Protein AF-0000000081051698 (afdb_homodimer)

Solvent-accessible surface area (backbone atoms only — not comparable to full-atom values): 46050 Å² total; per-residue (Å²): 144,82,86,69,90,75,84,90,84,82,89,80,88,81,81,87,82,89,85,90,85,89,74,86,71,87,80,82,91,70,86,72,78,78,72,80,70,75,72,77,60,70,66,69,74,74,62,57,68,57,50,52,53,49,49,53,47,29,30,20,22,9,31,47,14,40,50,50,26,55,49,44,23,32,40,39,10,42,23,34,75,39,49,92,78,37,70,90,53,94,58,37,83,60,11,47,74,29,50,44,25,19,73,38,38,51,83,47,39,13,38,33,42,35,46,60,48,66,26,25,29,52,17,9,19,52,41,16,26,45,59,26,81,84,77,43,40,47,31,89,49,61,86,80,39,70,68,56,74,33,63,66,60,51,43,21,47,48,52,11,20,21,18,16,20,4,40,36,3,61,55,49,33,42,34,40,50,22,39,66,8,82,85,21,73,74,35,57,34,50,70,32,25,53,49,19,52,51,48,64,52,37,40,27,44,38,28,19,52,48,16,28,50,49,20,51,39,41,36,51,54,47,51,52,49,53,50,53,53,54,56,57,58,60,63,67,66,66,73,77,87,83,78,81,83,77,72,77,70,76,74,75,72,68,78,68,70,81,69,83,69,78,67,77,67,80,47,67,65,63,49,48,42,44,49,50,25,50,49,52,52,50,49,37,54,50,42,32,74,69,63,74,43,72,63,35,56,25,48,59,49,19,50,67,29,14,23,54,13,30,51,51,32,56,62,34,44,56,41,33,40,46,86,66,39,85,62,83,61,72,88,52,47,84,52,46,50,16,57,48,48,26,28,35,50,9,19,43,45,19,24,51,34,50,24,53,53,50,33,54,51,48,31,32,78,71,67,75,39,78,81,81,64,58,68,60,61,57,30,49,39,50,13,42,22,55,11,21,12,14,14,22,2,36,39,27,63,51,41,51,50,34,53,50,40,36,70,73,33,92,60,35,54,67,22,51,48,53,51,50,51,50,51,51,52,34,48,53,54,32,41,52,54,33,54,49,55,56,66,56,130,138,85,92,85,83,91,78,88,84,87,85,73,88,72,84,82,81,88,85,89,85,88,75,87,73,86,87,74,90,73,83,76,79,78,73,78,72,75,70,76,56,78,80,59,77,75,61,59,65,56,49,52,53,50,49,52,46,29,30,20,21,9,32,45,14,39,50,49,25,56,49,44,21,33,39,38,10,43,22,34,75,39,50,91,76,35,71,90,52,92,58,36,83,60,11,47,74,29,50,43,25,21,74,38,40,51,83,47,40,13,37,33,40,34,46,59,47,65,27,26,29,50,17,10,20,52,42,16,26,46,59,26,80,84,76,43,39,48,30,90,49,61,87,80,39,69,68,55,74,34,62,66,60,52,43,21,47,49,52,12,20,21,18,15,21,4,40,37,3,61,55,49,34,44,32,39,52,22,40,66,9,83,86,21,73,74,35,56,33,51,70,32,25,52,49,18,53,50,47,64,52,39,41,28,45,39,29,18,53,48,16,28,48,50,20,51,38,42,38,51,55,47,50,52,50,53,50,51,52,50,56,56,57,59,64,66,64,65,73,75,87,85,76,79,83,77,73,76,68,77,74,75,72,70,77,68,69,79,71,83,70,78,67,78,68,82,45,68,65,64,49,46,43,43,50,49,25,50,48,54,52,51,50,37,54,49,44,31,74,71,63,72,42,72,64,34,56,26,46,60,50,19,49,67,28,14,23,53,13,30,52,51,31,56,62,34,44,54,43,32,41,47,87,66,39,84,64,83,62,74,88,54,46,84,51,47,51,15,58,48,48,27,28,36,52,9,18,43,46,19,26,52,34,49,25,54,54,50,32,54,51,50,32,31,76,69,66,74,39,78,80,80,62,58,69,62,60,55,31,50,38,49,13,43,21,55,10,23,12,14,14,21,2,35,39,28,63,53,41,52,50,32,52,50,41,37,71,75,34,90,62,35,52,66,21,51,49,53,52,49,52,49,50,50,51,33,48,53,55,32,40,52,54,34,53,49,55,57,65,55,130

Structure (mmCIF, N/CA/C/O backbone):
data_AF-0000000081051698-model_v1
#
loop_
_entity.id
_entity.type
_entity.pdbx_description
1 polymer 'Fluoride ion transporter CrcB'
#
loop_
_atom_site.group_PDB
_atom_site.id
_atom_site.type_symbol
_atom_site.label_atom_id
_atom_site.label_alt_id
_atom_site.label_comp_id
_atom_site.label_asym_id
_atom_site.label_entity_id
_atom_site.label_seq_id
_atom_site.pdbx_PDB_ins_code
_atom_site.Cartn_x
_atom_site.Cartn_y
_atom_site.Cartn_z
_atom_site.occupancy
_atom_site.B_iso_or_equiv
_atom_site.auth_seq_id
_atom_site.auth_comp_id
_atom_site.auth_asym_id
_atom_site.auth_atom_id
_atom_site.pdbx_PDB_model_num
ATOM 1 N N . MET A 1 1 ? 26.047 -60.219 17.719 1 15.64 1 MET A N 1
ATOM 2 C CA . MET A 1 1 ? 25.516 -61.562 17.594 1 15.64 1 MET A CA 1
ATOM 3 C C . MET A 1 1 ? 23.984 -61.562 17.562 1 15.64 1 MET A C 1
ATOM 5 O O . MET A 1 1 ? 23.359 -60.562 17.906 1 15.64 1 MET A O 1
ATOM 9 N N . ASN A 1 2 ? 23.297 -62.688 17.938 1 14.92 2 ASN A N 1
ATOM 10 C CA . ASN A 1 2 ? 22.297 -63.719 17.766 1 14.92 2 ASN A CA 1
ATOM 11 C C . ASN A 1 2 ? 21 -63.375 18.484 1 14.92 2 ASN A C 1
ATOM 13 O O . ASN A 1 2 ? 19.906 -63.531 17.938 1 14.92 2 ASN A O 1
ATOM 17 N N . SER A 1 3 ? 20.938 -63.375 19.844 1 15.7 3 SER A N 1
ATOM 18 C CA . SER A 1 3 ? 20.047 -64.312 20.469 1 15.7 3 SER A CA 1
ATOM 19 C C . SER A 1 3 ? 18.594 -63.875 20.391 1 15.7 3 SER A C 1
ATOM 21 O O . SER A 1 3 ? 18.312 -62.719 20.172 1 15.7 3 SER A O 1
ATOM 23 N N . ASN A 1 4 ? 17.625 -64.688 20.812 1 14.55 4 ASN A N 1
ATOM 24 C CA . ASN A 1 4 ? 16.484 -65.625 20.797 1 14.55 4 ASN A CA 1
ATOM 25 C C . ASN A 1 4 ? 15.32 -65.062 21.609 1 14.55 4 ASN A C 1
ATOM 27 O O . ASN A 1 4 ? 14.867 -65.688 22.562 1 14.55 4 ASN A O 1
ATOM 31 N N . LYS A 1 5 ? 15.203 -63.844 21.984 1 15.95 5 LYS A N 1
ATOM 32 C CA . LYS A 1 5 ? 14.406 -63.906 23.219 1 15.95 5 LYS A CA 1
ATOM 33 C C . LYS A 1 5 ? 13.086 -64.625 22.969 1 15.95 5 LYS A C 1
ATOM 35 O O . LYS A 1 5 ? 12.32 -64.25 22.094 1 15.95 5 LYS A O 1
ATOM 40 N N . PRO A 1 6 ? 12.781 -65.75 23.672 1 15.07 6 PRO A N 1
ATOM 41 C CA . PRO A 1 6 ? 11.891 -66.875 23.562 1 15.07 6 PRO A CA 1
ATOM 42 C C . PRO A 1 6 ? 10.414 -66.5 23.734 1 15.07 6 PRO A C 1
ATOM 44 O O . PRO A 1 6 ? 9.555 -67.062 23.031 1 15.07 6 PRO A O 1
ATOM 47 N N . LEU A 1 7 ? 9.961 -65.812 24.734 1 15.06 7 LEU A N 1
ATOM 48 C CA . LEU A 1 7 ? 9.125 -66.562 25.672 1 15.06 7 LEU A CA 1
ATOM 49 C C . LEU A 1 7 ? 7.734 -66.812 25.094 1 15.06 7 LEU A C 1
ATOM 51 O O . LEU A 1 7 ? 7.305 -66.062 24.188 1 15.06 7 LEU A O 1
ATOM 55 N N . SER A 1 8 ? 6.711 -67.125 25.953 1 15.09 8 SER A N 1
ATOM 56 C CA . SER A 1 8 ? 5.887 -68.25 26.312 1 15.09 8 SER A CA 1
ATOM 57 C C . SER A 1 8 ? 4.496 -68.125 25.688 1 15.09 8 SER A C 1
ATOM 59 O O . SER A 1 8 ? 4.07 -67.062 25.297 1 15.09 8 SER A O 1
ATOM 61 N N . PRO A 1 9 ? 3.465 -68.875 26.25 1 15.03 9 PRO A N 1
ATOM 62 C CA . PRO A 1 9 ? 2.674 -70.062 25.984 1 15.03 9 PRO A CA 1
ATOM 63 C C . PRO A 1 9 ? 1.219 -69.75 25.641 1 15.03 9 PRO A C 1
ATOM 65 O O . PRO A 1 9 ? 0.704 -70.25 24.625 1 15.03 9 PRO A O 1
ATOM 68 N N . THR A 1 10 ? 0.285 -69.562 26.75 1 14.84 10 THR A N 1
ATOM 69 C CA . THR A 1 10 ? -0.624 -70.625 27.156 1 14.84 10 THR A CA 1
ATOM 70 C C . THR A 1 10 ? -1.975 -70.438 26.453 1 14.84 10 THR A C 1
ATOM 72 O O . THR A 1 10 ? -2.482 -71.438 25.875 1 14.84 10 THR A O 1
ATOM 75 N N . GLY A 1 11 ? -3.115 -69.938 27.188 1 15.12 11 GLY A N 1
ATOM 76 C CA . GLY A 1 11 ? -4.176 -70.75 27.672 1 15.12 11 GLY A CA 1
ATOM 77 C C . GLY A 1 11 ? -5.312 -70.938 26.688 1 15.12 11 GLY A C 1
ATOM 78 O O . GLY A 1 11 ? -5.441 -70.188 25.734 1 15.12 11 GLY A O 1
ATOM 79 N N . SER A 1 12 ? -6.344 -71.875 26.969 1 15.07 12 SER A N 1
ATOM 80 C CA . SER A 1 12 ? -7.113 -73.062 26.453 1 15.07 12 SER A CA 1
ATOM 81 C C . SER A 1 12 ? -8.461 -72.562 25.906 1 15.07 12 SER A C 1
ATOM 83 O O . SER A 1 12 ? -8.93 -73.125 24.891 1 15.07 12 SER A O 1
ATOM 85 N N . PHE A 1 13 ? -9.414 -71.812 26.641 1 15.5 13 PHE A N 1
ATOM 86 C CA . PHE A 1 13 ? -10.594 -72.625 27 1 15.5 13 PHE A CA 1
ATOM 87 C C . PHE A 1 13 ? -11.508 -72.812 25.797 1 15.5 13 PHE A C 1
ATOM 89 O O . PHE A 1 13 ? -11.523 -71.938 24.891 1 15.5 13 PHE A O 1
ATOM 96 N N . PRO A 1 14 ? -12.477 -73.812 25.844 1 15.6 14 PRO A N 1
ATOM 97 C CA . PRO A 1 14 ? -13.086 -74.812 24.953 1 15.6 14 PRO A CA 1
ATOM 98 C C . PRO A 1 14 ? -14.344 -74.25 24.25 1 15.6 14 PRO A C 1
ATOM 100 O O . PRO A 1 14 ? -14.617 -74.625 23.109 1 15.6 14 PRO A O 1
ATOM 103 N N . ILE A 1 15 ? -15.18 -73.375 24.828 1 16.06 15 ILE A N 1
ATOM 104 C CA . ILE A 1 15 ? -16.5 -73.938 25.109 1 16.06 15 ILE A CA 1
ATOM 105 C C . ILE A 1 15 ? -17.219 -74.25 23.812 1 16.06 15 ILE A C 1
ATOM 107 O O . ILE A 1 15 ? -17.078 -73.562 22.828 1 16.06 15 ILE A O 1
ATOM 111 N N . GLU A 1 16 ? -18.281 -75.062 23.953 1 15.48 16 GLU A N 1
ATOM 112 C CA . GLU A 1 16 ? -18.969 -76.188 23.375 1 15.48 16 GLU A CA 1
ATOM 113 C C . GLU A 1 16 ? -19.859 -75.75 22.203 1 15.48 16 GLU A C 1
ATOM 115 O O . GLU A 1 16 ? -20.172 -74.562 22.062 1 15.48 16 GLU A O 1
ATOM 120 N N . THR A 1 17 ? -20.922 -76.625 22.016 1 15.54 17 THR A N 1
ATOM 121 C CA . THR A 1 17 ? -21.391 -77.562 21.031 1 15.54 17 THR A CA 1
ATOM 122 C C . THR A 1 17 ? -22.531 -77 20.203 1 15.54 17 THR A C 1
ATOM 124 O O . THR A 1 17 ? -22.516 -77.062 18.969 1 15.54 17 THR A O 1
ATOM 127 N N . ASN A 1 18 ? -23.844 -76.812 20.797 1 15.68 18 ASN A N 1
ATOM 128 C CA . ASN A 1 18 ? -24.875 -77.75 20.375 1 15.68 18 ASN A CA 1
ATOM 129 C C . ASN A 1 18 ? -25.562 -77.312 19.094 1 15.68 18 ASN A C 1
ATOM 131 O O . ASN A 1 18 ? -25.625 -76.125 18.812 1 15.68 18 ASN A O 1
ATOM 135 N N . PRO A 1 19 ? -26.609 -78.188 18.547 1 16.22 19 PRO A N 1
ATOM 136 C CA . PRO A 1 19 ? -27 -78.75 17.266 1 16.22 19 PRO A CA 1
ATOM 137 C C . PRO A 1 19 ? -28.047 -77.938 16.516 1 16.22 19 PRO A C 1
ATOM 139 O O . PRO A 1 19 ? -27.875 -77.625 15.336 1 16.22 19 PRO A O 1
ATOM 142 N N . ASN A 1 20 ? -29.375 -77.875 17.047 1 15.84 20 ASN A N 1
ATOM 143 C CA . ASN A 1 20 ? -30.453 -78.625 16.406 1 15.84 20 ASN A CA 1
ATOM 144 C C . ASN A 1 20 ? -31.094 -77.875 15.273 1 15.84 20 ASN A C 1
ATOM 146 O O . ASN A 1 20 ? -30.891 -76.625 15.172 1 15.84 20 ASN A O 1
ATOM 150 N N . HIS A 1 21 ? -32.688 -77.938 15.133 1 16.22 21 HIS A N 1
ATOM 151 C CA . HIS A 1 21 ? -33.594 -78.625 14.203 1 16.22 21 HIS A CA 1
ATOM 152 C C . HIS A 1 21 ? -34.219 -77.625 13.242 1 16.22 21 HIS A C 1
ATOM 154 O O . HIS A 1 21 ? -34.188 -77.812 12.023 1 16.22 21 HIS A O 1
ATOM 160 N N . HIS A 1 22 ? -35.438 -76.875 13.672 1 17.47 22 HIS A N 1
ATOM 161 C CA . HIS A 1 22 ? -36.719 -77.125 13.039 1 17.47 22 HIS A CA 1
ATOM 162 C C . HIS A 1 22 ? -36.938 -76.25 11.836 1 17.47 22 HIS A C 1
ATOM 164 O O . HIS A 1 22 ? -36.656 -75.062 11.906 1 17.47 22 HIS A O 1
ATOM 170 N N . ALA A 1 23 ? -37.375 -76.75 10.617 1 17.36 23 ALA A N 1
ATOM 171 C CA . ALA A 1 23 ? -37.5 -76.5 9.18 1 17.36 23 ALA A CA 1
ATOM 172 C C . ALA A 1 23 ? -38.719 -75.688 8.867 1 17.36 23 ALA A C 1
ATOM 174 O O . ALA A 1 23 ? -39 -75.375 7.703 1 17.36 23 ALA A O 1
ATOM 175 N N . LEU A 1 24 ? -39.5 -75.062 9.789 1 17.67 24 LEU A N 1
ATOM 176 C CA . LEU A 1 24 ? -40.875 -75.062 9.289 1 17.67 24 LEU A CA 1
ATOM 177 C C . LEU A 1 24 ? -40.969 -74.312 7.973 1 17.67 24 LEU A C 1
ATOM 179 O O . LEU A 1 24 ? -40.281 -73.25 7.785 1 17.67 24 LEU A O 1
ATOM 183 N N . ASP A 1 25 ? -41.938 -74.688 7.023 1 16.91 25 ASP A N 1
ATOM 184 C CA . ASP A 1 25 ? -42.281 -74.812 5.617 1 16.91 25 ASP A CA 1
ATOM 185 C C . ASP A 1 25 ? -42.938 -73.562 5.062 1 16.91 25 ASP A C 1
ATOM 187 O O . ASP A 1 25 ? -43.156 -73.438 3.855 1 16.91 25 ASP A O 1
ATOM 191 N N . GLU A 1 26 ? -43.375 -72.562 5.801 1 19.03 26 GLU A N 1
ATOM 192 C CA . GLU A 1 26 ? -44.625 -72.062 5.266 1 19.03 26 GLU A CA 1
ATOM 193 C C . GLU A 1 26 ? -44.469 -71.5 3.867 1 19.03 26 GLU A C 1
ATOM 195 O O . GLU A 1 26 ? -43.531 -70.75 3.619 1 19.03 26 GLU A O 1
ATOM 200 N N . SER A 1 27 ? -45.375 -71.875 2.949 1 17.64 27 SER A N 1
ATOM 201 C CA . SER A 1 27 ? -45.625 -72 1.515 1 17.64 27 SER A CA 1
ATOM 202 C C . SER A 1 27 ? -45.594 -70.625 0.82 1 17.64 27 SER A C 1
ATOM 204 O O . SER A 1 27 ? -44.844 -70.438 -0.12 1 17.64 27 SER A O 1
ATOM 206 N N . GLN A 1 28 ? -46.875 -70.25 0.127 1 17.22 28 GLN A N 1
ATOM 207 C CA . GLN A 1 28 ? -47.156 -70.25 -1.3 1 17.22 28 GLN A CA 1
ATOM 208 C C . GLN A 1 28 ? -46.938 -68.875 -1.941 1 17.22 28 GLN A C 1
ATOM 210 O O . GLN A 1 28 ? -46.25 -68.812 -2.961 1 17.22 28 GLN A O 1
ATOM 215 N N . ASP A 1 29 ? -48.125 -68 -2.064 1 20.69 29 ASP A N 1
ATOM 216 C CA . ASP A 1 29 ? -48.75 -67.625 -3.322 1 20.69 29 ASP A CA 1
ATOM 217 C C . ASP A 1 29 ? -48.062 -66.375 -3.889 1 20.69 29 ASP A C 1
ATOM 219 O O . ASP A 1 29 ? -47.812 -65.375 -3.162 1 20.69 29 ASP A O 1
ATOM 223 N N . ALA A 1 30 ? -47.625 -66.312 -5.246 1 19.91 30 ALA A N 1
ATOM 224 C CA . ALA A 1 30 ? -46.688 -65.688 -6.164 1 19.91 30 ALA A CA 1
ATOM 225 C C . ALA A 1 30 ? -47.344 -64.438 -6.781 1 19.91 30 ALA A C 1
ATOM 227 O O . ALA A 1 30 ? -46.812 -63.844 -7.723 1 19.91 30 ALA A O 1
ATOM 228 N N . GLY A 1 31 ? -48.531 -63.969 -6.34 1 22.83 31 GLY A N 1
ATOM 229 C CA . GLY A 1 31 ? -49.094 -63.188 -7.43 1 22.83 31 GLY A CA 1
ATOM 230 C C . GLY A 1 31 ? -48.156 -62.125 -7.949 1 22.83 31 GLY A C 1
ATOM 231 O O . GLY A 1 31 ? -47.438 -61.469 -7.172 1 22.83 31 GLY A O 1
ATOM 232 N N . ASN A 1 32 ? -47.781 -62.188 -9.273 1 21.25 32 ASN A N 1
ATOM 233 C CA . ASN A 1 32 ? -46.781 -61.594 -10.172 1 21.25 32 ASN A CA 1
ATOM 234 C C . ASN A 1 32 ? -47.094 -60.125 -10.469 1 21.25 32 ASN A C 1
ATOM 236 O O . ASN A 1 32 ? -47.781 -59.812 -11.422 1 21.25 32 ASN A O 1
ATOM 240 N N . SER A 1 33 ? -48 -59.438 -9.781 1 23.89 33 SER A N 1
ATOM 241 C CA . SER A 1 33 ? -48.312 -58.156 -10.461 1 23.89 33 SER A CA 1
ATOM 242 C C . SER A 1 33 ? -47.031 -57.406 -10.789 1 23.89 33 SER A C 1
ATOM 244 O O . SER A 1 33 ? -46.219 -57.094 -9.906 1 23.89 33 SER A O 1
ATOM 246 N N . GLN A 1 34 ? -46.594 -57.469 -12.078 1 21.92 34 GLN A N 1
ATOM 247 C CA . GLN A 1 34 ? -45.438 -56.875 -12.742 1 21.92 34 GLN A CA 1
ATOM 248 C C . GLN A 1 34 ? -45.531 -55.344 -12.711 1 21.92 34 GLN A C 1
ATOM 250 O O . GLN A 1 34 ? -46.375 -54.75 -13.406 1 21.92 34 GLN A O 1
ATOM 255 N N . GLU A 1 35 ? -45.781 -54.719 -11.586 1 24.47 35 GLU A N 1
ATOM 256 C CA . GLU A 1 35 ? -45.719 -53.281 -11.664 1 24.47 35 GLU A CA 1
ATOM 257 C C . GLU A 1 35 ? -44.469 -52.812 -12.383 1 24.47 35 GLU A C 1
ATOM 259 O O . GLU A 1 35 ? -43.344 -53.219 -12.016 1 24.47 35 GLU A O 1
ATOM 264 N N . ALA A 1 36 ? -44.625 -52.406 -13.789 1 29.09 36 ALA A N 1
ATOM 265 C CA . ALA A 1 36 ? -43.594 -51.781 -14.633 1 29.09 36 ALA A CA 1
ATOM 266 C C . ALA A 1 36 ? -42.906 -50.625 -13.891 1 29.09 36 ALA A C 1
ATOM 268 O O . ALA A 1 36 ? -43.562 -49.688 -13.445 1 29.09 36 ALA A O 1
ATOM 269 N N . VAL A 1 37 ? -41.938 -50.938 -13.141 1 29.98 37 VAL A N 1
ATOM 270 C CA . VAL A 1 37 ? -40.938 -50 -12.633 1 29.98 37 VAL A CA 1
ATOM 271 C C . VAL A 1 37 ? -40.406 -49.125 -13.773 1 29.98 37 VAL A C 1
ATOM 273 O O . VAL A 1 37 ? -39.75 -49.625 -14.68 1 29.98 37 VAL A O 1
ATOM 276 N N . VAL A 1 38 ? -41.375 -48.375 -14.367 1 32.47 38 VAL A N 1
ATOM 277 C CA . VAL A 1 38 ? -40.781 -47.375 -15.25 1 32.47 38 VAL A CA 1
ATOM 278 C C . VAL A 1 38 ? -39.531 -46.75 -14.578 1 32.47 38 VAL A C 1
ATOM 280 O O . VAL A 1 38 ? -39.625 -46.219 -13.477 1 32.47 38 VAL A O 1
ATOM 283 N N . ASN A 1 39 ? -38.406 -47.438 -14.828 1 29.88 39 ASN A N 1
ATOM 284 C CA . ASN A 1 39 ? -37.031 -47 -14.57 1 29.88 39 ASN A CA 1
ATOM 285 C C . ASN A 1 39 ? -36.812 -45.562 -15.078 1 29.88 39 ASN A C 1
ATOM 287 O O . ASN A 1 39 ? -36.75 -45.344 -16.281 1 29.88 39 ASN A O 1
ATOM 291 N N . ASN A 1 40 ? -37.656 -44.656 -14.594 1 32.34 40 ASN A N 1
ATOM 292 C CA . ASN A 1 40 ? -37.281 -43.25 -14.805 1 32.34 40 ASN A CA 1
ATOM 293 C C . ASN A 1 40 ? -35.781 -43.062 -14.547 1 32.34 40 ASN A C 1
ATOM 295 O O . ASN A 1 40 ? -35.375 -42.688 -13.438 1 32.34 40 ASN A O 1
ATOM 299 N N . ASN A 1 41 ? -35.031 -44.125 -14.922 1 31.95 41 ASN A N 1
ATOM 300 C CA . ASN A 1 41 ? -33.562 -44 -14.859 1 31.95 41 ASN A CA 1
ATOM 301 C C . ASN A 1 41 ? -33.094 -42.781 -15.664 1 31.95 41 ASN A C 1
ATOM 303 O O . ASN A 1 41 ? -31.922 -42.75 -16.078 1 31.95 41 ASN A O 1
ATOM 307 N N . ASN A 1 42 ? -34.094 -42.094 -16.234 1 32.31 42 ASN A N 1
ATOM 308 C CA . ASN A 1 42 ? -33.438 -41 -16.938 1 32.31 42 ASN A CA 1
ATOM 309 C C . ASN A 1 42 ? -32.594 -40.156 -16.016 1 32.31 42 ASN A C 1
ATOM 311 O O . ASN A 1 42 ? -33 -39.094 -15.57 1 32.31 42 ASN A O 1
ATOM 315 N N . SER A 1 43 ? -32.312 -40.656 -14.867 1 34.69 43 SER A N 1
ATOM 316 C CA . SER A 1 43 ? -31.266 -39.844 -14.219 1 34.69 43 SER A CA 1
ATOM 317 C C . SER A 1 43 ? -30.094 -39.594 -15.164 1 34.69 43 SER A C 1
ATOM 319 O O . SER A 1 43 ? -29.25 -40.469 -15.352 1 34.69 43 SER A O 1
ATOM 321 N N . LYS A 1 44 ? -30.422 -39.281 -16.562 1 35.81 44 LYS A N 1
ATOM 322 C CA . LYS A 1 44 ? -29.406 -38.969 -17.578 1 35.81 44 LYS A CA 1
ATOM 323 C C . LYS A 1 44 ? -28.125 -38.469 -16.938 1 35.81 44 LYS A C 1
ATOM 325 O O . LYS A 1 44 ? -28.141 -37.5 -16.156 1 35.81 44 LYS A O 1
ATOM 330 N N . THR A 1 45 ? -27.109 -39.156 -16.859 1 37.06 45 THR A N 1
ATOM 331 C CA . THR A 1 45 ? -25.656 -39.062 -16.844 1 37.06 45 THR A CA 1
ATOM 332 C C . THR A 1 45 ? -25.156 -37.875 -17.672 1 37.06 45 THR A C 1
ATOM 334 O O . THR A 1 45 ? -24.016 -37.875 -18.125 1 37.06 45 THR A O 1
ATOM 337 N N . LYS A 1 46 ? -25.953 -37.094 -18.203 1 43.56 46 LYS A N 1
ATOM 338 C CA . LYS A 1 46 ? -25.609 -35.906 -18.984 1 43.56 46 LYS A CA 1
ATOM 339 C C . LYS A 1 46 ? -24.625 -35.031 -18.234 1 43.56 46 LYS A C 1
ATOM 341 O O . LYS A 1 46 ? -24.328 -33.906 -18.672 1 43.56 46 LYS A O 1
ATOM 346 N N . LYS A 1 47 ? -24.172 -35.312 -17.125 1 46.91 47 LYS A N 1
ATOM 347 C CA . LYS A 1 47 ? -23.406 -34.625 -16.078 1 46.91 47 LYS A CA 1
ATOM 348 C C . LYS A 1 47 ? -21.922 -34.562 -16.438 1 46.91 47 LYS A C 1
ATOM 350 O O . LYS A 1 47 ? -21.203 -33.688 -16 1 46.91 47 LYS A O 1
ATOM 355 N N . PRO A 1 48 ? -21.391 -35.562 -17.078 1 51.59 48 PRO A N 1
ATOM 356 C CA . PRO A 1 48 ? -19.953 -35.594 -17.266 1 51.59 48 PRO A CA 1
ATOM 357 C C . PRO A 1 48 ? -19.453 -34.594 -18.312 1 51.59 48 PRO A C 1
ATOM 359 O O . PRO A 1 48 ? -18.344 -34.062 -18.188 1 51.59 48 PRO A O 1
ATOM 362 N N . GLN A 1 49 ? -19.953 -34.375 -19.516 1 54.47 49 GLN A N 1
ATOM 363 C CA . GLN A 1 49 ? -19.547 -33.438 -20.547 1 54.47 49 GLN A CA 1
ATOM 364 C C . GLN A 1 49 ? -19.453 -32 -19.984 1 54.47 49 GLN A C 1
ATOM 366 O O . GLN A 1 49 ? -18.562 -31.234 -20.344 1 54.47 49 GLN A O 1
ATOM 371 N N . SER A 1 50 ? -20.203 -31.781 -18.969 1 74.44 50 SER A N 1
ATOM 372 C CA . SER A 1 50 ? -20.25 -30.438 -18.406 1 74.44 50 SER A CA 1
ATOM 373 C C . SER A 1 50 ? -19.016 -30.172 -17.547 1 74.44 50 SER A C 1
ATOM 375 O O . SER A 1 50 ? -18.453 -29.078 -17.594 1 74.44 50 SER A O 1
ATOM 377 N N . THR A 1 51 ? -18.469 -31.25 -17.078 1 83.75 51 THR A N 1
ATOM 378 C CA . THR A 1 51 ? -17.297 -31.062 -16.219 1 83.75 51 THR A CA 1
ATOM 379 C C . THR A 1 51 ? -16.047 -30.844 -17.062 1 83.75 51 THR A C 1
ATOM 381 O O . THR A 1 51 ? -15.195 -30.016 -16.703 1 83.75 51 THR A O 1
ATOM 384 N N . LEU A 1 52 ? -16.047 -31.578 -18.172 1 88.06 52 LEU A N 1
ATOM 385 C CA . LEU A 1 52 ? -14.883 -31.438 -19.047 1 88.06 52 LEU A CA 1
ATOM 386 C C . LEU A 1 52 ? -14.805 -30.031 -19.641 1 88.06 52 LEU A C 1
ATOM 388 O O . LEU A 1 52 ? -13.719 -29.469 -19.75 1 88.06 52 LEU A O 1
ATOM 392 N N . ILE A 1 53 ? -15.906 -29.547 -20.016 1 86.44 53 ILE A N 1
ATOM 393 C CA . ILE A 1 53 ? -15.945 -28.188 -20.578 1 86.44 53 ILE A CA 1
ATOM 394 C C . ILE A 1 53 ? -15.516 -27.188 -19.516 1 86.44 53 ILE A C 1
ATOM 396 O O . ILE A 1 53 ? -14.797 -26.219 -19.812 1 86.44 53 ILE A O 1
ATOM 400 N N . HIS A 1 54 ? -15.914 -27.438 -18.328 1 89.62 54 HIS A N 1
ATOM 401 C CA . HIS A 1 54 ? -15.484 -26.578 -17.219 1 89.62 54 HIS A CA 1
ATOM 402 C C . HIS A 1 54 ? -13.977 -26.641 -17.031 1 89.62 54 HIS A C 1
ATOM 404 O O . HIS A 1 54 ? -13.336 -25.609 -16.828 1 89.62 54 HIS A O 1
ATOM 410 N N . ILE A 1 55 ? -13.445 -27.766 -17.203 1 91.81 55 ILE A N 1
ATOM 411 C CA . ILE A 1 55 ? -12.008 -27.969 -17.016 1 91.81 55 ILE A CA 1
ATOM 412 C C . ILE A 1 55 ? -11.234 -27.266 -18.125 1 91.81 55 ILE A C 1
ATOM 414 O O . ILE A 1 55 ? -10.234 -26.594 -17.859 1 91.81 55 ILE A O 1
ATOM 418 N N . ILE A 1 56 ? -11.719 -27.344 -19.281 1 90.12 56 ILE A N 1
ATOM 419 C CA . ILE A 1 56 ? -11.023 -26.766 -20.438 1 90.12 56 ILE A CA 1
ATOM 420 C C . ILE A 1 56 ? -11.039 -25.25 -20.328 1 90.12 56 ILE A C 1
ATOM 422 O O . ILE A 1 56 ? -10 -24.594 -20.469 1 90.12 56 ILE A O 1
ATOM 426 N N . TYR A 1 57 ? -12.141 -24.703 -20.031 1 89.88 57 TYR A N 1
ATOM 427 C CA . TYR A 1 57 ? -12.258 -23.25 -19.984 1 89.88 57 TYR A CA 1
ATOM 428 C C . TYR A 1 57 ? -11.555 -22.688 -18.75 1 89.88 57 TYR A C 1
ATOM 430 O O . TYR A 1 57 ? -10.93 -21.625 -18.812 1 89.88 57 TYR A O 1
ATOM 438 N N . LEU A 1 58 ? -11.664 -23.359 -17.703 1 92.5 58 LEU A N 1
ATOM 439 C CA . LEU A 1 58 ? -10.953 -22.938 -16.5 1 92.5 58 LEU A CA 1
ATOM 440 C C . LEU A 1 58 ? -9.445 -22.984 -16.719 1 92.5 58 LEU A C 1
ATOM 442 O O . LEU A 1 58 ? -8.719 -22.094 -16.266 1 92.5 58 LEU A O 1
ATOM 446 N N . SER A 1 59 ? -9.055 -24 -17.391 1 93.25 59 SER A N 1
ATOM 447 C CA . SER A 1 59 ? -7.633 -24.156 -17.672 1 93.25 59 SER A CA 1
ATOM 448 C C . SER A 1 59 ? -7.129 -23.047 -18.594 1 93.25 59 SER A C 1
ATOM 450 O O . SER A 1 59 ? -6.051 -22.5 -18.375 1 93.25 59 SER A O 1
ATOM 452 N N . ALA A 1 60 ? -7.887 -22.734 -19.594 1 91.5 60 ALA A N 1
ATOM 453 C CA . ALA A 1 60 ? -7.5 -21.672 -20.5 1 91.5 60 ALA A CA 1
ATOM 454 C C . ALA A 1 60 ? -7.402 -20.328 -19.781 1 91.5 60 ALA A C 1
ATOM 456 O O . ALA A 1 60 ? -6.457 -19.562 -20 1 91.5 60 ALA A O 1
ATOM 457 N N . ALA A 1 61 ? -8.328 -20.047 -18.938 1 93.56 61 ALA A N 1
ATOM 458 C CA . ALA A 1 61 ? -8.312 -18.797 -18.172 1 93.56 61 ALA A CA 1
ATOM 459 C C . ALA A 1 61 ? -7.137 -18.766 -17.203 1 93.56 61 ALA A C 1
ATOM 461 O O . ALA A 1 61 ? -6.539 -17.703 -16.984 1 93.56 61 ALA A O 1
ATOM 462 N N . ALA A 1 62 ? -6.852 -19.891 -16.656 1 95.5 62 ALA A N 1
ATOM 463 C CA . ALA A 1 62 ? -5.727 -19.984 -15.719 1 95.5 62 ALA A CA 1
ATOM 464 C C . ALA A 1 62 ? -4.406 -19.688 -16.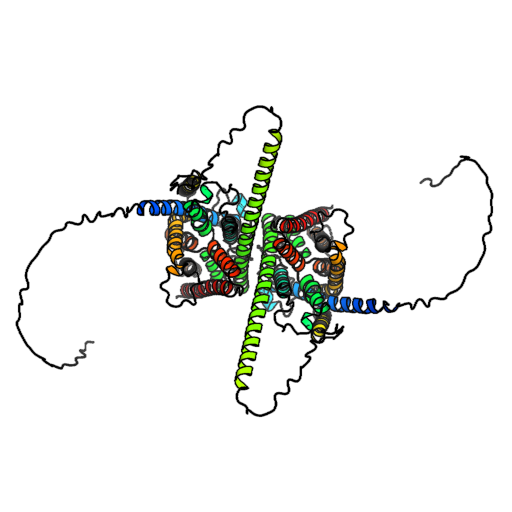422 1 95.5 62 ALA A C 1
ATOM 466 O O . ALA A 1 62 ? -3.523 -19.031 -15.852 1 95.5 62 ALA A O 1
ATOM 467 N N . ILE A 1 63 ? -4.289 -20.141 -17.609 1 93.94 63 ILE A N 1
ATOM 468 C CA . ILE A 1 63 ? -3.08 -19.922 -18.391 1 93.94 63 ILE A CA 1
ATOM 469 C C . ILE A 1 63 ? -2.904 -18.422 -18.641 1 93.94 63 ILE A C 1
ATOM 471 O O . ILE A 1 63 ? -1.81 -17.875 -18.469 1 93.94 63 ILE A O 1
ATOM 475 N N . VAL A 1 64 ? -3.943 -17.75 -18.969 1 93.31 64 VAL A N 1
ATOM 476 C CA . VAL A 1 64 ? -3.889 -16.328 -19.234 1 93.31 64 VAL A CA 1
ATOM 477 C C . VAL A 1 64 ? -3.545 -15.562 -17.969 1 93.31 64 VAL A C 1
ATOM 479 O O . VAL A 1 64 ? -2.705 -14.664 -17.969 1 93.31 64 VAL A O 1
ATOM 482 N N . GLY A 1 65 ? -4.16 -15.922 -16.875 1 95.81 65 GLY A N 1
ATOM 483 C CA . GLY A 1 65 ? -3.885 -15.281 -15.594 1 95.81 65 GLY A CA 1
ATOM 484 C C . GLY A 1 65 ? -2.451 -15.453 -15.133 1 95.81 65 GLY A C 1
ATOM 485 O O . GLY A 1 65 ? -1.799 -14.492 -14.734 1 95.81 65 GLY A O 1
ATOM 486 N N . ALA A 1 66 ? -1.996 -16.672 -15.242 1 95.69 66 ALA A N 1
ATOM 487 C CA . ALA A 1 66 ? -0.629 -16.953 -14.812 1 95.69 66 ALA A CA 1
ATOM 488 C C . ALA A 1 66 ? 0.386 -16.234 -15.703 1 95.69 66 ALA A C 1
ATOM 490 O O . ALA A 1 66 ? 1.405 -15.75 -15.211 1 95.69 66 ALA A O 1
ATOM 491 N N . THR A 1 67 ? 0.124 -16.172 -16.969 1 93.75 67 THR A N 1
ATOM 492 C CA . THR A 1 67 ? 1.021 -15.484 -17.891 1 93.75 67 THR A CA 1
ATOM 493 C C . THR A 1 67 ? 1.074 -13.992 -17.594 1 93.75 67 THR A C 1
ATOM 495 O O . THR A 1 67 ? 2.154 -13.398 -17.547 1 93.75 67 THR A O 1
ATOM 498 N N . LEU A 1 68 ? -0.064 -13.445 -17.375 1 94.88 68 LEU A N 1
ATOM 499 C CA . LEU A 1 68 ? -0.109 -12.016 -17.062 1 94.88 68 LEU A CA 1
ATOM 500 C C . LEU A 1 68 ? 0.61 -11.719 -15.758 1 94.88 68 LEU A C 1
ATOM 502 O O . LEU A 1 68 ? 1.276 -10.695 -15.625 1 94.88 68 LEU A O 1
ATOM 506 N N . ARG A 1 69 ? 0.479 -12.57 -14.828 1 96.62 69 ARG A N 1
ATOM 507 C CA . ARG A 1 69 ? 1.168 -12.422 -13.547 1 96.62 69 ARG A CA 1
ATOM 508 C C . ARG A 1 69 ? 2.678 -12.352 -13.742 1 96.62 69 ARG A C 1
ATOM 510 O O . ARG A 1 69 ? 3.336 -11.453 -13.211 1 96.62 69 ARG A O 1
ATOM 517 N N . VAL A 1 70 ? 3.215 -13.266 -14.516 1 93.88 70 VAL A N 1
ATOM 518 C CA . VAL A 1 70 ? 4.656 -13.32 -14.75 1 93.88 70 VAL A CA 1
ATOM 519 C C . VAL A 1 70 ? 5.109 -12.07 -15.5 1 93.88 70 VAL A C 1
ATOM 521 O O . VAL A 1 70 ? 6.121 -11.461 -15.148 1 93.88 70 VAL A O 1
ATOM 524 N N . TYR A 1 71 ? 4.312 -11.625 -16.391 1 93.56 71 TYR A N 1
ATOM 525 C CA . TYR A 1 71 ? 4.711 -10.477 -17.203 1 93.56 71 TYR A CA 1
ATOM 526 C C . TYR A 1 71 ? 4.574 -9.18 -16.406 1 93.56 71 TYR A C 1
ATOM 528 O O . TYR A 1 71 ? 5.359 -8.242 -16.594 1 93.56 71 TYR A O 1
ATOM 536 N N . LEU A 1 72 ? 3.611 -9.109 -15.555 1 96.06 72 LEU A N 1
ATOM 537 C CA . LEU A 1 72 ? 3.506 -7.941 -14.68 1 96.06 72 LEU A CA 1
ATOM 538 C C . LEU A 1 72 ? 4.688 -7.871 -13.719 1 96.06 72 LEU A C 1
ATOM 540 O O . LEU A 1 72 ? 5.195 -6.785 -13.43 1 96.06 72 LEU A O 1
ATOM 544 N N . GLY A 1 73 ? 5.09 -8.984 -13.273 1 94.5 73 GLY A N 1
ATOM 545 C CA . GLY A 1 73 ? 6.27 -9.039 -12.422 1 94.5 73 GLY A CA 1
ATOM 546 C C . GLY A 1 73 ? 7.535 -8.594 -13.125 1 94.5 73 GLY A C 1
ATOM 547 O O . GLY A 1 73 ? 8.375 -7.918 -12.531 1 94.5 73 GLY A O 1
ATOM 548 N N . ARG A 1 74 ? 7.625 -8.945 -14.391 1 92.81 74 ARG A N 1
ATOM 549 C CA . ARG A 1 74 ? 8.766 -8.516 -15.188 1 92.81 74 ARG A CA 1
ATOM 550 C C . ARG A 1 74 ? 8.695 -7.02 -15.484 1 92.81 74 ARG A C 1
ATOM 552 O O . ARG A 1 74 ? 9.695 -6.312 -15.375 1 92.81 74 ARG A O 1
ATOM 559 N N . LEU A 1 75 ? 7.582 -6.559 -15.766 1 93.75 75 LEU A N 1
ATOM 560 C CA . LEU A 1 75 ? 7.379 -5.191 -16.234 1 93.75 75 LEU A CA 1
ATOM 561 C C . LEU A 1 75 ? 7.605 -4.188 -15.109 1 93.75 75 LEU A C 1
ATOM 563 O O . LEU A 1 75 ? 8.227 -3.145 -15.312 1 93.75 75 LEU A O 1
ATOM 567 N N . LEU A 1 76 ? 7.176 -4.516 -13.914 1 94.12 76 LEU A N 1
ATOM 568 C CA . LEU A 1 76 ? 7.125 -3.486 -12.883 1 94.12 76 LEU A CA 1
ATOM 569 C C . LEU A 1 76 ? 8.266 -3.664 -11.883 1 94.12 76 LEU A C 1
ATOM 571 O O . LEU A 1 76 ? 8.305 -2.99 -10.852 1 94.12 76 LEU A O 1
ATOM 575 N N . GLY A 1 77 ? 9.242 -4.488 -12.188 1 88.31 77 GLY A N 1
ATOM 576 C CA . GLY A 1 77 ? 10.375 -4.523 -11.273 1 88.31 77 GLY A CA 1
ATOM 577 C C . GLY A 1 77 ? 11.352 -5.648 -11.578 1 88.31 77 GLY A C 1
ATOM 578 O O . GLY A 1 77 ? 12.555 -5.5 -11.367 1 88.31 77 GLY A O 1
ATOM 579 N N . GLY A 1 78 ? 10.914 -6.703 -12.117 1 87.88 78 GLY A N 1
ATOM 580 C CA . GLY A 1 78 ? 11.758 -7.875 -12.305 1 87.88 78 GLY A CA 1
ATOM 581 C C . GLY A 1 78 ? 12.938 -7.621 -13.227 1 87.88 78 GLY A C 1
ATOM 582 O O . GLY A 1 78 ? 14.078 -7.91 -12.867 1 87.88 78 GLY A O 1
ATOM 583 N N . ASP A 1 79 ? 12.633 -7.027 -14.312 1 87.31 79 ASP A N 1
ATOM 584 C CA . ASP A 1 79 ? 13.68 -6.82 -15.305 1 87.31 79 ASP A CA 1
ATOM 585 C C . ASP A 1 79 ? 14.617 -5.684 -14.891 1 87.31 79 ASP A C 1
ATOM 587 O O . ASP A 1 79 ? 15.797 -5.691 -15.234 1 87.31 79 ASP A O 1
ATOM 591 N N . CYS A 1 80 ? 14.109 -4.77 -14.141 1 85.38 80 CYS A N 1
ATOM 592 C CA . CYS A 1 80 ? 14.945 -3.682 -13.641 1 85.38 80 CYS A CA 1
ATOM 593 C C . CYS A 1 80 ? 15.977 -4.195 -12.648 1 85.38 80 CYS A C 1
ATOM 595 O O . CYS A 1 80 ? 17.156 -3.83 -12.719 1 85.38 80 CYS A O 1
ATOM 597 N N . GLU A 1 81 ? 15.562 -5.031 -11.781 1 83.19 81 GLU A N 1
ATOM 598 C CA . GLU A 1 81 ? 16.422 -5.551 -10.727 1 83.19 81 GLU A CA 1
ATOM 599 C C . GLU A 1 81 ? 17.391 -6.594 -11.266 1 83.19 81 GLU A C 1
ATOM 601 O O . GLU A 1 81 ? 18.578 -6.59 -10.906 1 83.19 81 GLU A O 1
ATOM 606 N N . ASP A 1 82 ? 16.922 -7.496 -12.078 1 79.75 82 ASP A N 1
ATOM 607 C CA . ASP A 1 82 ? 17.719 -8.578 -12.641 1 79.75 82 ASP A CA 1
ATOM 608 C C . ASP A 1 82 ? 18.031 -8.32 -14.109 1 79.75 82 ASP A C 1
ATOM 610 O O . ASP A 1 82 ? 17.859 -9.203 -14.953 1 79.75 82 ASP A O 1
ATOM 614 N N . PHE A 1 83 ? 18.516 -7.152 -14.375 1 73 83 PHE A N 1
ATOM 615 C CA . PHE A 1 83 ? 18.672 -6.742 -15.766 1 73 83 PHE A CA 1
ATOM 616 C C . PHE A 1 83 ? 19.641 -7.664 -16.5 1 73 83 PHE A C 1
ATOM 618 O O . PHE A 1 83 ? 19.391 -8.039 -17.641 1 73 83 PHE A O 1
ATOM 625 N N . MET A 1 84 ? 20.672 -8.102 -15.812 1 71.56 84 MET A N 1
ATOM 626 C CA . MET A 1 84 ? 21.703 -8.906 -16.469 1 71.56 84 MET A CA 1
ATOM 627 C C . MET A 1 84 ? 21.172 -10.305 -16.781 1 71.56 84 MET A C 1
ATOM 629 O O . MET A 1 84 ? 21.609 -10.938 -17.734 1 71.56 84 MET A O 1
ATOM 633 N N . GLU A 1 85 ? 20.172 -10.805 -16.031 1 74.56 85 GLU A N 1
ATOM 634 C CA . GLU A 1 85 ? 19.641 -12.148 -16.219 1 74.56 85 GLU A CA 1
ATOM 635 C C . GLU A 1 85 ? 18.266 -12.117 -16.891 1 74.56 85 GLU A C 1
ATOM 637 O O . GLU A 1 85 ? 17.688 -13.164 -17.188 1 74.56 85 GLU A O 1
ATOM 642 N N . ALA A 1 86 ? 17.797 -10.883 -17.188 1 77.38 86 ALA A N 1
ATOM 643 C CA . ALA A 1 86 ? 16.484 -10.758 -17.797 1 77.38 86 ALA A CA 1
ATOM 644 C C . ALA A 1 86 ? 16.5 -11.219 -19.25 1 77.38 86 ALA A C 1
ATOM 646 O O . ALA A 1 86 ? 17.531 -11.102 -19.922 1 77.38 86 ALA A O 1
ATOM 647 N N . PRO A 1 87 ? 15.32 -11.797 -19.625 1 79.31 87 PRO A N 1
ATOM 648 C CA . PRO A 1 87 ? 15.242 -12.172 -21.047 1 79.31 87 PRO A CA 1
ATOM 649 C C . PRO A 1 87 ? 15.312 -10.969 -21.984 1 79.31 87 PRO A C 1
ATOM 651 O O . PRO A 1 87 ? 14.672 -9.945 -21.719 1 79.31 87 PRO A O 1
ATOM 654 N N . GLN A 1 88 ? 16.359 -10.797 -22.703 1 79.69 88 GLN A N 1
ATOM 655 C CA . GLN A 1 88 ? 16.5 -9.695 -23.656 1 79.69 88 GLN A CA 1
ATOM 656 C C . GLN A 1 88 ? 15.492 -9.82 -24.797 1 79.69 88 GLN A C 1
ATOM 658 O O . GLN A 1 88 ? 15.883 -10.008 -25.953 1 79.69 88 GLN A O 1
ATOM 663 N N . ASP A 1 89 ? 14.211 -9.633 -24.438 1 81.75 89 ASP A N 1
ATOM 664 C CA . ASP A 1 89 ? 13.148 -9.758 -25.438 1 81.75 89 ASP A CA 1
ATOM 665 C C . ASP A 1 89 ? 12.438 -8.422 -25.641 1 81.75 89 ASP A C 1
ATOM 667 O O . ASP A 1 89 ? 13.023 -7.359 -25.422 1 81.75 89 ASP A O 1
ATOM 671 N N . PHE A 1 90 ? 11.148 -8.453 -26.219 1 80.69 90 PHE A N 1
ATOM 672 C CA . PHE A 1 90 ? 10.43 -7.266 -26.656 1 80.69 90 PHE A CA 1
ATOM 673 C C . PHE A 1 90 ? 10.07 -6.379 -25.469 1 80.69 90 PHE A C 1
ATOM 675 O O . PHE A 1 90 ? 9.883 -5.172 -25.625 1 80.69 90 PHE A O 1
ATOM 682 N N . LEU A 1 91 ? 10.062 -6.895 -24.25 1 86.06 91 LEU A N 1
ATOM 683 C CA . LE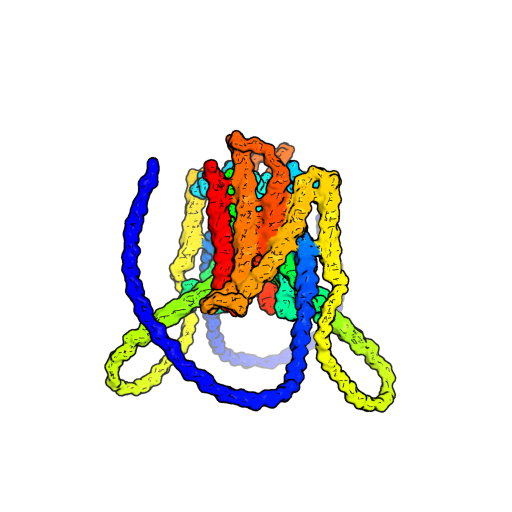U A 1 91 ? 9.586 -6.164 -23.078 1 86.06 91 LEU A CA 1
ATOM 684 C C . LEU A 1 91 ? 10.742 -5.465 -22.375 1 86.06 91 LEU A C 1
ATOM 686 O O . LEU A 1 91 ? 10.547 -4.426 -21.734 1 86.06 91 LEU A O 1
ATOM 690 N N . THR A 1 92 ? 11.93 -5.891 -22.516 1 87.88 92 THR A N 1
ATOM 691 C CA . THR A 1 92 ? 13.086 -5.504 -21.719 1 87.88 92 THR A CA 1
ATOM 692 C C . THR A 1 92 ? 13.43 -4.035 -21.953 1 87.88 92 THR A C 1
ATOM 694 O O . THR A 1 92 ? 13.773 -3.322 -21 1 87.88 92 THR A O 1
ATOM 697 N N . PRO A 1 93 ? 13.32 -3.531 -23.203 1 88.31 93 PRO A N 1
ATOM 698 C CA . PRO A 1 93 ? 13.648 -2.117 -23.391 1 88.31 93 PRO A CA 1
ATOM 699 C C . PRO A 1 93 ? 12.773 -1.188 -22.562 1 88.31 93 PRO A C 1
ATOM 701 O O . PRO A 1 93 ? 13.227 -0.117 -22.141 1 88.31 93 PRO A O 1
ATOM 704 N N . LEU A 1 94 ? 11.617 -1.646 -22.297 1 89.44 94 LEU A N 1
ATOM 705 C CA . LEU A 1 94 ? 10.703 -0.849 -21.484 1 89.44 94 LEU A CA 1
ATOM 706 C C . LEU A 1 94 ? 10.836 -1.199 -20.016 1 89.44 94 LEU A C 1
ATOM 708 O O . LEU A 1 94 ? 10.93 -0.309 -19.172 1 89.44 94 LEU A O 1
ATOM 712 N N . SER A 1 95 ? 10.883 -2.439 -19.719 1 90.81 95 SER A N 1
ATOM 713 C CA . SER A 1 95 ? 10.797 -2.936 -18.344 1 90.81 95 SER A CA 1
ATOM 714 C C . SER A 1 95 ? 12.086 -2.656 -17.578 1 90.81 95 SER A C 1
ATOM 716 O O . SER A 1 95 ? 12.078 -2.594 -16.344 1 90.81 95 SER A O 1
ATOM 718 N N . LYS A 1 96 ? 13.172 -2.441 -18.266 1 88.88 96 LYS A N 1
ATOM 719 C CA . LYS A 1 96 ? 14.453 -2.217 -17.609 1 88.88 96 LYS A CA 1
ATOM 720 C C . LYS A 1 96 ? 14.461 -0.879 -16.875 1 88.88 96 LYS A C 1
ATOM 722 O O . LYS A 1 96 ? 15.266 -0.671 -15.953 1 88.88 96 LYS A O 1
ATOM 727 N N . HIS A 1 97 ? 13.492 0.011 -17.219 1 88.25 97 HIS A N 1
ATOM 728 C CA . HIS A 1 97 ? 13.492 1.354 -16.656 1 88.25 97 HIS A CA 1
ATOM 729 C C . HIS A 1 97 ? 12.43 1.495 -15.57 1 88.25 97 HIS A C 1
ATOM 731 O O . HIS A 1 97 ? 12.336 2.539 -14.922 1 88.25 97 HIS A O 1
ATOM 737 N N . ILE A 1 98 ? 11.68 0.48 -15.344 1 91.38 98 ILE A N 1
ATOM 738 C CA . ILE A 1 98 ? 10.578 0.561 -14.391 1 91.38 98 ILE A CA 1
ATOM 739 C C . ILE A 1 98 ? 10.914 -0.271 -13.148 1 91.38 98 ILE A C 1
ATOM 741 O O . ILE A 1 98 ? 10.875 -1.503 -13.195 1 91.38 98 ILE A O 1
ATOM 745 N N . CYS A 1 99 ? 11.188 0.394 -12.062 1 90.69 99 CYS A N 1
ATOM 746 C CA . CYS A 1 99 ? 11.602 -0.286 -10.836 1 90.69 99 CYS A CA 1
ATOM 747 C C . CYS A 1 99 ? 10.625 -0 -9.703 1 90.69 99 CYS A C 1
ATOM 749 O O . CYS A 1 99 ? 11.008 0.593 -8.688 1 90.69 99 CYS A O 1
ATOM 751 N N . VAL A 1 100 ? 9.469 -0.526 -9.789 1 93.06 100 VAL A N 1
ATOM 752 C CA . VAL A 1 100 ? 8.438 -0.294 -8.773 1 93.06 100 VAL A CA 1
ATOM 753 C C . VAL A 1 100 ? 8.578 -1.32 -7.652 1 93.06 100 VAL A C 1
ATOM 755 O O . VAL A 1 100 ? 8.578 -0.962 -6.473 1 93.06 100 VAL A O 1
ATOM 758 N N . THR A 1 101 ? 8.711 -2.561 -8.031 1 94.56 101 THR A N 1
ATOM 759 C CA . THR A 1 101 ? 8.773 -3.648 -7.066 1 94.56 101 THR A CA 1
ATOM 760 C C . THR A 1 101 ? 10.195 -4.176 -6.934 1 94.56 101 THR A C 1
ATOM 762 O O . THR A 1 101 ? 11.07 -3.83 -7.734 1 94.56 101 THR A O 1
ATOM 765 N N . SER A 1 102 ? 10.445 -4.914 -5.871 1 92.75 102 SER A N 1
ATOM 766 C CA . SER A 1 102 ? 11.734 -5.566 -5.625 1 92.75 102 SER A CA 1
ATOM 767 C C . SER A 1 102 ? 11.539 -6.988 -5.105 1 92.75 102 SER A C 1
ATOM 769 O O . SER A 1 102 ? 10.547 -7.281 -4.441 1 92.75 102 SER A O 1
ATOM 771 N N . ASN A 1 103 ? 12.477 -7.852 -5.406 1 90.62 103 ASN A N 1
ATOM 772 C CA . ASN A 1 103 ? 12.391 -9.242 -4.969 1 90.62 103 ASN A CA 1
ATOM 773 C C . ASN A 1 103 ? 12.977 -9.43 -3.572 1 90.62 103 ASN A C 1
ATOM 775 O O . ASN A 1 103 ? 12.891 -10.516 -3 1 90.62 103 ASN A O 1
ATOM 779 N N . GLY A 1 104 ? 13.586 -8.406 -3.027 1 88.94 104 GLY A N 1
ATOM 780 C CA . GLY A 1 104 ? 14.062 -8.422 -1.654 1 88.94 104 GLY A CA 1
ATOM 781 C C . GLY A 1 104 ? 15.367 -9.172 -1.481 1 88.94 104 GLY A C 1
ATOM 782 O O . GLY A 1 104 ? 15.836 -9.367 -0.358 1 88.94 104 GLY A O 1
ATOM 783 N N . ARG A 1 105 ? 15.984 -9.594 -2.578 1 89.56 105 ARG A N 1
ATOM 784 C CA . ARG A 1 105 ? 17.203 -10.398 -2.486 1 89.56 105 ARG A CA 1
ATOM 785 C C . ARG A 1 105 ? 18.438 -9.547 -2.76 1 89.56 105 ARG A C 1
ATOM 787 O O . ARG A 1 105 ? 19.531 -9.852 -2.277 1 89.56 105 ARG A O 1
ATOM 794 N N . SER A 1 106 ? 18.281 -8.531 -3.518 1 82.69 106 SER A N 1
ATOM 795 C CA . SER A 1 106 ? 19.406 -7.719 -3.959 1 82.69 106 SER A CA 1
ATOM 796 C C . SER A 1 106 ? 19.625 -6.527 -3.031 1 82.69 106 SER A C 1
ATOM 798 O O . SER A 1 106 ? 18.969 -6.406 -1.999 1 82.69 106 SER A O 1
ATOM 800 N N . LEU A 1 107 ? 20.562 -5.754 -3.463 1 78.44 107 LEU A N 1
ATOM 801 C CA . LEU A 1 107 ? 20.875 -4.547 -2.703 1 78.44 107 LEU A CA 1
ATOM 802 C C . LEU A 1 107 ? 19.812 -3.479 -2.912 1 78.44 107 LEU A C 1
ATOM 804 O O . LEU A 1 107 ? 19.781 -2.473 -2.197 1 78.44 107 LEU A O 1
ATOM 808 N N . GLN A 1 108 ? 18.953 -3.84 -3.824 1 77.56 108 GLN A N 1
ATOM 809 C CA . GLN A 1 108 ? 17.828 -2.924 -4.043 1 77.56 108 GLN A CA 1
ATOM 810 C C . GLN A 1 108 ? 16.828 -2.988 -2.891 1 77.56 108 GLN A C 1
ATOM 812 O O . GLN A 1 108 ? 16.281 -4.051 -2.596 1 77.56 108 GLN A O 1
ATOM 817 N N . THR A 1 109 ? 16.656 -1.818 -2.246 1 76.06 109 THR A N 1
ATOM 818 C CA . THR A 1 109 ? 15.727 -1.774 -1.122 1 76.06 109 THR A CA 1
ATOM 819 C C . THR A 1 109 ? 14.281 -1.676 -1.613 1 76.06 109 THR A C 1
ATOM 821 O O . THR A 1 109 ? 14.039 -1.6 -2.818 1 76.06 109 THR A O 1
ATOM 824 N N . GLY A 1 110 ? 13.32 -1.886 -0.684 1 80 110 GLY A N 1
ATOM 825 C CA . GLY A 1 110 ? 11.914 -1.751 -1.018 1 80 110 GLY A CA 1
ATOM 826 C C . GLY A 1 110 ? 11.211 -3.084 -1.201 1 80 110 GLY A C 1
ATOM 827 O O . GLY A 1 110 ? 10.305 -3.205 -2.023 1 80 110 GLY A O 1
ATOM 828 N N . GLY A 1 111 ? 11.711 -4.055 -0.578 1 88.75 111 GLY A N 1
ATOM 829 C CA . GLY A 1 111 ? 11.156 -5.395 -0.736 1 88.75 111 GLY A CA 1
ATOM 830 C C . GLY A 1 111 ? 9.75 -5.527 -0.194 1 88.75 111 GLY A C 1
ATOM 831 O O . GLY A 1 111 ? 9.078 -6.531 -0.444 1 88.75 111 GLY A O 1
ATOM 832 N N . ALA A 1 112 ? 9.312 -4.445 0.481 1 93.5 112 ALA A N 1
ATOM 833 C CA . ALA A 1 112 ? 7.934 -4.469 0.96 1 93.5 112 ALA A CA 1
ATOM 834 C C . ALA A 1 112 ? 6.949 -4.43 -0.204 1 93.5 112 ALA A C 1
ATOM 836 O O . ALA A 1 112 ? 5.84 -4.953 -0.103 1 93.5 112 ALA A O 1
ATOM 837 N N . LEU A 1 113 ? 7.379 -3.766 -1.269 1 95.75 113 LEU A N 1
ATOM 838 C CA . LEU A 1 113 ? 6.641 -3.863 -2.521 1 95.75 113 LEU A CA 1
ATOM 839 C C . LEU A 1 113 ? 7.094 -5.074 -3.33 1 95.75 113 LEU A C 1
ATOM 841 O O . LEU A 1 113 ? 7.891 -4.938 -4.258 1 95.75 113 LEU A O 1
ATOM 845 N N . PHE A 1 114 ? 6.559 -6.152 -2.988 1 95.88 114 PHE A N 1
ATOM 846 C CA . PHE A 1 114 ? 7.043 -7.422 -3.52 1 95.88 114 PHE A CA 1
ATOM 847 C C . PHE A 1 114 ? 6.672 -7.57 -4.992 1 95.88 114 PHE A C 1
ATOM 849 O O . PHE A 1 114 ? 5.801 -6.855 -5.492 1 95.88 114 PHE A O 1
ATOM 856 N N . ARG A 1 115 ? 7.199 -8.477 -5.594 1 94.94 115 ARG A N 1
ATOM 857 C CA . ARG A 1 115 ? 7.195 -8.625 -7.043 1 94.94 115 ARG A CA 1
ATOM 858 C C . ARG A 1 115 ? 5.777 -8.844 -7.566 1 94.94 115 ARG A C 1
ATOM 860 O O . ARG A 1 115 ? 5.395 -8.266 -8.586 1 94.94 115 ARG A O 1
ATOM 867 N N . ASP A 1 116 ? 4.965 -9.633 -6.902 1 97.31 116 ASP A N 1
ATOM 868 C CA . ASP A 1 116 ? 3.656 -10.008 -7.434 1 97.31 116 ASP A CA 1
ATOM 869 C C . ASP A 1 116 ? 2.564 -9.078 -6.902 1 97.31 116 ASP A C 1
ATOM 871 O O . ASP A 1 116 ? 1.374 -9.344 -7.086 1 97.31 116 ASP A O 1
ATOM 875 N N . LEU A 1 117 ? 2.922 -7.98 -6.262 1 97.69 117 LEU A N 1
ATOM 876 C CA . LEU A 1 117 ? 1.936 -7.066 -5.695 1 97.69 117 LEU A CA 1
ATOM 877 C C . LEU A 1 117 ? 1.063 -6.461 -6.793 1 97.69 117 LEU A C 1
ATOM 879 O O . LEU A 1 117 ? -0.164 -6.445 -6.676 1 97.69 117 LEU A O 1
ATOM 883 N N . PRO A 1 118 ? 1.626 -5.977 -7.93 1 97.25 118 PRO A N 1
ATOM 884 C CA . PRO A 1 118 ? 0.767 -5.402 -8.969 1 97.25 118 PRO A CA 1
ATOM 885 C C . PRO A 1 118 ? -0.246 -6.406 -9.516 1 97.25 118 PRO A C 1
ATOM 887 O O . PRO A 1 118 ? -1.392 -6.043 -9.797 1 97.25 118 PRO A O 1
ATOM 890 N N . ALA A 1 119 ? 0.186 -7.617 -9.672 1 98.38 119 ALA A N 1
ATOM 891 C CA . ALA A 1 119 ? -0.739 -8.648 -10.133 1 98.38 119 ALA A CA 1
ATOM 892 C C . ALA A 1 119 ? -1.845 -8.891 -9.109 1 98.38 119 ALA A C 1
ATOM 894 O O . ALA A 1 119 ? -3.014 -9.039 -9.469 1 98.38 119 ALA A O 1
ATOM 895 N N . ASN A 1 120 ? -1.503 -8.945 -7.855 1 98.62 120 ASN A N 1
ATOM 896 C CA . ASN A 1 120 ? -2.488 -9.125 -6.793 1 98.62 120 ASN A CA 1
ATOM 897 C C . ASN A 1 120 ? -3.479 -7.961 -6.754 1 98.62 120 ASN A C 1
ATOM 899 O O . ASN A 1 120 ? -4.66 -8.156 -6.465 1 98.62 120 ASN A O 1
ATOM 903 N N . LEU A 1 121 ? -2.963 -6.766 -7.047 1 98.12 121 LEU A N 1
ATOM 904 C CA . LEU A 1 121 ? -3.824 -5.594 -7.094 1 98.12 121 LEU A CA 1
ATOM 905 C C . LEU A 1 121 ? -4.812 -5.688 -8.25 1 98.12 121 LEU A C 1
ATOM 907 O O . LEU A 1 121 ? -6.016 -5.504 -8.062 1 98.12 121 LEU A O 1
ATOM 911 N N . LEU A 1 122 ? -4.301 -5.988 -9.344 1 97.94 122 LEU A N 1
ATOM 912 C CA . LEU A 1 122 ? -5.129 -6.039 -10.539 1 97.94 122 LEU A CA 1
ATOM 913 C C . LEU A 1 122 ? -6.168 -7.152 -10.438 1 97.94 122 LEU A C 1
ATOM 915 O O . LEU A 1 122 ? -7.336 -6.949 -10.773 1 97.94 122 LEU A O 1
ATOM 919 N N . GLY A 1 123 ? -5.723 -8.312 -10.031 1 98.19 123 GLY A N 1
ATOM 920 C CA . GLY A 1 123 ? -6.652 -9.422 -9.883 1 98.19 123 GLY A CA 1
ATOM 921 C C . GLY A 1 123 ? -7.754 -9.148 -8.875 1 98.19 123 GLY A C 1
ATOM 922 O O . GLY A 1 123 ? -8.914 -9.508 -9.102 1 98.19 123 GLY A O 1
ATOM 923 N N . SER A 1 124 ? -7.434 -8.547 -7.785 1 98.12 124 SER A N 1
ATOM 924 C CA . SER A 1 124 ? -8.438 -8.211 -6.781 1 98.12 124 SER A CA 1
ATOM 925 C C . SER A 1 124 ? -9.391 -7.133 -7.293 1 98.12 124 SER A C 1
ATOM 927 O O . SER A 1 124 ? -10.578 -7.148 -6.973 1 98.12 124 SER A O 1
ATOM 929 N N . PHE A 1 125 ? -8.852 -6.188 -8.055 1 97.06 125 PHE A N 1
ATOM 930 C CA . PHE A 1 125 ? -9.688 -5.16 -8.656 1 97.06 125 PHE A CA 1
ATOM 931 C C . PHE A 1 125 ? -10.719 -5.781 -9.594 1 97.06 125 PHE A C 1
ATOM 933 O O . PHE A 1 125 ? -11.906 -5.461 -9.523 1 97.06 125 PHE A O 1
ATOM 940 N N . VAL A 1 126 ? -10.281 -6.672 -10.438 1 95.81 126 VAL A N 1
ATOM 941 C CA . VAL A 1 126 ? -11.172 -7.324 -11.391 1 95.81 126 VAL A CA 1
ATOM 942 C C . VAL A 1 126 ? -12.188 -8.188 -10.641 1 95.81 126 VAL A C 1
ATOM 944 O O . VAL A 1 126 ? -13.359 -8.227 -11 1 95.81 126 VAL A O 1
ATOM 947 N N . MET A 1 127 ? -11.734 -8.867 -9.625 1 95.81 127 MET A N 1
ATOM 948 C CA . MET A 1 127 ? -12.641 -9.656 -8.797 1 95.81 127 MET A CA 1
ATOM 949 C C . MET A 1 127 ? -13.742 -8.781 -8.211 1 95.81 127 MET A C 1
ATOM 951 O O . MET A 1 127 ? -14.906 -9.188 -8.172 1 95.81 127 MET A O 1
ATOM 955 N N . GLY A 1 128 ? -13.328 -7.602 -7.762 1 94.31 128 GLY A N 1
ATOM 956 C CA . GLY A 1 128 ? -14.32 -6.668 -7.262 1 94.31 128 GLY A CA 1
ATOM 957 C C . GLY A 1 128 ? -15.305 -6.219 -8.32 1 94.31 128 GLY A C 1
ATOM 958 O O . GLY A 1 128 ? -16.5 -6.082 -8.047 1 94.31 128 GLY A O 1
ATOM 959 N N . LEU A 1 129 ? -14.82 -6.039 -9.469 1 91.25 129 LEU A N 1
ATOM 960 C CA . LEU A 1 129 ? -15.641 -5.594 -10.594 1 91.25 129 LEU A CA 1
ATOM 961 C C . LEU A 1 129 ? -16.719 -6.617 -10.922 1 91.25 129 LEU A C 1
ATOM 963 O O . LEU A 1 129 ? -17.844 -6.25 -11.273 1 91.25 129 LEU A O 1
ATOM 967 N N . VAL A 1 130 ? -16.391 -7.891 -10.766 1 89.44 130 VAL A N 1
ATOM 968 C CA . VAL A 1 130 ? -17.312 -8.93 -11.211 1 89.44 130 VAL A CA 1
ATOM 969 C C . VAL A 1 130 ? -18.109 -9.453 -10.023 1 89.44 130 VAL A C 1
ATOM 971 O O . VAL A 1 130 ? -19 -10.305 -10.18 1 89.44 130 VAL A O 1
ATOM 974 N N . SER A 1 131 ? -17.812 -9.094 -8.805 1 84.38 131 SER A N 1
ATOM 975 C CA . SER A 1 131 ? -18.531 -9.555 -7.621 1 84.38 131 SER A CA 1
ATOM 976 C C . SER A 1 131 ? -19.531 -8.508 -7.137 1 84.38 131 SER A C 1
ATOM 978 O O . SER A 1 131 ? -19.984 -8.562 -5.992 1 84.38 131 SER A O 1
ATOM 980 N N . SER A 1 132 ? -19.906 -7.555 -7.895 1 69.19 132 SER A N 1
ATOM 981 C CA . SER A 1 132 ? -20.75 -6.453 -7.426 1 69.19 132 SER A CA 1
ATOM 982 C C . SER A 1 132 ? -22.125 -6.941 -7.023 1 69.19 132 SER A C 1
ATOM 984 O O . SER A 1 132 ? -22.656 -7.895 -7.605 1 69.19 132 SER A O 1
ATOM 986 N N . SER A 1 133 ? -22.5 -6.547 -5.809 1 58.41 133 SER A N 1
ATOM 987 C CA . SER A 1 133 ? -23.703 -6.914 -5.07 1 58.41 133 SER A CA 1
ATOM 988 C C . SER A 1 133 ? -24.969 -6.512 -5.832 1 58.41 133 SER A C 1
ATOM 990 O O . SER A 1 133 ? -26.078 -6.867 -5.434 1 58.41 133 SER A O 1
ATOM 992 N N . SER A 1 134 ? -24.859 -5.59 -6.711 1 54.91 134 SER A N 1
ATOM 993 C CA . SER A 1 134 ? -26.109 -5.082 -7.254 1 54.91 134 SER A CA 1
ATOM 994 C C . SER A 1 134 ? -26.812 -6.133 -8.117 1 54.91 134 SER A C 1
ATOM 996 O O . SER A 1 134 ? -27.656 -5.801 -8.945 1 54.91 134 SER A O 1
ATOM 998 N N . GLY A 1 135 ? -26.438 -7.422 -7.844 1 60.59 135 GLY A N 1
ATOM 999 C CA . GLY A 1 135 ? -27.094 -8.453 -8.633 1 60.59 135 GLY A CA 1
ATOM 1000 C C . GLY A 1 135 ? -26.547 -8.562 -10.047 1 60.59 135 GLY A C 1
ATOM 1001 O O . GLY A 1 135 ? -26.859 -9.516 -10.758 1 60.59 135 GLY A O 1
ATOM 1002 N N . ILE A 1 136 ? -25.875 -7.574 -10.445 1 64.19 136 ILE A N 1
ATOM 1003 C CA . ILE A 1 136 ? -25.312 -7.605 -11.797 1 64.19 136 ILE A CA 1
ATOM 1004 C C . ILE A 1 136 ? -23.859 -8.078 -11.734 1 64.19 136 ILE A C 1
ATOM 1006 O O . ILE A 1 136 ? -23.016 -7.445 -11.102 1 64.19 136 ILE A O 1
ATOM 1010 N N . ARG A 1 137 ? -23.625 -9.102 -12.445 1 74.19 137 ARG A N 1
ATOM 1011 C CA . ARG A 1 137 ? -22.344 -9.797 -12.367 1 74.19 137 ARG A CA 1
ATOM 1012 C C . ARG A 1 137 ? -21.312 -9.141 -13.281 1 74.19 137 ARG A C 1
ATOM 1014 O O . ARG A 1 137 ? -20.125 -9.07 -12.945 1 74.19 137 ARG A O 1
ATOM 1021 N N . ILE A 1 138 ? -21.781 -8.602 -14.438 1 78.62 138 ILE A N 1
ATOM 1022 C CA . ILE A 1 138 ? -20.922 -7.875 -15.359 1 78.62 138 ILE A CA 1
ATOM 1023 C C . ILE A 1 138 ? -21.422 -6.449 -15.531 1 78.62 138 ILE A C 1
ATOM 1025 O O . ILE A 1 138 ? -22.359 -6.207 -16.297 1 78.62 138 ILE A O 1
ATOM 1029 N N . PRO A 1 139 ? -20.734 -5.504 -14.945 1 76.5 139 PRO A N 1
ATOM 1030 C CA . PRO A 1 139 ? -21.312 -4.16 -14.836 1 76.5 139 PRO A CA 1
ATOM 1031 C C . PRO A 1 139 ? -21.375 -3.426 -16.172 1 76.5 139 PRO A C 1
ATOM 1033 O O . PRO A 1 139 ? -22.172 -2.504 -16.344 1 76.5 139 PRO A O 1
ATOM 1036 N N . TRP A 1 140 ? -20.578 -3.838 -17.172 1 75 140 TRP A N 1
ATOM 1037 C CA . TRP A 1 140 ? -20.578 -3.078 -18.422 1 75 140 TRP A CA 1
ATOM 1038 C C . TRP A 1 140 ? -21.516 -3.701 -19.438 1 75 140 TRP A C 1
ATOM 1040 O O . TRP A 1 140 ? -21.656 -3.188 -20.562 1 75 140 TRP A O 1
ATOM 1050 N N . LEU A 1 141 ? -22.188 -4.734 -19.062 1 75.5 141 LEU A N 1
ATOM 1051 C CA . LEU A 1 141 ? -23.156 -5.367 -19.938 1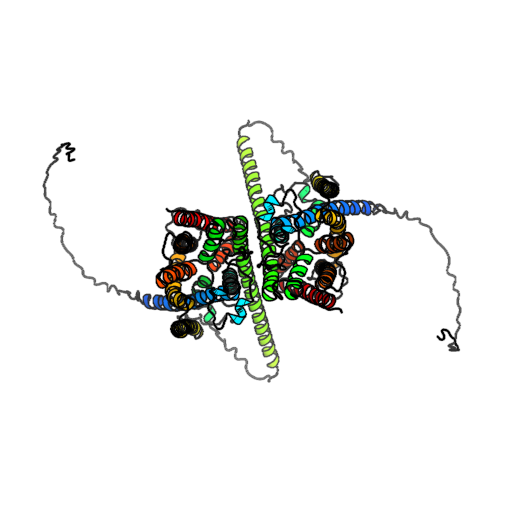 75.5 141 LEU A CA 1
ATOM 1052 C C . LEU A 1 141 ? -24.578 -5.164 -19.438 1 75.5 141 LEU A C 1
ATOM 1054 O O . LEU A 1 141 ? -24.797 -5.039 -18.219 1 75.5 141 LEU A O 1
ATOM 1058 N N . PRO A 1 142 ? -25.422 -5.121 -20.422 1 72.94 142 PRO A N 1
ATOM 1059 C CA . PRO A 1 142 ? -26.812 -4.984 -20.016 1 72.94 142 PRO A CA 1
ATOM 1060 C C . PRO A 1 142 ? -27.312 -6.164 -19.172 1 72.94 142 PRO A C 1
ATOM 1062 O O . PRO A 1 142 ? -26.75 -7.262 -19.266 1 72.94 142 PRO A O 1
ATOM 1065 N N . ASN A 1 143 ? -28.281 -5.949 -18.328 1 73.56 143 ASN A N 1
ATOM 1066 C CA . ASN A 1 143 ? -28.812 -6.945 -17.406 1 73.56 143 ASN A CA 1
ATOM 1067 C C . ASN A 1 143 ? -29.359 -8.156 -18.156 1 73.56 143 ASN A C 1
ATOM 1069 O O . ASN A 1 143 ? -29.359 -9.273 -17.625 1 73.56 143 ASN A O 1
ATOM 1073 N N . ASN A 1 144 ? -29.719 -7.965 -19.375 1 73.12 144 ASN A N 1
ATOM 1074 C CA . ASN A 1 144 ? -30.328 -9.047 -20.125 1 73.12 144 ASN A CA 1
ATOM 1075 C C . ASN A 1 144 ? -29.312 -9.797 -20.984 1 73.12 144 ASN A C 1
ATOM 1077 O O . ASN A 1 144 ? -29.656 -10.719 -21.719 1 73.12 144 ASN A O 1
ATOM 1081 N N . HIS A 1 145 ? -28.219 -9.359 -20.812 1 76.94 145 HIS A N 1
ATOM 1082 C CA . HIS A 1 145 ? -27.203 -10.016 -21.625 1 76.94 145 HIS A CA 1
ATOM 1083 C C . HIS A 1 145 ? -26.984 -11.453 -21.172 1 76.94 145 HIS A C 1
ATOM 1085 O O . HIS A 1 145 ? -27 -11.742 -19.969 1 76.94 145 HIS A O 1
ATOM 1091 N N . ILE A 1 146 ? -26.75 -12.344 -21.984 1 75.38 146 ILE A N 1
ATOM 1092 C CA . ILE A 1 146 ? -26.656 -13.789 -21.766 1 75.38 146 ILE A CA 1
ATOM 1093 C C . ILE A 1 146 ? -25.5 -14.078 -20.828 1 75.38 146 ILE A C 1
ATOM 1095 O O . ILE A 1 146 ? -25.562 -15.016 -20.016 1 75.38 146 ILE A O 1
ATOM 1099 N N . LEU A 1 147 ? -24.562 -13.273 -20.859 1 78 147 LEU A N 1
ATOM 1100 C CA . LEU A 1 147 ? -23.344 -13.508 -20.062 1 78 147 LEU A CA 1
ATOM 1101 C C . LEU A 1 147 ? -23.609 -13.227 -18.594 1 78 147 LEU A C 1
ATOM 1103 O O . LEU A 1 147 ? -22.859 -13.68 -17.734 1 78 147 LEU A O 1
ATOM 1107 N N . GLN A 1 148 ? -24.578 -12.492 -18.359 1 76.81 148 GLN A N 1
ATOM 1108 C CA . GLN A 1 148 ? -24.906 -12.188 -16.984 1 76.81 148 GLN A CA 1
ATOM 1109 C C . GLN A 1 148 ? -25.281 -13.453 -16.203 1 76.81 148 GLN A C 1
ATOM 1111 O O . GLN A 1 148 ? -24.969 -13.562 -15.016 1 76.81 148 GLN A O 1
ATOM 1116 N N . GLN A 1 149 ? -25.797 -14.422 -16.969 1 77.06 149 GLN A N 1
ATOM 1117 C CA . GLN A 1 149 ? -26.297 -15.609 -16.297 1 77.06 149 GLN A CA 1
ATOM 1118 C C . GLN A 1 149 ? -25.422 -16.828 -16.609 1 77.06 149 GLN A C 1
ATOM 1120 O O . GLN A 1 149 ? -25.781 -17.953 -16.25 1 77.06 149 GLN A O 1
ATOM 1125 N N . ASP A 1 150 ? -24.375 -16.578 -17.266 1 83.06 150 ASP A N 1
ATOM 1126 C CA . ASP A 1 150 ? -23.484 -17.688 -17.609 1 83.06 150 ASP A CA 1
ATOM 1127 C C . ASP A 1 150 ? -22.547 -18.016 -16.469 1 83.06 150 ASP A C 1
ATOM 1129 O O . ASP A 1 150 ? -21.5 -17.359 -16.297 1 83.06 150 ASP A O 1
ATOM 1133 N N . ASP A 1 151 ? -22.766 -19.031 -15.805 1 83.94 151 ASP A N 1
ATOM 1134 C CA . ASP A 1 151 ? -22 -19.406 -14.625 1 83.94 151 ASP A CA 1
ATOM 1135 C C . ASP A 1 151 ? -20.578 -19.812 -15.008 1 83.94 151 ASP A C 1
ATOM 1137 O O . ASP A 1 151 ? -19.641 -19.594 -14.234 1 83.94 151 ASP A O 1
ATOM 1141 N N . LEU A 1 152 ? -20.484 -20.453 -16.125 1 86.31 152 LEU A N 1
ATOM 1142 C CA . LEU A 1 152 ? -19.172 -20.891 -16.562 1 86.31 152 LEU A CA 1
ATOM 1143 C C . LEU A 1 152 ? -18.266 -19.703 -16.859 1 86.31 152 LEU A C 1
ATOM 1145 O O . LEU A 1 152 ? -17.078 -19.703 -16.516 1 86.31 152 LEU A O 1
ATOM 1149 N N . PHE A 1 153 ? -18.828 -18.672 -17.453 1 86.12 153 PHE A N 1
ATOM 1150 C CA . PHE A 1 153 ? -18.062 -17.469 -17.75 1 86.12 153 PHE A CA 1
ATOM 1151 C C . PHE A 1 153 ? -17.578 -16.797 -16.469 1 86.12 153 PHE A C 1
ATOM 1153 O O . PHE A 1 153 ? -16.438 -16.359 -16.375 1 86.12 153 PHE A O 1
ATOM 1160 N N . HIS A 1 154 ? -18.406 -16.75 -15.539 1 87.69 154 HIS A N 1
ATOM 1161 C CA . HIS A 1 154 ? -18.047 -16.125 -14.273 1 87.69 154 HIS A CA 1
ATOM 1162 C C . HIS A 1 154 ? -17 -16.953 -13.523 1 87.69 154 HIS A C 1
ATOM 1164 O O . HIS A 1 154 ? -16.109 -16.406 -12.867 1 87.69 154 HIS A O 1
ATOM 1170 N N . LEU A 1 155 ? -17.188 -18.203 -13.672 1 88.88 155 LEU A N 1
ATOM 1171 C CA . LEU A 1 155 ? -16.203 -19.109 -13.07 1 88.88 155 LEU A CA 1
ATOM 1172 C C . LEU A 1 155 ? -14.836 -18.938 -13.719 1 88.88 155 LEU A C 1
ATOM 1174 O O . LEU A 1 155 ? -13.812 -18.938 -13.031 1 88.88 155 LEU A O 1
ATOM 1178 N N . MET A 1 156 ? -14.836 -18.766 -14.977 1 90.75 156 MET A N 1
ATOM 1179 C CA . MET A 1 156 ? -13.594 -18.578 -15.734 1 90.75 156 MET A CA 1
ATOM 1180 C C . MET A 1 156 ? -12.891 -17.297 -15.297 1 90.75 156 MET A C 1
ATOM 1182 O O . MET A 1 156 ? -11.672 -17.297 -15.109 1 90.75 156 MET A O 1
ATOM 1186 N N . ILE A 1 157 ? -13.602 -16.266 -15.102 1 91.25 157 ILE A N 1
ATOM 1187 C CA . ILE A 1 157 ? -13.008 -14.977 -14.773 1 91.25 157 ILE A CA 1
ATOM 1188 C C . ILE A 1 157 ? -12.578 -14.953 -13.312 1 91.25 157 ILE A C 1
ATOM 1190 O O . ILE A 1 157 ? -11.453 -14.578 -12.992 1 91.25 157 ILE A O 1
ATOM 1194 N N . SER A 1 158 ? -13.43 -15.391 -12.406 1 92.56 158 SER A N 1
ATOM 1195 C CA . SER A 1 158 ? -13.172 -15.289 -10.977 1 92.56 158 SER A CA 1
ATOM 1196 C C . SER A 1 158 ? -12.164 -16.344 -10.516 1 92.56 158 SER A C 1
ATOM 1198 O O . SER A 1 158 ? -11.094 -15.992 -10.008 1 92.56 158 SER A O 1
ATOM 1200 N N . THR A 1 159 ? -12.414 -17.562 -10.852 1 92.31 159 THR A N 1
ATOM 1201 C CA . THR A 1 159 ? -11.578 -18.641 -10.352 1 92.31 159 THR A CA 1
ATOM 1202 C C . THR A 1 159 ? -10.414 -18.906 -11.305 1 92.31 159 THR A C 1
ATOM 1204 O O . THR A 1 159 ? -9.281 -19.125 -10.859 1 92.31 159 THR A O 1
ATOM 1207 N N . GLY A 1 160 ? -10.703 -18.922 -12.523 1 94.31 160 GLY A N 1
ATOM 1208 C CA . GLY A 1 160 ? -9.664 -19.219 -13.492 1 94.31 160 GLY A CA 1
ATOM 1209 C C . GLY A 1 160 ? -8.68 -18.078 -13.68 1 94.31 160 GLY A C 1
ATOM 1210 O O . GLY A 1 160 ? -7.504 -18.203 -13.336 1 94.31 160 GLY A O 1
ATOM 1211 N N . PHE A 1 161 ? -9.125 -16.938 -14.156 1 95.06 161 PHE A N 1
ATOM 1212 C CA . PHE A 1 161 ? -8.273 -15.82 -14.516 1 95.06 161 PHE A CA 1
ATOM 1213 C C . PHE A 1 161 ? -7.777 -15.094 -13.266 1 95.06 161 PHE A C 1
ATOM 1215 O O . PHE A 1 161 ? -6.574 -15.055 -13 1 95.06 161 PHE A O 1
ATOM 1222 N N . CYS A 1 162 ? -8.703 -14.539 -12.445 1 96.81 162 CYS A N 1
ATOM 1223 C CA . CYS A 1 162 ? -8.312 -13.773 -11.273 1 96.81 162 CYS A CA 1
ATOM 1224 C C . CYS A 1 162 ? -7.547 -14.648 -10.281 1 96.81 162 CYS A C 1
ATOM 1226 O O . CYS A 1 162 ? -6.539 -14.219 -9.719 1 96.81 162 CYS A O 1
ATOM 1228 N N . GLY A 1 163 ? -7.973 -15.812 -10.094 1 97 163 GLY A N 1
ATOM 1229 C CA . GLY A 1 163 ? -7.32 -16.719 -9.156 1 97 163 GLY A CA 1
ATOM 1230 C C . GLY A 1 163 ? -5.895 -17.047 -9.539 1 97 163 GLY A C 1
ATOM 1231 O O . GLY A 1 163 ? -5.051 -17.297 -8.672 1 97 163 GLY A O 1
ATOM 1232 N N . SER A 1 164 ? -5.648 -17.109 -10.82 1 97.62 164 SER A N 1
ATOM 1233 C CA . SER A 1 164 ? -4.305 -17.453 -11.289 1 97.62 164 SER A CA 1
ATOM 1234 C C . SER A 1 164 ? -3.471 -16.203 -11.523 1 97.62 164 SER A C 1
ATOM 1236 O O . SER A 1 164 ? -2.246 -16.281 -11.648 1 97.62 164 SER A O 1
ATOM 1238 N N . LEU A 1 165 ? -4.156 -15.117 -11.602 1 97.94 165 LEU A N 1
ATOM 1239 C CA . LEU A 1 165 ? -3.465 -13.844 -11.695 1 97.94 165 LEU A CA 1
ATOM 1240 C C . LEU A 1 165 ? -2.883 -13.438 -10.352 1 97.94 165 LEU A C 1
ATOM 1242 O O . LEU A 1 165 ? -1.778 -12.891 -10.281 1 97.94 165 LEU A O 1
ATOM 1246 N N . THR A 1 166 ? -3.621 -13.695 -9.32 1 98.56 166 THR A N 1
ATOM 1247 C CA . THR A 1 166 ? -3.143 -13.391 -7.977 1 98.56 166 THR A CA 1
ATOM 1248 C C . THR A 1 166 ? -2.471 -14.617 -7.355 1 98.56 166 THR A C 1
ATOM 1250 O O . THR A 1 166 ? -2.738 -15.75 -7.754 1 98.56 166 THR A O 1
ATOM 1253 N N . THR A 1 167 ? -1.642 -14.375 -6.48 1 98.56 167 THR A N 1
ATOM 1254 C CA . THR A 1 167 ? -0.966 -15.492 -5.824 1 98.56 167 THR A CA 1
ATOM 1255 C C . THR A 1 167 ? -0.568 -15.117 -4.398 1 98.56 167 THR A C 1
ATOM 1257 O O . THR A 1 167 ? -0.073 -14.016 -4.156 1 98.56 167 THR A O 1
ATOM 1260 N N . PHE A 1 168 ? -0.818 -15.953 -3.471 1 98.62 168 PHE A N 1
ATOM 1261 C CA . PHE A 1 168 ? -0.426 -15.828 -2.072 1 98.62 168 PHE A CA 1
ATOM 1262 C C . PHE A 1 168 ? 0.913 -16.516 -1.822 1 98.62 168 PHE A C 1
ATOM 1264 O O . PHE A 1 168 ? 1.688 -16.078 -0.967 1 98.62 168 PHE A O 1
ATOM 1271 N N . ALA A 1 169 ? 1.182 -17.484 -2.609 1 98.44 169 ALA A N 1
ATOM 1272 C CA . ALA A 1 169 ? 2.346 -18.328 -2.4 1 98.44 169 ALA A CA 1
ATOM 1273 C C . ALA A 1 169 ? 3.643 -17.562 -2.623 1 98.44 169 ALA A C 1
ATOM 1275 O O . ALA A 1 169 ? 4.523 -17.562 -1.759 1 98.44 169 ALA A O 1
ATOM 1276 N N . SER A 1 170 ? 3.756 -16.922 -3.75 1 97.31 170 SER A N 1
ATOM 1277 C CA . SER A 1 170 ? 4.984 -16.203 -4.043 1 97.31 170 SER A CA 1
ATOM 1278 C C . SER A 1 170 ? 5.16 -15.008 -3.104 1 97.31 170 SER A C 1
ATOM 1280 O O . SER A 1 170 ? 6.281 -14.664 -2.732 1 97.31 170 SER A O 1
ATOM 1282 N N . TRP A 1 171 ? 4.09 -14.359 -2.752 1 98 171 TRP A N 1
ATOM 1283 C CA . TRP A 1 171 ? 4.125 -13.281 -1.769 1 98 171 TRP A CA 1
ATOM 1284 C C . TRP A 1 171 ? 4.695 -13.766 -0.442 1 98 171 TRP A C 1
ATOM 1286 O O . TRP A 1 171 ? 5.652 -13.195 0.08 1 98 171 TRP A O 1
ATOM 1296 N N . ASN A 1 172 ? 4.152 -14.844 0.044 1 98.56 172 ASN A N 1
ATOM 1297 C CA . ASN A 1 172 ? 4.617 -15.422 1.299 1 98.56 172 ASN A CA 1
ATOM 1298 C C . ASN A 1 172 ? 6.07 -15.875 1.201 1 98.56 172 ASN A C 1
ATOM 1300 O O . ASN A 1 172 ? 6.852 -15.68 2.131 1 98.56 172 ASN A O 1
ATOM 1304 N N . THR A 1 173 ? 6.387 -16.469 0.118 1 98.38 173 THR A N 1
ATOM 1305 C CA . THR A 1 173 ? 7.746 -16.969 -0.08 1 98.38 173 THR A CA 1
ATOM 1306 C C . THR A 1 173 ? 8.75 -15.828 -0.014 1 98.38 173 THR A C 1
ATOM 1308 O O . THR A 1 173 ? 9.781 -15.93 0.663 1 98.38 173 THR A O 1
ATOM 1311 N N . GLN A 1 174 ? 8.469 -14.742 -0.695 1 97.62 174 GLN A N 1
ATOM 1312 C CA . GLN A 1 174 ? 9.383 -13.609 -0.693 1 97.62 174 GLN A CA 1
ATOM 1313 C C . GLN A 1 174 ? 9.539 -13.031 0.712 1 97.62 174 GLN A C 1
ATOM 1315 O O . GLN A 1 174 ? 10.648 -12.695 1.128 1 97.62 174 GLN A O 1
ATOM 1320 N N . MET A 1 175 ? 8.461 -12.898 1.41 1 98.19 175 MET A N 1
ATOM 1321 C CA . MET A 1 175 ? 8.531 -12.375 2.77 1 98.19 175 MET A CA 1
ATOM 1322 C C . MET A 1 175 ? 9.367 -13.281 3.666 1 98.19 175 MET A C 1
ATOM 1324 O O . MET A 1 175 ? 10.195 -12.805 4.445 1 98.19 175 MET A O 1
ATOM 1328 N N . VAL A 1 176 ? 9.195 -14.555 3.521 1 98.31 176 VAL A N 1
ATOM 1329 C CA . VAL A 1 176 ? 9.883 -15.516 4.375 1 98.31 176 VAL A CA 1
ATOM 1330 C C . VAL A 1 176 ? 11.383 -15.508 4.055 1 98.31 176 VAL A C 1
ATOM 1332 O O . VAL A 1 176 ? 12.211 -15.547 4.965 1 98.31 176 VAL A O 1
ATOM 1335 N N . VAL A 1 177 ? 11.727 -15.492 2.797 1 97.88 177 VAL A N 1
ATOM 1336 C CA . VAL A 1 177 ? 13.125 -15.438 2.387 1 97.88 177 VAL A CA 1
ATOM 1337 C C . VAL A 1 177 ? 13.781 -14.18 2.949 1 97.88 177 VAL A C 1
ATOM 1339 O O . VAL A 1 177 ? 14.914 -14.227 3.436 1 97.88 177 VAL A O 1
ATOM 1342 N N . MET A 1 178 ? 13.07 -13.102 2.932 1 96.62 178 MET A N 1
ATOM 1343 C CA . MET A 1 178 ? 13.586 -11.844 3.459 1 96.62 178 MET A CA 1
ATOM 1344 C C . MET A 1 178 ? 13.734 -11.906 4.977 1 96.62 178 MET A C 1
ATOM 1346 O O . MET A 1 178 ? 14.68 -11.344 5.531 1 96.62 178 MET A O 1
ATOM 1350 N N . MET A 1 179 ? 12.836 -12.547 5.645 1 96.88 179 MET A N 1
ATOM 1351 C CA . MET A 1 179 ? 12.906 -12.68 7.098 1 96.88 179 MET A CA 1
ATOM 1352 C C . MET A 1 179 ? 14.102 -13.523 7.512 1 96.88 179 MET A C 1
ATOM 1354 O O . MET A 1 179 ? 14.812 -13.18 8.461 1 96.88 179 MET A O 1
ATOM 1358 N N . ASP A 1 180 ? 14.305 -14.617 6.805 1 97 180 ASP A N 1
ATOM 1359 C CA . ASP A 1 180 ? 15.445 -15.477 7.098 1 97 180 ASP A CA 1
ATOM 1360 C C . ASP A 1 180 ? 16.766 -14.766 6.797 1 97 180 ASP A C 1
ATOM 1362 O O . ASP A 1 180 ? 17.672 -14.773 7.617 1 97 180 ASP A O 1
ATOM 1366 N N . GLY A 1 181 ? 16.938 -14.188 5.645 1 95.44 181 GLY A N 1
ATOM 1367 C CA . GLY A 1 181 ? 18.031 -13.297 5.309 1 95.44 181 GLY A CA 1
ATOM 1368 C C . GLY A 1 181 ? 19.281 -14.031 4.855 1 95.44 181 GLY A C 1
ATOM 1369 O O . GLY A 1 181 ? 20.266 -13.406 4.445 1 95.44 181 GLY A O 1
ATOM 1370 N N . THR A 1 182 ? 19.344 -15.344 4.859 1 93.62 182 THR A N 1
ATOM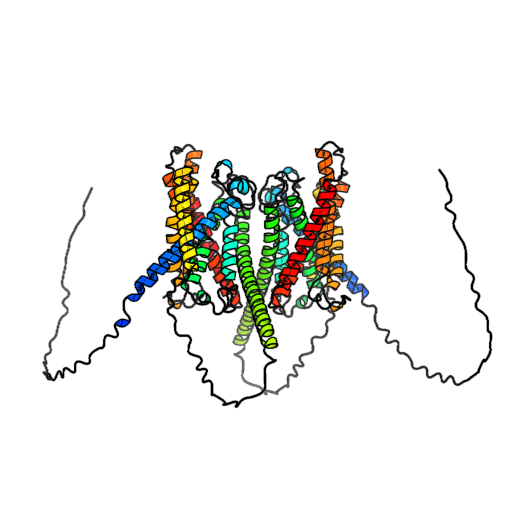 1371 C CA . THR A 1 182 ? 20.547 -16.109 4.531 1 93.62 182 THR A CA 1
ATOM 1372 C C . THR A 1 182 ? 20.938 -15.891 3.07 1 93.62 182 THR A C 1
ATOM 1374 O O . THR A 1 182 ? 22.125 -15.773 2.75 1 93.62 182 THR A O 1
ATOM 1377 N N . MET A 1 183 ? 19.938 -15.867 2.182 1 93.62 183 MET A N 1
ATOM 1378 C CA . MET A 1 183 ? 20.234 -15.758 0.757 1 93.62 183 MET A CA 1
ATOM 1379 C C . MET A 1 183 ? 19.906 -14.367 0.237 1 93.62 183 MET A C 1
ATOM 1381 O O . MET A 1 183 ? 19.516 -14.211 -0.923 1 93.62 183 MET A O 1
ATOM 1385 N N . THR A 1 184 ? 19.922 -13.383 1.134 1 92.81 184 THR A N 1
ATOM 1386 C CA . THR A 1 184 ? 19.703 -11.992 0.759 1 92.81 184 THR A CA 1
ATOM 1387 C C . THR A 1 184 ? 20.969 -11.164 1.008 1 92.81 184 THR A C 1
ATOM 1389 O O . THR A 1 184 ? 21.688 -11.398 1.978 1 92.81 184 THR A O 1
ATOM 1392 N N . GLU A 1 185 ? 21.25 -10.203 0.161 1 89.69 185 GLU A N 1
ATOM 1393 C CA . GLU A 1 185 ? 22.453 -9.375 0.274 1 89.69 185 GLU A CA 1
ATOM 1394 C C . GLU A 1 185 ? 22.344 -8.414 1.454 1 89.69 185 GLU A C 1
ATOM 1396 O O . GLU A 1 185 ? 23.359 -8.07 2.072 1 89.69 185 GLU A O 1
ATOM 1401 N N . LEU A 1 186 ? 21.156 -8.031 1.865 1 88.38 186 LEU A N 1
ATOM 1402 C CA . LEU A 1 186 ? 20.922 -7.07 2.941 1 88.38 186 LEU A CA 1
ATOM 1403 C C . LEU A 1 186 ? 20.766 -7.785 4.281 1 88.38 186 LEU A C 1
ATOM 1405 O O . LEU A 1 186 ? 20.547 -7.141 5.309 1 88.38 186 LEU A O 1
ATOM 1409 N N . GLY A 1 187 ? 20.891 -9.094 4.305 1 91.88 187 GLY A N 1
ATOM 1410 C CA . GLY A 1 187 ? 20.672 -9.852 5.527 1 91.88 187 GLY A CA 1
ATOM 1411 C C . GLY A 1 187 ? 19.219 -10 5.895 1 91.88 187 GLY A C 1
ATOM 1412 O O . GLY A 1 187 ? 18.344 -10.055 5.016 1 91.88 187 GLY A O 1
ATOM 1413 N N . SER A 1 188 ? 18.969 -10.195 7.164 1 93.81 188 SER A N 1
ATOM 1414 C CA . SER A 1 188 ? 17.594 -10.398 7.625 1 93.81 188 SER A CA 1
ATOM 1415 C C . SER A 1 188 ? 16.812 -9.094 7.605 1 93.81 188 SER A C 1
ATOM 1417 O O . SER A 1 188 ? 17.266 -8.086 8.141 1 93.81 188 SER A O 1
ATOM 1419 N N . GLN A 1 189 ? 15.734 -9.055 6.98 1 94.62 189 GLN A N 1
ATOM 1420 C CA . GLN A 1 189 ? 14.867 -7.891 6.844 1 94.62 189 GLN A CA 1
ATOM 1421 C C . GLN A 1 189 ? 13.5 -8.156 7.457 1 94.62 189 GLN A C 1
ATOM 1423 O O . GLN A 1 189 ? 12.477 -8.031 6.781 1 94.62 189 GLN A O 1
ATOM 1428 N N . ILE A 1 190 ? 13.422 -8.367 8.703 1 95.75 190 ILE A N 1
ATOM 1429 C CA . ILE A 1 190 ? 12.188 -8.789 9.367 1 95.75 190 ILE A CA 1
ATOM 1430 C C . ILE A 1 190 ? 11.164 -7.656 9.32 1 95.75 190 ILE A C 1
ATOM 1432 O O . ILE A 1 190 ? 10 -7.883 8.984 1 95.75 190 ILE A O 1
ATOM 1436 N N . VAL A 1 191 ? 11.57 -6.406 9.602 1 95.31 191 VAL A N 1
ATOM 1437 C CA . VAL A 1 191 ? 10.648 -5.281 9.648 1 95.31 191 VAL A CA 1
ATOM 1438 C C . VAL A 1 191 ? 10.102 -4.992 8.25 1 95.31 191 VAL A C 1
ATOM 1440 O O . VAL A 1 191 ? 8.906 -4.738 8.086 1 95.31 191 VAL A O 1
ATOM 1443 N N . VAL A 1 192 ? 10.953 -5.039 7.25 1 95.12 192 VAL A N 1
ATOM 1444 C CA . VAL A 1 192 ? 10.531 -4.809 5.871 1 95.12 192 VAL A CA 1
ATOM 1445 C C . VAL A 1 192 ? 9.539 -5.883 5.445 1 95.12 192 VAL A C 1
ATOM 1447 O O . VAL A 1 192 ? 8.523 -5.586 4.809 1 95.12 192 VAL A O 1
ATOM 1450 N N . ALA A 1 193 ? 9.812 -7.152 5.84 1 97.12 193 ALA A N 1
ATOM 1451 C CA . ALA A 1 193 ? 8.922 -8.258 5.5 1 97.12 193 ALA A CA 1
ATOM 1452 C C . ALA A 1 193 ? 7.562 -8.102 6.172 1 97.12 193 ALA A C 1
ATOM 1454 O O . ALA A 1 193 ? 6.527 -8.367 5.562 1 97.12 193 ALA A O 1
ATOM 1455 N N . LEU A 1 194 ? 7.566 -7.695 7.383 1 96.75 194 LEU A N 1
ATOM 1456 C CA . LEU A 1 194 ? 6.309 -7.48 8.086 1 96.75 194 LEU A CA 1
ATOM 1457 C C . LEU A 1 194 ? 5.504 -6.359 7.434 1 96.75 194 LEU A C 1
ATOM 1459 O O . LEU A 1 194 ? 4.277 -6.453 7.32 1 96.75 194 LEU A O 1
ATOM 1463 N N . PHE A 1 195 ? 6.168 -5.332 7.047 1 96.44 195 PHE A N 1
ATOM 1464 C CA . PHE A 1 195 ? 5.496 -4.262 6.324 1 96.44 195 PHE A CA 1
ATOM 1465 C C . PHE A 1 195 ? 4.984 -4.754 4.977 1 96.44 195 PHE A C 1
ATOM 1467 O O . PHE A 1 195 ? 3.945 -4.297 4.496 1 96.44 195 PHE A O 1
ATOM 1474 N N . GLY A 1 196 ? 5.723 -5.691 4.355 1 97 196 GLY A N 1
ATOM 1475 C CA . GLY A 1 196 ? 5.27 -6.309 3.117 1 97 196 GLY A CA 1
ATOM 1476 C C . GLY A 1 196 ? 3.975 -7.086 3.277 1 97 196 GLY A C 1
ATOM 1477 O O . GLY A 1 196 ? 3.119 -7.066 2.389 1 97 196 GLY A O 1
ATOM 1478 N N . TYR A 1 197 ? 3.844 -7.773 4.418 1 97.75 197 TYR A N 1
ATOM 1479 C CA . TYR A 1 197 ? 2.588 -8.461 4.703 1 97.75 197 TYR A CA 1
ATOM 1480 C C . TYR A 1 197 ? 1.45 -7.461 4.883 1 97.75 197 TYR A C 1
ATOM 1482 O O . TYR A 1 197 ? 0.336 -7.691 4.406 1 97.75 197 TYR A O 1
ATOM 1490 N N . LEU A 1 198 ? 1.747 -6.371 5.523 1 96.31 198 LEU A N 1
ATOM 1491 C CA . LEU A 1 198 ? 0.737 -5.348 5.77 1 96.31 198 LEU A CA 1
ATOM 1492 C C . LEU A 1 198 ? 0.261 -4.727 4.461 1 96.31 198 LEU A C 1
ATOM 1494 O O . LEU A 1 198 ? -0.944 -4.629 4.215 1 96.31 198 LEU A O 1
ATOM 1498 N N . VAL A 1 199 ? 1.198 -4.352 3.627 1 96.69 199 VAL A N 1
ATOM 1499 C CA . VAL A 1 199 ? 0.897 -3.727 2.344 1 96.69 199 VAL A CA 1
ATOM 1500 C C . VAL A 1 199 ? 0.153 -4.715 1.449 1 96.69 199 VAL A C 1
ATOM 1502 O O . VAL A 1 199 ? -0.826 -4.352 0.792 1 96.69 199 VAL A O 1
ATOM 1505 N N . GLY A 1 200 ? 0.616 -5.949 1.45 1 97.12 200 GLY A N 1
ATOM 1506 C CA . GLY A 1 200 ? -0.004 -6.98 0.635 1 97.12 200 GLY A CA 1
ATOM 1507 C C . GLY A 1 200 ? -1.399 -7.352 1.101 1 97.12 200 GLY A C 1
ATOM 1508 O O . GLY A 1 200 ? -2.172 -7.949 0.348 1 97.12 200 GLY A O 1
ATOM 1509 N N . PHE A 1 201 ? -1.653 -7.055 2.283 1 96.81 201 PHE A N 1
ATOM 1510 C CA . PHE A 1 201 ? -2.973 -7.312 2.848 1 96.81 201 PHE A CA 1
ATOM 1511 C C . PHE A 1 201 ? -3.918 -6.152 2.57 1 96.81 201 PHE A C 1
ATOM 1513 O O . PHE A 1 201 ? -5.035 -6.352 2.094 1 96.81 201 PHE A O 1
ATOM 1520 N N . MET A 1 202 ? -3.492 -4.926 2.713 1 96.94 202 MET A N 1
ATOM 1521 C CA . MET A 1 202 ? -4.348 -3.744 2.674 1 96.94 202 MET A CA 1
ATOM 1522 C C . MET A 1 202 ? -4.617 -3.316 1.235 1 96.94 202 MET A C 1
ATOM 1524 O O . MET A 1 202 ? -5.742 -2.934 0.899 1 96.94 202 MET A O 1
ATOM 1528 N N . LEU A 1 203 ? -3.664 -3.395 0.385 1 97.94 203 LEU A N 1
ATOM 1529 C CA . LEU A 1 203 ? -3.799 -2.848 -0.96 1 97.94 203 LEU A CA 1
ATOM 1530 C C . LEU A 1 203 ? -4.777 -3.674 -1.788 1 97.94 203 LEU A C 1
ATOM 1532 O O . LEU A 1 203 ? -5.672 -3.123 -2.432 1 97.94 203 LEU A O 1
ATOM 1536 N N . PRO A 1 204 ? -4.645 -5.016 -1.766 1 98 204 PRO A N 1
ATOM 1537 C CA . PRO A 1 204 ? -5.629 -5.785 -2.529 1 98 204 PRO A CA 1
ATOM 1538 C C . PRO A 1 204 ? -7.055 -5.602 -2.01 1 98 204 PRO A C 1
ATOM 1540 O O . PRO A 1 204 ? -8.008 -5.613 -2.793 1 98 204 PRO A O 1
ATOM 1543 N N . ILE A 1 205 ? -7.234 -5.43 -0.725 1 96.56 205 ILE A N 1
ATOM 1544 C CA . ILE A 1 205 ? -8.562 -5.18 -0.167 1 96.56 205 ILE A CA 1
ATOM 1545 C C . ILE A 1 205 ? -9.109 -3.865 -0.715 1 96.56 205 ILE A C 1
ATOM 1547 O O . ILE A 1 205 ? -10.273 -3.793 -1.112 1 96.56 205 ILE A O 1
ATOM 1551 N N . SER A 1 206 ? -8.273 -2.875 -0.702 1 95.81 206 SER A N 1
ATOM 1552 C CA . SER A 1 206 ? -8.672 -1.588 -1.259 1 95.81 206 SER A CA 1
ATOM 1553 C C . SER A 1 206 ? -8.992 -1.703 -2.748 1 95.81 206 SER A C 1
ATOM 1555 O O . SER A 1 206 ? -9.961 -1.124 -3.229 1 95.81 206 SER A O 1
ATOM 1557 N N . ALA A 1 207 ? -8.18 -2.436 -3.461 1 97 207 ALA A N 1
ATOM 1558 C CA . ALA A 1 207 ? -8.406 -2.629 -4.891 1 97 207 ALA A CA 1
ATOM 1559 C C . ALA A 1 207 ? -9.734 -3.33 -5.152 1 97 207 ALA A C 1
ATOM 1561 O O . ALA A 1 207 ? -10.461 -2.975 -6.082 1 97 207 ALA A O 1
ATOM 1562 N N . PHE A 1 208 ? -10.016 -4.32 -4.344 1 96.12 208 PHE A N 1
ATOM 1563 C CA . PHE A 1 208 ? -11.273 -5.043 -4.457 1 96.12 208 PHE A CA 1
ATOM 1564 C C . PHE A 1 208 ? -12.453 -4.102 -4.234 1 96.12 208 PHE A C 1
ATOM 1566 O O . PHE A 1 208 ? -13.422 -4.117 -5.004 1 96.12 208 PHE A O 1
ATOM 1573 N N . SER A 1 209 ? -12.383 -3.297 -3.189 1 92 209 SER A N 1
ATOM 1574 C CA . SER A 1 209 ? -13.445 -2.344 -2.879 1 92 209 SER A CA 1
ATOM 1575 C C . SER A 1 209 ? -13.609 -1.319 -3.996 1 92 209 SER A C 1
ATOM 1577 O O . SER A 1 209 ? -14.734 -0.932 -4.328 1 92 209 SER A O 1
ATOM 1579 N N . TYR A 1 210 ? -12.492 -0.92 -4.5 1 91.81 210 TYR A N 1
ATOM 1580 C CA . TYR A 1 210 ? -12.547 0.007 -5.621 1 91.81 210 TYR A CA 1
ATOM 1581 C C . TYR A 1 210 ? -13.203 -0.644 -6.836 1 91.81 210 TYR A C 1
ATOM 1583 O O . TYR A 1 210 ? -13.969 0.001 -7.555 1 91.81 210 TYR A O 1
ATOM 1591 N N . GLY A 1 211 ? -12.852 -1.908 -7.082 1 92.19 211 GLY A N 1
ATOM 1592 C CA . GLY A 1 211 ? -13.508 -2.629 -8.164 1 92.19 211 GLY A CA 1
ATOM 1593 C C . GLY A 1 211 ? -15.016 -2.697 -8 1 92.19 211 GLY A C 1
ATOM 1594 O O . GLY A 1 211 ? -15.758 -2.5 -8.969 1 92.19 211 GLY A O 1
ATOM 1595 N N . LYS A 1 212 ? -15.445 -2.904 -6.836 1 89.81 212 LYS A N 1
ATOM 1596 C CA . LYS A 1 212 ? -16.875 -2.939 -6.555 1 89.81 212 LYS A CA 1
ATOM 1597 C C . LYS A 1 212 ? -17.531 -1.587 -6.836 1 89.81 212 LYS A C 1
ATOM 1599 O O . LYS A 1 212 ? -18.625 -1.522 -7.395 1 89.81 212 LYS A O 1
ATOM 1604 N N . GLN A 1 213 ? -16.891 -0.528 -6.41 1 87.19 213 GLN A N 1
ATOM 1605 C CA . GLN A 1 213 ? -17.422 0.817 -6.613 1 87.19 213 GLN A CA 1
ATOM 1606 C C . GLN A 1 213 ? -17.5 1.157 -8.094 1 87.19 213 GLN A C 1
ATOM 1608 O O . GLN A 1 213 ? -18.469 1.773 -8.547 1 87.19 213 GLN A O 1
ATOM 1613 N N . VAL A 1 214 ? -16.5 0.785 -8.805 1 87.38 214 VAL A N 1
ATOM 1614 C CA . VAL A 1 214 ? -16.5 1.038 -10.242 1 87.38 214 VAL A CA 1
ATOM 1615 C C . VAL A 1 214 ? -17.625 0.255 -10.906 1 87.38 214 VAL A C 1
ATOM 1617 O O . VAL A 1 214 ? -18.25 0.742 -11.852 1 87.38 214 VAL A O 1
ATOM 1620 N N . ALA A 1 215 ? -17.797 -0.948 -10.445 1 87.5 215 ALA A N 1
ATOM 1621 C CA . ALA A 1 215 ? -18.891 -1.756 -10.977 1 87.5 215 ALA A CA 1
ATOM 1622 C C . ALA A 1 215 ? -20.234 -1.05 -10.797 1 87.5 215 ALA A C 1
ATOM 1624 O O . ALA A 1 215 ? -21.062 -1.031 -11.711 1 87.5 215 ALA A O 1
ATOM 1625 N N . VAL A 1 216 ? -20.422 -0.451 -9.695 1 81.69 216 VAL A N 1
ATOM 1626 C CA . VAL A 1 216 ? -21.672 0.268 -9.406 1 81.69 216 VAL A CA 1
ATOM 1627 C C . VAL A 1 216 ? -21.766 1.5 -10.305 1 81.69 216 VAL A C 1
ATOM 1629 O O . VAL A 1 216 ? -22.844 1.809 -10.828 1 81.69 216 VAL A O 1
ATOM 1632 N N . LEU A 1 217 ? -20.719 2.18 -10.461 1 81.31 217 LEU A N 1
ATOM 1633 C CA . LEU A 1 217 ? -20.688 3.367 -11.312 1 81.31 217 LEU A CA 1
ATOM 1634 C C . LEU A 1 217 ? -21.031 3.014 -12.758 1 81.31 217 LEU A C 1
ATOM 1636 O O . LEU A 1 217 ? -21.766 3.736 -13.422 1 81.31 217 LEU A O 1
ATOM 1640 N N . LEU A 1 218 ? -20.438 1.963 -13.195 1 81.56 218 LEU A N 1
ATOM 1641 C CA . LEU A 1 218 ? -20.672 1.538 -14.57 1 81.56 218 LEU A CA 1
ATOM 1642 C C . LEU A 1 218 ? -22.125 1.111 -14.766 1 81.56 218 LEU A C 1
ATOM 1644 O O . LEU A 1 218 ? -22.703 1.359 -15.82 1 81.56 218 LEU A O 1
ATOM 1648 N N . HIS A 1 219 ? -22.688 0.568 -13.789 1 77.38 219 HIS A N 1
ATOM 1649 C CA . HIS A 1 219 ? -24.078 0.155 -13.852 1 77.38 219 HIS A CA 1
ATOM 1650 C C . HIS A 1 219 ? -25.016 1.363 -13.867 1 77.38 219 HIS A C 1
ATOM 1652 O O . HIS A 1 219 ? -25.984 1.39 -14.617 1 77.38 219 HIS A O 1
ATOM 1658 N N . THR A 1 220 ? -24.719 2.301 -13.055 1 74.94 220 THR A N 1
ATOM 1659 C CA . THR A 1 220 ? -25.547 3.492 -12.984 1 74.94 220 THR A CA 1
ATOM 1660 C C . THR A 1 220 ? -25.422 4.324 -14.258 1 74.94 220 THR A C 1
ATOM 1662 O O . THR A 1 220 ? -26.406 4.902 -14.727 1 74.94 220 THR A O 1
ATOM 1665 N N . TRP A 1 221 ? -24.297 4.418 -14.703 1 76.12 221 TRP A N 1
ATOM 1666 C CA . TRP A 1 221 ? -24.047 5.168 -15.93 1 76.12 221 TRP A CA 1
ATOM 1667 C C . TRP A 1 221 ? -24.812 4.559 -17.109 1 76.12 221 TRP A C 1
ATOM 1669 O O . TRP A 1 221 ? -25.375 5.281 -17.938 1 76.12 221 TRP A O 1
ATOM 1679 N N . LYS A 1 222 ? -24.891 3.338 -17.172 1 73.62 222 LYS A N 1
ATOM 1680 C CA . LYS A 1 222 ? -25.578 2.646 -18.266 1 73.62 222 LYS A CA 1
ATOM 1681 C C . LYS A 1 222 ? -27.094 2.762 -18.125 1 73.62 222 LYS A C 1
ATOM 1683 O O . LYS A 1 222 ? -27.797 2.943 -19.125 1 73.62 222 LYS A O 1
ATOM 1688 N N . GLU A 1 223 ? -27.516 2.588 -16.906 1 70.06 223 GLU A N 1
ATOM 1689 C CA . GLU A 1 223 ? -28.953 2.73 -16.672 1 70.06 223 GLU A CA 1
ATOM 1690 C C . GLU A 1 223 ? -29.438 4.133 -17.047 1 70.06 223 GLU A C 1
ATOM 1692 O O . GLU A 1 223 ? -30.531 4.297 -17.594 1 70.06 223 GLU A O 1
ATOM 1697 N N . ASP A 1 224 ? -28.625 5.059 -16.719 1 64.44 224 ASP A N 1
ATOM 1698 C CA . ASP A 1 224 ? -28.969 6.438 -17.047 1 64.44 224 ASP A CA 1
ATOM 1699 C C . ASP A 1 224 ? -29.016 6.664 -18.547 1 64.44 224 ASP A C 1
ATOM 1701 O O . ASP A 1 224 ? -29.875 7.379 -19.062 1 64.44 224 ASP A O 1
ATOM 1705 N N . ARG A 1 225 ? -28.219 5.98 -19.234 1 61.91 225 ARG A N 1
ATOM 1706 C CA . ARG A 1 225 ? -28.172 6.16 -20.688 1 61.91 225 ARG A CA 1
ATOM 1707 C C . ARG A 1 225 ? -29.312 5.434 -21.375 1 61.91 225 ARG A C 1
ATOM 1709 O O . ARG A 1 225 ? -29.844 5.902 -22.391 1 61.91 225 ARG A O 1
ATOM 1716 N N . THR A 1 226 ? -29.609 4.246 -20.766 1 63.31 226 THR A N 1
ATOM 1717 C CA . THR A 1 226 ? -30.719 3.494 -21.312 1 63.31 226 THR A CA 1
ATOM 1718 C C . THR A 1 226 ? -32.031 4.219 -21.062 1 63.31 226 THR A C 1
ATOM 1720 O O . THR A 1 226 ? -32.938 4.227 -21.922 1 63.31 226 THR A O 1
ATOM 1723 N N . ASN A 1 227 ? -32.094 4.805 -19.875 1 59.38 227 ASN A N 1
ATOM 1724 C CA . ASN A 1 227 ? -33.312 5.57 -19.578 1 59.38 227 ASN A CA 1
ATOM 1725 C C . ASN A 1 227 ? -33.375 6.848 -20.422 1 59.38 227 ASN A C 1
ATOM 1727 O O . ASN A 1 227 ? -34.469 7.254 -20.828 1 59.38 227 ASN A O 1
ATOM 1731 N N . ASP A 1 228 ? -32.281 7.438 -20.594 1 56.31 228 ASP A N 1
ATOM 1732 C CA . ASP A 1 228 ? -32.25 8.641 -21.422 1 56.31 228 ASP A CA 1
ATOM 1733 C C . ASP A 1 228 ? -32.594 8.305 -22.875 1 56.31 228 ASP A C 1
ATOM 1735 O O . ASP A 1 228 ? -33.281 9.078 -23.547 1 56.31 228 ASP A O 1
ATOM 1739 N N . SER A 1 229 ? -32.219 7.188 -23.344 1 55.38 229 SER A N 1
ATOM 1740 C CA . SER A 1 229 ? -32.531 6.781 -24.703 1 55.38 229 SER A CA 1
ATOM 1741 C C . SER A 1 229 ? -34 6.402 -24.859 1 55.38 229 SER A C 1
ATOM 1743 O O . SER A 1 229 ? -34.594 6.637 -25.922 1 55.38 229 SER A O 1
ATOM 1745 N N . SER A 1 230 ? -34.562 5.797 -23.812 1 55.62 230 SER A N 1
ATOM 1746 C CA . SER A 1 230 ? -35.969 5.449 -23.891 1 55.62 230 SER A CA 1
ATOM 1747 C C . SER A 1 230 ? -36.875 6.691 -23.844 1 55.62 230 SER A C 1
ATOM 1749 O O . SER A 1 230 ? -37.906 6.746 -24.484 1 55.62 230 SER A O 1
ATOM 1751 N N . ASN A 1 231 ? -36.469 7.645 -23.047 1 54.03 231 ASN A N 1
ATOM 1752 C CA . ASN A 1 231 ? -37.25 8.867 -22.969 1 54.03 231 ASN A CA 1
ATOM 1753 C C . ASN A 1 231 ? -37.156 9.68 -24.25 1 54.03 231 ASN A C 1
ATOM 1755 O O . ASN A 1 231 ? -38.062 10.445 -24.578 1 54.03 231 ASN A O 1
ATOM 1759 N N . GLN A 1 232 ? -36.156 9.602 -24.906 1 51.09 232 GLN A N 1
ATOM 1760 C CA . GLN A 1 232 ? -36.062 10.328 -26.172 1 51.09 232 GLN A CA 1
ATOM 1761 C C . GLN A 1 232 ? -36.906 9.664 -27.25 1 51.09 232 GLN A C 1
ATOM 1763 O O . GLN A 1 232 ? -37.469 10.344 -28.125 1 51.09 232 GLN A O 1
ATOM 1768 N N . ASN A 1 233 ? -37.094 8.406 -27.219 1 49.22 233 ASN A N 1
ATOM 1769 C CA . ASN A 1 233 ? -37.906 7.746 -28.234 1 49.22 233 ASN A CA 1
ATOM 1770 C C . ASN A 1 233 ? -39.406 7.98 -28 1 49.22 233 ASN A C 1
ATOM 1772 O O . ASN A 1 233 ? -40.219 7.906 -28.922 1 49.22 233 ASN A O 1
ATOM 1776 N N . ASP A 1 234 ? -39.812 8.211 -26.75 1 48.56 234 ASP A N 1
ATOM 1777 C CA . ASP A 1 234 ? -41.25 8.383 -26.5 1 48.56 234 ASP A CA 1
ATOM 1778 C C . ASP A 1 234 ? -41.719 9.758 -26.984 1 48.56 234 ASP A C 1
ATOM 1780 O O . ASP A 1 234 ? -42.906 9.969 -27.188 1 48.56 234 ASP A O 1
ATOM 1784 N N . HIS A 1 235 ? -40.812 10.703 -27 1 45.03 235 HIS A N 1
ATOM 1785 C CA . HIS A 1 235 ? -41.344 12.016 -27.344 1 45.03 235 HIS A CA 1
ATOM 1786 C C . HIS A 1 235 ? -41.688 12.086 -28.828 1 45.03 235 HIS A C 1
ATOM 1788 O O . HIS A 1 235 ? -42.312 13.062 -29.266 1 45.03 235 HIS A O 1
ATOM 1794 N N . ASN A 1 236 ? -41.031 11.336 -29.625 1 40.62 236 ASN A N 1
ATOM 1795 C CA . ASN A 1 236 ? -41.219 11.648 -31.031 1 40.62 236 ASN A CA 1
ATOM 1796 C C . ASN A 1 236 ? -42.562 11.086 -31.531 1 40.62 236 ASN A C 1
ATOM 1798 O O . ASN A 1 236 ? -42.906 11.258 -32.719 1 40.62 236 ASN A O 1
ATOM 1802 N N . HIS A 1 237 ? -43.094 10.055 -30.844 1 39.72 237 HIS A N 1
ATOM 1803 C CA . HIS A 1 237 ? -44.188 9.414 -31.578 1 39.72 237 HIS A CA 1
ATOM 1804 C C . HIS A 1 237 ? -45.5 10.164 -31.375 1 39.72 237 HIS A C 1
ATOM 1806 O O . HIS A 1 237 ? -46.562 9.609 -31.625 1 39.72 237 HIS A O 1
ATOM 1812 N N . ASN A 1 238 ? -45.438 11.352 -30.797 1 34.88 238 ASN A N 1
ATOM 1813 C CA . ASN A 1 238 ? -46.75 11.828 -30.453 1 34.88 238 ASN A CA 1
ATOM 1814 C C . ASN A 1 238 ? -47.594 12.18 -31.688 1 34.88 238 ASN A C 1
ATOM 1816 O O . ASN A 1 238 ? -48.688 12.719 -31.578 1 34.88 238 ASN A O 1
ATOM 1820 N N . ASP A 1 239 ? -46.906 12.414 -32.875 1 33.25 239 ASP A N 1
ATOM 1821 C CA . ASP A 1 239 ? -47.781 13.328 -33.594 1 33.25 239 ASP A CA 1
ATOM 1822 C C . ASP A 1 239 ? -49.031 12.617 -34.125 1 33.25 239 ASP A C 1
ATOM 1824 O O . ASP A 1 239 ? -49.875 13.234 -34.719 1 33.25 239 ASP A O 1
ATOM 1828 N N . GLY A 1 240 ? -48.938 11.312 -34.688 1 29.62 240 GLY A N 1
ATOM 1829 C CA . GLY A 1 240 ? -49.906 11.109 -35.781 1 29.62 240 GLY A CA 1
ATOM 1830 C C . GLY A 1 240 ? -51.344 11.008 -35.281 1 29.62 240 GLY A C 1
ATOM 1831 O O . GLY A 1 240 ? -51.562 10.867 -34.094 1 29.62 240 GLY A O 1
ATOM 1832 N N . THR A 1 241 ? -52.344 10.672 -36.281 1 32.22 241 THR A N 1
ATOM 1833 C CA . THR A 1 241 ? -53.75 10.891 -36.594 1 32.22 241 THR A CA 1
ATOM 1834 C C . THR A 1 241 ? -54.625 10.07 -35.656 1 32.22 241 THR A C 1
ATOM 1836 O O . THR A 1 241 ? -54.219 9.039 -35.156 1 32.22 241 THR A O 1
ATOM 1839 N N . GLY A 1 242 ? -55.906 10.477 -35.312 1 29.2 242 GLY A N 1
ATOM 1840 C CA . GLY A 1 242 ? -57.062 10.414 -34.406 1 29.2 242 GLY A CA 1
ATOM 1841 C C . GLY A 1 242 ? -57.75 9.07 -34.438 1 29.2 242 GLY A C 1
ATOM 1842 O O . GLY A 1 242 ? -58.625 8.805 -33.594 1 29.2 242 GLY A O 1
ATOM 1843 N N . THR A 1 243 ? -57.844 8.414 -35.688 1 27.41 243 THR A N 1
ATOM 1844 C CA . THR A 1 243 ? -59.219 7.922 -35.844 1 27.41 243 THR A CA 1
ATOM 1845 C C . THR A 1 243 ? -59.5 6.781 -34.875 1 27.41 243 THR A C 1
ATOM 1847 O O . THR A 1 243 ? -60.531 6.789 -34.188 1 27.41 243 THR A O 1
ATOM 1850 N N . GLY A 1 244 ? -59.219 5.512 -35.375 1 27 244 GLY A N 1
ATOM 1851 C CA . GLY A 1 244 ? -60.188 4.418 -35.344 1 27 244 GLY A CA 1
ATOM 1852 C C . GLY A 1 244 ? -60.312 3.797 -33.938 1 27 244 GLY A C 1
ATOM 1853 O O . GLY A 1 244 ? -59.531 4.09 -33.062 1 27 244 GLY A O 1
ATOM 1854 N N . GLY A 1 245 ? -61.25 2.662 -33.906 1 29.69 245 GLY A N 1
ATOM 1855 C CA . GLY A 1 245 ? -62.031 1.859 -32.969 1 29.69 245 GLY A CA 1
ATOM 1856 C C . GLY A 1 245 ? -61.156 1.074 -32 1 29.69 245 GLY A C 1
ATOM 1857 O O . GLY A 1 245 ? -60.188 0.436 -32.406 1 29.69 245 GLY A O 1
ATOM 1858 N N . GLY A 1 246 ? -60.969 1.56 -30.812 1 27.11 246 GLY A N 1
ATOM 1859 C CA . GLY A 1 246 ? -60.031 1.171 -29.781 1 27.11 246 GLY A CA 1
ATOM 1860 C C . GLY A 1 246 ? -60.281 -0.224 -29.234 1 27.11 246 GLY A C 1
ATOM 1861 O O . GLY A 1 246 ? -61.094 -0.408 -28.328 1 27.11 246 GLY A O 1
ATOM 1862 N N . GLU A 1 247 ? -60.562 -1.238 -30.328 1 27.83 247 GLU A N 1
ATOM 1863 C CA . GLU A 1 247 ? -60.812 -2.541 -29.719 1 27.83 247 GLU A CA 1
ATOM 1864 C C . GLU A 1 247 ? -59.719 -2.885 -28.703 1 27.83 247 GLU A C 1
ATOM 1866 O O . GLU A 1 247 ? -58.531 -2.686 -28.984 1 27.83 247 GLU A O 1
ATOM 1871 N N . GLU A 1 248 ? -60.094 -2.867 -27.453 1 28 248 GLU A N 1
ATOM 1872 C CA . GLU A 1 248 ? -59.375 -3.236 -26.234 1 28 248 GLU A CA 1
ATOM 1873 C C . GLU A 1 248 ? -58.719 -4.605 -26.391 1 28 248 GLU A C 1
ATOM 1875 O O . GLU A 1 248 ? -59.375 -5.633 -26.344 1 28 248 GLU A O 1
ATOM 1880 N N . VAL A 1 249 ? -57.969 -4.871 -27.547 1 26.39 249 VAL A N 1
ATOM 1881 C CA . VAL A 1 249 ? -57.344 -6.188 -27.516 1 26.39 249 VAL A CA 1
ATOM 1882 C C . VAL A 1 249 ? -56.531 -6.348 -26.219 1 26.39 249 VAL A C 1
ATOM 1884 O O . VAL A 1 249 ? -55.75 -5.473 -25.875 1 26.39 249 VAL A O 1
ATOM 1887 N N . ALA A 1 250 ? -57.125 -7.082 -25.25 1 26.5 250 ALA A N 1
ATOM 1888 C CA . ALA A 1 250 ? -56.531 -7.672 -24.047 1 26.5 250 ALA A CA 1
ATOM 1889 C C . ALA A 1 250 ? -55.125 -8.188 -24.328 1 26.5 250 ALA A C 1
ATOM 1891 O O . ALA A 1 250 ? -54.938 -9.164 -25.062 1 26.5 250 ALA A O 1
ATOM 1892 N N . SER A 1 251 ? -54.188 -7.273 -24.75 1 27.52 251 SER A N 1
ATOM 1893 C CA . SER A 1 251 ? -52.844 -7.797 -24.969 1 27.52 251 SER A CA 1
ATOM 1894 C C . SER A 1 251 ? -52.375 -8.617 -23.781 1 27.52 251 SER A C 1
ATOM 1896 O O . SER A 1 251 ? -52.25 -8.094 -22.672 1 27.52 251 SER A O 1
ATOM 1898 N N . ASP A 1 252 ? -52.875 -9.852 -23.609 1 25.81 252 ASP A N 1
ATOM 1899 C CA . ASP A 1 252 ? -52.344 -10.906 -22.75 1 25.81 252 ASP A CA 1
ATOM 1900 C C . ASP A 1 252 ? -50.812 -10.969 -22.812 1 25.81 252 ASP A C 1
ATOM 1902 O O . ASP A 1 252 ? -50.25 -11.508 -23.766 1 25.81 252 ASP A O 1
ATOM 1906 N N . GLU A 1 253 ? -50.156 -9.852 -22.578 1 28.95 253 GLU A N 1
ATOM 1907 C CA . GLU A 1 253 ? -48.719 -9.992 -22.453 1 28.95 253 GLU A CA 1
ATOM 1908 C C . GLU A 1 253 ? -48.344 -11.055 -21.422 1 28.95 253 GLU A C 1
ATOM 1910 O O . GLU A 1 253 ? -48.438 -10.82 -20.219 1 28.95 253 GLU A O 1
ATOM 1915 N N . GLN A 1 254 ? -48.812 -12.297 -21.609 1 25.7 254 GLN A N 1
ATOM 1916 C CA . GLN A 1 254 ? -48.219 -13.375 -20.828 1 25.7 254 GLN A CA 1
ATOM 1917 C C . GLN A 1 254 ? -46.688 -13.219 -20.734 1 25.7 254 GLN A C 1
ATOM 1919 O O . GLN A 1 254 ? -46 -13.242 -21.75 1 25.7 254 GLN A O 1
ATOM 1924 N N . HIS A 1 255 ? -46.25 -12.453 -19.812 1 29.86 255 HIS A N 1
ATOM 1925 C CA . HIS A 1 255 ? -44.844 -12.477 -19.406 1 29.86 255 HIS A CA 1
ATOM 1926 C C . HIS A 1 255 ? -44.281 -13.898 -19.391 1 29.86 255 HIS A C 1
ATOM 1928 O O . HIS A 1 255 ? -44.75 -14.727 -18.594 1 29.86 255 HIS A O 1
ATOM 1934 N N . ALA A 1 256 ? -44.156 -14.578 -20.578 1 28.75 256 ALA A N 1
ATOM 1935 C CA . ALA A 1 256 ? -43.469 -15.852 -20.719 1 28.75 256 ALA A CA 1
ATOM 1936 C C . ALA A 1 256 ? -42.312 -15.961 -19.719 1 28.75 256 ALA A C 1
ATOM 1938 O O . ALA A 1 256 ? -41.562 -15.016 -19.547 1 28.75 256 ALA A O 1
ATOM 1939 N N . LYS A 1 257 ? -42.469 -16.812 -18.812 1 31.91 257 LYS A N 1
ATOM 1940 C CA . LYS A 1 257 ? -41.406 -17.297 -17.922 1 31.91 257 LYS A CA 1
ATOM 1941 C C . LYS A 1 257 ? -40.094 -17.484 -18.672 1 31.91 257 LYS A C 1
ATOM 1943 O O . LYS A 1 257 ? -40.062 -18.062 -19.75 1 31.91 257 LYS A O 1
ATOM 1948 N N . PRO A 1 258 ? -39.125 -16.656 -18.484 1 31.84 258 PRO A N 1
ATOM 1949 C CA . PRO A 1 258 ? -37.875 -16.953 -19.203 1 31.84 258 PRO A CA 1
ATOM 1950 C C . PRO A 1 258 ? -37.531 -18.438 -19.188 1 31.84 258 PRO A C 1
ATOM 1952 O O . PRO A 1 258 ? -37.625 -19.094 -18.141 1 31.84 258 PRO A O 1
ATOM 1955 N N . SER A 1 259 ? -37.938 -19.266 -20.156 1 30.08 259 SER A N 1
ATOM 1956 C CA . SER A 1 259 ? -37.438 -20.625 -20.328 1 30.08 259 SER A CA 1
ATOM 1957 C C . SER A 1 259 ? -36 -20.766 -19.891 1 30.08 259 SER A C 1
ATOM 1959 O O . SER A 1 259 ? -35.188 -19.812 -20.031 1 30.08 259 SER A O 1
ATOM 1961 N N . LYS A 1 260 ? -35.75 -21.719 -18.969 1 34.75 260 LYS A N 1
ATOM 1962 C CA . LYS A 1 260 ? -34.438 -22.219 -18.547 1 34.75 260 LYS A CA 1
ATOM 1963 C C . LYS A 1 260 ? -33.5 -22.391 -19.734 1 34.75 260 LYS A C 1
ATOM 1965 O O . LYS A 1 260 ? -33.594 -23.375 -20.469 1 34.75 260 LYS A O 1
ATOM 1970 N N . CYS A 1 261 ? -33.406 -21.5 -20.656 1 32.34 261 CYS A N 1
ATOM 1971 C CA . CYS A 1 261 ? -32.406 -21.656 -21.719 1 32.34 261 CYS A CA 1
ATOM 1972 C C . CYS A 1 261 ? -31.125 -22.297 -21.188 1 32.34 261 CYS A C 1
ATOM 1974 O O . CYS A 1 261 ? -30.453 -21.719 -20.312 1 32.34 261 CYS A O 1
ATOM 1976 N N . TYR A 1 262 ? -31.125 -23.594 -21.016 1 35.03 262 TYR A N 1
ATOM 1977 C CA . TYR A 1 262 ? -29.891 -24.375 -20.953 1 35.03 262 TYR A CA 1
ATOM 1978 C C . TYR A 1 262 ? -28.859 -23.828 -21.938 1 35.03 262 TYR A C 1
ATOM 1980 O O . TYR A 1 262 ? -28.812 -24.25 -23.094 1 35.03 262 TYR A O 1
ATOM 1988 N N . CYS A 1 263 ? -28.844 -22.625 -22.328 1 36.81 263 CYS A N 1
ATOM 1989 C CA . CYS A 1 263 ? -27.953 -22.016 -23.312 1 36.81 263 CYS A CA 1
ATOM 1990 C C . CYS A 1 263 ? -26.516 -22.469 -23.094 1 36.81 263 CYS A C 1
ATOM 1992 O O . CYS A 1 263 ? -25.891 -22.078 -22.109 1 36.81 263 CYS A O 1
ATOM 1994 N N . ASP A 1 264 ? -26.281 -23.656 -23.281 1 41.66 264 ASP A N 1
ATOM 1995 C CA . ASP A 1 264 ? -24.938 -24.172 -23.547 1 41.66 264 ASP A CA 1
ATOM 1996 C C . ASP A 1 264 ? -24.156 -23.219 -24.453 1 41.66 264 ASP A C 1
ATOM 1998 O O . ASP A 1 264 ? -23.297 -23.656 -25.219 1 41.66 264 ASP A O 1
ATOM 2002 N N . ASN A 1 265 ? -24.688 -22.078 -24.906 1 44.03 265 ASN A N 1
ATOM 2003 C CA . ASN A 1 265 ? -24.266 -21.234 -26.016 1 44.03 265 ASN A CA 1
ATOM 2004 C C . ASN A 1 265 ? -22.797 -20.844 -25.891 1 44.03 265 ASN A C 1
ATOM 2006 O O . ASN A 1 265 ? -22.375 -20.344 -24.844 1 44.03 265 ASN A O 1
ATOM 2010 N N . HIS A 1 266 ? -22.047 -21.562 -26.609 1 51.28 266 HIS A N 1
ATOM 2011 C CA . HIS A 1 266 ? -20.688 -21.188 -26.984 1 51.28 266 HIS A CA 1
ATOM 2012 C C . HIS A 1 266 ? -20.578 -19.688 -27.266 1 51.28 266 HIS A C 1
ATOM 2014 O O . HIS A 1 266 ? -20.734 -19.25 -28.406 1 51.28 266 HIS A O 1
ATOM 2020 N N . HIS A 1 267 ? -20.906 -18.906 -26.359 1 59 267 HIS A N 1
ATOM 2021 C CA . HIS A 1 267 ? -20.766 -17.469 -26.562 1 59 267 HIS A CA 1
ATOM 2022 C C . HIS A 1 267 ? -19.328 -17.109 -26.922 1 59 267 HIS A C 1
ATOM 2024 O O . HIS A 1 267 ? -18.375 -17.734 -26.422 1 59 267 HIS A O 1
ATOM 2030 N N . PRO A 1 268 ? -19.172 -16.359 -28 1 65.19 268 PRO A N 1
ATOM 2031 C CA . PRO A 1 268 ? -17.891 -15.992 -28.578 1 65.19 268 PRO A CA 1
ATOM 2032 C C . PRO A 1 268 ? -16.875 -15.508 -27.531 1 65.19 268 PRO A C 1
ATOM 2034 O O . PRO A 1 268 ? -15.68 -15.734 -27.672 1 65.19 268 PRO A O 1
ATOM 2037 N N . TRP A 1 269 ? -17.391 -15.117 -26.484 1 65.38 269 TRP A N 1
ATOM 2038 C CA . TRP A 1 269 ? -16.422 -14.562 -25.547 1 65.38 269 TRP A CA 1
ATOM 2039 C C . TRP A 1 269 ? -15.688 -15.68 -24.812 1 65.38 269 TRP A C 1
ATOM 2041 O O . TRP A 1 269 ? -14.492 -15.555 -24.516 1 65.38 269 TRP A O 1
ATOM 2051 N N . LYS A 1 270 ? -16.344 -16.781 -24.562 1 71.25 270 LYS A N 1
ATOM 2052 C CA . LYS A 1 270 ? -15.648 -17.922 -23.953 1 71.25 270 LYS A CA 1
ATOM 2053 C C . LYS A 1 270 ? -14.602 -18.5 -24.891 1 71.25 270 LYS A C 1
ATOM 2055 O O . LYS A 1 270 ? -13.508 -18.859 -24.453 1 71.25 270 LYS A O 1
ATOM 2060 N N . PHE A 1 271 ? -14.977 -18.312 -26.016 1 75.94 271 PHE A N 1
ATOM 2061 C CA . PHE A 1 271 ? -14.078 -18.812 -27.047 1 75.94 271 PHE A CA 1
ATOM 2062 C C . PHE A 1 271 ? -12.844 -17.938 -27.172 1 75.94 271 PHE A C 1
ATOM 2064 O O . PHE A 1 271 ? -11.742 -18.438 -27.422 1 75.94 271 PHE A O 1
ATOM 2071 N N . LEU A 1 272 ? -13.062 -16.672 -26.844 1 75.19 272 LEU A N 1
ATOM 2072 C CA . LEU A 1 272 ? -11.945 -15.742 -26.906 1 75.19 272 LEU A CA 1
ATOM 2073 C C . LEU A 1 272 ? -10.891 -16.078 -25.859 1 75.19 272 LEU A C 1
ATOM 2075 O O . LEU A 1 272 ? -9.688 -16.016 -26.141 1 75.19 272 LEU A O 1
ATOM 2079 N N . PHE A 1 273 ? -11.266 -16.453 -24.719 1 78.06 273 PHE A N 1
ATOM 2080 C CA . PHE A 1 273 ? -10.305 -16.828 -23.688 1 78.06 273 PHE A CA 1
ATOM 2081 C C . PHE A 1 273 ? -9.57 -18.109 -24.062 1 78.06 273 PHE A C 1
ATOM 2083 O O . PHE A 1 273 ? -8.375 -18.25 -23.812 1 78.06 273 PHE A O 1
ATOM 2090 N N . LEU A 1 274 ? -10.305 -19 -24.641 1 79.75 274 LEU A N 1
ATOM 2091 C CA . LEU A 1 274 ? -9.695 -20.25 -25.062 1 79.75 274 LEU A CA 1
ATOM 2092 C C . LEU A 1 274 ? -8.656 -20 -26.156 1 79.75 274 LEU A C 1
ATOM 2094 O O . LEU A 1 274 ? -7.539 -20.516 -26.078 1 79.75 274 LEU A O 1
ATOM 2098 N N . VAL A 1 275 ? -9.023 -19.125 -27.031 1 83.25 275 VAL A N 1
ATOM 2099 C CA . VAL A 1 275 ? -8.117 -18.797 -28.125 1 83.25 275 VAL A CA 1
ATOM 2100 C C . VAL A 1 275 ? -6.895 -18.062 -27.578 1 83.25 275 VAL A C 1
ATOM 2102 O O . VAL A 1 275 ? -5.766 -18.344 -27.984 1 83.25 275 VAL A O 1
ATOM 2105 N N . THR A 1 276 ? -7.137 -17.156 -26.656 1 82.88 276 THR A N 1
ATOM 2106 C CA . THR A 1 276 ? -6.023 -16.406 -26.094 1 82.88 276 THR A CA 1
ATOM 2107 C C . THR A 1 276 ? -5.066 -17.344 -25.344 1 82.88 276 THR A C 1
ATOM 2109 O O . THR A 1 276 ? -3.848 -17.219 -25.484 1 82.88 276 THR A O 1
ATOM 2112 N N . GLY A 1 277 ? -5.645 -18.266 -24.672 1 82.62 277 GLY A N 1
ATOM 2113 C CA . GLY A 1 277 ? -4.809 -19.234 -23.969 1 82.62 277 GLY A CA 1
ATOM 2114 C C . GLY A 1 277 ? -3.959 -20.062 -24.906 1 82.62 277 GLY A C 1
ATOM 2115 O O . GLY A 1 277 ? -2.771 -20.281 -24.656 1 82.62 277 GLY A O 1
ATOM 2116 N N . LEU A 1 278 ? -4.516 -20.375 -25.984 1 82.88 278 LEU A N 1
ATOM 2117 C CA . LEU A 1 278 ? -3.809 -21.203 -26.969 1 82.88 278 LEU A CA 1
ATOM 2118 C C . LEU A 1 278 ? -2.738 -20.375 -27.688 1 82.88 278 LEU A C 1
ATOM 2120 O O . LEU A 1 278 ? -1.646 -20.891 -27.953 1 82.88 278 LEU A O 1
ATOM 2124 N N . VAL A 1 279 ? -3.057 -19.156 -27.922 1 85.62 279 VAL A N 1
ATOM 2125 C CA . VAL A 1 279 ? -2.102 -18.281 -28.594 1 85.62 279 VAL A CA 1
ATOM 2126 C C . VAL A 1 279 ? -0.902 -18.031 -27.672 1 85.62 279 VAL A C 1
ATOM 2128 O O . VAL A 1 279 ? 0.244 -18.062 -28.125 1 85.62 279 VAL A O 1
ATOM 2131 N N . VAL A 1 280 ? -1.213 -17.812 -26.453 1 84.69 280 VAL A N 1
ATOM 2132 C CA . VAL A 1 280 ? -0.137 -17.578 -25.5 1 84.69 280 VAL A CA 1
ATOM 2133 C C . VAL A 1 280 ? 0.759 -18.812 -25.422 1 84.69 280 VAL A C 1
ATOM 2135 O O . VAL A 1 280 ? 1.986 -18.703 -25.422 1 84.69 280 VAL A O 1
ATOM 2138 N N . LEU A 1 281 ? 0.178 -19.969 -25.438 1 81.94 281 LEU A N 1
ATOM 2139 C CA . LEU A 1 281 ? 0.939 -21.219 -25.422 1 81.94 281 LEU A CA 1
ATOM 2140 C C . LEU A 1 281 ? 1.812 -21.344 -26.672 1 81.94 281 LEU A C 1
ATOM 2142 O O . LEU A 1 281 ? 2.998 -21.672 -26.578 1 81.94 281 LEU A O 1
ATOM 2146 N N . ALA A 1 282 ? 1.269 -20.969 -27.781 1 83.62 282 ALA A N 1
ATOM 2147 C CA . ALA A 1 282 ? 2 -21.047 -29.031 1 83.62 282 ALA A CA 1
ATOM 2148 C C . ALA A 1 282 ? 3.16 -20.062 -29.062 1 83.62 282 ALA A C 1
ATOM 2150 O O . ALA A 1 282 ? 4.254 -20.391 -29.531 1 83.62 282 ALA A O 1
ATOM 2151 N N . LEU A 1 283 ? 2.916 -18.922 -28.531 1 84.38 283 LEU A N 1
ATOM 2152 C CA . LEU A 1 283 ? 3.947 -17.891 -28.516 1 84.38 283 LEU A CA 1
ATOM 2153 C C . LEU A 1 283 ? 5.121 -18.297 -27.641 1 84.38 283 LEU A C 1
ATOM 2155 O O . LEU A 1 283 ? 6.277 -18.031 -27.969 1 84.38 283 LEU A O 1
ATOM 2159 N N . PHE A 1 284 ? 4.836 -18.984 -26.641 1 84.25 284 PHE A N 1
ATOM 2160 C CA . PHE A 1 284 ? 5.918 -19.406 -25.75 1 84.25 284 PHE A CA 1
ATOM 2161 C C . PHE A 1 284 ? 6.711 -20.547 -26.359 1 84.25 284 PHE A C 1
ATOM 2163 O O . PHE A 1 284 ? 7.93 -20.625 -26.203 1 84.25 284 PHE A O 1
ATOM 2170 N N . VAL A 1 285 ? 6.051 -21.406 -27.109 1 81.44 285 VAL A N 1
ATOM 2171 C CA . VAL A 1 285 ? 6.754 -22.484 -27.797 1 81.44 285 VAL A CA 1
ATOM 2172 C C . VAL A 1 285 ? 7.656 -21.875 -28.875 1 81.44 285 VAL A C 1
ATOM 2174 O O . VAL A 1 285 ? 8.82 -22.281 -29.016 1 81.44 285 VAL A O 1
ATOM 2177 N N . VAL A 1 286 ? 7.137 -20.922 -29.516 1 81.5 286 VAL A N 1
ATOM 2178 C CA . VAL A 1 286 ? 7.922 -20.25 -30.547 1 81.5 286 VAL A CA 1
ATOM 2179 C C . VAL A 1 286 ? 9.102 -19.516 -29.906 1 81.5 286 VAL A C 1
ATOM 2181 O O . VAL A 1 286 ? 10.211 -19.547 -30.438 1 81.5 286 VAL A O 1
ATOM 2184 N N . GLY A 1 287 ? 8.766 -18.844 -28.844 1 79.56 287 GLY A N 1
ATOM 2185 C CA . GLY A 1 287 ? 9.836 -18.156 -28.141 1 79.56 287 GLY A CA 1
ATOM 2186 C C . GLY A 1 287 ? 10.93 -19.094 -27.672 1 79.56 287 GLY A C 1
ATOM 2187 O O . GLY A 1 287 ? 12.117 -18.766 -27.75 1 79.56 287 GLY A O 1
ATOM 2188 N N . PHE A 1 288 ? 10.57 -20.266 -27.234 1 79.12 288 PHE A N 1
ATOM 2189 C CA . PHE A 1 288 ? 11.531 -21.25 -26.75 1 79.12 288 PHE A CA 1
ATOM 2190 C C . PHE A 1 288 ? 12.414 -21.734 -27.891 1 79.12 288 PHE A C 1
ATOM 2192 O O . PHE A 1 288 ? 13.625 -21.891 -27.734 1 79.12 288 PHE A O 1
ATOM 2199 N N . VAL A 1 289 ? 11.891 -21.922 -29 1 79.81 289 VAL A N 1
ATOM 2200 C CA . VAL A 1 289 ? 12.625 -22.438 -30.156 1 79.81 289 VAL A CA 1
ATOM 2201 C C . VAL A 1 289 ? 13.5 -21.344 -30.75 1 79.81 289 VAL A C 1
ATOM 2203 O O . VAL A 1 289 ? 14.633 -21.609 -31.172 1 79.81 289 VAL A O 1
ATOM 2206 N N . SER A 1 290 ? 13.055 -20.109 -30.609 1 77.94 290 SER A N 1
ATOM 2207 C CA . SER A 1 290 ? 13.742 -19 -31.297 1 77.94 290 SER A CA 1
ATOM 2208 C C . SER A 1 290 ? 14.836 -18.422 -30.406 1 77.94 290 SER A C 1
ATOM 2210 O O . SER A 1 290 ? 15.883 -18 -30.922 1 77.94 290 SER A O 1
ATOM 2212 N N . TYR A 1 291 ? 14.656 -18.156 -29.078 1 72.06 291 TYR A N 1
ATOM 2213 C CA . TYR A 1 291 ? 15.562 -17.344 -28.281 1 72.06 291 TYR A CA 1
ATOM 2214 C C . TYR A 1 291 ? 16.391 -18.234 -27.344 1 72.06 291 TYR A C 1
ATOM 2216 O O . TYR A 1 291 ? 17.469 -17.844 -26.906 1 72.06 291 TYR A O 1
ATOM 2224 N N . ASP A 1 292 ? 16.266 -19.5 -27.234 1 72.19 292 ASP A N 1
ATOM 2225 C CA . ASP A 1 292 ? 16.984 -20.422 -26.359 1 72.19 292 ASP A CA 1
ATOM 2226 C C . ASP A 1 292 ? 17.297 -19.75 -25.016 1 72.19 292 ASP A C 1
ATOM 2228 O O . ASP A 1 292 ? 18.453 -19.75 -24.578 1 72.19 292 ASP A O 1
ATOM 2232 N N . VAL A 1 293 ? 16.375 -19.016 -24.422 1 75.5 293 VAL A N 1
ATOM 2233 C CA . VAL A 1 293 ? 16.531 -18.344 -23.141 1 75.5 293 VAL A CA 1
ATOM 2234 C C . VAL A 1 293 ? 15.805 -19.125 -22.047 1 75.5 293 VAL A C 1
ATOM 2236 O O . VAL A 1 293 ? 14.758 -19.734 -22.312 1 75.5 293 VAL A O 1
ATOM 2239 N N . ALA A 1 294 ? 16.406 -19.156 -20.859 1 77.81 294 ALA A N 1
ATOM 2240 C CA . ALA A 1 294 ? 15.93 -19.906 -19.703 1 77.81 294 ALA A CA 1
ATOM 2241 C C . ALA A 1 294 ? 14.5 -19.5 -19.344 1 77.81 294 ALA A C 1
ATOM 2243 O O . ALA A 1 294 ? 13.711 -20.328 -18.891 1 77.81 294 ALA A O 1
ATOM 2244 N N . PHE A 1 295 ? 14.156 -18.266 -19.656 1 84.12 295 PHE A N 1
ATOM 2245 C CA . PHE A 1 295 ? 12.836 -17.766 -19.312 1 84.12 295 PHE A CA 1
ATOM 2246 C C . PHE A 1 295 ? 11.75 -18.531 -20.047 1 84.12 295 PHE A C 1
ATOM 2248 O O . PHE A 1 295 ? 10.773 -18.969 -19.438 1 84.12 295 PHE A O 1
ATOM 2255 N N . TYR A 1 296 ? 11.898 -18.75 -21.297 1 83.19 296 TYR A N 1
ATOM 2256 C CA . TYR A 1 296 ? 10.875 -19.406 -22.109 1 83.19 296 TYR A CA 1
ATOM 2257 C C . TYR A 1 296 ? 10.797 -20.891 -21.781 1 83.19 296 TYR A C 1
ATOM 2259 O O . TYR A 1 296 ? 9.727 -21.5 -21.859 1 83.19 296 TYR A O 1
ATOM 2267 N N . GLN A 1 297 ? 11.945 -21.453 -21.359 1 83.12 297 GLN A N 1
ATOM 2268 C CA . GLN A 1 297 ? 11.938 -22.844 -20.875 1 83.12 297 GLN A CA 1
ATOM 2269 C C . GLN A 1 297 ? 11.055 -22.984 -19.641 1 83.12 297 GLN A C 1
ATOM 2271 O O . GLN A 1 297 ? 10.258 -23.906 -19.547 1 83.12 297 GLN A O 1
ATOM 2276 N N . SER A 1 298 ? 11.234 -22.031 -18.75 1 86.75 298 SER A N 1
ATOM 2277 C CA . SER A 1 298 ? 10.43 -22.031 -17.531 1 86.75 298 SER A CA 1
ATOM 2278 C C . SER A 1 298 ? 8.953 -21.812 -17.844 1 86.75 298 SER A C 1
ATOM 2280 O O . SER A 1 298 ? 8.078 -22.422 -17.234 1 86.75 298 SER A O 1
ATOM 2282 N N . MET A 1 299 ? 8.703 -20.969 -18.828 1 88.25 299 MET A N 1
ATOM 2283 C CA . MET A 1 299 ? 7.32 -20.609 -19.141 1 88.25 299 MET A CA 1
ATOM 2284 C C . MET A 1 299 ? 6.59 -21.797 -19.766 1 88.25 299 MET A C 1
ATOM 2286 O O . MET A 1 299 ? 5.398 -22 -19.516 1 88.25 299 MET A O 1
ATOM 2290 N N . ILE A 1 300 ? 7.258 -22.609 -20.516 1 87.94 300 ILE A N 1
ATOM 2291 C CA . ILE A 1 300 ? 6.637 -23.766 -21.156 1 87.94 300 ILE A CA 1
ATOM 2292 C C . ILE A 1 300 ? 6.188 -24.766 -20.078 1 87.94 300 ILE A C 1
ATOM 2294 O O . ILE A 1 300 ? 5.164 -25.438 -20.25 1 87.94 300 ILE A O 1
ATOM 2298 N N . LEU A 1 301 ? 6.887 -24.781 -19.047 1 90.31 301 LEU A N 1
ATOM 2299 C CA . LEU A 1 301 ? 6.539 -25.688 -17.953 1 90.31 301 LEU A CA 1
ATOM 2300 C C . LEU A 1 301 ? 5.449 -25.078 -17.062 1 90.31 301 LEU A C 1
ATOM 2302 O O . LEU A 1 301 ? 4.617 -25.812 -16.516 1 90.31 301 LEU A O 1
ATOM 2306 N N . ILE A 1 302 ? 5.43 -23.734 -16.922 1 92 302 ILE A N 1
ATOM 2307 C CA . ILE A 1 302 ? 4.449 -23.031 -16.094 1 92 302 ILE A CA 1
ATOM 2308 C C . ILE A 1 302 ? 3.061 -23.172 -16.719 1 92 302 ILE A C 1
ATOM 2310 O O . ILE A 1 302 ? 2.068 -23.328 -16 1 92 302 ILE A O 1
ATOM 2314 N N . ILE A 1 303 ? 2.941 -23.25 -17.984 1 89.19 303 ILE A N 1
ATOM 2315 C CA . ILE A 1 303 ? 1.682 -23.203 -18.719 1 89.19 303 ILE A CA 1
ATOM 2316 C C . ILE A 1 303 ? 0.854 -24.438 -18.391 1 89.19 303 ILE A C 1
ATOM 2318 O O . ILE A 1 303 ? -0.339 -24.344 -18.094 1 89.19 303 ILE A O 1
ATOM 2322 N N . PRO A 1 304 ? 1.444 -25.625 -18.391 1 90.5 304 PRO A N 1
ATOM 2323 C CA . PRO A 1 304 ? 0.631 -26.781 -18.031 1 90.5 304 PRO A CA 1
ATOM 2324 C C . PRO A 1 304 ? 0.415 -26.906 -16.531 1 90.5 304 PRO A C 1
ATOM 2326 O O . PRO A 1 304 ? -0.552 -27.547 -16.094 1 90.5 304 PRO A O 1
ATOM 2329 N N . LEU A 1 305 ? 1.218 -26.375 -15.734 1 95.62 305 LEU A N 1
ATOM 2330 C CA . LEU A 1 305 ? 1.134 -26.547 -14.289 1 95.62 305 LEU A CA 1
ATOM 2331 C C . LEU A 1 305 ? 0.151 -25.547 -13.68 1 95.62 305 LEU A C 1
ATOM 2333 O O . LEU A 1 305 ? -0.453 -25.812 -12.641 1 95.62 305 LEU A O 1
ATOM 2337 N N . ALA A 1 306 ? 0.005 -24.391 -14.336 1 96.31 306 ALA A N 1
ATOM 2338 C CA . ALA A 1 306 ? -0.91 -23.375 -13.828 1 96.31 306 ALA A CA 1
ATOM 2339 C C . ALA A 1 306 ? -2.342 -23.906 -13.773 1 96.31 306 ALA A C 1
ATOM 2341 O O . ALA A 1 306 ? -3.01 -23.797 -12.742 1 96.31 306 ALA A O 1
ATOM 2342 N N . PRO A 1 307 ? -2.797 -24.562 -14.867 1 96.06 307 PRO A N 1
ATOM 2343 C CA . PRO A 1 307 ? -4.152 -25.109 -14.812 1 96.06 307 PRO A CA 1
ATOM 2344 C C . PRO A 1 307 ? -4.316 -26.172 -13.719 1 96.06 307 PRO A C 1
ATOM 2346 O O . PRO A 1 307 ? -5.379 -26.266 -13.102 1 96.06 307 PRO A O 1
ATOM 2349 N N . LEU A 1 308 ? -3.34 -26.938 -13.477 1 97.38 308 LEU A N 1
ATOM 2350 C CA . LEU A 1 308 ? -3.414 -27.953 -12.438 1 97.38 308 LEU A CA 1
ATOM 2351 C C . LEU A 1 308 ? -3.607 -27.312 -11.062 1 97.38 308 LEU A C 1
ATOM 2353 O O . LEU A 1 308 ? -4.367 -27.812 -10.234 1 97.38 308 LEU A O 1
ATOM 2357 N N . GLY A 1 309 ? -2.908 -26.219 -10.805 1 98.12 309 GLY A N 1
ATOM 2358 C CA . GLY A 1 309 ? -3.104 -25.484 -9.562 1 98.12 309 GLY A CA 1
ATOM 2359 C C . GLY A 1 309 ? -4.496 -24.906 -9.43 1 98.12 309 GLY A C 1
ATOM 2360 O O . GLY A 1 309 ? -5.137 -25.031 -8.383 1 98.12 309 GLY A O 1
ATOM 2361 N N . ALA A 1 310 ? -4.93 -24.328 -10.461 1 97.75 310 ALA A N 1
ATOM 2362 C CA . ALA A 1 310 ? -6.242 -23.688 -10.453 1 97.75 310 ALA A CA 1
ATOM 2363 C C . ALA A 1 310 ? -7.355 -24.703 -10.266 1 97.75 310 ALA A C 1
ATOM 2365 O O . ALA A 1 310 ? -8.32 -24.453 -9.539 1 97.75 310 ALA A O 1
ATOM 2366 N N . LEU A 1 311 ? -7.238 -25.844 -10.992 1 97.25 311 LEU A N 1
ATOM 2367 C CA . LEU A 1 311 ? -8.242 -26.891 -10.891 1 97.25 311 LEU A CA 1
ATOM 2368 C C . LEU A 1 311 ? -8.281 -27.469 -9.484 1 97.25 311 LEU A C 1
ATOM 2370 O O . LEU A 1 311 ? -9.359 -27.781 -8.961 1 97.25 311 LEU A O 1
ATOM 2374 N N . THR A 1 312 ? -7.16 -27.656 -8.898 1 97.69 312 THR A N 1
ATOM 2375 C CA . THR A 1 312 ? -7.105 -28.141 -7.52 1 97.69 312 THR A CA 1
ATOM 2376 C C . THR A 1 312 ? -7.77 -27.141 -6.574 1 97.69 312 THR A C 1
ATOM 2378 O O . THR A 1 312 ? -8.523 -27.531 -5.68 1 97.69 312 THR A O 1
ATOM 2381 N N . ARG A 1 313 ? -7.469 -25.859 -6.75 1 97.31 313 ARG A N 1
ATOM 2382 C CA . ARG A 1 313 ? -8.094 -24.828 -5.949 1 97.31 313 ARG A CA 1
ATOM 2383 C C . ARG A 1 313 ? -9.617 -24.844 -6.105 1 97.31 313 ARG A C 1
ATOM 2385 O O . ARG A 1 313 ? -10.344 -24.703 -5.121 1 97.31 313 ARG A O 1
ATOM 2392 N N . TRP A 1 314 ? -10.039 -25.031 -7.312 1 95.56 314 TRP A N 1
ATOM 2393 C CA . TRP A 1 314 ? -11.461 -25.109 -7.605 1 95.56 314 TRP A CA 1
ATOM 2394 C C . TRP A 1 314 ? -12.109 -26.266 -6.863 1 95.56 314 TRP A C 1
ATOM 2396 O O . TRP A 1 314 ? -13.188 -26.125 -6.281 1 95.56 314 TRP A O 1
ATOM 2406 N N . LYS A 1 315 ? -11.5 -27.406 -6.891 1 94.81 315 LYS A N 1
ATOM 2407 C CA . LYS A 1 315 ? -12.008 -28.562 -6.172 1 94.81 315 LYS A CA 1
ATOM 2408 C C . LYS A 1 315 ? -12.023 -28.312 -4.664 1 94.81 315 LYS A C 1
ATOM 2410 O O . LYS A 1 315 ? -12.969 -28.688 -3.977 1 94.81 315 LYS A O 1
ATOM 2415 N N . LEU A 1 316 ? -11 -27.656 -4.129 1 95.38 316 LEU A N 1
ATOM 2416 C CA . LEU A 1 316 ? -10.898 -27.375 -2.701 1 95.38 316 LEU A CA 1
ATOM 2417 C C . LEU A 1 316 ? -11.953 -26.359 -2.275 1 95.38 316 LEU A C 1
ATOM 2419 O O . LEU A 1 316 ? -12.359 -26.328 -1.109 1 95.38 316 LEU A O 1
ATOM 2423 N N . SER A 1 317 ? -12.367 -25.5 -3.191 1 93.19 317 SER A N 1
ATOM 2424 C CA . SER A 1 317 ? -13.305 -24.438 -2.875 1 93.19 317 SER A CA 1
ATOM 2425 C C . SER A 1 317 ? -14.641 -25 -2.393 1 93.19 317 SER A C 1
ATOM 2427 O O . SER A 1 317 ? -15.414 -24.297 -1.741 1 93.19 317 SER A O 1
ATOM 2429 N N . ARG A 1 318 ? -14.922 -26.266 -2.701 1 89.69 318 ARG A N 1
ATOM 2430 C CA . ARG A 1 318 ? -16.141 -26.906 -2.252 1 89.69 318 ARG A CA 1
ATOM 2431 C C . ARG A 1 318 ? -16.203 -26.969 -0.73 1 89.69 318 ARG A C 1
ATOM 2433 O O . ARG A 1 318 ? -17.297 -27.016 -0.147 1 89.69 318 ARG A O 1
ATOM 2440 N N . PHE A 1 319 ? -15.094 -26.891 -0.135 1 89.94 319 PHE A N 1
ATOM 2441 C CA . PHE A 1 319 ? -15.023 -27.016 1.315 1 89.94 319 PHE A CA 1
ATOM 2442 C C . PHE A 1 319 ? -15.211 -25.656 1.987 1 89.94 319 PHE A C 1
ATOM 2444 O O . PHE A 1 319 ? -15.188 -25.562 3.217 1 89.94 319 PHE A O 1
ATOM 2451 N N . ASN A 1 320 ? -15.383 -24.641 1.287 1 89.75 320 ASN A N 1
ATOM 2452 C CA . ASN A 1 320 ? -15.688 -23.344 1.854 1 89.75 320 ASN A CA 1
ATOM 2453 C C . ASN A 1 320 ? -17.125 -23.266 2.377 1 89.75 320 ASN A C 1
ATOM 2455 O O . ASN A 1 320 ? -17.438 -22.453 3.238 1 89.75 320 ASN A O 1
ATOM 2459 N N . ASN A 1 321 ? -17.969 -24.031 1.793 1 76.88 321 ASN A N 1
ATOM 2460 C CA . ASN A 1 321 ? -19.359 -24.094 2.209 1 76.88 321 ASN A CA 1
ATOM 2461 C C . ASN A 1 321 ? -19.578 -25.141 3.297 1 76.88 321 ASN A C 1
ATOM 2463 O O . ASN A 1 321 ? -19.031 -26.234 3.221 1 76.88 321 ASN A O 1
ATOM 2467 N N . SER A 1 322 ? -20.203 -24.703 4.352 1 67.19 322 SER A N 1
ATOM 2468 C CA . SER A 1 322 ? -20.422 -25.531 5.539 1 67.19 322 SER A CA 1
ATOM 2469 C C . SER A 1 322 ? -21.141 -26.828 5.191 1 67.19 322 SER A C 1
ATOM 2471 O O . SER A 1 322 ? -20.906 -27.859 5.828 1 67.19 322 SER A O 1
ATOM 2473 N N . ASN A 1 323 ? -21.938 -26.703 4.262 1 60.22 323 ASN A N 1
ATOM 2474 C CA . ASN A 1 323 ? -22.75 -27.875 3.965 1 60.22 323 ASN A CA 1
ATOM 2475 C C . ASN A 1 323 ? -21.891 -29.062 3.533 1 60.22 323 ASN A C 1
ATOM 2477 O O . ASN A 1 323 ? -22.266 -30.219 3.74 1 60.22 323 ASN A O 1
ATOM 2481 N N . HIS A 1 324 ? -20.859 -28.781 3.051 1 53.78 324 HIS A N 1
ATOM 2482 C CA . HIS A 1 324 ? -20 -29.844 2.527 1 53.78 324 HIS A CA 1
ATOM 2483 C C . HIS A 1 324 ? -18.984 -30.297 3.562 1 53.78 324 HIS A C 1
ATOM 2485 O O . HIS A 1 324 ? -18.266 -31.266 3.35 1 53.78 324 HIS A O 1
ATOM 2491 N N . ARG A 1 325 ? -18.953 -29.469 4.711 1 57.03 325 ARG A N 1
ATOM 2492 C CA . ARG A 1 325 ? -17.984 -29.844 5.73 1 57.03 325 ARG A CA 1
ATOM 2493 C C . ARG A 1 325 ? -18.609 -30.719 6.805 1 57.03 325 ARG A C 1
ATOM 2495 O O . ARG A 1 325 ? -19.688 -30.422 7.309 1 57.03 325 ARG A O 1
ATOM 2502 N N . LYS A 1 326 ? -18.422 -31.875 6.719 1 54.22 326 LYS A N 1
ATOM 2503 C CA . LYS A 1 326 ? -18.859 -32.781 7.793 1 54.22 326 LYS A CA 1
ATOM 2504 C C . LYS A 1 326 ? -18.25 -32.375 9.133 1 54.22 326 LYS A C 1
ATOM 2506 O O . LYS A 1 326 ? -18.031 -33.219 10 1 54.22 326 LYS A O 1
ATOM 2511 N N . ILE A 1 327 ? -17.75 -31.078 9.078 1 53.97 327 ILE A N 1
ATOM 2512 C CA . ILE A 1 327 ? -17.094 -30.766 10.336 1 53.97 327 ILE A CA 1
ATOM 2513 C C . ILE A 1 327 ? -18.141 -30.484 11.414 1 53.97 327 ILE A C 1
ATOM 2515 O O . ILE A 1 327 ? -19.109 -29.75 11.188 1 53.97 327 ILE A O 1
ATOM 2519 N N . CYS A 1 328 ? -18.141 -31.297 12.43 1 51.69 328 CYS A N 1
ATOM 2520 C CA . CYS A 1 328 ? -19 -31.422 13.602 1 51.69 328 CYS A CA 1
ATOM 2521 C C . CYS A 1 328 ? -19.188 -30.078 14.281 1 51.69 328 CYS A C 1
ATOM 2523 O O . CYS A 1 328 ? -20.203 -29.859 14.961 1 51.69 328 CYS A O 1
ATOM 2525 N N . ASN A 1 329 ? -18.156 -29.234 14.336 1 56.5 329 ASN A N 1
ATOM 2526 C CA . ASN A 1 329 ? -18.312 -28.094 15.227 1 56.5 329 ASN A CA 1
ATOM 2527 C C . ASN A 1 329 ? -18.828 -26.875 14.469 1 56.5 329 ASN A C 1
ATOM 2529 O O . ASN A 1 329 ? -18.125 -26.312 13.633 1 56.5 329 ASN A O 1
ATOM 2533 N N . LYS A 1 330 ? -20.016 -26.594 14.562 1 65.12 330 LYS A N 1
ATOM 2534 C CA . LYS A 1 330 ? -20.797 -25.5 14 1 65.12 330 LYS A CA 1
ATOM 2535 C C . LYS A 1 330 ? -20.125 -24.156 14.219 1 65.12 330 LYS A C 1
ATOM 2537 O O . LYS A 1 330 ? -20.375 -23.203 13.477 1 65.12 330 LYS A O 1
ATOM 2542 N N . SER A 1 331 ? -19.141 -24.125 15.141 1 70.88 331 SER A N 1
ATOM 2543 C CA . SER A 1 331 ? -18.547 -22.844 15.508 1 70.88 331 SER A CA 1
ATOM 2544 C C . SER A 1 331 ? -17.609 -22.344 14.406 1 70.88 331 SER A C 1
ATOM 2546 O O . SER A 1 331 ? -17.359 -21.141 14.312 1 70.88 331 SER A O 1
ATOM 2548 N N . PHE A 1 332 ? -17.234 -23.203 13.422 1 78.5 332 PHE A N 1
ATOM 2549 C CA . PHE A 1 332 ? -16.297 -22.766 12.406 1 78.5 332 PHE A CA 1
ATOM 2550 C C . PHE A 1 332 ? -16.938 -22.781 11.023 1 78.5 332 PHE A C 1
ATOM 2552 O O . PHE A 1 332 ? -16.234 -22.828 10.008 1 78.5 332 PHE A O 1
ATOM 2559 N N . ASP A 1 333 ? -18.188 -22.734 10.945 1 82.75 333 ASP A N 1
ATOM 2560 C CA . ASP A 1 333 ? -18.906 -22.781 9.68 1 82.75 333 ASP A CA 1
ATOM 2561 C C . ASP A 1 333 ? -18.625 -21.531 8.844 1 82.75 333 ASP A C 1
ATOM 2563 O O . ASP A 1 333 ? -18.766 -21.562 7.621 1 82.75 333 ASP A O 1
ATOM 2567 N N . TRP A 1 334 ? -18.125 -20.531 9.492 1 85.12 334 TRP A N 1
ATOM 2568 C CA . TRP A 1 334 ? -17.891 -19.281 8.789 1 85.12 334 TRP A CA 1
ATOM 2569 C C . TRP A 1 334 ? -16.516 -19.297 8.102 1 85.12 334 TRP A C 1
ATOM 2571 O O . TRP A 1 334 ? -16.25 -18.469 7.227 1 85.12 334 TRP A O 1
ATOM 2581 N N . PHE A 1 335 ? -15.672 -20.25 8.484 1 91.31 335 PHE A N 1
ATOM 2582 C CA . PHE A 1 335 ? -14.281 -20.25 8.055 1 91.31 335 PHE A CA 1
ATOM 2583 C C . PHE A 1 335 ? -14.125 -20.938 6.703 1 91.31 335 PHE A C 1
ATOM 2585 O O . PHE A 1 335 ? -14.523 -22.094 6.547 1 91.31 335 PHE A O 1
ATOM 2592 N N . PRO A 1 336 ? -13.562 -20.266 5.664 1 94 336 PRO A N 1
ATOM 2593 C CA . PRO A 1 336 ? -13.352 -20.875 4.348 1 94 336 PRO A CA 1
ATOM 2594 C C . PRO A 1 336 ? -12.148 -21.828 4.32 1 94 336 PRO A C 1
ATOM 2596 O O . PRO A 1 336 ? -11.094 -21.469 3.781 1 94 336 PRO A O 1
ATOM 2599 N N . PHE A 1 337 ? -12.312 -22.984 4.652 1 94.12 337 PHE A N 1
ATOM 2600 C CA . PHE A 1 337 ? -11.25 -23.969 4.801 1 94.12 337 PHE A CA 1
ATOM 2601 C C . PHE A 1 337 ? -10.633 -24.297 3.447 1 94.12 337 PHE A C 1
ATOM 2603 O O . PHE A 1 337 ? -9.438 -24.609 3.359 1 94.12 337 PHE A O 1
ATOM 2610 N N . GLY A 1 338 ? -11.445 -24.297 2.441 1 95.62 338 GLY A N 1
ATOM 2611 C CA . GLY A 1 338 ? -10.938 -24.609 1.116 1 95.62 338 GLY A CA 1
ATOM 2612 C C . GLY A 1 338 ? -9.859 -23.641 0.656 1 95.62 338 GLY A C 1
ATOM 2613 O O . GLY A 1 338 ? -8.75 -24.062 0.303 1 95.62 338 GLY A O 1
ATOM 2614 N N . THR A 1 339 ? -10.18 -22.375 0.727 1 96.69 339 THR A N 1
ATOM 2615 C CA . THR A 1 339 ? -9.234 -21.344 0.307 1 96.69 339 THR A CA 1
ATOM 2616 C C . THR A 1 339 ? -8.031 -21.312 1.246 1 96.69 339 THR A C 1
ATOM 2618 O O . THR A 1 339 ? -6.898 -21.125 0.802 1 96.69 339 THR A O 1
ATOM 2621 N N . TRP A 1 340 ? -8.273 -21.438 2.537 1 97.44 340 TRP A N 1
ATOM 2622 C CA . TRP A 1 340 ? -7.188 -21.469 3.51 1 97.44 340 TRP A CA 1
ATOM 2623 C C . TRP A 1 340 ? -6.207 -22.594 3.203 1 97.44 340 TRP A C 1
ATOM 2625 O O . TRP A 1 340 ? -4.992 -22.391 3.176 1 97.44 340 TRP A O 1
ATOM 2635 N N . THR A 1 341 ? -6.719 -23.766 2.912 1 97.56 341 THR A N 1
ATOM 2636 C CA . THR A 1 341 ? -5.887 -24.906 2.592 1 97.56 341 THR A CA 1
ATOM 2637 C C . THR A 1 341 ? -5.109 -24.672 1.299 1 97.56 341 THR A C 1
ATOM 2639 O O . THR A 1 341 ? -3.914 -24.969 1.224 1 97.56 341 THR A O 1
ATOM 2642 N N . ALA A 1 342 ? -5.777 -24.188 0.324 1 98.19 342 ALA A N 1
ATOM 2643 C CA . ALA A 1 342 ? -5.129 -23.906 -0.954 1 98.19 342 ALA A CA 1
ATOM 2644 C C . ALA A 1 342 ? -3.967 -22.938 -0.776 1 98.19 342 ALA A C 1
ATOM 2646 O O . ALA A 1 342 ? -2.877 -23.156 -1.31 1 98.19 342 ALA A O 1
ATOM 2647 N N . ASN A 1 343 ? -4.152 -21.891 0.004 1 98.56 343 ASN A N 1
ATOM 2648 C CA . ASN A 1 343 ? -3.127 -20.875 0.21 1 98.56 343 ASN A CA 1
ATOM 2649 C C . ASN A 1 343 ? -1.964 -21.406 1.04 1 98.56 343 ASN A C 1
ATOM 2651 O O . ASN A 1 343 ? -0.801 -21.156 0.714 1 98.56 343 ASN A O 1
ATOM 2655 N N . VAL A 1 344 ? -2.248 -22.141 2.049 1 98.38 344 VAL A N 1
ATOM 2656 C CA . VAL A 1 344 ? -1.19 -22.656 2.912 1 98.38 344 VAL A CA 1
ATOM 2657 C C . VAL A 1 344 ? -0.389 -23.719 2.168 1 98.38 344 VAL A C 1
ATOM 2659 O O . VAL A 1 344 ? 0.844 -23.688 2.174 1 98.38 344 VAL A O 1
ATOM 2662 N N . VAL A 1 345 ? -1.064 -24.625 1.458 1 98.38 345 VAL A N 1
ATOM 2663 C CA . VAL A 1 345 ? -0.386 -25.672 0.704 1 98.38 345 VAL A CA 1
ATOM 2664 C C . VAL A 1 345 ? 0.39 -25.047 -0.457 1 98.38 345 VAL A C 1
ATOM 2666 O O . VAL A 1 345 ? 1.506 -25.484 -0.762 1 98.38 345 VAL A O 1
ATOM 2669 N N . GLY A 1 346 ? -0.256 -24.094 -1.102 1 98.56 346 GLY A N 1
ATOM 2670 C CA . GLY A 1 346 ? 0.463 -23.375 -2.145 1 98.56 346 GLY A CA 1
ATOM 2671 C C . GLY A 1 346 ? 1.722 -22.688 -1.642 1 98.56 346 GLY A C 1
ATOM 2672 O O . GLY A 1 346 ? 2.764 -22.734 -2.297 1 98.56 346 GLY A O 1
ATOM 2673 N N . ALA A 1 347 ? 1.629 -22.094 -0.476 1 98.56 347 ALA A N 1
ATOM 2674 C CA . ALA A 1 347 ? 2.781 -21.438 0.134 1 98.56 347 ALA A CA 1
ATOM 2675 C C . ALA A 1 347 ? 3.873 -22.438 0.474 1 98.56 347 ALA A C 1
ATOM 2677 O O . ALA A 1 347 ? 5.059 -22.172 0.26 1 98.56 347 ALA A O 1
ATOM 2678 N N . VAL A 1 348 ? 3.492 -23.562 0.956 1 98.19 348 VAL A N 1
ATOM 2679 C CA . VAL A 1 348 ? 4.438 -24.625 1.327 1 98.19 348 VAL A CA 1
ATOM 2680 C C . VAL A 1 348 ? 5.121 -25.172 0.076 1 98.19 348 VAL A C 1
ATOM 2682 O O . VAL A 1 348 ? 6.336 -25.375 0.069 1 98.19 348 VAL A O 1
ATOM 2685 N N . CYS A 1 349 ? 4.34 -25.359 -0.923 1 98.19 349 CYS A N 1
ATOM 2686 C CA . CYS A 1 349 ? 4.887 -25.828 -2.188 1 98.19 349 CYS A CA 1
ATOM 2687 C C . CYS A 1 349 ? 5.906 -24.844 -2.746 1 98.19 349 CYS A C 1
ATOM 2689 O O . CYS A 1 349 ? 7.012 -25.234 -3.125 1 98.19 349 CYS A O 1
ATOM 2691 N N . SER A 1 350 ? 5.543 -23.625 -2.775 1 98.06 350 SER A N 1
ATOM 2692 C CA . SER A 1 350 ? 6.402 -22.578 -3.32 1 98.06 350 SER A CA 1
ATOM 2693 C C . SER A 1 350 ? 7.684 -22.438 -2.51 1 98.06 350 SER A C 1
ATOM 2695 O O . SER A 1 350 ? 8.781 -22.391 -3.072 1 98.06 350 SER A O 1
ATOM 2697 N N . ILE A 1 351 ? 7.59 -22.406 -1.17 1 98.44 351 ILE A N 1
ATOM 2698 C CA . ILE A 1 351 ? 8.758 -22.172 -0.329 1 98.44 351 ILE A CA 1
ATOM 2699 C C . ILE A 1 351 ? 9.672 -23.406 -0.358 1 98.44 351 ILE A C 1
ATOM 2701 O O . ILE A 1 351 ? 10.891 -23.281 -0.289 1 98.44 351 ILE A O 1
ATOM 2705 N N . ALA A 1 352 ? 9.109 -24.609 -0.45 1 98.12 352 ALA A N 1
ATOM 2706 C CA . ALA A 1 352 ? 9.922 -25.828 -0.539 1 98.12 352 ALA A CA 1
ATOM 2707 C C . ALA A 1 352 ? 10.781 -25.828 -1.8 1 98.12 352 ALA A C 1
ATOM 2709 O O . ALA A 1 352 ? 11.977 -26.109 -1.743 1 98.12 352 ALA A O 1
ATOM 2710 N N . CYS A 1 353 ? 10.141 -25.516 -2.883 1 97.56 353 CYS A N 1
ATOM 2711 C CA . CYS A 1 353 ? 10.875 -25.438 -4.137 1 97.56 353 CYS A CA 1
ATOM 2712 C C . CYS A 1 353 ? 11.953 -24.359 -4.078 1 97.56 353 CYS A C 1
ATOM 2714 O O . CYS A 1 353 ? 13.094 -24.594 -4.496 1 97.56 353 CYS A O 1
ATOM 2716 N N . THR A 1 354 ? 11.625 -23.219 -3.529 1 96.75 354 THR A N 1
ATOM 2717 C CA . THR A 1 354 ? 12.57 -22.109 -3.41 1 96.75 354 THR A CA 1
ATOM 2718 C C . THR A 1 354 ? 13.711 -22.469 -2.463 1 96.75 354 THR A C 1
ATOM 2720 O O . THR A 1 354 ? 14.867 -22.109 -2.705 1 96.75 354 THR A O 1
ATOM 2723 N N . ALA A 1 355 ? 13.383 -23.141 -1.436 1 97.31 355 ALA A N 1
ATOM 2724 C CA . ALA A 1 355 ? 14.391 -23.547 -0.463 1 97.31 355 ALA A CA 1
ATOM 2725 C C . ALA A 1 355 ? 15.414 -24.484 -1.098 1 97.31 355 ALA A C 1
ATOM 2727 O O . ALA A 1 355 ? 16.609 -24.359 -0.851 1 97.31 355 ALA A O 1
ATOM 2728 N N . ILE A 1 356 ? 14.961 -25.438 -1.891 1 94.81 356 ILE A N 1
ATOM 2729 C CA . ILE A 1 356 ? 15.852 -26.375 -2.574 1 94.81 356 ILE A CA 1
ATOM 2730 C C . ILE A 1 356 ? 16.75 -25.609 -3.537 1 94.81 356 ILE A C 1
ATOM 2732 O O . ILE A 1 356 ? 17.969 -25.828 -3.572 1 94.81 356 ILE A O 1
ATOM 2736 N N . LEU A 1 357 ? 16.172 -24.719 -4.262 1 92.69 357 LEU A N 1
ATOM 2737 C CA . LEU A 1 357 ? 16.938 -23.922 -5.207 1 92.69 357 LEU A CA 1
ATOM 2738 C C . LEU A 1 357 ? 17.984 -23.078 -4.484 1 92.69 357 LEU A C 1
ATOM 2740 O O . LEU A 1 357 ? 19.125 -23 -4.918 1 92.69 357 LEU A O 1
ATOM 2744 N N . ASP A 1 358 ? 17.594 -22.438 -3.428 1 94.25 358 ASP A N 1
ATOM 2745 C CA . ASP A 1 358 ? 18.484 -21.562 -2.674 1 94.25 358 ASP A CA 1
ATOM 2746 C C . ASP A 1 358 ? 19.578 -22.375 -1.986 1 94.25 358 ASP A C 1
ATOM 2748 O O . ASP A 1 358 ? 20.719 -21.891 -1.86 1 94.25 358 ASP A O 1
ATOM 2752 N N . ARG A 1 359 ? 19.266 -23.516 -1.513 1 93.38 359 ARG A N 1
ATOM 2753 C CA . ARG A 1 359 ? 20.281 -24.375 -0.918 1 93.38 359 ARG A CA 1
ATOM 2754 C C . ARG A 1 359 ? 21.344 -24.75 -1.941 1 93.38 359 ARG A C 1
ATOM 2756 O O . ARG A 1 359 ? 22.547 -24.719 -1.64 1 93.38 359 ARG A O 1
ATOM 2763 N N . ARG A 1 360 ? 20.906 -25.109 -3.078 1 89.88 360 ARG A N 1
ATOM 2764 C CA . ARG A 1 360 ? 21.844 -25.438 -4.145 1 89.88 360 ARG A CA 1
ATOM 2765 C C . ARG A 1 360 ? 22.766 -24.266 -4.449 1 89.88 360 ARG A C 1
ATOM 2767 O O . ARG A 1 360 ? 23.969 -24.438 -4.609 1 89.88 360 ARG A O 1
ATOM 2774 N N . ARG A 1 361 ? 22.172 -23.141 -4.543 1 89.56 361 ARG A N 1
ATOM 2775 C CA . ARG A 1 361 ? 22.953 -21.922 -4.789 1 89.56 361 ARG A CA 1
ATOM 2776 C C . ARG A 1 361 ? 23.938 -21.672 -3.654 1 89.56 361 ARG A C 1
ATOM 2778 O O . ARG A 1 361 ? 25.078 -21.266 -3.893 1 89.56 361 ARG A O 1
ATOM 2785 N N . LYS A 1 362 ? 23.5 -21.844 -2.502 1 91.5 362 LYS A N 1
ATOM 2786 C CA . LYS A 1 362 ? 24.344 -21.641 -1.324 1 91.5 362 LYS A CA 1
ATOM 2787 C C . LYS A 1 362 ? 25.531 -22.594 -1.335 1 91.5 362 LYS A C 1
ATOM 2789 O O . LYS A 1 362 ? 26.672 -22.172 -1.073 1 91.5 362 LYS A O 1
ATOM 2794 N N . LEU A 1 363 ? 25.328 -23.781 -1.688 1 89.81 363 LEU A N 1
ATOM 2795 C CA . LEU A 1 363 ? 26.391 -24.781 -1.724 1 89.81 363 LEU A CA 1
ATOM 2796 C C . LEU A 1 363 ? 27.422 -24.453 -2.797 1 89.81 363 LEU A C 1
ATOM 2798 O O . LEU A 1 363 ? 28.625 -24.656 -2.598 1 89.81 363 LEU A O 1
ATOM 2802 N N . VAL A 1 364 ? 26.953 -23.984 -3.832 1 87.38 364 VAL A N 1
ATOM 2803 C CA . VAL A 1 364 ? 27.859 -23.594 -4.902 1 87.38 364 VAL A CA 1
ATOM 2804 C C . VAL A 1 364 ? 28.703 -22.406 -4.449 1 87.38 364 VAL A C 1
ATOM 2806 O O . VAL A 1 364 ? 29.906 -22.375 -4.664 1 87.38 364 VAL A O 1
ATOM 2809 N N . LEU A 1 365 ? 28.078 -21.406 -3.848 1 87.5 365 LEU A N 1
ATOM 2810 C CA . LEU A 1 365 ? 28.766 -20.203 -3.375 1 87.5 365 LEU A CA 1
ATOM 2811 C C . LEU A 1 365 ? 29.797 -20.547 -2.307 1 87.5 365 LEU A C 1
ATOM 2813 O O . LEU A 1 365 ? 30.844 -19.891 -2.201 1 87.5 365 LEU A O 1
ATOM 2817 N N . GLU A 1 366 ? 29.484 -21.609 -1.562 1 89.12 366 GLU A N 1
ATOM 2818 C CA . GLU A 1 366 ? 30.391 -22.047 -0.494 1 89.12 366 GLU A CA 1
ATOM 2819 C C . GLU A 1 366 ? 31.438 -23.016 -1.017 1 89.12 366 GLU A C 1
ATOM 2821 O O . GLU A 1 366 ? 32.312 -23.453 -0.265 1 89.12 366 GLU A O 1
ATOM 2826 N N . GLY A 1 367 ? 31.375 -23.328 -2.33 1 86.81 367 GLY A N 1
ATOM 2827 C CA . GLY A 1 367 ? 32.344 -24.219 -2.938 1 86.81 367 GLY A CA 1
ATOM 2828 C C . GLY A 1 367 ? 32.125 -25.688 -2.633 1 86.81 367 GLY A C 1
ATOM 2829 O O . GLY A 1 367 ? 33 -26.516 -2.822 1 86.81 367 GLY A O 1
ATOM 2830 N N . LYS A 1 368 ? 31.016 -26.047 -2.17 1 85.06 368 LYS A N 1
ATOM 2831 C CA . LYS A 1 368 ? 30.734 -27.406 -1.747 1 85.06 368 LYS A CA 1
ATOM 2832 C C . LYS A 1 368 ? 30.062 -28.203 -2.869 1 85.06 368 LYS A C 1
ATOM 2834 O O . LYS A 1 368 ? 29.906 -29.422 -2.766 1 85.06 368 LYS A O 1
ATOM 2839 N N . ALA A 1 369 ? 29.531 -27.594 -3.809 1 78.56 369 ALA A N 1
ATOM 2840 C CA . ALA A 1 369 ? 28.891 -28.25 -4.938 1 78.56 369 ALA A CA 1
ATOM 2841 C C . ALA A 1 369 ? 29.281 -27.609 -6.258 1 78.56 369 ALA A C 1
ATOM 2843 O O . ALA A 1 369 ? 29.688 -26.438 -6.289 1 78.56 369 ALA A O 1
ATOM 2844 N N . ALA A 1 370 ? 29.453 -28.406 -7.285 1 74 370 ALA A N 1
ATOM 2845 C CA . ALA A 1 370 ? 29.75 -27.875 -8.617 1 74 370 ALA A CA 1
ATOM 2846 C C . ALA A 1 370 ? 28.531 -27.156 -9.195 1 74 370 ALA A C 1
ATOM 2848 O O . ALA A 1 370 ? 27.391 -27.484 -8.883 1 74 370 ALA A O 1
ATOM 2849 N N . TYR A 1 371 ? 28.719 -25.906 -9.805 1 65.38 371 TYR A N 1
ATOM 2850 C CA . TYR A 1 371 ? 27.688 -25.109 -10.445 1 65.38 371 TYR A CA 1
ATOM 2851 C C . TYR A 1 371 ? 26.938 -25.906 -11.508 1 65.38 371 TYR A C 1
ATOM 2853 O O . TYR A 1 371 ? 25.938 -25.453 -12.055 1 65.38 371 TYR A O 1
ATOM 2861 N N . ASP A 1 372 ? 27.266 -27.25 -11.75 1 59.75 372 ASP A N 1
ATOM 2862 C CA . ASP A 1 372 ? 26.719 -28 -12.883 1 59.75 372 ASP A CA 1
ATOM 2863 C C . ASP A 1 372 ? 25.234 -28.297 -12.688 1 59.75 372 ASP A C 1
ATOM 2865 O O . ASP A 1 372 ? 24.844 -29.469 -12.625 1 59.75 372 ASP A O 1
ATOM 2869 N N . MET A 1 373 ? 24.547 -27.25 -12.336 1 61.94 373 MET A N 1
ATOM 2870 C CA . MET A 1 373 ? 23.156 -27.594 -12.086 1 61.94 373 MET A CA 1
ATOM 2871 C C . MET A 1 373 ? 22.359 -27.656 -13.391 1 61.94 373 MET A C 1
ATOM 2873 O O . MET A 1 373 ? 22.547 -26.797 -14.266 1 61.94 373 MET A O 1
ATOM 2877 N N . ASP A 1 374 ? 21.734 -28.906 -13.68 1 71.94 374 ASP A N 1
ATOM 2878 C CA . ASP A 1 374 ? 20.844 -29.141 -14.82 1 71.94 374 ASP A CA 1
ATOM 2879 C C . ASP A 1 374 ? 19.797 -28.031 -14.938 1 71.94 374 ASP A C 1
ATOM 2881 O O . ASP A 1 374 ? 19.062 -27.766 -13.984 1 71.94 374 ASP A O 1
ATOM 2885 N N . PRO A 1 375 ? 19.906 -27.234 -16.031 1 76 375 PRO A N 1
ATOM 2886 C CA . PRO A 1 375 ? 18.953 -26.141 -16.266 1 76 375 PRO A CA 1
ATOM 2887 C C . PRO A 1 375 ? 17.5 -26.609 -16.172 1 76 375 PRO A C 1
ATOM 2889 O O . PRO A 1 375 ? 16.641 -25.844 -15.711 1 76 375 PRO A O 1
ATOM 2892 N N . TRP A 1 376 ? 17.297 -27.859 -16.406 1 82.62 376 TRP A N 1
ATOM 2893 C CA . TRP A 1 376 ? 15.922 -28.359 -16.406 1 82.62 376 TRP A CA 1
ATOM 2894 C C . TRP A 1 376 ? 15.414 -28.578 -14.992 1 82.62 376 TRP A C 1
ATOM 2896 O O . TRP A 1 376 ? 14.25 -28.312 -14.695 1 82.62 376 TRP A O 1
ATOM 2906 N N . SER A 1 377 ? 16.297 -29.062 -14.164 1 84.81 377 SER A N 1
ATOM 2907 C CA . SER A 1 377 ? 15.891 -29.281 -12.781 1 84.81 377 SER A CA 1
ATOM 2908 C C . SER A 1 377 ? 15.492 -27.969 -12.102 1 84.81 377 SER A C 1
ATOM 2910 O O . SER A 1 377 ? 14.484 -27.922 -11.391 1 84.81 377 SER A O 1
ATOM 2912 N N . ASN A 1 378 ? 16.25 -26.938 -12.359 1 87.06 378 ASN A N 1
ATOM 2913 C CA . ASN A 1 378 ? 15.914 -25.609 -11.82 1 87.06 378 ASN A CA 1
ATOM 2914 C C . ASN A 1 378 ? 14.625 -25.062 -12.43 1 87.06 378 ASN A C 1
ATOM 2916 O O . ASN A 1 378 ? 13.797 -24.484 -11.719 1 87.06 378 ASN A O 1
ATOM 2920 N N . ALA A 1 379 ? 14.445 -25.344 -13.672 1 87.56 379 ALA A N 1
ATOM 2921 C CA . ALA A 1 379 ? 13.258 -24.859 -14.375 1 87.56 379 ALA A CA 1
ATOM 2922 C C . ALA A 1 379 ? 11.992 -25.547 -13.844 1 87.56 379 ALA A C 1
ATOM 2924 O O . ALA A 1 379 ? 10.953 -24.906 -13.719 1 87.56 379 ALA A O 1
ATOM 2925 N N . VAL A 1 380 ? 12.148 -26.828 -13.531 1 91.5 380 VAL A N 1
ATOM 2926 C CA . VAL A 1 380 ? 11.008 -27.578 -13.031 1 91.5 380 VAL A CA 1
ATOM 2927 C C . VAL A 1 380 ? 10.594 -27.062 -11.664 1 91.5 380 VAL A C 1
ATOM 2929 O O . VAL A 1 380 ? 9.406 -26.844 -11.398 1 91.5 380 VAL A O 1
ATOM 2932 N N . LEU A 1 381 ? 11.578 -26.844 -10.789 1 93 381 LEU A N 1
ATOM 2933 C CA . LEU A 1 381 ? 11.281 -26.328 -9.453 1 93 381 LEU A CA 1
ATOM 2934 C C . LEU A 1 381 ? 10.648 -24.953 -9.523 1 93 381 LEU A C 1
ATOM 2936 O O . LEU A 1 381 ? 9.688 -24.672 -8.805 1 93 381 LEU A O 1
ATOM 2940 N N . PHE A 1 382 ? 11.156 -24.156 -10.398 1 92 382 PHE A N 1
ATOM 2941 C CA . PHE A 1 382 ? 10.602 -22.812 -10.586 1 92 382 PHE A CA 1
ATOM 2942 C C . PHE A 1 382 ? 9.18 -22.891 -11.125 1 92 382 PHE A C 1
ATOM 2944 O O . PHE A 1 382 ? 8.305 -22.141 -10.688 1 92 382 PHE A O 1
ATOM 2951 N N . ALA A 1 383 ? 8.992 -23.781 -12.039 1 93.94 383 ALA A N 1
ATOM 2952 C CA . ALA A 1 383 ? 7.68 -23.938 -12.672 1 93.94 383 ALA A CA 1
ATOM 2953 C C . ALA A 1 383 ? 6.656 -24.484 -11.672 1 93.94 383 ALA A C 1
ATOM 2955 O O . ALA A 1 383 ? 5.484 -24.094 -11.711 1 93.94 383 ALA A O 1
ATOM 2956 N N . VAL A 1 384 ? 7.051 -25.359 -10.836 1 96.38 384 VAL A N 1
ATOM 2957 C CA . VAL A 1 384 ? 6.152 -25.891 -9.812 1 96.38 384 VAL A CA 1
ATOM 2958 C C . VAL A 1 384 ? 5.785 -24.797 -8.828 1 96.38 384 VAL A C 1
ATOM 2960 O O . VAL A 1 384 ? 4.613 -24.625 -8.477 1 96.38 384 VAL A O 1
ATOM 2963 N N . ALA A 1 385 ? 6.746 -24.016 -8.398 1 96.44 385 ALA A N 1
ATOM 2964 C CA . ALA A 1 385 ? 6.516 -22.938 -7.445 1 96.44 385 ALA A CA 1
ATOM 2965 C C . ALA A 1 385 ? 5.613 -21.859 -8.039 1 96.44 385 ALA A C 1
ATOM 2967 O O . ALA A 1 385 ? 4.633 -21.453 -7.418 1 96.44 385 ALA A O 1
ATOM 2968 N N . THR A 1 386 ? 5.863 -21.469 -9.258 1 94.31 386 THR A N 1
ATOM 2969 C CA . THR A 1 386 ? 5.195 -20.328 -9.883 1 94.31 386 THR A CA 1
ATOM 2970 C C . THR A 1 386 ? 3.912 -20.781 -10.57 1 94.31 386 THR A C 1
ATOM 2972 O O . THR A 1 386 ? 2.906 -20.062 -10.539 1 94.31 386 THR A O 1
ATOM 2975 N N . GLY A 1 387 ? 4.012 -21.906 -11.242 1 96.06 387 GLY A N 1
ATOM 2976 C CA . GLY A 1 387 ? 2.863 -22.391 -11.992 1 96.06 387 GLY A CA 1
ATOM 2977 C C . GLY A 1 387 ? 1.836 -23.078 -11.117 1 96.06 387 GLY A C 1
ATOM 2978 O O . GLY A 1 387 ? 0.729 -22.578 -10.922 1 96.06 387 GLY A O 1
ATOM 2979 N N . PHE A 1 388 ? 2.24 -24.172 -10.531 1 97.38 388 PHE A N 1
ATOM 2980 C CA . PHE A 1 388 ? 1.316 -24.938 -9.703 1 97.38 388 PHE A CA 1
ATOM 2981 C C . PHE A 1 388 ? 1.044 -24.219 -8.391 1 97.38 388 PHE A C 1
ATOM 2983 O O . PHE A 1 388 ? -0.1 -23.859 -8.094 1 97.38 388 PHE A O 1
ATOM 2990 N N . GLY A 1 389 ? 2.104 -23.906 -7.617 1 97.19 389 GLY A N 1
ATOM 2991 C CA . GLY A 1 389 ? 1.935 -23.219 -6.348 1 97.19 389 GLY A CA 1
ATOM 2992 C C . GLY A 1 389 ? 1.293 -21.859 -6.484 1 97.19 389 GLY A C 1
ATOM 2993 O O . GLY A 1 389 ? 0.421 -21.484 -5.695 1 97.19 389 GLY A O 1
ATOM 2994 N N . GLY A 1 390 ? 1.695 -21.094 -7.457 1 97.19 390 GLY A N 1
ATOM 2995 C CA . GLY A 1 390 ? 1.148 -19.781 -7.703 1 97.19 390 GLY A CA 1
ATOM 2996 C C . GLY A 1 390 ? -0.329 -19.797 -8.047 1 97.19 390 GLY A C 1
ATOM 2997 O O . GLY A 1 390 ? -1.086 -18.922 -7.602 1 97.19 390 GLY A O 1
ATOM 2998 N N . SER A 1 391 ? -0.717 -20.75 -8.812 1 98 391 SER A N 1
ATOM 2999 C CA . SER A 1 391 ? -2.107 -20.812 -9.25 1 98 391 SER A CA 1
ATOM 3000 C C . SER A 1 391 ? -2.973 -21.578 -8.266 1 98 391 SER A C 1
ATOM 3002 O O . SER A 1 391 ? -4.203 -21.5 -8.312 1 98 391 SER A O 1
ATOM 3004 N N . LEU A 1 392 ? -2.367 -22.359 -7.453 1 98.31 392 LEU A N 1
ATOM 3005 C CA . LEU A 1 392 ? -3.084 -23.016 -6.359 1 98.31 392 LEU A CA 1
ATOM 3006 C C . LEU A 1 392 ? -3.484 -22 -5.293 1 98.31 392 LEU A C 1
ATOM 3008 O O . LEU A 1 392 ? -4.555 -22.125 -4.691 1 98.31 392 LEU A O 1
ATOM 3012 N N . SER A 1 393 ? -2.65 -21.078 -5.062 1 98.44 393 SER A N 1
ATOM 3013 C CA . SER A 1 393 ? -2.908 -20.031 -4.07 1 98.44 393 SER A CA 1
ATOM 3014 C C . SER A 1 393 ? -3.527 -18.797 -4.715 1 98.44 393 SER A C 1
ATOM 3016 O O . SER A 1 393 ? -3.445 -18.625 -5.93 1 98.44 393 SER A O 1
ATOM 3018 N N . THR A 1 394 ? -4.188 -18.016 -3.953 1 97.94 394 THR A N 1
ATOM 3019 C CA . THR A 1 394 ? -4.855 -16.844 -4.504 1 97.94 394 THR A CA 1
ATOM 3020 C C . THR A 1 394 ? -5.043 -15.773 -3.43 1 97.94 394 THR A C 1
ATOM 3022 O O . THR A 1 394 ? -5.172 -16.094 -2.246 1 97.94 394 THR A O 1
ATOM 3025 N N . VAL A 1 395 ? -5.02 -14.523 -3.844 1 98.38 395 VAL A N 1
ATOM 3026 C CA . VAL A 1 395 ? -5.297 -13.398 -2.961 1 98.38 395 VAL A CA 1
ATOM 3027 C C . VAL A 1 395 ? -6.684 -12.828 -3.262 1 98.38 395 VAL A C 1
ATOM 3029 O O . VAL A 1 395 ? -7.387 -12.375 -2.355 1 98.38 395 VAL A O 1
ATOM 3032 N N . SER A 1 396 ? -7.117 -12.859 -4.469 1 97.69 396 SER A N 1
ATOM 3033 C CA . SER A 1 396 ? -8.375 -12.242 -4.879 1 97.69 396 SER A CA 1
ATOM 3034 C C . SER A 1 396 ? -9.562 -12.891 -4.172 1 97.69 396 SER A C 1
ATOM 3036 O O . SER A 1 396 ? -10.422 -12.195 -3.629 1 97.69 396 SER A O 1
ATOM 3038 N N . SER A 1 397 ? -9.594 -14.297 -4.148 1 96.25 397 SER A N 1
ATOM 3039 C CA . SER A 1 397 ? -10.68 -14.992 -3.459 1 96.25 397 SER A CA 1
ATOM 3040 C C . SER A 1 397 ? -10.602 -14.773 -1.951 1 96.25 397 SER A C 1
ATOM 3042 O O . SER A 1 397 ? -11.633 -14.625 -1.288 1 96.25 397 SER A O 1
ATOM 3044 N N . MET A 1 398 ? -9.43 -14.797 -1.444 1 96.94 398 MET A N 1
ATOM 3045 C CA . MET A 1 398 ? -9.258 -14.555 -0.015 1 96.94 398 MET A CA 1
ATOM 3046 C C . MET A 1 398 ? -9.797 -13.18 0.375 1 96.94 398 MET A C 1
ATOM 3048 O O . MET A 1 398 ? -10.516 -13.055 1.37 1 96.94 398 MET A O 1
ATOM 3052 N N . VAL A 1 399 ? -9.43 -12.188 -0.391 1 96.81 399 VAL A N 1
ATOM 3053 C CA . VAL A 1 399 ? -9.867 -10.812 -0.139 1 96.81 399 VAL A CA 1
ATOM 3054 C C . VAL A 1 399 ? -11.391 -10.734 -0.224 1 96.81 399 VAL A C 1
ATOM 3056 O O . VAL A 1 399 ? -12.031 -10.086 0.607 1 96.81 399 VAL A O 1
ATOM 3059 N N . LYS A 1 400 ? -11.953 -11.352 -1.237 1 94.94 400 LYS A N 1
ATOM 3060 C CA . LYS A 1 400 ? -13.406 -11.383 -1.371 1 94.94 400 LYS A CA 1
ATOM 3061 C C . LYS A 1 400 ? -14.062 -11.984 -0.131 1 94.94 400 LYS A C 1
ATOM 3063 O O . LYS A 1 400 ? -15.055 -11.453 0.374 1 94.94 400 LYS A O 1
ATOM 3068 N N . GLU A 1 401 ? -13.539 -13.055 0.316 1 94.25 401 GLU A N 1
ATOM 3069 C CA . GLU A 1 401 ? -14.07 -13.727 1.495 1 94.25 401 GLU A CA 1
ATOM 3070 C C . GLU A 1 401 ? -13.922 -12.859 2.742 1 94.25 401 GLU A C 1
ATOM 3072 O O . GLU A 1 401 ? -14.828 -12.805 3.576 1 94.25 401 GLU A O 1
ATOM 3077 N N . ILE A 1 402 ? -12.797 -12.203 2.896 1 94.25 402 ILE A N 1
ATOM 3078 C CA . ILE A 1 402 ? -12.547 -11.336 4.043 1 94.25 402 ILE A CA 1
ATOM 3079 C C . ILE A 1 402 ? -13.555 -10.188 4.059 1 94.25 402 ILE A C 1
ATOM 3081 O O . ILE A 1 402 ? -14.148 -9.898 5.094 1 94.25 402 ILE A O 1
ATOM 3085 N N . VAL A 1 403 ? -13.719 -9.555 2.93 1 91.19 403 VAL A N 1
ATOM 3086 C CA . VAL A 1 403 ? -14.633 -8.422 2.828 1 91.19 403 VAL A CA 1
ATOM 3087 C C . VAL A 1 403 ? -16.062 -8.891 3.088 1 91.19 403 VAL A C 1
ATOM 3089 O O . VAL A 1 403 ? -16.828 -8.211 3.783 1 91.19 403 VAL A O 1
ATOM 3092 N N . SER A 1 404 ? -16.422 -10.07 2.553 1 90 404 SER A N 1
ATOM 3093 C CA . SER A 1 404 ? -17.75 -10.617 2.766 1 90 404 SER A CA 1
ATOM 3094 C C . SER A 1 404 ? -18 -10.922 4.242 1 90 404 SER A C 1
ATOM 3096 O O . SER A 1 404 ? -19.078 -10.656 4.762 1 90 404 SER A O 1
ATOM 3098 N N . LEU A 1 405 ? -17.047 -11.5 4.871 1 89.81 405 LEU A N 1
ATOM 3099 C CA . LEU A 1 405 ? -17.156 -11.789 6.297 1 89.81 405 LEU A CA 1
ATOM 3100 C C . LEU A 1 405 ? -17.281 -10.5 7.105 1 89.81 405 LEU A C 1
ATOM 3102 O O . LEU A 1 405 ? -18.031 -10.445 8.086 1 89.81 405 LEU A O 1
ATOM 3106 N N . ALA A 1 406 ? -16.562 -9.469 6.734 1 86.44 406 ALA A N 1
ATOM 3107 C CA . ALA A 1 406 ? -16.594 -8.188 7.426 1 86.44 406 ALA A CA 1
ATOM 3108 C C . ALA A 1 406 ? -17.953 -7.5 7.246 1 86.44 406 ALA A C 1
ATOM 3110 O O . ALA A 1 406 ? -18.453 -6.84 8.164 1 86.44 406 ALA A O 1
ATOM 3111 N N . GLU A 1 407 ? -18.516 -7.672 6.105 1 82.25 407 GLU A N 1
ATOM 3112 C CA . GLU A 1 407 ? -19.797 -7.055 5.809 1 82.25 407 GLU A CA 1
ATOM 3113 C C . GLU A 1 407 ? -20.938 -7.805 6.492 1 82.25 407 GLU A C 1
ATOM 3115 O O . GLU A 1 407 ? -21.969 -7.207 6.844 1 82.25 407 GLU A O 1
ATOM 3120 N N . ALA A 1 408 ? -20.906 -9.102 6.598 1 78.5 408 ALA A N 1
ATOM 3121 C CA . ALA A 1 408 ? -21.969 -9.945 7.148 1 78.5 408 ALA A CA 1
ATOM 3122 C C . ALA A 1 408 ? -22.078 -9.781 8.656 1 78.5 408 ALA A C 1
ATOM 3124 O O . ALA A 1 408 ? -23.156 -9.953 9.234 1 78.5 408 ALA A O 1
ATOM 3125 N N . ASN A 1 409 ? -20.938 -9.75 9.297 1 69.56 409 ASN A N 1
ATOM 3126 C CA . ASN A 1 409 ? -20.953 -9.727 10.758 1 69.56 409 ASN A CA 1
ATOM 3127 C C . ASN A 1 409 ? -20.438 -8.398 11.305 1 69.56 409 ASN A C 1
ATOM 3129 O O . ASN A 1 409 ? -19.359 -7.945 10.93 1 69.56 409 ASN A O 1
ATOM 3133 N N . PRO A 1 410 ? -21.25 -7.879 12.242 1 62.62 410 PRO A N 1
ATOM 3134 C CA . PRO A 1 410 ? -20.859 -6.59 12.812 1 62.62 410 PRO A CA 1
ATOM 3135 C C . PRO A 1 410 ? -19.516 -6.652 13.531 1 62.62 410 PRO A C 1
ATOM 3137 O O . PRO A 1 410 ? -18.812 -5.641 13.633 1 62.62 410 PRO A O 1
ATOM 3140 N N . SER A 1 411 ? -19.219 -7.789 14 1 65.62 411 SER A N 1
ATOM 3141 C CA . SER A 1 411 ? -18.047 -7.773 14.867 1 65.62 411 SER A CA 1
ATOM 3142 C C . SER A 1 411 ? -16.75 -7.762 14.047 1 65.62 411 SER A C 1
ATOM 3144 O O . SER A 1 411 ? -15.703 -7.344 14.547 1 65.62 411 SER A O 1
ATOM 3146 N N . VAL A 1 412 ? -16.75 -7.918 12.828 1 80.5 412 VAL A N 1
ATOM 3147 C CA . VAL A 1 412 ? -15.625 -7.883 11.906 1 80.5 412 VAL A CA 1
ATOM 3148 C C . VAL A 1 412 ? -14.508 -8.789 12.414 1 80.5 412 VAL A C 1
ATOM 3150 O O . VAL A 1 412 ? -13.516 -9.008 11.727 1 80.5 412 VAL A O 1
ATOM 3153 N N . VAL A 1 413 ? -14.578 -9.438 13.578 1 83 413 VAL A N 1
ATOM 3154 C CA . VAL A 1 413 ? -13.562 -10.258 14.227 1 83 413 VAL A CA 1
ATOM 3155 C C . VAL A 1 413 ? -13.242 -11.477 13.367 1 83 413 VAL A C 1
ATOM 3157 O O . VAL A 1 413 ? -12.086 -11.867 13.234 1 83 413 VAL A O 1
ATOM 3160 N N . ARG A 1 414 ? -14.297 -12 12.812 1 88.25 414 ARG A N 1
ATOM 3161 C CA . ARG A 1 414 ? -14.109 -13.211 12.008 1 88.25 414 ARG A CA 1
ATOM 3162 C C . ARG A 1 414 ? -13.266 -12.922 10.773 1 88.25 414 ARG A C 1
ATOM 3164 O O . ARG A 1 414 ? -12.438 -13.742 10.375 1 88.25 414 ARG A O 1
ATOM 3171 N N . ALA A 1 415 ? -13.5 -11.805 10.148 1 92 415 ALA A N 1
ATOM 3172 C CA . ALA A 1 415 ? -12.727 -11.414 8.977 1 92 415 ALA A CA 1
ATOM 3173 C C . ALA A 1 415 ? -11.242 -11.289 9.32 1 92 415 ALA A C 1
ATOM 3175 O O . ALA A 1 415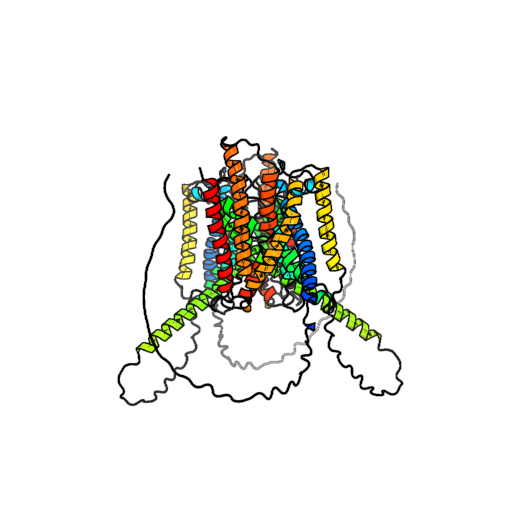 ? -10.391 -11.828 8.609 1 92 415 ALA A O 1
ATOM 3176 N N . HIS A 1 416 ? -10.938 -10.68 10.398 1 89.38 416 HIS A N 1
ATOM 3177 C CA . HIS A 1 416 ? -9.555 -10.477 10.812 1 89.38 416 HIS A CA 1
ATOM 3178 C C . HIS A 1 416 ? -8.922 -11.781 11.281 1 89.38 416 HIS A C 1
ATOM 3180 O O . HIS A 1 416 ? -7.738 -12.023 11.039 1 89.38 416 HIS A O 1
ATOM 3186 N N . ALA A 1 417 ? -9.664 -12.531 12.008 1 91.31 417 ALA A N 1
ATOM 3187 C CA . ALA A 1 417 ? -9.156 -13.828 12.453 1 91.31 417 ALA A CA 1
ATOM 3188 C C . ALA A 1 417 ? -8.781 -14.703 11.258 1 91.31 417 ALA A C 1
ATOM 3190 O O . ALA A 1 417 ? -7.73 -15.352 11.273 1 91.31 417 ALA A O 1
ATOM 3191 N N . TYR A 1 418 ? -9.664 -14.766 10.281 1 94.44 418 TYR A N 1
ATOM 3192 C CA . TYR A 1 418 ? -9.391 -15.523 9.062 1 94.44 418 TYR A CA 1
ATOM 3193 C C . TYR A 1 418 ? -8.094 -15.055 8.406 1 94.44 418 TYR A C 1
ATOM 3195 O O . TYR A 1 418 ? -7.246 -15.867 8.039 1 94.44 418 TYR A O 1
ATOM 3203 N N . ALA A 1 419 ? -7.922 -13.766 8.273 1 95 419 ALA A N 1
ATOM 3204 C CA . ALA A 1 419 ? -6.727 -13.195 7.652 1 95 419 ALA A CA 1
ATOM 3205 C C . ALA A 1 419 ? -5.477 -13.539 8.453 1 95 419 ALA A C 1
ATOM 3207 O O . ALA A 1 419 ? -4.5 -14.047 7.902 1 95 419 ALA A O 1
ATOM 3208 N N . ILE A 1 420 ? -5.48 -13.32 9.758 1 94.62 420 ILE A N 1
ATOM 3209 C CA . ILE A 1 420 ? -4.332 -13.531 10.633 1 94.62 420 ILE A CA 1
ATOM 3210 C C . ILE A 1 420 ? -3.943 -15.008 10.633 1 94.62 420 ILE A C 1
ATOM 3212 O O . ILE A 1 420 ? -2.76 -15.344 10.555 1 94.62 420 ILE A O 1
ATOM 3216 N N . LEU A 1 421 ? -4.926 -15.797 10.672 1 95.81 421 LEU A N 1
ATOM 3217 C CA . LEU A 1 421 ? -4.652 -17.234 10.695 1 95.81 421 LEU A CA 1
ATOM 3218 C C . LEU A 1 421 ? -4.02 -17.688 9.391 1 95.81 421 LEU A C 1
ATOM 3220 O O . LEU A 1 421 ? -3.139 -18.547 9.383 1 95.81 421 LEU A O 1
ATOM 3224 N N . THR A 1 422 ? -4.52 -17.203 8.289 1 97.62 422 THR A N 1
ATOM 3225 C CA . THR A 1 422 ? -3.947 -17.562 6.996 1 97.62 422 THR A CA 1
ATOM 3226 C C . THR A 1 422 ? -2.486 -17.125 6.914 1 97.62 422 THR A C 1
ATOM 3228 O O . THR A 1 422 ? -1.617 -17.922 6.559 1 97.62 422 THR A O 1
ATOM 3231 N N . PHE A 1 423 ? -2.174 -15.852 7.332 1 97.44 423 PHE A N 1
ATOM 3232 C CA . PHE A 1 423 ? -0.82 -15.312 7.27 1 97.44 423 PHE A CA 1
ATOM 3233 C C . PHE A 1 423 ? 0.096 -16.047 8.242 1 97.44 423 PHE A C 1
ATOM 3235 O O . PHE A 1 423 ? 1.207 -16.438 7.887 1 97.44 423 PHE A O 1
ATOM 3242 N N . ALA A 1 424 ? -0.328 -16.188 9.461 1 97.38 424 ALA A N 1
ATOM 3243 C CA . ALA A 1 424 ? 0.499 -16.766 10.508 1 97.38 424 ALA A CA 1
ATOM 3244 C C . ALA A 1 424 ? 0.859 -18.219 10.18 1 97.38 424 ALA A C 1
ATOM 3246 O O . ALA A 1 424 ? 2.018 -18.625 10.312 1 97.38 424 ALA A O 1
ATOM 3247 N N . SER A 1 425 ? -0.116 -18.984 9.727 1 98.06 425 SER A N 1
ATOM 3248 C CA . SER A 1 425 ? 0.141 -20.375 9.406 1 98.06 425 SER A CA 1
ATOM 3249 C C . SER A 1 425 ? 1.107 -20.516 8.234 1 98.06 425 SER A C 1
ATOM 3251 O O . SER A 1 425 ? 2.088 -21.25 8.312 1 98.06 425 SER A O 1
ATOM 3253 N N . ALA A 1 426 ? 0.823 -19.797 7.184 1 98.5 426 ALA A N 1
ATOM 3254 C CA . ALA A 1 426 ? 1.682 -19.875 6.004 1 98.5 426 ALA A CA 1
ATOM 3255 C C . ALA A 1 426 ? 3.094 -19.406 6.32 1 98.5 426 ALA A C 1
ATOM 3257 O O . ALA A 1 426 ? 4.078 -20.031 5.926 1 98.5 426 ALA A O 1
ATOM 3258 N N . MET A 1 427 ? 3.205 -18.281 7.035 1 98.25 427 MET A N 1
ATOM 3259 C CA . MET A 1 427 ? 4.5 -17.688 7.371 1 98.25 427 MET A CA 1
ATOM 3260 C C . MET A 1 427 ? 5.309 -18.625 8.258 1 98.25 427 MET A C 1
ATOM 3262 O O . MET A 1 427 ? 6.477 -18.906 7.98 1 98.25 427 MET A O 1
ATOM 3266 N N . LEU A 1 428 ? 4.762 -19.141 9.328 1 98.25 428 LEU A N 1
ATOM 3267 C CA . LEU A 1 428 ? 5.477 -19.938 10.312 1 98.25 428 LEU A CA 1
ATOM 3268 C C . LEU A 1 428 ? 5.922 -21.266 9.703 1 98.25 428 LEU A C 1
ATOM 3270 O O . LEU A 1 428 ? 7.078 -21.672 9.867 1 98.25 428 LEU A O 1
ATOM 3274 N N . ILE A 1 429 ? 5.027 -21.938 8.992 1 98.56 429 ILE A N 1
ATOM 3275 C CA . ILE A 1 429 ? 5.367 -23.219 8.375 1 98.56 429 ILE A CA 1
ATOM 3276 C C . ILE A 1 429 ? 6.457 -23 7.324 1 98.56 429 ILE A C 1
ATOM 3278 O O . ILE A 1 429 ? 7.422 -23.766 7.258 1 98.56 429 ILE A O 1
ATOM 3282 N N . SER A 1 430 ? 6.27 -21.969 6.527 1 98.69 430 SER A N 1
ATOM 3283 C CA . SER A 1 430 ? 7.246 -21.688 5.48 1 98.69 430 SER A CA 1
ATOM 3284 C C . SER A 1 430 ? 8.609 -21.328 6.074 1 98.69 430 SER A C 1
ATOM 3286 O O . SER A 1 430 ? 9.648 -21.719 5.531 1 98.69 430 SER A O 1
ATOM 3288 N N . LEU A 1 431 ? 8.609 -20.547 7.156 1 98.19 431 LEU A N 1
ATOM 3289 C CA . LEU A 1 431 ? 9.859 -20.172 7.809 1 98.19 431 LEU A CA 1
ATOM 3290 C C . LEU A 1 431 ? 10.594 -21.406 8.32 1 98.19 431 LEU A C 1
ATOM 3292 O O . LEU A 1 431 ? 11.82 -21.5 8.188 1 98.19 431 LEU A O 1
ATOM 3296 N N . ILE A 1 432 ? 9.922 -22.344 8.883 1 98 432 ILE A N 1
ATOM 3297 C CA . ILE A 1 432 ? 10.508 -23.562 9.414 1 98 432 ILE A CA 1
ATOM 3298 C C . ILE A 1 432 ? 11.117 -24.391 8.281 1 98 432 ILE A C 1
ATOM 3300 O O . ILE A 1 432 ? 12.266 -24.812 8.359 1 98 432 ILE A O 1
ATOM 3304 N N . ILE A 1 433 ? 10.359 -24.562 7.211 1 98.12 433 ILE A N 1
ATOM 3305 C CA . ILE A 1 433 ? 10.812 -25.359 6.074 1 98.12 433 ILE A CA 1
ATOM 3306 C C . ILE A 1 433 ? 12.047 -24.703 5.449 1 98.12 433 ILE A C 1
ATOM 3308 O O . ILE A 1 433 ? 13.039 -25.391 5.188 1 98.12 433 ILE A O 1
ATOM 3312 N N . TYR A 1 434 ? 11.984 -23.438 5.215 1 98.06 434 TYR A N 1
ATOM 3313 C CA . TYR A 1 434 ? 13.078 -22.734 4.562 1 98.06 434 TYR A CA 1
ATOM 3314 C C . TYR A 1 434 ? 14.336 -22.75 5.426 1 98.06 434 TYR A C 1
ATOM 3316 O O . TYR A 1 434 ? 15.43 -23.062 4.938 1 98.06 434 TYR A O 1
ATOM 3324 N N . SER A 1 435 ? 14.188 -22.469 6.73 1 97.06 435 SER A N 1
ATOM 3325 C CA . SER A 1 435 ? 15.32 -22.391 7.641 1 97.06 435 SER A CA 1
ATOM 3326 C C . SER A 1 435 ? 15.984 -23.75 7.828 1 97.06 435 SER A C 1
ATOM 3328 O O . SER A 1 435 ? 17.219 -23.859 7.84 1 97.06 435 SER A O 1
ATOM 3330 N N . ILE A 1 436 ? 15.219 -24.781 7.91 1 96.31 436 ILE A N 1
ATOM 3331 C CA . ILE A 1 436 ? 15.758 -26.125 8.102 1 96.31 436 ILE A CA 1
ATOM 3332 C C . ILE A 1 436 ? 16.484 -26.578 6.836 1 96.31 436 ILE A C 1
ATOM 3334 O O . ILE A 1 436 ? 17.578 -27.125 6.906 1 96.31 436 ILE A O 1
ATOM 3338 N N . THR A 1 437 ? 15.867 -26.344 5.711 1 96.25 437 THR A N 1
ATOM 3339 C CA . THR A 1 437 ? 16.438 -26.797 4.445 1 96.25 437 THR A CA 1
ATOM 3340 C C . THR A 1 437 ? 17.781 -26.109 4.18 1 96.25 437 THR A C 1
ATOM 3342 O O . THR A 1 437 ? 18.719 -26.75 3.705 1 96.25 437 THR A O 1
ATOM 3345 N N . LEU A 1 438 ? 17.922 -24.828 4.488 1 94.94 438 LEU A N 1
ATOM 3346 C CA . LEU A 1 438 ? 19.141 -24.078 4.203 1 94.94 438 LEU A CA 1
ATOM 3347 C C . LEU A 1 438 ? 20.234 -24.422 5.203 1 94.94 438 LEU A C 1
ATOM 3349 O O . LEU A 1 438 ? 21.422 -24.281 4.902 1 94.94 438 LEU A O 1
ATOM 3353 N N . ARG A 1 439 ? 19.906 -24.859 6.375 1 92.56 439 ARG A N 1
ATOM 3354 C CA . ARG A 1 439 ? 20.906 -25.078 7.422 1 92.56 439 ARG A CA 1
ATOM 3355 C C . ARG A 1 439 ? 21.156 -26.562 7.629 1 92.56 439 ARG A C 1
ATOM 3357 O O . ARG A 1 439 ? 21.922 -26.953 8.508 1 92.56 439 ARG A O 1
ATOM 3364 N N . MET A 1 440 ? 20.5 -27.312 6.809 1 85.38 440 MET A N 1
ATOM 3365 C CA . MET A 1 440 ? 20.812 -28.75 6.828 1 85.38 440 MET A CA 1
ATOM 3366 C C . MET A 1 440 ? 22.203 -29 6.297 1 85.38 440 MET A C 1
ATOM 3368 O O . MET A 1 440 ? 22.656 -28.328 5.371 1 85.38 440 MET A O 1
ATOM 3372 N N . GLU A 1 441 ? 23.203 -29.547 7.113 1 68.12 441 GLU A N 1
ATOM 3373 C CA . GLU A 1 441 ? 24.578 -29.891 6.754 1 68.12 441 GLU A CA 1
ATOM 3374 C C . GLU A 1 441 ? 24.609 -30.891 5.598 1 68.12 441 GLU A C 1
ATOM 3376 O O . GLU A 1 441 ? 23.734 -31.734 5.473 1 68.12 441 GLU A O 1
ATOM 3381 N N . MET B 1 1 ? 14.594 60.75 -19.297 1 16.19 1 MET B N 1
ATOM 3382 C CA . MET B 1 1 ? 14.227 61.75 -18.281 1 16.19 1 MET B CA 1
ATOM 3383 C C . MET B 1 1 ? 12.727 61.719 -18.016 1 16.19 1 MET B C 1
ATOM 3385 O O . MET B 1 1 ? 12.297 61.812 -16.859 1 16.19 1 MET B O 1
ATOM 3389 N N . ASN B 1 2 ? 11.922 62.281 -18.906 1 15.16 2 ASN B N 1
ATOM 3390 C CA . ASN B 1 2 ? 11.008 63.406 -18.703 1 15.16 2 ASN B CA 1
ATOM 3391 C C . ASN B 1 2 ? 9.688 62.938 -18.109 1 15.16 2 ASN B C 1
ATOM 3393 O O . ASN B 1 2 ? 9.336 61.75 -18.203 1 15.16 2 ASN B O 1
ATOM 3397 N N . SER B 1 3 ? 8.695 63.875 -18.156 1 16.27 3 SER B N 1
ATOM 3398 C CA . SER B 1 3 ? 7.754 64.625 -17.312 1 16.27 3 SER B CA 1
ATOM 3399 C C . SER B 1 3 ? 6.418 63.875 -17.219 1 16.27 3 SER B C 1
ATOM 3401 O O . SER B 1 3 ? 6.074 63.094 -18.078 1 16.27 3 SER B O 1
ATOM 3403 N N . ASN B 1 4 ? 5.559 64.062 -16.125 1 15.93 4 ASN B N 1
ATOM 3404 C CA . ASN B 1 4 ? 4.684 64 -14.953 1 15.93 4 ASN B CA 1
ATOM 3405 C C . ASN B 1 4 ? 3.225 64.25 -15.328 1 15.93 4 ASN B C 1
ATOM 3407 O O . ASN B 1 4 ? 2.348 63.438 -14.977 1 15.93 4 ASN B O 1
ATOM 3411 N N . LYS B 1 5 ? 2.727 65.5 -15.43 1 15.59 5 LYS B N 1
ATOM 3412 C CA . LYS B 1 5 ? 1.771 66.062 -14.469 1 15.59 5 LYS B CA 1
ATOM 3413 C C . LYS B 1 5 ? 0.34 65.938 -14.977 1 15.59 5 LYS B C 1
ATOM 3415 O O . LYS B 1 5 ? -0.556 65.562 -14.227 1 15.59 5 LYS B O 1
ATOM 3420 N N . PRO B 1 6 ? -0.203 66.625 -16.094 1 15.43 6 PRO B N 1
ATOM 3421 C CA . PRO B 1 6 ? -0.944 67.875 -15.828 1 15.43 6 PRO B CA 1
ATOM 3422 C C . PRO B 1 6 ? -2.445 67.625 -15.672 1 15.43 6 PRO B C 1
ATOM 3424 O O . PRO B 1 6 ? -2.943 66.562 -16.016 1 15.43 6 PRO B O 1
ATOM 3427 N N . LEU B 1 7 ? -3.293 68.375 -16.406 1 14.6 7 LEU B N 1
ATOM 3428 C CA . LEU B 1 7 ? -4.172 69.562 -16.203 1 14.6 7 LEU B CA 1
ATOM 3429 C C . LEU B 1 7 ? -5.637 69.125 -16.234 1 14.6 7 LEU B C 1
ATOM 3431 O O . LEU B 1 7 ? -6.402 69.438 -15.328 1 14.6 7 LEU B O 1
ATOM 3435 N N . SER B 1 8 ? -6.379 69.312 -17.359 1 15.06 8 SER B N 1
ATOM 3436 C CA . SER B 1 8 ? -7.273 70.5 -17.375 1 15.06 8 SER B CA 1
ATOM 3437 C C . SER B 1 8 ? -8.688 70.062 -16.969 1 15.06 8 SER B C 1
ATOM 3439 O O . SER B 1 8 ? -9.008 68.875 -16.875 1 15.06 8 SER B O 1
ATOM 3441 N N . PRO B 1 9 ? -9.703 70.438 -17.734 1 15.04 9 PRO B N 1
ATOM 3442 C CA . PRO B 1 9 ? -10.625 71.562 -17.547 1 15.04 9 PRO B CA 1
ATOM 3443 C C . PRO B 1 9 ? -12.008 71.125 -17.078 1 15.04 9 PRO B C 1
ATOM 3445 O O . PRO B 1 9 ? -12.5 71.625 -16.047 1 15.04 9 PRO B O 1
ATOM 3448 N N . THR B 1 10 ? -13 71.125 -18.031 1 15.41 10 THR B N 1
ATOM 3449 C CA . THR B 1 10 ? -14.062 72.125 -18.156 1 15.41 10 THR B CA 1
ATOM 3450 C C . THR B 1 10 ? -15.344 71.625 -17.5 1 15.41 10 THR B C 1
ATOM 3452 O O . THR B 1 10 ? -15.484 70.375 -17.234 1 15.41 10 THR B O 1
ATOM 3455 N N . GLY B 1 11 ? -16.547 71.938 -18.062 1 14.98 11 GLY B N 1
ATOM 3456 C CA . GLY B 1 11 ? -17.594 72.875 -17.781 1 14.98 11 GLY B CA 1
ATOM 3457 C C . GLY B 1 11 ? -18.828 72.25 -17.172 1 14.98 11 GLY B C 1
ATOM 3458 O O . GLY B 1 11 ? -18.938 72.125 -15.945 1 14.98 11 GLY B O 1
ATOM 3459 N N . SER B 1 12 ? -20.031 72.25 -17.922 1 15.05 12 SER B N 1
ATOM 3460 C CA . SER B 1 12 ? -21.188 73.125 -17.688 1 15.05 12 SER B CA 1
ATOM 3461 C C . SER B 1 12 ? -22.344 72.312 -17.078 1 15.05 12 SER B C 1
ATOM 3463 O O . SER B 1 12 ? -23.234 72.938 -16.469 1 15.05 12 SER B O 1
ATOM 3465 N N . PHE B 1 13 ? -22.531 70.938 -17.312 1 15.55 13 PHE B N 1
ATOM 3466 C CA . PHE B 1 13 ? -23.906 70.875 -17.766 1 15.55 13 PHE B CA 1
ATOM 3467 C C . PHE B 1 13 ? -24.875 71.25 -16.641 1 15.55 13 PHE B C 1
ATOM 3469 O O . PHE B 1 13 ? -24.672 70.812 -15.5 1 15.55 13 PHE B O 1
ATOM 3476 N N . PRO B 1 14 ? -25.984 71.875 -17.031 1 15.44 14 PRO B N 1
ATOM 3477 C CA . PRO B 1 14 ? -26.922 72.812 -16.469 1 15.44 14 PRO B CA 1
ATOM 3478 C C . PRO B 1 14 ? -27.906 72.188 -15.484 1 15.44 14 PRO B C 1
ATOM 3480 O O . PRO B 1 14 ? -28.375 72.875 -14.555 1 15.44 14 PRO B O 1
ATOM 3483 N N . ILE B 1 15 ? -28.281 70.938 -15.648 1 16.38 15 ILE B N 1
ATOM 3484 C CA . ILE B 1 15 ? -29.734 70.938 -15.797 1 16.38 15 ILE B CA 1
ATOM 3485 C C . ILE B 1 15 ? -30.391 71.438 -14.5 1 16.38 15 ILE B C 1
ATOM 3487 O O . ILE B 1 15 ? -29.953 71.062 -13.406 1 16.38 15 ILE B O 1
ATOM 3491 N N . GLU B 1 16 ? -31.5 71.938 -14.68 1 15.26 16 GLU B N 1
ATOM 3492 C CA . GLU B 1 16 ? -32.406 73 -14.195 1 15.26 16 GLU B CA 1
ATOM 3493 C C . GLU B 1 16 ? -33.031 72.625 -12.859 1 15.26 16 GLU B C 1
ATOM 3495 O O . GLU B 1 16 ? -32.938 71.438 -12.43 1 15.26 16 GLU B O 1
ATOM 3500 N N . THR B 1 17 ? -34.406 72.625 -12.875 1 15.18 17 THR B N 1
ATOM 3501 C CA . THR B 1 17 ? -35.219 73.625 -12.281 1 15.18 17 THR B CA 1
ATOM 3502 C C . THR B 1 17 ? -35.719 73.25 -10.898 1 15.18 17 THR B C 1
ATOM 3504 O O . THR B 1 17 ? -35.531 74 -9.922 1 15.18 17 THR B O 1
ATOM 3507 N N . ASN B 1 18 ? -37.094 72.938 -10.758 1 15.59 18 ASN B N 1
ATOM 3508 C CA . ASN B 1 18 ? -38 73.875 -10.078 1 15.59 18 ASN B CA 1
ATOM 3509 C C . ASN B 1 18 ? -38.219 73.5 -8.617 1 15.59 18 ASN B C 1
ATOM 3511 O O . ASN B 1 18 ? -37.938 72.375 -8.227 1 15.59 18 ASN B O 1
ATOM 3515 N N . PRO B 1 19 ? -39.5 74.062 -7.984 1 15.58 19 PRO B N 1
ATOM 3516 C CA . PRO B 1 19 ? -39.719 74.938 -6.832 1 15.58 19 PRO B CA 1
ATOM 3517 C C . PRO B 1 19 ? -40.062 74.125 -5.559 1 15.58 19 PRO B C 1
ATOM 3519 O O . PRO B 1 19 ? -39.469 74.375 -4.504 1 15.58 19 PRO B O 1
ATOM 3522 N N . ASN B 1 20 ? -41.312 73.5 -5.5 1 16.75 20 ASN B N 1
ATOM 3523 C CA . ASN B 1 20 ? -42.312 74.125 -4.602 1 16.75 20 ASN B CA 1
ATOM 3524 C C . ASN B 1 20 ? -42.125 73.625 -3.17 1 16.75 20 ASN B C 1
ATOM 3526 O O . ASN B 1 20 ? -41.531 72.562 -2.939 1 16.75 20 ASN B O 1
ATOM 3530 N N . HIS B 1 21 ? -43.125 74.188 -2.17 1 15.97 21 HIS B N 1
ATOM 3531 C CA . HIS B 1 21 ? -43.156 74.812 -0.872 1 15.97 21 HIS B CA 1
ATOM 3532 C C . HIS B 1 21 ? -43.312 73.812 0.26 1 15.97 21 HIS B C 1
ATOM 3534 O O . HIS B 1 21 ? -42.531 73.812 1.22 1 15.97 21 HIS B O 1
ATOM 3540 N N . HIS B 1 22 ? -44.656 73.375 0.578 1 17.5 22 HIS B N 1
ATOM 3541 C CA . HIS B 1 22 ? -45.25 73.812 1.835 1 17.5 22 HIS B CA 1
ATOM 3542 C C . HIS B 1 22 ? -44.844 72.875 2.979 1 17.5 22 HIS B C 1
ATOM 3544 O O . HIS B 1 22 ? -44.625 71.688 2.764 1 17.5 22 HIS B O 1
ATOM 3550 N N . ALA B 1 23 ? -44.75 73.5 4.293 1 17.19 23 ALA B N 1
ATOM 3551 C CA . ALA B 1 23 ? -44.156 73.312 5.617 1 17.19 23 ALA B CA 1
ATOM 3552 C C . ALA B 1 23 ? -45.031 72.375 6.488 1 17.19 23 ALA B C 1
ATOM 3554 O O . ALA B 1 23 ? -44.688 72.125 7.656 1 17.19 23 ALA B O 1
ATOM 3555 N N . LEU B 1 24 ? -46.031 71.688 6.059 1 18.02 24 LEU B N 1
ATOM 3556 C CA . LEU B 1 24 ? -46.969 71.688 7.18 1 18.02 24 LEU B CA 1
ATOM 3557 C C . LEU B 1 24 ? -46.344 71.062 8.406 1 18.02 24 LEU B C 1
ATOM 3559 O O . LEU B 1 24 ? -45.594 70.062 8.281 1 18.02 24 LEU B O 1
ATOM 3563 N N . ASP B 1 25 ? -46.719 71.5 9.672 1 16.67 25 ASP B N 1
ATOM 3564 C CA . ASP B 1 25 ? -46.281 71.75 11.047 1 16.67 25 ASP B CA 1
ATOM 3565 C C . ASP B 1 25 ? -46.406 70.438 11.875 1 16.67 25 ASP B C 1
ATOM 3567 O O . ASP B 1 25 ? -45.875 70.375 12.992 1 16.67 25 ASP B O 1
ATOM 3571 N N . GLU B 1 26 ? -47.125 69.438 11.516 1 19.08 26 GLU B N 1
ATOM 3572 C CA . GLU B 1 26 ? -47.875 68.938 12.68 1 19.08 26 GLU B CA 1
ATOM 3573 C C . GLU B 1 26 ? -46.938 68.438 13.758 1 19.08 26 GLU B C 1
ATOM 3575 O O . GLU B 1 26 ? -45.938 67.75 13.453 1 19.08 26 GLU B O 1
ATOM 3580 N N . SER B 1 27 ? -47.25 68.688 15.078 1 18.16 27 SER B N 1
ATOM 3581 C CA . SER B 1 27 ? -46.719 68.812 16.438 1 18.16 27 SER B CA 1
ATOM 3582 C C . SER B 1 27 ? -46.219 67.5 16.953 1 18.16 27 SER B C 1
ATOM 3584 O O . SER B 1 27 ? -46.531 66.438 16.438 1 18.16 27 SER B O 1
ATOM 3586 N N . GLN B 1 28 ? -45.719 67.5 18.438 1 17 28 GLN B N 1
ATOM 3587 C CA . GLN B 1 28 ? -44.625 67.25 19.375 1 17 28 GLN B CA 1
ATOM 3588 C C . GLN B 1 28 ? -44.812 65.938 20.094 1 17 28 GLN B C 1
ATOM 3590 O O . GLN B 1 28 ? -43.875 65.375 20.641 1 17 28 GLN B O 1
ATOM 3595 N N . ASP B 1 29 ? -46 65.375 20.469 1 20.25 29 ASP B N 1
ATOM 3596 C CA . ASP B 1 29 ? -46.031 64.938 21.875 1 20.25 29 ASP B CA 1
ATOM 3597 C C . ASP B 1 29 ? -45.188 63.688 22.094 1 20.25 29 ASP B C 1
ATOM 3599 O O . ASP B 1 29 ? -45.469 62.625 21.516 1 20.25 29 ASP B O 1
ATOM 3603 N N . ALA B 1 30 ? -43.906 63.688 22.578 1 19.78 30 ALA B N 1
ATOM 3604 C CA . ALA B 1 30 ? -42.781 62.719 22.703 1 19.78 30 ALA B CA 1
ATOM 3605 C C . ALA B 1 30 ? -42.969 61.844 23.922 1 19.78 30 ALA B C 1
ATOM 3607 O O . ALA B 1 30 ? -42.625 62.25 25.047 1 19.78 30 ALA B O 1
ATOM 3608 N N . GLY B 1 31 ? -44.156 61.344 24.219 1 21.78 31 GLY B N 1
ATOM 3609 C CA . GLY B 1 31 ? -44.125 60.625 25.484 1 21.78 31 GLY B CA 1
ATOM 3610 C C . GLY B 1 31 ? -42.969 59.656 25.594 1 21.78 31 GLY B C 1
ATOM 3611 O O . GLY B 1 31 ? -42.688 58.906 24.641 1 21.78 31 GLY B O 1
ATOM 3612 N N . ASN B 1 32 ? -41.938 59.875 26.5 1 21.08 32 ASN B N 1
ATOM 3613 C CA . ASN B 1 32 ? -40.625 59.344 26.797 1 21.08 32 ASN B CA 1
ATOM 3614 C C . ASN B 1 32 ? -40.688 57.938 27.391 1 21.08 32 ASN B C 1
ATOM 3616 O O . ASN B 1 32 ? -40.75 57.781 28.609 1 21.08 32 ASN B O 1
ATOM 3620 N N . SER B 1 33 ? -41.719 57.094 27.234 1 23 33 SER B N 1
ATOM 3621 C CA . SER B 1 33 ? -41.625 55.906 28.047 1 23 33 SER B CA 1
ATOM 3622 C C . SER B 1 33 ? -40.312 55.156 27.844 1 23 33 SER B C 1
ATOM 3624 O O . SER B 1 33 ? -40 54.781 26.719 1 23 33 SER B O 1
ATOM 3626 N N . GLN B 1 34 ? -39.281 55.344 28.75 1 22.16 34 GLN B N 1
ATOM 3627 C CA . GLN B 1 34 ? -37.969 54.781 28.812 1 22.16 34 GLN B CA 1
ATOM 3628 C C . GLN B 1 34 ? -38.031 53.25 28.969 1 22.16 34 GLN B C 1
ATOM 3630 O O . GLN B 1 34 ? -38.438 52.75 30.016 1 22.16 34 GLN B O 1
ATOM 3635 N N . GLU B 1 35 ? -38.625 52.5 28.078 1 24.89 35 GLU B N 1
ATOM 3636 C CA . GLU B 1 35 ? -38.469 51.062 28.203 1 24.89 35 GLU B CA 1
ATOM 3637 C C . GLU B 1 35 ? -37 50.688 28.391 1 24.89 35 GLU B C 1
ATOM 3639 O O . GLU B 1 35 ? -36.156 51.062 27.609 1 24.89 35 GLU B O 1
ATOM 3644 N N . ALA B 1 36 ? -36.562 50.344 29.719 1 29.69 36 ALA B N 1
ATOM 3645 C CA . ALA B 1 36 ? -35.281 49.781 30.125 1 29.69 36 ALA B CA 1
ATOM 3646 C C . ALA B 1 36 ? -34.906 48.594 29.234 1 29.69 36 ALA B C 1
ATOM 3648 O O . ALA B 1 36 ? -35.625 47.625 29.141 1 29.69 36 ALA B O 1
ATOM 3649 N N . VAL B 1 37 ? -34.312 48.875 28.125 1 30.89 37 VAL B N 1
ATOM 3650 C CA . VAL B 1 37 ? -33.625 47.875 27.297 1 30.89 37 VAL B CA 1
ATOM 3651 C C . VAL B 1 37 ? -32.656 47.062 28.172 1 30.89 37 VAL B C 1
ATOM 3653 O O . VAL B 1 37 ? -31.688 47.594 28.688 1 30.89 37 VAL B O 1
ATOM 3656 N N . VAL B 1 38 ? -33.188 46.312 29.125 1 32.12 38 VAL B N 1
ATOM 3657 C CA . VAL B 1 38 ? -32.281 45.344 29.734 1 32.12 38 VAL B CA 1
ATOM 3658 C C . VAL B 1 38 ? -31.406 44.719 28.656 1 32.12 38 VAL B C 1
ATOM 3660 O O . VAL B 1 38 ? -31.906 44.125 27.688 1 32.12 38 VAL B O 1
ATOM 3663 N N . ASN B 1 39 ? -30.312 45.438 28.391 1 29.55 39 ASN B N 1
ATOM 3664 C CA . ASN B 1 39 ? -29.188 44.969 27.594 1 29.55 39 ASN B CA 1
ATOM 3665 C C . ASN B 1 39 ? -28.75 43.562 28 1 29.55 39 ASN B C 1
ATOM 3667 O O . ASN B 1 39 ? -28.203 43.375 29.094 1 29.55 39 ASN B O 1
ATOM 3671 N N . ASN B 1 40 ? -29.594 42.594 27.891 1 32.78 40 ASN B N 1
ATOM 3672 C CA . ASN B 1 40 ? -29.109 41.219 27.906 1 32.78 40 ASN B CA 1
ATOM 3673 C C . ASN B 1 40 ? -27.781 41.094 27.172 1 32.78 40 ASN B C 1
ATOM 3675 O O . ASN B 1 40 ? -27.75 40.75 26 1 32.78 40 ASN B O 1
ATOM 3679 N N . ASN B 1 41 ? -26.922 42.156 27.344 1 31.47 41 ASN B N 1
ATOM 3680 C CA . ASN B 1 41 ? -25.562 42.125 26.812 1 31.47 41 ASN B CA 1
ATOM 3681 C C . ASN B 1 41 ? -24.781 40.906 27.312 1 31.47 41 ASN B C 1
ATOM 3683 O O . ASN B 1 41 ? -23.547 40.906 27.297 1 31.47 41 ASN B O 1
ATOM 3687 N N . ASN B 1 42 ? -25.391 40.188 28.25 1 34.12 42 ASN B N 1
ATOM 3688 C CA . ASN B 1 42 ? -24.531 39.094 28.703 1 34.12 42 ASN B CA 1
ATOM 3689 C C . ASN B 1 42 ? -24.094 38.219 27.547 1 34.12 42 ASN B C 1
ATOM 3691 O O . ASN B 1 42 ? -23.75 37.062 27.734 1 34.12 42 ASN B O 1
ATOM 3695 N N . SER B 1 43 ? -24.641 38.406 26.469 1 37.53 43 SER B N 1
ATOM 3696 C CA . SER B 1 43 ? -24.109 37.562 25.391 1 37.53 43 SER B CA 1
ATOM 3697 C C . SER B 1 43 ? -22.609 37.781 25.234 1 37.53 43 SER B C 1
ATOM 3699 O O . SER B 1 43 ? -22.094 37.781 24.109 1 37.53 43 SER B O 1
ATOM 3701 N N . LYS B 1 44 ? -22.031 38.656 26.172 1 36.12 44 LYS B N 1
ATOM 3702 C CA . LYS B 1 44 ? -20.719 39.281 26.047 1 36.12 44 LYS B CA 1
ATOM 3703 C C . LYS B 1 44 ? -19.656 38.281 25.641 1 36.12 44 LYS B C 1
ATOM 3705 O O . LYS B 1 44 ? -19.859 37.062 25.734 1 36.12 44 LYS B O 1
ATOM 3710 N N . THR B 1 45 ? -18.172 38.625 25.922 1 38.22 45 THR B N 1
ATOM 3711 C CA . THR B 1 45 ? -16.75 38.531 25.609 1 38.22 45 THR B CA 1
ATOM 3712 C C . THR B 1 45 ? -16.156 37.188 26.062 1 38.22 45 THR B C 1
ATOM 3714 O O . THR B 1 45 ? -14.945 37.031 26.156 1 38.22 45 THR B O 1
ATOM 3717 N N . LYS B 1 46 ? -16.875 36.469 26.75 1 44.06 46 LYS B N 1
ATOM 3718 C CA . LYS B 1 46 ? -16.297 35.25 27.266 1 44.06 46 LYS B CA 1
ATOM 3719 C C . LYS B 1 46 ? -15.789 34.344 26.141 1 44.06 46 LYS B C 1
ATOM 3721 O O . LYS B 1 46 ? -15.398 33.219 26.359 1 44.06 46 LYS B O 1
ATOM 3726 N N . LYS B 1 47 ? -15.883 34.625 24.984 1 47.22 47 LYS B N 1
ATOM 3727 C CA . LYS B 1 47 ? -15.625 33.969 23.719 1 47.22 47 LYS B CA 1
ATOM 3728 C C . LYS B 1 47 ? -14.125 33.875 23.422 1 47.22 47 LYS B C 1
ATOM 3730 O O . LYS B 1 47 ? -13.656 32.906 22.828 1 47.22 47 LYS B O 1
ATOM 3735 N N . PRO B 1 48 ? -13.438 34.969 23.781 1 50.38 48 PRO B N 1
ATOM 3736 C CA . PRO B 1 48 ? -12.031 35 23.375 1 50.38 48 PRO B CA 1
ATOM 3737 C C . PRO B 1 48 ? -11.172 33.969 24.141 1 50.38 48 PRO B C 1
ATOM 3739 O O . PRO B 1 48 ? -10.211 33.438 23.578 1 50.38 48 PRO B O 1
ATOM 3742 N N . GLN B 1 49 ? -11.359 33.75 25.469 1 55.09 49 GLN B N 1
ATOM 3743 C CA . GLN B 1 49 ? -10.562 32.812 26.25 1 55.09 49 GLN B CA 1
ATOM 3744 C C . GLN B 1 49 ? -10.68 31.391 25.719 1 55.09 49 GLN B C 1
ATOM 3746 O O . GLN B 1 49 ? -9.695 30.656 25.688 1 55.09 49 GLN B O 1
ATOM 3751 N N . SER B 1 50 ? -11.789 31.172 25.125 1 74.56 50 SER B N 1
ATOM 3752 C CA . SER B 1 50 ? -12.023 29.812 24.625 1 74.56 50 SER B CA 1
ATOM 3753 C C . SER B 1 50 ? -11.227 29.562 23.344 1 74.56 50 SER B C 1
ATOM 3755 O O . SER B 1 50 ? -10.672 28.469 23.172 1 74.56 50 SER B O 1
ATOM 3757 N N . THR B 1 51 ? -10.961 30.656 22.719 1 83.69 51 THR B N 1
ATOM 3758 C CA . THR B 1 51 ? -10.219 30.484 21.469 1 83.69 51 THR B CA 1
ATOM 3759 C C . THR B 1 51 ? -8.734 30.297 21.75 1 83.69 51 THR B C 1
ATOM 3761 O O . THR B 1 51 ? -8.07 29.484 21.094 1 83.69 51 THR B O 1
ATOM 3764 N N . LEU B 1 52 ? -8.305 31.031 22.797 1 88 52 LEU B N 1
ATOM 3765 C CA . LEU B 1 52 ? -6.891 30.922 23.141 1 88 52 LEU B CA 1
ATOM 3766 C C . LEU B 1 52 ? -6.559 29.516 23.641 1 88 52 LEU B C 1
ATOM 3768 O O . LEU B 1 52 ? -5.508 28.969 23.312 1 88 52 LEU B O 1
ATOM 3772 N N . ILE B 1 53 ? -7.418 29 24.406 1 86.25 53 ILE B N 1
ATOM 3773 C CA . ILE B 1 53 ? -7.207 27.656 24.922 1 86.25 53 ILE B CA 1
ATOM 3774 C C . ILE B 1 53 ? -7.203 26.656 23.781 1 86.25 53 ILE B C 1
ATOM 3776 O O . ILE B 1 53 ? -6.406 25.703 23.781 1 86.25 53 ILE B O 1
ATOM 3780 N N . HIS B 1 54 ? -8.047 26.891 22.859 1 89.62 54 HIS B N 1
ATOM 3781 C CA . HIS B 1 54 ? -8.07 26.031 21.672 1 89.62 54 HIS B CA 1
ATOM 3782 C C . HIS B 1 54 ? -6.75 26.125 20.906 1 89.62 54 HIS B C 1
ATOM 3784 O O . HIS B 1 54 ? -6.219 25.094 20.469 1 89.62 54 HIS B O 1
ATOM 3790 N N . ILE B 1 55 ? -6.215 27.266 20.859 1 91.88 55 ILE B N 1
ATOM 3791 C CA . ILE B 1 55 ? -4.98 27.484 20.109 1 91.88 55 ILE B CA 1
ATOM 3792 C C . ILE B 1 55 ? -3.818 26.797 20.828 1 91.88 55 ILE B C 1
ATOM 3794 O O . ILE B 1 55 ? -2.988 26.156 20.188 1 91.88 55 ILE B O 1
ATOM 3798 N N . ILE B 1 56 ? -3.807 26.875 22.094 1 90.12 56 ILE B N 1
ATOM 3799 C CA . ILE B 1 56 ? -2.707 26.312 22.875 1 90.12 56 ILE B CA 1
ATOM 3800 C C . ILE B 1 56 ? -2.732 24.797 22.781 1 90.12 56 ILE B C 1
ATOM 3802 O O . ILE B 1 56 ? -1.711 24.172 22.484 1 90.12 56 ILE B O 1
ATOM 3806 N N . TYR B 1 57 ? -3.852 24.219 22.938 1 89.88 57 TYR B N 1
ATOM 3807 C CA . TYR B 1 57 ? -3.945 22.766 22.938 1 89.88 57 TYR B CA 1
ATOM 3808 C C . TYR B 1 57 ? -3.775 22.219 21.531 1 89.88 57 TYR B C 1
ATOM 3810 O O . TYR B 1 57 ? -3.154 21.156 21.328 1 89.88 57 TYR B O 1
ATOM 3818 N N . LEU B 1 58 ? -4.305 22.891 20.609 1 92.44 58 LEU B N 1
ATOM 3819 C CA . LEU B 1 58 ? -4.113 22.484 19.219 1 92.44 58 LEU B CA 1
ATOM 3820 C C . LEU B 1 58 ? -2.643 22.562 18.828 1 92.44 58 LEU B C 1
ATOM 3822 O O . LEU B 1 58 ? -2.131 21.688 18.125 1 92.44 58 LEU B O 1
ATOM 3826 N N . SER B 1 59 ? -2.039 23.594 19.297 1 93.25 59 SER B N 1
ATOM 3827 C CA . SER B 1 59 ? -0.622 23.781 19 1 93.25 59 SER B CA 1
ATOM 3828 C C . SER B 1 59 ? 0.224 22.672 19.641 1 93.25 59 SER B C 1
ATOM 3830 O O . SER B 1 59 ? 1.141 22.141 19.016 1 93.25 59 SER B O 1
ATOM 3832 N N . ALA B 1 60 ? -0.084 22.359 20.859 1 91.44 60 ALA B N 1
ATOM 3833 C CA . ALA B 1 60 ? 0.65 21.297 21.547 1 91.44 60 ALA B CA 1
ATOM 3834 C C . ALA B 1 60 ? 0.479 19.953 20.828 1 91.44 60 ALA B C 1
ATOM 3836 O O . ALA B 1 60 ? 1.446 19.219 20.656 1 91.44 60 ALA B O 1
ATOM 3837 N N . ALA B 1 61 ? -0.695 19.656 20.422 1 93.56 61 ALA B N 1
ATOM 3838 C CA . ALA B 1 61 ? -0.965 18.406 19.703 1 93.56 61 ALA B CA 1
ATOM 3839 C C . ALA B 1 61 ? -0.262 18.391 18.344 1 93.56 61 ALA B C 1
ATOM 3841 O O . ALA B 1 61 ? 0.228 17.344 17.906 1 93.56 61 ALA B O 1
ATOM 3842 N N . ALA B 1 62 ? -0.23 19.516 17.734 1 95.5 62 ALA B N 1
ATOM 3843 C CA . ALA B 1 62 ? 0.435 19.625 16.438 1 95.5 62 ALA B CA 1
ATOM 3844 C C . ALA B 1 62 ? 1.933 19.359 16.562 1 95.5 62 ALA B C 1
ATOM 3846 O O . ALA B 1 62 ? 2.535 18.719 15.695 1 95.5 62 ALA B O 1
ATOM 3847 N N . ILE B 1 63 ? 2.496 19.828 17.625 1 93.81 63 ILE B N 1
ATOM 3848 C CA . ILE B 1 63 ? 3.92 19.625 17.859 1 93.81 63 ILE B CA 1
ATOM 3849 C C . ILE B 1 63 ? 4.207 18.125 18.016 1 93.81 63 ILE B C 1
ATOM 3851 O O . ILE B 1 63 ? 5.156 17.609 17.422 1 93.81 63 ILE B O 1
ATOM 3855 N N . VAL B 1 64 ? 3.391 17.438 18.719 1 93.31 64 VAL B N 1
ATOM 3856 C CA . VAL B 1 64 ? 3.578 16.016 18.938 1 93.31 64 VAL B CA 1
ATOM 3857 C C . VAL B 1 64 ? 3.408 15.258 17.625 1 93.31 64 VAL B C 1
ATOM 3859 O O . VAL B 1 64 ? 4.203 14.367 17.312 1 93.31 64 VAL B O 1
ATOM 3862 N N . GLY B 1 65 ? 2.414 15.594 16.875 1 95.75 65 GLY B N 1
ATOM 3863 C CA . GLY B 1 65 ? 2.18 14.953 15.586 1 95.75 65 GLY B CA 1
ATOM 3864 C C . GLY B 1 65 ? 3.314 15.164 14.602 1 95.75 65 GLY B C 1
ATOM 3865 O O . GLY B 1 65 ? 3.779 14.203 13.977 1 95.75 65 GLY B O 1
ATOM 3866 N N . ALA B 1 66 ? 3.75 16.375 14.523 1 95.69 66 ALA B N 1
ATOM 3867 C CA . ALA B 1 66 ? 4.836 16.703 13.594 1 95.69 66 ALA B CA 1
ATOM 3868 C C . ALA B 1 66 ? 6.129 16 14.008 1 95.69 66 ALA B C 1
ATOM 3870 O O . ALA B 1 66 ? 6.887 15.523 13.164 1 95.69 66 ALA B O 1
ATOM 3871 N N . THR B 1 67 ? 6.387 15.93 15.289 1 93.62 67 THR B N 1
ATOM 3872 C CA . THR B 1 67 ? 7.59 15.273 15.789 1 93.62 67 THR B CA 1
ATOM 3873 C C . THR B 1 67 ? 7.551 13.781 15.484 1 93.62 67 THR B C 1
ATOM 3875 O O . THR B 1 67 ? 8.539 13.211 15.016 1 93.62 67 THR B O 1
ATOM 3878 N N . LEU B 1 68 ? 6.441 13.203 15.727 1 94.81 68 LEU B N 1
ATOM 3879 C CA . LEU B 1 68 ? 6.309 11.781 15.453 1 94.81 68 LEU B CA 1
ATOM 3880 C C . LEU B 1 68 ? 6.461 11.492 13.961 1 94.81 68 LEU B C 1
ATOM 3882 O O . LEU B 1 68 ? 7.051 10.484 13.57 1 94.81 68 LEU B O 1
ATOM 3886 N N . ARG B 1 69 ? 5.949 12.328 13.164 1 96.56 69 ARG B N 1
ATOM 3887 C CA . ARG B 1 69 ? 6.082 12.195 11.719 1 96.56 69 ARG B CA 1
ATOM 3888 C C . ARG B 1 69 ? 7.551 12.156 11.305 1 96.56 69 ARG B C 1
ATOM 3890 O O . ARG B 1 69 ? 7.965 11.273 10.547 1 96.56 69 ARG B O 1
ATOM 3897 N N . VAL B 1 70 ? 8.328 13.086 11.805 1 93.69 70 VAL B N 1
ATOM 3898 C CA . VAL B 1 70 ? 9.742 13.18 11.445 1 93.69 70 VAL B CA 1
ATOM 3899 C C . VAL B 1 70 ? 10.477 11.938 11.953 1 93.69 70 VAL B C 1
ATOM 3901 O O . VAL B 1 70 ? 11.289 11.352 11.227 1 93.69 70 VAL B O 1
ATOM 3904 N N . TYR B 1 71 ? 10.109 11.469 13.094 1 93.44 71 TYR B N 1
ATOM 3905 C CA . TYR B 1 71 ? 10.82 10.336 13.672 1 93.44 71 TYR B CA 1
ATOM 3906 C C . TYR B 1 71 ? 10.406 9.031 12.992 1 93.44 71 TYR B C 1
ATOM 3908 O O . TYR B 1 71 ? 11.219 8.117 12.844 1 93.44 71 TYR B O 1
ATOM 3916 N N . LEU B 1 72 ? 9.195 8.945 12.586 1 95.94 72 LEU B N 1
ATOM 3917 C CA . LEU B 1 72 ? 8.781 7.77 11.82 1 95.94 72 LEU B CA 1
ATOM 3918 C C . LEU B 1 72 ? 9.492 7.723 10.469 1 95.94 72 LEU B C 1
ATOM 3920 O O . LEU B 1 72 ? 9.867 6.645 10 1 95.94 72 LEU B O 1
ATOM 3924 N N . GLY B 1 73 ? 9.656 8.844 9.891 1 94.38 73 GLY B N 1
ATOM 3925 C CA . GLY B 1 73 ? 10.406 8.922 8.648 1 94.38 73 GLY B CA 1
ATOM 3926 C C . GLY B 1 73 ? 11.852 8.5 8.797 1 94.38 73 GLY B C 1
ATOM 3927 O O . GLY B 1 73 ? 12.406 7.84 7.918 1 94.38 73 GLY B O 1
ATOM 3928 N N . ARG B 1 74 ? 12.422 8.867 9.938 1 92.62 74 ARG B N 1
ATOM 3929 C CA . ARG B 1 74 ? 13.797 8.461 10.219 1 92.62 74 ARG B CA 1
ATOM 3930 C C . ARG B 1 74 ? 13.883 6.965 10.508 1 92.62 74 ARG B C 1
ATOM 3932 O O . ARG B 1 74 ? 14.781 6.281 10.016 1 92.62 74 ARG B O 1
ATOM 3939 N N . LEU B 1 75 ? 12.977 6.473 11.203 1 93.62 75 LEU B N 1
ATOM 3940 C CA . LEU B 1 75 ? 13.008 5.105 11.711 1 93.62 75 LEU B CA 1
ATOM 3941 C C . LEU B 1 75 ? 12.797 4.105 10.586 1 93.62 75 LEU B C 1
ATOM 3943 O O . LEU B 1 75 ? 13.469 3.072 10.523 1 93.62 75 LEU B O 1
ATOM 3947 N N . LEU B 1 76 ? 11.922 4.414 9.656 1 94.06 76 LEU B N 1
ATOM 3948 C CA . LEU B 1 76 ? 11.492 3.377 8.719 1 94.06 76 LEU B CA 1
ATOM 3949 C C . LEU B 1 76 ? 12.141 3.568 7.355 1 94.06 76 LEU B C 1
ATOM 3951 O O . LEU B 1 76 ? 11.789 2.881 6.395 1 94.06 76 LEU B O 1
ATOM 3955 N N . GLY B 1 77 ? 13.133 4.422 7.25 1 88.25 77 GLY B N 1
ATOM 3956 C CA . GLY B 1 77 ? 13.812 4.477 5.969 1 88.25 77 GLY B CA 1
ATOM 3957 C C . GLY B 1 77 ? 14.805 5.617 5.867 1 88.25 77 GLY B C 1
ATOM 3958 O O . GLY B 1 77 ? 15.836 5.496 5.195 1 88.25 77 GLY B O 1
ATOM 3959 N N . GLY B 1 78 ? 14.602 6.656 6.551 1 87.75 78 GLY B N 1
ATOM 3960 C CA . GLY B 1 78 ? 15.422 7.848 6.398 1 87.75 78 GLY B CA 1
ATOM 3961 C C . GLY B 1 78 ? 16.875 7.621 6.781 1 87.75 78 GLY B C 1
ATOM 3962 O O . GLY B 1 78 ? 17.781 7.938 6.008 1 87.75 78 GLY B O 1
ATOM 3963 N N . ASP B 1 79 ? 17.047 7.027 7.887 1 87.06 79 ASP B N 1
ATOM 3964 C CA . ASP B 1 79 ? 18.391 6.844 8.391 1 87.06 79 ASP B CA 1
ATOM 3965 C C . ASP B 1 79 ? 19.109 5.723 7.641 1 87.06 79 ASP B C 1
ATOM 3967 O O . ASP B 1 79 ? 20.344 5.754 7.492 1 87.06 79 ASP B O 1
ATOM 3971 N N . CYS B 1 80 ? 18.375 4.793 7.141 1 85.25 80 CYS B N 1
ATOM 3972 C CA . CYS B 1 80 ? 18.969 3.721 6.352 1 85.25 80 CYS B CA 1
ATOM 3973 C C . CYS B 1 80 ? 19.516 4.254 5.035 1 85.25 80 CYS B C 1
ATOM 3975 O O . CYS B 1 80 ? 20.625 3.91 4.637 1 85.25 80 CYS B O 1
ATOM 3977 N N . GLU B 1 81 ? 18.781 5.078 4.402 1 83.06 81 GLU B N 1
ATOM 3978 C CA . GLU B 1 81 ? 19.141 5.613 3.094 1 83.06 81 GLU B CA 1
ATOM 3979 C C . GLU B 1 81 ? 20.219 6.68 3.215 1 83.06 81 GLU B C 1
ATOM 3981 O O . GLU B 1 81 ? 21.172 6.707 2.422 1 83.06 81 GLU B O 1
ATOM 3986 N N . ASP B 1 82 ? 20.094 7.559 4.156 1 79.56 82 ASP B N 1
ATOM 3987 C CA . ASP B 1 82 ? 21.016 8.664 4.363 1 79.56 82 ASP B CA 1
ATOM 3988 C C . ASP B 1 82 ? 21.891 8.414 5.59 1 79.56 82 ASP B C 1
ATOM 3990 O O . ASP B 1 82 ? 22.047 9.297 6.438 1 79.56 82 ASP B O 1
ATOM 3994 N N . PHE B 1 83 ? 22.469 7.27 5.648 1 72.69 83 PHE B N 1
ATOM 3995 C CA . PHE B 1 83 ? 23.172 6.867 6.863 1 72.69 83 PHE B CA 1
ATOM 3996 C C . PHE B 1 83 ? 24.328 7.812 7.16 1 72.69 83 PHE B C 1
ATOM 3998 O O . PHE B 1 83 ? 24.547 8.188 8.312 1 72.69 83 PHE B O 1
ATOM 4005 N N . MET B 1 84 ? 25 8.258 6.129 1 71.56 84 MET B N 1
ATOM 4006 C CA . MET B 1 84 ? 26.188 9.086 6.328 1 71.56 84 MET B CA 1
ATOM 4007 C C . MET B 1 84 ? 25.797 10.477 6.824 1 71.56 84 MET B C 1
ATOM 4009 O O . MET B 1 84 ? 26.578 11.117 7.539 1 71.56 84 MET B O 1
ATOM 4013 N N . GLU B 1 85 ? 24.562 10.938 6.543 1 74.44 85 GLU B N 1
ATOM 4014 C CA . GLU B 1 85 ? 24.125 12.273 6.922 1 74.44 85 GLU B CA 1
ATOM 4015 C C . GLU B 1 85 ? 23.125 12.219 8.078 1 74.44 85 GLU B C 1
ATOM 4017 O O . GLU B 1 85 ? 22.703 13.258 8.578 1 74.44 85 GLU B O 1
ATOM 4022 N N . ALA B 1 86 ? 22.844 10.977 8.531 1 77.25 86 ALA B N 1
ATOM 4023 C CA . ALA B 1 86 ? 21.875 10.828 9.617 1 77.25 86 ALA B CA 1
ATOM 4024 C C . ALA B 1 86 ? 22.453 11.305 10.945 1 77.25 86 ALA B C 1
ATOM 4026 O O . ALA B 1 86 ? 23.672 11.203 11.164 1 77.25 86 ALA B O 1
ATOM 4027 N N . PRO B 1 87 ? 21.5 11.859 11.742 1 79 87 PRO B N 1
ATOM 4028 C CA . PRO B 1 87 ? 21.969 12.242 13.07 1 79 87 PRO B CA 1
ATOM 4029 C C . PRO B 1 87 ? 22.422 11.047 13.906 1 79 87 PRO B C 1
ATOM 4031 O O . PRO B 1 87 ? 21.766 10.008 13.914 1 79 87 PRO B O 1
ATOM 4034 N N . GLN B 1 88 ? 23.688 10.914 14.164 1 79.38 88 GLN B N 1
ATOM 4035 C CA . GLN B 1 88 ? 24.219 9.82 14.984 1 79.38 88 GLN B CA 1
ATOM 4036 C C . GLN B 1 88 ? 23.734 9.938 16.422 1 79.38 88 GLN B C 1
ATOM 4038 O O . GLN B 1 88 ? 24.531 10.148 17.344 1 79.38 88 GLN B O 1
ATOM 4043 N N . ASP B 1 89 ? 22.422 9.703 16.609 1 81.62 89 ASP B N 1
ATOM 4044 C CA . ASP B 1 89 ? 21.828 9.805 17.938 1 81.62 89 ASP B CA 1
ATOM 4045 C C . ASP B 1 89 ? 21.281 8.461 18.406 1 81.62 89 ASP B C 1
ATOM 4047 O O . ASP B 1 89 ? 21.734 7.406 17.953 1 81.62 89 ASP B O 1
ATOM 4051 N N . PHE B 1 90 ? 20.328 8.469 19.438 1 80.69 90 PHE B N 1
ATOM 4052 C CA . PHE B 1 90 ? 19.859 7.266 20.109 1 80.69 90 PHE B CA 1
ATOM 4053 C C . PHE B 1 90 ? 19.078 6.371 19.156 1 80.69 90 PHE B C 1
ATOM 4055 O O . PHE B 1 90 ? 18.984 5.16 19.359 1 80.69 90 PHE B O 1
ATOM 4062 N N . LEU B 1 91 ? 18.578 6.879 18.047 1 85.94 91 LEU B N 1
ATOM 4063 C CA . LEU B 1 91 ? 17.688 6.133 17.156 1 85.94 91 LEU B CA 1
ATOM 4064 C C . LEU B 1 91 ? 18.484 5.457 16.047 1 85.94 91 LEU B C 1
ATOM 4066 O O . LEU B 1 91 ? 18.078 4.414 15.539 1 85.94 91 LEU B O 1
ATOM 4070 N N . THR B 1 92 ? 19.641 5.91 15.711 1 87.69 92 THR B N 1
ATOM 4071 C CA . THR B 1 92 ? 20.391 5.547 14.523 1 87.69 92 THR B CA 1
ATOM 4072 C C . THR B 1 92 ? 20.828 4.086 14.586 1 87.69 92 THR B C 1
ATOM 4074 O O . THR B 1 92 ? 20.797 3.373 13.578 1 87.69 92 THR B O 1
ATOM 4077 N N . PRO B 1 93 ? 21.219 3.582 15.789 1 88.06 93 PRO B N 1
ATOM 4078 C CA . PRO B 1 93 ? 21.641 2.176 15.828 1 88.06 93 PRO B CA 1
ATOM 4079 C C . PRO B 1 93 ? 20.516 1.225 15.398 1 88.06 93 PRO B C 1
ATOM 4081 O O . PRO B 1 93 ? 20.797 0.16 14.836 1 88.06 93 PRO B O 1
ATOM 4084 N N . LEU B 1 94 ? 19.344 1.661 15.625 1 89.44 94 LEU B N 1
ATOM 4085 C CA . LEU B 1 94 ? 18.203 0.842 15.234 1 89.44 94 LEU B CA 1
ATOM 4086 C C . LEU B 1 94 ? 17.734 1.189 13.82 1 89.44 94 LEU B C 1
ATOM 4088 O O . LEU B 1 94 ? 17.5 0.297 13 1 89.44 94 LEU B O 1
ATOM 4092 N N . SER B 1 95 ? 17.641 2.43 13.539 1 90.81 95 SER B N 1
ATOM 4093 C CA . SER B 1 95 ? 17.016 2.918 12.312 1 90.81 95 SER B CA 1
ATOM 4094 C C . SER B 1 95 ? 17.906 2.66 11.102 1 90.81 95 SER B C 1
ATOM 4096 O O . SER B 1 95 ? 17.406 2.59 9.969 1 90.81 95 SER B O 1
ATOM 4098 N N . LYS B 1 96 ? 19.172 2.475 11.297 1 88.69 96 LYS B N 1
ATOM 4099 C CA . LYS B 1 96 ? 20.094 2.275 10.18 1 88.69 96 LYS B CA 1
ATOM 4100 C C . LYS B 1 96 ? 19.844 0.936 9.5 1 88.69 96 LYS B C 1
ATOM 4102 O O . LYS B 1 96 ? 20.219 0.742 8.344 1 88.69 96 LYS B O 1
ATOM 4107 N N . HIS B 1 97 ? 19.109 0.028 10.203 1 88.12 97 HIS B N 1
ATOM 4108 C CA . HIS B 1 97 ? 18.906 -1.316 9.672 1 88.12 97 HIS B CA 1
ATOM 4109 C C . HIS B 1 97 ? 17.5 -1.484 9.094 1 88.12 97 HIS B C 1
ATOM 4111 O O . HIS B 1 97 ? 17.188 -2.531 8.523 1 88.12 97 HIS B O 1
ATOM 4117 N N . ILE B 1 98 ? 16.703 -0.49 9.188 1 91.44 98 ILE B N 1
ATOM 4118 C CA . ILE B 1 98 ? 15.312 -0.597 8.734 1 91.44 98 ILE B CA 1
ATOM 4119 C C . ILE B 1 98 ? 15.117 0.238 7.469 1 91.44 98 ILE B C 1
ATOM 4121 O O . ILE B 1 98 ? 15.07 1.468 7.531 1 91.44 98 ILE B O 1
ATOM 4125 N N . CYS B 1 99 ? 14.961 -0.421 6.367 1 90.62 99 CYS B N 1
ATOM 4126 C CA . CYS B 1 99 ? 14.844 0.264 5.082 1 90.62 99 CYS B CA 1
ATOM 4127 C C . CYS B 1 99 ? 13.516 -0.047 4.418 1 90.62 99 CYS B C 1
ATOM 4129 O O . CYS B 1 99 ? 13.477 -0.641 3.338 1 90.62 99 CYS B O 1
ATOM 4131 N N . VAL B 1 100 ? 12.461 0.452 4.949 1 93.12 100 VAL B N 1
ATOM 4132 C CA . VAL B 1 100 ? 11.125 0.194 4.418 1 93.12 100 VAL B CA 1
ATOM 4133 C C . VAL B 1 100 ? 10.797 1.219 3.338 1 93.12 100 VAL B C 1
ATOM 4135 O O . VAL B 1 100 ? 10.336 0.857 2.252 1 93.12 100 VAL B O 1
ATOM 4138 N N . THR B 1 101 ? 11.047 2.463 3.643 1 94.56 101 THR B N 1
ATOM 4139 C CA . THR B 1 101 ? 10.695 3.549 2.73 1 94.56 101 THR B CA 1
ATOM 4140 C C . THR B 1 101 ? 11.945 4.105 2.057 1 94.56 101 THR B C 1
ATOM 4142 O O . THR B 1 101 ? 13.07 3.789 2.457 1 94.56 101 THR B O 1
ATOM 4145 N N . SER B 1 102 ? 11.75 4.844 0.985 1 92.75 102 SER B N 1
ATOM 4146 C CA . SER B 1 102 ? 12.82 5.523 0.259 1 92.75 102 SER B CA 1
ATOM 4147 C C . SER B 1 102 ? 12.414 6.938 -0.136 1 92.75 102 SER B C 1
ATOM 4149 O O . SER B 1 102 ? 11.227 7.211 -0.352 1 92.75 102 SER B O 1
ATOM 4151 N N . ASN B 1 103 ? 13.375 7.824 -0.225 1 90.56 103 ASN B N 1
ATOM 4152 C CA . ASN B 1 103 ? 13.094 9.211 -0.585 1 90.56 103 ASN B CA 1
ATOM 4153 C C . ASN B 1 103 ? 13.078 9.398 -2.1 1 90.56 103 ASN B C 1
ATOM 4155 O O . ASN B 1 103 ? 12.75 10.484 -2.588 1 90.56 103 ASN B O 1
ATOM 4159 N N . GLY B 1 104 ? 13.445 8.391 -2.844 1 88.94 104 GLY B N 1
ATOM 4160 C CA . GLY B 1 104 ? 13.344 8.398 -4.293 1 88.94 104 GLY B CA 1
ATOM 4161 C C . GLY B 1 104 ? 14.461 9.18 -4.965 1 88.94 104 GLY B C 1
ATOM 4162 O O . GLY B 1 104 ? 14.445 9.375 -6.18 1 88.94 104 GLY B O 1
ATOM 4163 N N . ARG B 1 105 ? 15.461 9.625 -4.215 1 89.62 105 ARG B N 1
ATOM 4164 C CA . ARG B 1 105 ? 16.531 10.445 -4.773 1 89.62 105 ARG B CA 1
ATOM 4165 C C . ARG B 1 105 ? 17.781 9.625 -5.008 1 89.62 105 ARG B C 1
ATOM 4167 O O . ARG B 1 105 ? 18.594 9.953 -5.875 1 89.62 105 ARG B O 1
ATOM 4174 N N . SER B 1 106 ? 17.953 8.609 -4.246 1 82.62 106 SER B N 1
ATOM 4175 C CA . SER B 1 106 ? 19.188 7.82 -4.277 1 82.62 106 SER B CA 1
ATOM 4176 C C . SER B 1 106 ? 19.047 6.625 -5.219 1 82.62 106 SER B C 1
ATOM 4178 O O . SER B 1 106 ? 18.047 6.488 -5.914 1 82.62 106 SER B O 1
ATOM 4180 N N . LEU B 1 107 ? 20.094 5.875 -5.184 1 78.88 107 LEU B N 1
ATOM 4181 C CA . LEU B 1 107 ? 20.109 4.672 -6.008 1 78.88 107 LEU B CA 1
ATOM 4182 C C . LEU B 1 107 ? 19.234 3.582 -5.398 1 78.88 107 LEU B C 1
ATOM 4184 O O . LEU B 1 107 ? 18.953 2.572 -6.047 1 78.88 107 LEU B O 1
ATOM 4188 N N . GLN B 1 108 ? 18.797 3.941 -4.227 1 77.69 108 GLN B N 1
ATOM 4189 C CA . GLN B 1 108 ? 17.875 3.004 -3.59 1 77.69 108 GLN B CA 1
ATOM 4190 C C . GLN B 1 108 ? 16.5 3.039 -4.262 1 77.69 108 GLN B C 1
ATOM 4192 O O . GLN B 1 108 ? 15.859 4.09 -4.312 1 77.69 108 GLN B O 1
ATOM 4197 N N . THR B 1 109 ? 16.109 1.866 -4.789 1 76.25 109 THR B N 1
ATOM 4198 C CA . THR B 1 109 ? 14.82 1.796 -5.461 1 76.25 109 THR B CA 1
ATOM 4199 C C . THR B 1 109 ? 13.688 1.666 -4.441 1 76.25 109 THR B C 1
ATOM 4201 O O . THR B 1 109 ? 13.938 1.593 -3.238 1 76.25 109 THR B O 1
ATOM 4204 N N . GLY B 1 110 ? 12.438 1.862 -4.922 1 80.12 110 GLY B N 1
ATOM 4205 C CA . GLY B 1 110 ? 11.273 1.697 -4.062 1 80.12 110 GLY B CA 1
ATOM 4206 C C . GLY B 1 110 ? 10.672 3.014 -3.613 1 80.12 110 GLY B C 1
ATOM 4207 O O . GLY B 1 110 ? 10.156 3.121 -2.496 1 80.12 110 GLY B O 1
ATOM 4208 N N . GLY B 1 111 ? 10.859 3.994 -4.387 1 88.69 111 GLY B N 1
ATOM 4209 C CA . GLY B 1 111 ? 10.391 5.32 -4.02 1 88.69 111 GLY B CA 1
ATOM 4210 C C . GLY B 1 111 ? 8.875 5.422 -3.965 1 88.69 111 GLY B C 1
ATOM 4211 O O . GLY B 1 111 ? 8.336 6.41 -3.463 1 88.69 111 GLY B O 1
ATOM 4212 N N . ALA B 1 112 ? 8.234 4.32 -4.422 1 93.62 112 ALA B N 1
ATOM 4213 C CA . ALA B 1 112 ? 6.773 4.316 -4.324 1 93.62 112 ALA B CA 1
ATOM 4214 C C . ALA B 1 112 ? 6.324 4.262 -2.867 1 93.62 112 ALA B C 1
ATOM 4216 O O . ALA B 1 112 ? 5.25 4.758 -2.523 1 93.62 112 ALA B O 1
ATOM 4217 N N . LEU B 1 113 ? 7.152 3.607 -2.057 1 95.75 113 LEU B N 1
ATOM 4218 C CA . LEU B 1 113 ? 6.961 3.695 -0.614 1 95.75 113 LEU B CA 1
ATOM 4219 C C . LEU B 1 113 ? 7.672 4.918 -0.044 1 95.75 113 LEU B C 1
ATOM 4221 O O . LEU B 1 113 ? 8.773 4.805 0.494 1 95.75 113 LEU B O 1
ATOM 4225 N N . PHE B 1 114 ? 7.027 5.988 -0.155 1 95.88 114 PHE B N 1
ATOM 4226 C CA . PHE B 1 114 ? 7.656 7.27 0.15 1 95.88 114 PHE B CA 1
ATOM 4227 C C . PHE B 1 114 ? 7.887 7.414 1.648 1 95.88 114 PHE B C 1
ATOM 4229 O O . PHE B 1 114 ? 7.297 6.684 2.447 1 95.88 114 PHE B O 1
ATOM 4236 N N . ARG B 1 115 ? 8.578 8.336 2.012 1 94.94 115 ARG B N 1
ATOM 4237 C CA . ARG B 1 115 ? 9.141 8.492 3.35 1 94.94 115 ARG B CA 1
ATOM 4238 C C . ARG B 1 115 ? 8.031 8.68 4.387 1 94.94 115 ARG B C 1
ATOM 4240 O O . ARG B 1 115 ? 8.094 8.109 5.473 1 94.94 115 ARG B O 1
ATOM 4247 N N . ASP B 1 116 ? 7.008 9.453 4.102 1 97.31 116 ASP B N 1
ATOM 4248 C CA . ASP B 1 116 ? 6.008 9.805 5.105 1 97.31 116 ASP B CA 1
ATOM 4249 C C . ASP B 1 116 ? 4.812 8.852 5.039 1 97.31 116 ASP B C 1
ATOM 4251 O O . ASP B 1 116 ? 3.783 9.094 5.672 1 97.31 116 ASP B O 1
ATOM 4255 N N . LEU B 1 117 ? 4.922 7.758 4.297 1 97.69 117 LEU B N 1
ATOM 4256 C CA . LEU B 1 117 ? 3.812 6.82 4.16 1 97.69 117 LEU B CA 1
ATOM 4257 C C . LEU B 1 117 ? 3.451 6.207 5.508 1 97.69 117 LEU B C 1
ATOM 4259 O O . LEU B 1 117 ? 2.277 6.164 5.883 1 97.69 117 LEU B O 1
ATOM 4263 N N . PRO B 1 118 ? 4.422 5.734 6.336 1 97.25 118 PRO B N 1
ATOM 4264 C CA . PRO B 1 118 ? 4.051 5.148 7.625 1 97.25 118 PRO B CA 1
ATOM 4265 C C . PRO B 1 118 ? 3.312 6.129 8.531 1 97.25 118 PRO B C 1
ATOM 4267 O O . PRO B 1 118 ? 2.373 5.746 9.227 1 97.25 118 PRO B O 1
ATOM 4270 N N . ALA B 1 119 ? 3.748 7.355 8.516 1 98.31 119 ALA B N 1
ATOM 4271 C CA . ALA B 1 119 ? 3.057 8.375 9.305 1 98.31 119 ALA B CA 1
ATOM 4272 C C . ALA B 1 119 ? 1.633 8.586 8.797 1 98.31 119 ALA B C 1
ATOM 4274 O O . ALA B 1 119 ? 0.698 8.719 9.594 1 98.31 119 ALA B O 1
ATOM 4275 N N . ASN B 1 120 ? 1.459 8.641 7.508 1 98.62 120 ASN B N 1
ATOM 4276 C CA . ASN B 1 120 ? 0.134 8.789 6.914 1 98.62 120 ASN B CA 1
ATOM 4277 C C . ASN B 1 120 ? -0.769 7.609 7.258 1 98.62 120 ASN B C 1
ATOM 4279 O O . ASN B 1 120 ? -1.974 7.781 7.453 1 98.62 120 ASN B O 1
ATOM 4283 N N . LEU B 1 121 ? -0.153 6.434 7.32 1 98.12 121 LEU B N 1
ATOM 4284 C CA . LEU B 1 121 ? -0.904 5.242 7.699 1 98.12 121 LEU B CA 1
ATOM 4285 C C . LEU B 1 121 ? -1.36 5.324 9.148 1 98.12 121 LEU B C 1
ATOM 4287 O O . LEU B 1 121 ? -2.539 5.113 9.445 1 98.12 121 LEU B O 1
ATOM 4291 N N . LEU B 1 122 ? -0.473 5.641 9.961 1 97.88 122 LEU B N 1
ATOM 4292 C CA . LEU B 1 122 ? -0.766 5.676 11.391 1 97.88 122 LEU B CA 1
ATOM 4293 C C . LEU B 1 122 ? -1.787 6.766 11.703 1 97.88 122 LEU B C 1
ATOM 4295 O O . LEU B 1 122 ? -2.729 6.535 12.469 1 97.88 122 LEU B O 1
ATOM 4299 N N . GLY B 1 123 ? -1.561 7.926 11.164 1 98.12 123 GLY B N 1
ATOM 4300 C CA . GLY B 1 123 ? -2.496 9.016 11.391 1 98.12 123 GLY B CA 1
ATOM 4301 C C . GLY B 1 123 ? -3.898 8.711 10.898 1 98.12 123 GLY B C 1
ATOM 4302 O O . GLY B 1 123 ? -4.883 9.047 11.562 1 98.12 123 GLY B O 1
ATOM 4303 N N . SER B 1 124 ? -4.023 8.125 9.766 1 98.12 124 SER B N 1
ATOM 4304 C CA . SER B 1 124 ? -5.332 7.762 9.234 1 98.12 124 SER B CA 1
ATOM 4305 C C . SER B 1 124 ? -5.984 6.668 10.07 1 98.12 124 SER B C 1
ATOM 4307 O O . SER B 1 124 ? -7.207 6.656 10.242 1 98.12 124 SER B O 1
ATOM 4309 N N . PHE B 1 125 ? -5.168 5.738 10.555 1 97 125 PHE B N 1
ATOM 4310 C CA . PHE B 1 125 ? -5.684 4.695 11.438 1 97 125 PHE B CA 1
ATOM 4311 C C . PHE B 1 125 ? -6.273 5.305 12.703 1 97 125 PHE B C 1
ATOM 4313 O O . PHE B 1 125 ? -7.391 4.961 13.102 1 97 125 PHE B O 1
ATOM 4320 N N . VAL B 1 126 ? -5.559 6.207 13.312 1 95.75 126 VAL B N 1
ATOM 4321 C CA . VAL B 1 126 ? -6.016 6.848 14.539 1 95.75 126 VAL B CA 1
ATOM 4322 C C . VAL B 1 126 ? -7.258 7.688 14.25 1 95.75 126 VAL B C 1
ATOM 4324 O O . VAL B 1 126 ? -8.203 7.707 15.047 1 95.75 126 VAL B O 1
ATOM 4327 N N . MET B 1 127 ? -7.254 8.359 13.141 1 95.75 127 MET B N 1
ATOM 4328 C CA . MET B 1 127 ? -8.422 9.125 12.734 1 95.75 127 MET B CA 1
ATOM 4329 C C . MET B 1 127 ? -9.656 8.234 12.625 1 95.75 127 MET B C 1
ATOM 4331 O O . MET B 1 127 ? -10.75 8.617 13.039 1 95.75 127 MET B O 1
ATOM 4335 N N . GLY B 1 128 ? -9.422 7.055 12.047 1 94.31 128 GLY B N 1
ATOM 4336 C CA . GLY B 1 128 ? -10.516 6.098 11.977 1 94.31 128 GLY B CA 1
ATOM 4337 C C . GLY B 1 128 ? -11 5.637 13.336 1 94.31 128 GLY B C 1
ATOM 4338 O O . GLY B 1 128 ? -12.203 5.473 13.555 1 94.31 128 GLY B O 1
ATOM 4339 N N . LEU B 1 129 ? -10.102 5.477 14.203 1 91.19 129 LEU B N 1
ATOM 4340 C CA . LEU B 1 129 ? -10.398 5.023 15.555 1 91.19 129 LEU B CA 1
ATOM 4341 C C . LEU B 1 129 ? -11.289 6.027 16.281 1 91.19 129 LEU B C 1
ATOM 4343 O O . LEU B 1 129 ? -12.18 5.641 17.047 1 91.19 129 LEU B O 1
ATOM 4347 N N . VAL B 1 130 ? -11.078 7.305 16.016 1 89.38 130 VAL B N 1
ATOM 4348 C CA . VAL B 1 130 ? -11.773 8.328 16.797 1 89.38 130 VAL B CA 1
ATOM 4349 C C . VAL B 1 130 ? -12.984 8.836 16.016 1 89.38 130 VAL B C 1
ATOM 4351 O O . VAL B 1 130 ? -13.75 9.664 16.516 1 89.38 130 VAL B O 1
ATOM 4354 N N . SER B 1 131 ? -13.188 8.484 14.773 1 84.38 131 SER B N 1
ATOM 4355 C CA . SER B 1 131 ? -14.32 8.922 13.969 1 84.38 131 SER B CA 1
ATOM 4356 C C . SER B 1 131 ? -15.406 7.859 13.914 1 84.38 131 SER B C 1
ATOM 4358 O O . SER B 1 131 ? -16.297 7.91 13.055 1 84.38 131 SER B O 1
ATOM 4360 N N . SER B 1 132 ? -15.414 6.898 14.742 1 69.31 132 SER B N 1
ATOM 4361 C CA . SER B 1 132 ? -16.344 5.781 14.641 1 69.31 132 SER B CA 1
ATOM 4362 C C . SER B 1 132 ? -17.781 6.246 14.828 1 69.31 132 SER B C 1
ATOM 4364 O O . SER B 1 132 ? -18.047 7.195 15.57 1 69.31 132 SER B O 1
ATOM 4366 N N . SER B 1 133 ? -18.609 5.859 13.859 1 58.5 133 SER B N 1
ATOM 4367 C CA . SER B 1 133 ? -20 6.215 13.656 1 58.5 133 SER B CA 1
ATOM 4368 C C . SER B 1 133 ? -20.859 5.793 14.852 1 58.5 133 SER B C 1
ATOM 4370 O O . SER B 1 133 ? -22.047 6.129 14.922 1 58.5 133 SER B O 1
ATOM 4372 N N . SER B 1 134 ? -20.391 4.879 15.602 1 54.91 134 SER B N 1
ATOM 4373 C CA . SER B 1 134 ? -21.328 4.348 16.594 1 54.91 134 SER B CA 1
ATOM 4374 C C . SER B 1 134 ? -21.656 5.387 17.656 1 54.91 134 SER B C 1
ATOM 4376 O O . SER B 1 134 ? -22.109 5.043 18.75 1 54.91 134 SER B O 1
ATOM 4378 N N . GLY B 1 135 ? -21.438 6.672 17.266 1 60.72 135 GLY B N 1
ATOM 4379 C CA . GLY B 1 135 ? -21.75 7.688 18.266 1 60.72 135 GLY B CA 1
ATOM 4380 C C . GLY B 1 135 ? -20.703 7.812 19.344 1 60.72 135 GLY B C 1
ATOM 4381 O O . GLY B 1 135 ? -20.734 8.758 20.141 1 60.72 135 GLY B O 1
ATOM 4382 N N . ILE B 1 136 ? -19.922 6.863 19.438 1 63.66 136 ILE B N 1
ATOM 4383 C CA . ILE B 1 136 ? -18.875 6.902 20.453 1 63.66 136 ILE B CA 1
ATOM 4384 C C . ILE B 1 136 ? -17.578 7.398 19.828 1 63.66 136 ILE B C 1
ATOM 4386 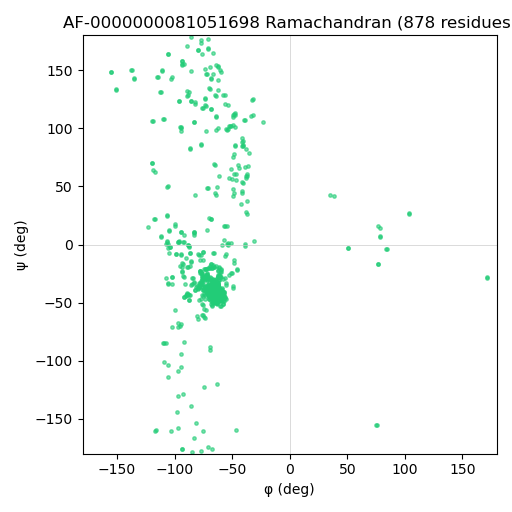O O . ILE B 1 136 ? -17.031 6.773 18.922 1 63.66 136 ILE B O 1
ATOM 4390 N N . ARG B 1 137 ? -17.062 8.391 20.344 1 74.69 137 ARG B N 1
ATOM 4391 C CA . ARG B 1 137 ? -15.922 9.094 19.766 1 74.69 137 ARG B CA 1
ATOM 4392 C C . ARG B 1 137 ? -14.609 8.453 20.203 1 74.69 137 ARG B C 1
ATOM 4394 O O . ARG B 1 137 ? -13.656 8.391 19.422 1 74.69 137 ARG B O 1
ATOM 4401 N N . ILE B 1 138 ? -14.594 7.941 21.5 1 79.12 138 ILE B N 1
ATOM 4402 C CA . ILE B 1 138 ? -13.422 7.234 22 1 79.12 138 ILE B CA 1
ATOM 4403 C C . ILE B 1 138 ? -13.797 5.797 22.359 1 79.12 138 ILE B C 1
ATOM 4405 O O . ILE B 1 138 ? -14.359 5.539 23.422 1 79.12 138 ILE B O 1
ATOM 4409 N N . PRO B 1 139 ? -13.391 4.867 21.547 1 76.5 139 PRO B N 1
ATOM 4410 C CA . PRO B 1 139 ? -13.938 3.51 21.656 1 76.5 139 PRO B CA 1
ATOM 4411 C C . PRO B 1 139 ? -13.461 2.783 22.922 1 76.5 139 PRO B C 1
ATOM 4413 O O . PRO B 1 139 ? -14.117 1.85 23.391 1 76.5 139 PRO B O 1
ATOM 4416 N N . TRP B 1 140 ? -12.352 3.209 23.547 1 75.25 140 TRP B N 1
ATOM 4417 C CA . TRP B 1 140 ? -11.844 2.451 24.688 1 75.25 140 TRP B CA 1
ATOM 4418 C C . TRP B 1 140 ? -12.32 3.057 26 1 75.25 140 TRP B C 1
ATOM 4420 O O . TRP B 1 140 ? -12.008 2.545 27.078 1 75.25 140 TRP B O 1
ATOM 4430 N N . LEU B 1 141 ? -13.109 4.082 25.906 1 75.69 141 LEU B N 1
ATOM 4431 C CA . LEU B 1 141 ? -13.664 4.699 27.109 1 75.69 141 LEU B CA 1
ATOM 4432 C C . LEU B 1 141 ? -15.164 4.465 27.203 1 75.69 141 LEU B C 1
ATOM 4434 O O . LEU B 1 141 ? -15.844 4.328 26.172 1 75.69 141 LEU B O 1
ATOM 4438 N N . PRO B 1 142 ? -15.562 4.418 28.438 1 73.12 142 PRO B N 1
ATOM 4439 C CA . PRO B 1 142 ? -17 4.254 28.609 1 73.12 142 PRO B CA 1
ATOM 4440 C C . PRO B 1 142 ? -17.797 5.422 28.031 1 73.12 142 PRO B C 1
ATOM 4442 O O . PRO B 1 142 ? -17.281 6.531 27.906 1 73.12 142 PRO B O 1
ATOM 4445 N N . ASN B 1 143 ? -19.016 5.18 27.656 1 73.62 143 ASN B N 1
ATOM 4446 C CA . ASN B 1 143 ? -19.891 6.16 27.016 1 73.62 143 ASN B CA 1
ATOM 4447 C C . ASN B 1 143 ? -20.125 7.371 27.906 1 73.62 143 ASN B C 1
ATOM 4449 O O . ASN B 1 143 ? -20.344 8.477 27.422 1 73.62 143 ASN B O 1
ATOM 4453 N N . ASN B 1 144 ? -19.969 7.176 29.156 1 73.12 144 ASN B N 1
ATOM 4454 C CA . ASN B 1 144 ? -20.266 8.258 30.094 1 73.12 144 ASN B CA 1
ATOM 4455 C C . ASN B 1 144 ? -19.016 9.023 30.484 1 73.12 144 ASN B C 1
ATOM 4457 O O . ASN B 1 144 ? -19.062 9.945 31.297 1 73.12 144 ASN B O 1
ATOM 4461 N N . HIS B 1 145 ? -18.062 8.594 29.891 1 76.94 145 HIS B N 1
ATOM 4462 C CA . HIS B 1 145 ? -16.812 9.273 30.25 1 76.94 145 HIS B CA 1
ATOM 4463 C C . HIS B 1 145 ? -16.812 10.711 29.766 1 76.94 145 HIS B C 1
ATOM 4465 O O . HIS B 1 145 ? -17.312 11 28.672 1 76.94 145 HIS B O 1
ATOM 4471 N N . ILE B 1 146 ? -16.312 11.609 30.438 1 75.19 146 ILE B N 1
ATOM 4472 C CA . ILE B 1 146 ? -16.328 13.055 30.203 1 75.19 146 ILE B CA 1
ATOM 4473 C C . ILE B 1 146 ? -15.633 13.367 28.875 1 75.19 146 ILE B C 1
ATOM 4475 O O . ILE B 1 146 ? -16.016 14.305 28.172 1 75.19 146 ILE B O 1
ATOM 4479 N N . LEU B 1 147 ? -14.734 12.586 28.547 1 78.12 147 LEU B N 1
ATOM 4480 C CA . LEU B 1 147 ? -13.945 12.844 27.344 1 78.12 147 LEU B CA 1
ATOM 4481 C C . LEU B 1 147 ? -14.75 12.555 26.078 1 78.12 147 LEU B C 1
ATOM 4483 O O . LEU B 1 147 ? -14.406 13.023 25 1 78.12 147 LEU B O 1
ATOM 4487 N N . GLN B 1 148 ? -15.727 11.797 26.25 1 76.62 148 GLN B N 1
ATOM 4488 C CA . GLN B 1 148 ? -16.578 11.484 25.094 1 76.62 148 GLN B CA 1
ATOM 4489 C C . GLN B 1 148 ? -17.234 12.742 24.547 1 76.62 148 GLN B C 1
ATOM 4491 O O . GLN B 1 148 ? -17.422 12.859 23.328 1 76.62 148 GLN B O 1
ATOM 4496 N N . GLN B 1 149 ? -17.422 13.695 25.453 1 76.69 149 GLN B N 1
ATOM 4497 C CA . GLN B 1 149 ? -18.172 14.875 25.031 1 76.69 149 GLN B CA 1
ATOM 4498 C C . GLN B 1 149 ? -17.266 16.109 24.984 1 76.69 149 GLN B C 1
ATOM 4500 O O . GLN B 1 149 ? -17.75 17.234 24.797 1 76.69 149 GLN B O 1
ATOM 4505 N N . ASP B 1 150 ? -16.031 15.883 25.172 1 83.06 150 ASP B N 1
ATOM 4506 C CA . ASP B 1 150 ? -15.102 17 25.141 1 83.06 150 ASP B CA 1
ATOM 4507 C C . ASP B 1 150 ? -14.695 17.344 23.719 1 83.06 150 ASP B C 1
ATOM 4509 O O . ASP B 1 150 ? -13.797 16.719 23.156 1 83.06 150 ASP B O 1
ATOM 4513 N N . ASP B 1 151 ? -15.188 18.359 23.219 1 83.94 151 ASP B N 1
ATOM 4514 C CA . ASP B 1 151 ? -14.953 18.75 21.828 1 83.94 151 ASP B CA 1
ATOM 4515 C C . ASP B 1 151 ? -13.5 19.172 21.609 1 83.94 151 ASP B C 1
ATOM 4517 O O . ASP B 1 151 ? -12.938 18.969 20.547 1 83.94 151 ASP B O 1
ATOM 4521 N N . LEU B 1 152 ? -12.984 19.812 22.609 1 86.12 152 LEU B N 1
ATOM 4522 C CA . LEU B 1 152 ? -11.609 20.281 22.484 1 86.12 152 LEU B CA 1
ATOM 4523 C C . LEU B 1 152 ? -10.648 19.109 22.406 1 86.12 152 LEU B C 1
ATOM 4525 O O . LEU B 1 152 ? -9.688 19.141 21.625 1 86.12 152 LEU B O 1
ATOM 4529 N N . PHE B 1 153 ? -10.898 18.078 23.141 1 86.06 153 PHE B N 1
ATOM 4530 C CA . PHE B 1 153 ? -10.055 16.891 23.125 1 86.06 153 PHE B CA 1
ATOM 4531 C C . PHE B 1 153 ? -10.109 16.219 21.75 1 86.06 153 PHE B C 1
ATOM 4533 O O . PHE B 1 153 ? -9.078 15.797 21.219 1 86.06 153 PHE B O 1
ATOM 4540 N N . HIS B 1 154 ? -11.227 16.141 21.234 1 87.5 154 HIS B N 1
ATOM 4541 C CA . HIS B 1 154 ? -11.383 15.523 19.922 1 87.5 154 HIS B CA 1
ATOM 4542 C C . HIS B 1 154 ? -10.734 16.375 18.844 1 87.5 154 HIS B C 1
ATOM 4544 O O . HIS B 1 154 ? -10.164 15.836 17.891 1 87.5 154 HIS B O 1
ATOM 4550 N N . LEU B 1 155 ? -10.867 17.609 19.031 1 88.75 155 LEU B N 1
ATOM 4551 C CA . LEU B 1 155 ? -10.227 18.516 18.094 1 88.75 155 LEU B CA 1
ATOM 4552 C C . LEU B 1 155 ? -8.711 18.391 18.156 1 88.75 155 LEU B C 1
ATOM 4554 O O . LEU B 1 155 ? -8.039 18.391 17.125 1 88.75 155 LEU B O 1
ATOM 4558 N N . MET B 1 156 ? -8.203 18.234 19.312 1 90.69 156 MET B N 1
ATOM 4559 C CA . MET B 1 156 ? -6.766 18.062 19.531 1 90.69 156 MET B CA 1
ATOM 4560 C C . MET B 1 156 ? -6.258 16.797 18.844 1 90.69 156 MET B C 1
ATOM 4562 O O . MET B 1 156 ? -5.211 16.812 18.188 1 90.69 156 MET B O 1
ATOM 4566 N N . ILE B 1 157 ? -6.98 15.766 18.922 1 91.19 157 ILE B N 1
ATOM 4567 C CA . ILE B 1 157 ? -6.531 14.484 18.391 1 91.19 157 ILE B CA 1
ATOM 4568 C C . ILE B 1 157 ? -6.711 14.469 16.875 1 91.19 157 ILE B C 1
ATOM 4570 O O . ILE B 1 157 ? -5.789 14.109 16.141 1 91.19 157 ILE B O 1
ATOM 4574 N N . SER B 1 158 ? -7.855 14.875 16.391 1 92.44 158 SER B N 1
ATOM 4575 C CA . SER B 1 158 ? -8.18 14.773 14.969 1 92.44 158 SER B CA 1
ATOM 4576 C C . SER B 1 158 ? -7.445 15.844 14.156 1 92.44 158 SER B C 1
ATOM 4578 O O . SER B 1 158 ? -6.648 15.516 13.281 1 92.44 158 SER B O 1
ATOM 4580 N N . THR B 1 159 ? -7.574 17.062 14.562 1 92.12 159 THR B N 1
ATOM 4581 C CA . THR B 1 159 ? -7.023 18.156 13.781 1 92.12 159 THR B CA 1
ATOM 4582 C C . THR B 1 159 ? -5.586 18.453 14.195 1 92.12 159 THR B C 1
ATOM 4584 O O . THR B 1 159 ? -4.723 18.703 13.352 1 92.12 159 THR B O 1
ATOM 4587 N N . GLY B 1 160 ? -5.371 18.453 15.438 1 94.25 160 GLY B N 1
ATOM 4588 C CA . GLY B 1 160 ? -4.039 18.781 15.922 1 94.25 160 GLY B CA 1
ATOM 4589 C C . GLY B 1 160 ? -3.039 17.656 15.711 1 94.25 160 GLY B C 1
ATOM 4590 O O . GLY B 1 160 ? -2.096 17.797 14.93 1 94.25 160 GLY B O 1
ATOM 4591 N N . PHE B 1 161 ? -3.24 16.516 16.312 1 94.94 161 PHE B N 1
ATOM 4592 C CA . PHE B 1 161 ? -2.291 15.406 16.297 1 94.94 161 PHE B CA 1
ATOM 4593 C C . PHE B 1 161 ? -2.312 14.68 14.961 1 94.94 161 PHE B C 1
ATOM 4595 O O . PHE B 1 161 ? -1.309 14.664 14.242 1 94.94 161 PHE B O 1
ATOM 4602 N N . CYS B 1 162 ? -3.486 14.117 14.578 1 96.62 162 CYS B N 1
ATOM 4603 C CA . CYS B 1 162 ? -3.564 13.352 13.336 1 96.62 162 CYS B CA 1
ATOM 4604 C C . CYS B 1 162 ? -3.268 14.234 12.133 1 96.62 162 CYS B C 1
ATOM 4606 O O . CYS B 1 162 ? -2.553 13.82 11.219 1 96.62 162 CYS B O 1
ATOM 4608 N N . GLY B 1 163 ? -3.75 15.398 12.125 1 96.88 163 GLY B N 1
ATOM 4609 C CA . GLY B 1 163 ? -3.535 16.312 11.016 1 96.88 163 GLY B CA 1
ATOM 4610 C C . GLY B 1 163 ? -2.074 16.672 10.805 1 96.88 163 GLY B C 1
ATOM 4611 O O . GLY B 1 163 ? -1.645 16.922 9.68 1 96.88 163 GLY B O 1
ATOM 4612 N N . SER B 1 164 ? -1.34 16.734 11.891 1 97.5 164 SER B N 1
ATOM 4613 C CA . SER B 1 164 ? 0.07 17.094 11.789 1 97.5 164 SER B CA 1
ATOM 4614 C C . SER B 1 164 ? 0.954 15.859 11.68 1 97.5 164 SER B C 1
ATOM 4616 O O . SER B 1 164 ? 2.127 15.961 11.312 1 97.5 164 SER B O 1
ATOM 4618 N N . LEU B 1 165 ? 0.368 14.781 12.008 1 97.88 165 LEU B N 1
ATOM 4619 C CA . LEU B 1 165 ? 1.069 13.516 11.82 1 97.88 165 LEU B CA 1
ATOM 4620 C C . LEU B 1 165 ? 1.085 13.109 10.352 1 97.88 165 LEU B C 1
ATOM 4622 O O . LEU B 1 165 ? 2.084 12.586 9.859 1 97.88 165 LEU B O 1
ATOM 4626 N N . THR B 1 166 ? -0.006 13.352 9.711 1 98.56 166 THR B N 1
ATOM 4627 C CA . THR B 1 166 ? -0.087 13.055 8.281 1 98.56 166 THR B CA 1
ATOM 4628 C C . THR B 1 166 ? 0.259 14.281 7.449 1 98.56 166 THR B C 1
ATOM 4630 O O . THR B 1 166 ? 0.148 15.414 7.926 1 98.56 166 THR B O 1
ATOM 4633 N N . THR B 1 167 ? 0.686 14.07 6.32 1 98.56 167 THR B N 1
ATOM 4634 C CA . THR B 1 167 ? 1.028 15.195 5.457 1 98.56 167 THR B CA 1
ATOM 4635 C C . THR B 1 167 ? 0.844 14.828 3.988 1 98.56 167 THR B C 1
ATOM 4637 O O . THR B 1 167 ? 1.231 13.734 3.562 1 98.56 167 THR B O 1
ATOM 4640 N N . PHE B 1 168 ? 0.229 15.648 3.238 1 98.62 168 PHE B N 1
ATOM 4641 C CA . PHE B 1 168 ? 0.042 15.523 1.797 1 98.62 168 PHE B CA 1
ATOM 4642 C C . PHE B 1 168 ? 1.162 16.234 1.043 1 98.62 168 PHE B C 1
ATOM 4644 O O . PHE B 1 168 ? 1.545 15.805 -0.05 1 98.62 168 PHE B O 1
ATOM 4651 N N . ALA B 1 169 ? 1.696 17.203 1.653 1 98.44 169 ALA B N 1
ATOM 4652 C CA . ALA B 1 169 ? 2.666 18.078 1.007 1 98.44 169 ALA B CA 1
ATOM 4653 C C . ALA B 1 169 ? 3.961 17.344 0.698 1 98.44 169 ALA B C 1
ATOM 4655 O O . ALA B 1 169 ? 4.43 17.344 -0.443 1 98.44 169 ALA B O 1
ATOM 4656 N N . SER B 1 170 ? 4.531 16.719 1.693 1 97.25 170 SER B N 1
ATOM 4657 C CA . SER B 1 170 ? 5.793 16.016 1.476 1 97.25 170 SER B CA 1
ATOM 4658 C C . SER B 1 170 ? 5.605 14.82 0.542 1 97.25 170 SER B C 1
ATOM 4660 O O . SER B 1 170 ? 6.5 14.492 -0.243 1 97.25 170 SER B O 1
ATOM 4662 N N . TRP B 1 171 ? 4.5 14.141 0.637 1 97.94 171 TRP B N 1
ATOM 4663 C CA . TRP B 1 171 ? 4.172 13.055 -0.282 1 97.94 171 TRP B CA 1
ATOM 4664 C C . TRP B 1 171 ? 4.164 13.547 -1.726 1 97.94 171 TRP B C 1
ATOM 4666 O O . TRP B 1 171 ? 4.848 12.992 -2.584 1 97.94 171 TRP B O 1
ATOM 4676 N N . ASN B 1 172 ? 3.439 14.609 -1.957 1 98.56 172 ASN B N 1
ATOM 4677 C CA . ASN B 1 172 ? 3.359 15.195 -3.291 1 98.56 172 ASN B CA 1
ATOM 4678 C C . ASN B 1 172 ? 4.727 15.68 -3.771 1 98.56 172 ASN B C 1
ATOM 4680 O O . ASN B 1 172 ? 5.082 15.492 -4.938 1 98.56 172 ASN B O 1
ATOM 4684 N N . THR B 1 173 ? 5.43 16.297 -2.904 1 98.31 173 THR B N 1
ATOM 4685 C CA . THR B 1 173 ? 6.746 16.812 -3.254 1 98.31 173 THR B CA 1
ATOM 4686 C C . THR B 1 173 ? 7.672 15.695 -3.711 1 98.31 173 THR B C 1
ATOM 4688 O O . THR B 1 173 ? 8.344 15.812 -4.738 1 98.31 173 THR B O 1
ATOM 4691 N N . GLN B 1 174 ? 7.699 14.609 -2.975 1 97.62 174 GLN B N 1
ATOM 4692 C CA . GLN B 1 174 ? 8.57 13.492 -3.336 1 97.62 174 GLN B CA 1
ATOM 4693 C C . GLN B 1 174 ? 8.172 12.906 -4.691 1 97.62 174 GLN B C 1
ATOM 4695 O O . GLN B 1 174 ? 9.039 12.586 -5.508 1 97.62 174 GLN B O 1
ATOM 4700 N N . MET B 1 175 ? 6.91 12.75 -4.91 1 98.19 175 MET B N 1
ATOM 4701 C CA . MET B 1 175 ? 6.453 12.211 -6.188 1 98.19 175 MET B CA 1
ATOM 4702 C C . MET B 1 175 ? 6.852 13.133 -7.34 1 98.19 175 MET B C 1
ATOM 4704 O O . MET B 1 175 ? 7.316 12.672 -8.375 1 98.19 175 MET B O 1
ATOM 4708 N N . VAL B 1 176 ? 6.711 14.414 -7.137 1 98.31 176 VAL B N 1
ATOM 4709 C CA . VAL B 1 176 ? 6.992 15.383 -8.195 1 98.31 176 VAL B CA 1
ATOM 4710 C C . VAL B 1 176 ? 8.492 15.406 -8.484 1 98.31 176 VAL B C 1
ATOM 4712 O O . VAL B 1 176 ? 8.898 15.461 -9.648 1 98.31 176 VAL B O 1
ATOM 4715 N N . VAL B 1 177 ? 9.305 15.398 -7.461 1 97.81 177 VAL B N 1
ATOM 4716 C CA . VAL B 1 177 ? 10.758 15.383 -7.629 1 97.81 177 VAL B CA 1
ATOM 4717 C C . VAL B 1 177 ? 11.172 14.133 -8.406 1 97.81 177 VAL B C 1
ATOM 4719 O O . VAL B 1 177 ? 12.016 14.203 -9.297 1 97.81 177 VAL B O 1
ATOM 4722 N N . MET B 1 178 ? 10.539 13.039 -8.125 1 96.62 178 MET B N 1
ATOM 4723 C CA . MET B 1 178 ? 10.836 11.781 -8.812 1 96.62 178 MET B CA 1
ATOM 4724 C C . MET B 1 178 ? 10.383 11.844 -10.266 1 96.62 178 MET B C 1
ATOM 4726 O O . MET B 1 178 ? 11.039 11.305 -11.156 1 96.62 178 MET B O 1
ATOM 4730 N N . MET B 1 179 ? 9.266 12.469 -10.523 1 96.88 179 MET B N 1
ATOM 4731 C CA . MET B 1 179 ? 8.758 12.594 -11.883 1 96.88 179 MET B CA 1
ATOM 4732 C C . MET B 1 179 ? 9.68 13.461 -12.734 1 96.88 179 MET B C 1
ATOM 4734 O O . MET B 1 179 ? 9.969 13.125 -13.883 1 96.88 179 MET B O 1
ATOM 4738 N N . ASP B 1 180 ? 10.117 14.562 -12.164 1 97.06 180 ASP B N 1
ATOM 4739 C CA . ASP B 1 180 ? 11.031 15.445 -12.883 1 97.06 180 ASP B CA 1
ATOM 4740 C C . ASP B 1 180 ? 12.375 14.766 -13.117 1 97.06 180 ASP B C 1
ATOM 4742 O O . ASP B 1 180 ? 12.906 14.789 -14.227 1 97.06 180 ASP B O 1
ATOM 4746 N N . GLY B 1 181 ? 13 14.18 -12.125 1 95.38 181 GLY B N 1
ATOM 4747 C CA . GLY B 1 181 ? 14.164 13.32 -12.25 1 95.38 181 GLY B CA 1
ATOM 4748 C C . GLY B 1 181 ? 15.469 14.086 -12.32 1 95.38 181 GLY B C 1
ATOM 4749 O O . GLY B 1 181 ? 16.547 13.492 -12.336 1 95.38 181 GLY B O 1
ATOM 4750 N N . THR B 1 182 ? 15.492 15.406 -12.352 1 93.56 182 THR B N 1
ATOM 4751 C CA . THR B 1 182 ? 16.703 16.188 -12.516 1 93.56 182 THR B CA 1
ATOM 4752 C C . THR B 1 182 ? 17.656 16 -11.328 1 93.56 182 THR B C 1
ATOM 4754 O O . THR B 1 182 ? 18.859 15.914 -11.5 1 93.56 182 THR B O 1
ATOM 4757 N N . MET B 1 183 ? 17.094 15.953 -10.117 1 93.62 183 MET B N 1
ATOM 4758 C CA . MET B 1 183 ? 17.922 15.852 -8.93 1 93.62 183 MET B CA 1
ATOM 4759 C C . MET B 1 183 ? 17.859 14.453 -8.32 1 93.62 183 MET B C 1
ATOM 4761 O O . MET B 1 183 ? 17.953 14.297 -7.102 1 93.62 183 MET B O 1
ATOM 4765 N N . THR B 1 184 ? 17.547 13.461 -9.156 1 92.75 184 THR B N 1
ATOM 4766 C CA . THR B 1 184 ? 17.531 12.07 -8.727 1 92.75 184 THR B CA 1
ATOM 4767 C C . THR B 1 184 ? 18.609 11.266 -9.453 1 92.75 184 THR B C 1
ATOM 4769 O O . THR B 1 184 ? 18.891 11.516 -10.633 1 92.75 184 THR B O 1
ATOM 4772 N N . GLU B 1 185 ? 19.219 10.32 -8.797 1 89.62 185 GLU B N 1
ATOM 4773 C CA . GLU B 1 185 ? 20.297 9.516 -9.375 1 89.62 185 GLU B CA 1
ATOM 4774 C C . GLU B 1 185 ? 19.75 8.539 -10.422 1 89.62 185 GLU B C 1
ATOM 4776 O O . GLU B 1 185 ? 20.453 8.211 -11.383 1 89.62 185 GLU B O 1
ATOM 4781 N N . LEU B 1 186 ? 18.5 8.141 -10.328 1 88.38 186 LEU B N 1
ATOM 4782 C CA . LEU B 1 186 ? 17.891 7.172 -11.234 1 88.38 186 LEU B CA 1
ATOM 4783 C C . LEU B 1 186 ? 17.203 7.871 -12.398 1 88.38 186 LEU B C 1
ATOM 4785 O O . LEU B 1 186 ? 16.625 7.215 -13.266 1 88.38 186 LEU B O 1
ATOM 4789 N N . GLY B 1 187 ? 17.281 9.188 -12.461 1 91.94 187 GLY B N 1
ATOM 4790 C CA . GLY B 1 187 ? 16.578 9.93 -13.5 1 91.94 187 GLY B CA 1
ATOM 4791 C C . GLY B 1 187 ? 15.094 10.047 -13.258 1 91.94 187 GLY B C 1
ATOM 4792 O O . GLY B 1 187 ? 14.641 10.094 -12.109 1 91.94 187 GLY B O 1
ATOM 4793 N N . SER B 1 188 ? 14.367 10.234 -14.336 1 93.81 188 SER B N 1
ATOM 4794 C CA . SER B 1 188 ? 12.922 10.406 -14.219 1 93.81 188 SER B CA 1
ATOM 4795 C C . SER B 1 188 ? 12.227 9.086 -13.898 1 93.81 188 SER B C 1
ATOM 4797 O O . SER B 1 188 ? 12.461 8.078 -14.57 1 93.81 188 SER B O 1
ATOM 4799 N N . GLN B 1 189 ? 11.492 9.023 -12.898 1 94.62 189 GLN B N 1
ATOM 4800 C CA . GLN B 1 189 ? 10.766 7.848 -12.43 1 94.62 189 GLN B CA 1
ATOM 4801 C C . GLN B 1 189 ? 9.258 8.078 -12.461 1 94.62 189 GLN B C 1
ATOM 4803 O O . GLN B 1 189 ? 8.594 7.945 -11.43 1 94.62 189 GLN B O 1
ATOM 4808 N N . ILE B 1 190 ? 8.695 8.297 -13.578 1 95.81 190 ILE B N 1
ATOM 4809 C CA . ILE B 1 190 ? 7.293 8.68 -13.711 1 95.81 190 ILE B CA 1
ATOM 4810 C C . ILE B 1 190 ? 6.395 7.527 -13.266 1 95.81 190 ILE B C 1
ATOM 4812 O O . ILE B 1 190 ? 5.453 7.73 -12.5 1 95.81 190 ILE B O 1
ATOM 4816 N N . VAL B 1 191 ? 6.688 6.285 -13.688 1 95.38 191 VAL B N 1
ATOM 4817 C CA . VAL B 1 191 ? 5.84 5.141 -13.375 1 95.38 191 VAL B CA 1
ATOM 4818 C C . VAL B 1 191 ? 5.895 4.844 -11.883 1 95.38 191 VAL B C 1
ATOM 4820 O O . VAL B 1 191 ? 4.867 4.562 -11.258 1 95.38 191 VAL B O 1
ATOM 4823 N N . VAL B 1 192 ? 7.07 4.914 -11.289 1 95.19 192 VAL B N 1
ATOM 4824 C CA . VAL B 1 192 ? 7.227 4.676 -9.859 1 95.19 192 VAL B CA 1
ATOM 4825 C C . VAL B 1 192 ? 6.457 5.73 -9.07 1 95.19 192 VAL B C 1
ATOM 4827 O O . VAL B 1 192 ? 5.781 5.414 -8.094 1 95.19 192 VAL B O 1
ATOM 4830 N N . ALA B 1 193 ? 6.527 7.008 -9.539 1 97.12 193 ALA B N 1
ATOM 4831 C CA . ALA B 1 193 ? 5.824 8.102 -8.875 1 97.12 193 ALA B CA 1
ATOM 4832 C C . ALA B 1 193 ? 4.309 7.914 -8.953 1 97.12 193 ALA B C 1
ATOM 4834 O O . ALA B 1 193 ? 3.592 8.164 -7.984 1 97.12 193 ALA B O 1
ATOM 4835 N N . LEU B 1 194 ? 3.844 7.504 -10.07 1 96.81 194 LEU B N 1
ATOM 4836 C CA . LEU B 1 194 ? 2.414 7.266 -10.227 1 96.81 194 LEU B CA 1
ATOM 4837 C C . LEU B 1 194 ? 1.952 6.129 -9.32 1 96.81 194 LEU B C 1
ATOM 4839 O O . LEU B 1 194 ? 0.87 6.199 -8.734 1 96.81 194 LEU B O 1
ATOM 4843 N N . PHE B 1 195 ? 2.736 5.113 -9.227 1 96.44 195 PHE B N 1
ATOM 4844 C CA . PHE B 1 195 ? 2.424 4.031 -8.305 1 96.44 195 PHE B CA 1
ATOM 4845 C C . PHE B 1 195 ? 2.473 4.52 -6.859 1 96.44 195 PHE B C 1
ATOM 4847 O O . PHE B 1 195 ? 1.714 4.043 -6.012 1 96.44 195 PHE B O 1
ATOM 4854 N N . GLY B 1 196 ? 3.379 5.469 -6.57 1 97 196 GLY B N 1
ATOM 4855 C CA . GLY B 1 196 ? 3.438 6.078 -5.254 1 97 196 GLY B CA 1
ATOM 4856 C C . GLY B 1 196 ? 2.172 6.832 -4.887 1 97 196 GLY B C 1
ATOM 4857 O O . GLY B 1 196 ? 1.732 6.797 -3.736 1 97 196 GLY B O 1
ATOM 4858 N N . TYR B 1 197 ? 1.588 7.516 -5.887 1 97.75 197 TYR B N 1
ATOM 4859 C CA . TYR B 1 197 ? 0.308 8.18 -5.656 1 97.75 197 TYR B CA 1
ATOM 4860 C C . TYR B 1 197 ? -0.789 7.156 -5.375 1 97.75 197 TYR B C 1
ATOM 4862 O O . TYR B 1 197 ? -1.631 7.367 -4.496 1 97.75 197 TYR B O 1
ATOM 4870 N N . LEU B 1 198 ? -0.74 6.074 -6.082 1 96.38 198 LEU B N 1
ATOM 4871 C CA . LEU B 1 198 ? -1.746 5.027 -5.914 1 96.38 198 LEU B CA 1
ATOM 4872 C C . LEU B 1 198 ? -1.658 4.406 -4.527 1 96.38 198 LEU B C 1
ATOM 4874 O O . LEU B 1 198 ? -2.67 4.285 -3.83 1 96.38 198 LEU B O 1
ATOM 4878 N N . VAL B 1 199 ? -0.465 4.047 -4.125 1 96.69 199 VAL B N 1
ATOM 4879 C CA . VAL B 1 199 ? -0.228 3.422 -2.826 1 96.69 199 VAL B CA 1
ATOM 4880 C C . VAL B 1 199 ? -0.581 4.402 -1.71 1 96.69 199 VAL B C 1
ATOM 4882 O O . VAL B 1 199 ? -1.215 4.023 -0.722 1 96.69 199 VAL B O 1
ATOM 4885 N N . GLY B 1 200 ? -0.171 5.645 -1.89 1 97.12 200 GLY B N 1
ATOM 4886 C CA . GLY B 1 200 ? -0.441 6.668 -0.893 1 97.12 200 GLY B CA 1
ATOM 4887 C C . GLY B 1 200 ? -1.914 7.012 -0.772 1 97.12 200 GLY B C 1
ATOM 4888 O O . GLY B 1 200 ? -2.34 7.602 0.223 1 97.12 200 GLY B O 1
ATOM 4889 N N . PHE B 1 201 ? -2.6 6.695 -1.762 1 96.81 201 PHE B N 1
ATOM 4890 C CA . PHE B 1 201 ? -4.039 6.93 -1.763 1 96.81 201 PHE B CA 1
ATOM 4891 C C . PHE B 1 201 ? -4.781 5.75 -1.146 1 96.81 201 PHE B C 1
ATOM 4893 O O . PHE B 1 201 ? -5.625 5.93 -0.268 1 96.81 201 PHE B O 1
ATOM 4900 N N . MET B 1 202 ? -4.426 4.535 -1.454 1 96.94 202 MET B N 1
ATOM 4901 C CA . MET B 1 202 ? -5.172 3.334 -1.09 1 96.94 202 MET B CA 1
ATOM 4902 C C . MET B 1 202 ? -4.852 2.906 0.338 1 96.94 202 MET B C 1
ATOM 4904 O O . MET B 1 202 ? -5.742 2.5 1.085 1 96.94 202 MET B O 1
ATOM 4908 N N . LEU B 1 203 ? -3.65 3.008 0.75 1 97.94 203 LEU B N 1
ATOM 4909 C CA . LEU B 1 203 ? -3.236 2.461 2.037 1 97.94 203 LEU B CA 1
ATOM 4910 C C . LEU B 1 203 ? -3.828 3.27 3.188 1 97.94 203 LEU B C 1
ATOM 4912 O O . LEU B 1 203 ? -4.387 2.701 4.125 1 97.94 203 LEU B O 1
ATOM 4916 N N . PRO B 1 204 ? -3.746 4.613 3.123 1 98 204 PRO B N 1
ATOM 4917 C CA . PRO B 1 204 ? -4.367 5.367 4.215 1 98 204 PRO B CA 1
ATOM 4918 C C . PRO B 1 204 ? -5.875 5.152 4.297 1 98 204 PRO B C 1
ATOM 4920 O O . PRO B 1 204 ? -6.445 5.145 5.391 1 98 204 PRO B O 1
ATOM 4923 N N . ILE B 1 205 ? -6.543 4.977 3.184 1 96.56 205 ILE B N 1
ATOM 4924 C CA . ILE B 1 205 ? -7.977 4.699 3.189 1 96.56 205 ILE B CA 1
ATOM 4925 C C . ILE B 1 205 ? -8.242 3.375 3.902 1 96.56 205 ILE B C 1
ATOM 4927 O O . ILE B 1 205 ? -9.156 3.279 4.723 1 96.56 205 ILE B O 1
ATOM 4931 N N . SER B 1 206 ? -7.457 2.398 3.551 1 95.88 206 SER B N 1
ATOM 4932 C CA . SER B 1 206 ? -7.582 1.106 4.215 1 95.88 206 SER B CA 1
ATOM 4933 C C . SER B 1 206 ? -7.289 1.222 5.707 1 95.88 206 SER B C 1
ATOM 4935 O O . SER B 1 206 ? -7.98 0.621 6.531 1 95.88 206 SER B O 1
ATOM 4937 N N . ALA B 1 207 ? -6.277 1.976 6.055 1 97 207 ALA B N 1
ATOM 4938 C CA . ALA B 1 207 ? -5.926 2.168 7.461 1 97 207 ALA B CA 1
ATOM 4939 C C . ALA B 1 207 ? -7.062 2.842 8.227 1 97 207 ALA B C 1
ATOM 4941 O O . ALA B 1 207 ? -7.359 2.475 9.359 1 97 207 ALA B O 1
ATOM 4942 N N . PHE B 1 208 ? -7.656 3.83 7.586 1 96.06 208 PHE B N 1
ATOM 4943 C CA . PHE B 1 208 ? -8.789 4.523 8.188 1 96.06 208 PHE B CA 1
ATOM 4944 C C . PHE B 1 208 ? -9.938 3.559 8.445 1 96.06 208 PHE B C 1
ATOM 4946 O O . PHE B 1 208 ? -10.523 3.553 9.523 1 96.06 208 PHE B O 1
ATOM 4953 N N . SER B 1 209 ? -10.266 2.758 7.449 1 92 209 SER B N 1
ATOM 4954 C CA . SER B 1 209 ? -11.336 1.778 7.57 1 92 209 SER B CA 1
ATOM 4955 C C . SER B 1 209 ? -11.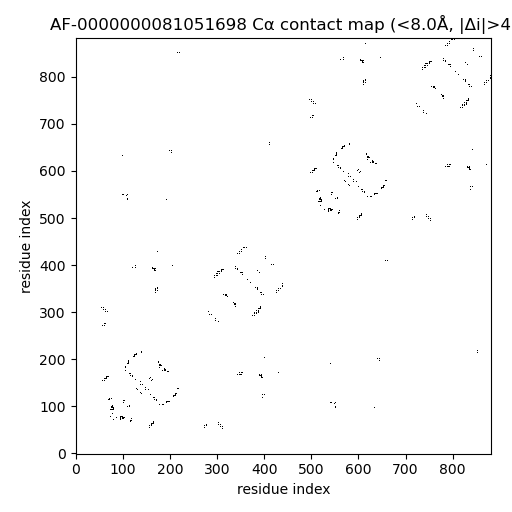031 0.755 8.664 1 92 209 SER B C 1
ATOM 4957 O O . SER B 1 209 ? -11.93 0.346 9.406 1 92 209 SER B O 1
ATOM 4959 N N . TYR B 1 210 ? -9.805 0.375 8.68 1 91.81 210 TYR B N 1
ATOM 4960 C CA . TYR B 1 210 ? -9.398 -0.549 9.734 1 91.81 210 TYR B CA 1
ATOM 4961 C C . TYR B 1 210 ? -9.539 0.094 11.109 1 91.81 210 TYR B C 1
ATOM 4963 O O . TYR B 1 210 ? -9.945 -0.563 12.07 1 91.81 210 TYR B O 1
ATOM 4971 N N . GLY B 1 211 ? -9.141 1.364 11.211 1 92.12 211 GLY B N 1
ATOM 4972 C CA . GLY B 1 211 ? -9.336 2.078 12.461 1 92.12 211 GLY B CA 1
ATOM 4973 C C . GLY B 1 211 ? -10.781 2.117 12.906 1 92.12 211 GLY B C 1
ATOM 4974 O O . GLY B 1 211 ? -11.086 1.911 14.086 1 92.12 211 GLY B O 1
ATOM 4975 N N . LYS B 1 212 ? -11.648 2.314 12.008 1 89.88 212 LYS B N 1
ATOM 4976 C CA . LYS B 1 212 ? -13.07 2.32 12.312 1 89.88 212 LYS B CA 1
ATOM 4977 C C . LYS B 1 212 ? -13.531 0.958 12.828 1 89.88 212 LYS B C 1
ATOM 4979 O O . LYS B 1 212 ? -14.32 0.877 13.773 1 89.88 212 LYS B O 1
ATOM 4984 N N . GLN B 1 213 ? -13.086 -0.094 12.172 1 87.19 213 GLN B N 1
ATOM 4985 C CA . GLN B 1 213 ? -13.469 -1.447 12.562 1 87.19 213 GLN B CA 1
ATOM 4986 C C . GLN B 1 213 ? -12.945 -1.782 13.953 1 87.19 213 GLN B C 1
ATOM 4988 O O . GLN B 1 213 ? -13.648 -2.418 14.75 1 87.19 213 GLN B O 1
ATOM 4993 N N . VAL B 1 214 ? -11.766 -1.381 14.211 1 87.38 214 VAL B N 1
ATOM 4994 C CA . VAL B 1 214 ? -11.188 -1.629 15.531 1 87.38 214 VAL B CA 1
ATOM 4995 C C . VAL B 1 214 ? -11.977 -0.867 16.594 1 87.38 214 VAL B C 1
ATOM 4997 O O . VAL B 1 214 ? -12.172 -1.364 17.703 1 87.38 214 VAL B O 1
ATOM 5000 N N . ALA B 1 215 ? -12.352 0.324 16.25 1 87.5 215 ALA B N 1
ATOM 5001 C CA . ALA B 1 215 ? -13.164 1.112 17.172 1 87.5 215 ALA B CA 1
ATOM 5002 C C . ALA B 1 215 ? -14.453 0.379 17.531 1 87.5 215 ALA B C 1
ATOM 5004 O O . ALA B 1 215 ? -14.844 0.345 18.703 1 87.5 215 ALA B O 1
ATOM 5005 N N . VAL B 1 216 ? -15.055 -0.226 16.594 1 81.75 216 VAL B N 1
ATOM 5006 C CA . VAL B 1 216 ? -16.281 -0.971 16.812 1 81.75 216 VAL B CA 1
ATOM 5007 C C . VAL B 1 216 ? -16 -2.201 17.672 1 81.75 216 VAL B C 1
ATOM 5009 O O . VAL B 1 216 ? -16.781 -2.529 18.578 1 81.75 216 VAL B O 1
ATOM 5012 N N . LEU B 1 217 ? -14.961 -2.855 17.391 1 81.31 217 LEU B N 1
ATOM 5013 C CA . LEU B 1 217 ? -14.57 -4.039 18.156 1 81.31 217 LEU B CA 1
ATOM 5014 C C . LEU B 1 217 ? -14.312 -3.686 19.625 1 81.31 217 LEU B C 1
ATOM 5016 O O . LEU B 1 217 ? -14.719 -4.422 20.531 1 81.31 217 LEU B O 1
ATOM 5020 N N . LEU B 1 218 ? -13.617 -2.615 19.797 1 81.62 218 LEU B N 1
ATOM 5021 C CA . LEU B 1 218 ? -13.305 -2.189 21.156 1 81.62 218 LEU B CA 1
ATOM 5022 C C . LEU B 1 218 ? -14.562 -1.792 21.906 1 81.62 218 LEU B C 1
ATOM 5024 O O . LEU B 1 218 ? -14.68 -2.045 23.109 1 81.62 218 LEU B O 1
ATOM 5028 N N . HIS B 1 219 ? -15.477 -1.268 21.234 1 77.69 219 HIS B N 1
ATOM 5029 C CA . HIS B 1 219 ? -16.75 -0.883 21.844 1 77.69 219 HIS B CA 1
ATOM 5030 C C . HIS B 1 219 ? -17.562 -2.109 22.234 1 77.69 219 HIS B C 1
ATOM 5032 O O . HIS B 1 219 ? -18.172 -2.152 23.312 1 77.69 219 HIS B O 1
ATOM 5038 N N . THR B 1 220 ? -17.609 -3.047 21.359 1 75.06 220 THR B N 1
ATOM 5039 C CA . THR B 1 220 ? -18.375 -4.254 21.625 1 75.06 220 THR B CA 1
ATOM 5040 C C . THR B 1 220 ? -17.734 -5.078 22.734 1 75.06 220 THR B C 1
ATOM 5042 O O . THR B 1 220 ? -18.438 -5.68 23.547 1 75.06 220 THR B O 1
ATOM 5045 N N . TRP B 1 221 ? -16.516 -5.145 22.688 1 76.19 221 TRP B N 1
ATOM 5046 C CA . TRP B 1 221 ? -15.805 -5.887 23.719 1 76.19 221 TRP B CA 1
ATOM 5047 C C . TRP B 1 221 ? -16.047 -5.285 25.094 1 76.19 221 TRP B C 1
ATOM 5049 O O . TRP B 1 221 ? -16.234 -6.016 26.078 1 76.19 221 TRP B O 1
ATOM 5059 N N . LYS B 1 222 ? -16.125 -4.062 25.203 1 73.75 222 LYS B N 1
ATOM 5060 C CA . LYS B 1 222 ? -16.344 -3.373 26.469 1 73.75 222 LYS B CA 1
ATOM 5061 C C . LYS B 1 222 ? -17.781 -3.529 26.953 1 73.75 222 LYS B C 1
ATOM 5063 O O . LYS B 1 222 ? -18.031 -3.721 28.141 1 73.75 222 LYS B O 1
ATOM 5068 N N . GLU B 1 223 ? -18.672 -3.367 26 1 70.38 223 GLU B N 1
ATOM 5069 C CA . GLU B 1 223 ? -20.078 -3.541 26.344 1 70.38 223 GLU B CA 1
ATOM 5070 C C . GLU B 1 223 ? -20.344 -4.949 26.875 1 70.38 223 GLU B C 1
ATOM 5072 O O . GLU B 1 223 ? -21.109 -5.137 27.812 1 70.38 223 GLU B O 1
ATOM 5077 N N . ASP B 1 224 ? -19.688 -5.855 26.25 1 64.62 224 ASP B N 1
ATOM 5078 C CA . ASP B 1 224 ? -19.859 -7.242 26.672 1 64.62 224 ASP B CA 1
ATOM 5079 C C . ASP B 1 224 ? -19.297 -7.465 28.078 1 64.62 224 ASP B C 1
ATOM 5081 O O . ASP B 1 224 ? -19.875 -8.195 28.875 1 64.62 224 ASP B O 1
ATOM 5085 N N . ARG B 1 225 ? -18.312 -6.758 28.391 1 61.94 225 ARG B N 1
ATOM 5086 C CA . ARG B 1 225 ? -17.672 -6.93 29.688 1 61.94 225 ARG B CA 1
ATOM 5087 C C . ARG B 1 225 ? -18.484 -6.227 30.781 1 61.94 225 ARG B C 1
ATOM 5089 O O . ARG B 1 225 ? -18.562 -6.703 31.906 1 61.94 225 ARG B O 1
ATOM 5096 N N . THR B 1 226 ? -19.016 -5.043 30.344 1 63.5 226 THR B N 1
ATOM 5097 C CA . THR B 1 226 ? -19.844 -4.312 31.312 1 63.5 226 THR B CA 1
ATOM 5098 C C . THR B 1 226 ? -21.141 -5.066 31.594 1 63.5 226 THR B C 1
ATOM 5100 O O . THR B 1 226 ? -21.609 -5.086 32.719 1 63.5 226 THR B O 1
ATOM 5103 N N . ASN B 1 227 ? -21.656 -5.652 30.516 1 59.16 227 ASN B N 1
ATOM 5104 C CA . ASN B 1 227 ? -22.859 -6.441 30.719 1 59.16 227 ASN B CA 1
ATOM 5105 C C . ASN B 1 227 ? -22.578 -7.715 31.5 1 59.16 227 ASN B C 1
ATOM 5107 O O . ASN B 1 227 ? -23.391 -8.148 32.312 1 59.16 227 ASN B O 1
ATOM 5111 N N . ASP B 1 228 ? -21.484 -8.273 31.234 1 56.09 228 ASP B N 1
ATOM 5112 C CA . ASP B 1 228 ? -21.109 -9.469 31.984 1 56.09 228 ASP B CA 1
ATOM 5113 C C . ASP B 1 228 ? -20.859 -9.133 33.469 1 56.09 228 ASP B C 1
ATOM 5115 O O . ASP B 1 228 ? -21.203 -9.914 34.344 1 56.09 228 ASP B O 1
ATOM 5119 N N . SER B 1 229 ? -20.344 -8 33.719 1 55.25 229 SER B N 1
ATOM 5120 C CA . SER B 1 229 ? -20.078 -7.586 35.094 1 55.25 229 SER B CA 1
ATOM 5121 C C . SER B 1 229 ? -21.375 -7.227 35.812 1 55.25 229 SER B C 1
ATOM 5123 O O . SER B 1 229 ? -21.5 -7.465 37.031 1 55.25 229 SER B O 1
ATOM 5125 N N . SER B 1 230 ? -22.312 -6.625 35.094 1 55.41 230 SER B N 1
ATOM 5126 C CA . SER B 1 230 ? -23.594 -6.293 35.719 1 55.41 230 SER B CA 1
ATOM 5127 C C . SER B 1 230 ? -24.406 -7.551 36 1 55.41 230 SER B C 1
ATOM 5129 O O . SER B 1 230 ? -25.109 -7.617 37.031 1 55.41 230 SER B O 1
ATOM 5131 N N . ASN B 1 231 ? -24.359 -8.492 35.094 1 53.88 231 ASN B N 1
ATOM 5132 C CA . ASN B 1 231 ? -25.094 -9.727 35.344 1 53.88 231 ASN B CA 1
ATOM 5133 C C . ASN B 1 231 ? -24.5 -10.531 36.5 1 53.88 231 ASN B C 1
ATOM 5135 O O . ASN B 1 231 ? -25.203 -11.305 37.156 1 53.88 231 ASN B O 1
ATOM 5139 N N . GLN B 1 232 ? -23.297 -10.422 36.656 1 51 232 GLN B N 1
ATOM 5140 C CA . GLN B 1 232 ? -22.703 -11.141 37.781 1 51 232 GLN B CA 1
ATOM 5141 C C . GLN B 1 232 ? -23.078 -10.477 39.125 1 51 232 GLN B C 1
ATOM 5143 O O . GLN B 1 232 ? -23.219 -11.156 40.156 1 51 232 GLN B O 1
ATOM 5148 N N . ASN B 1 233 ? -23.281 -9.211 39.156 1 49.12 233 ASN B N 1
ATOM 5149 C CA . ASN B 1 233 ? -23.641 -8.547 40.406 1 49.12 233 ASN B CA 1
ATOM 5150 C C . ASN B 1 233 ? -25.094 -8.789 40.781 1 49.12 233 ASN B C 1
ATOM 5152 O O . ASN B 1 233 ? -25.469 -8.734 41.938 1 49.12 233 ASN B O 1
ATOM 5156 N N . ASP B 1 234 ? -25.969 -8.961 39.75 1 48.38 234 ASP B N 1
ATOM 5157 C CA . ASP B 1 234 ? -27.375 -9.141 40.094 1 48.38 234 ASP B CA 1
ATOM 5158 C C . ASP B 1 234 ? -27.625 -10.516 40.688 1 48.38 234 ASP B C 1
ATOM 5160 O O . ASP B 1 234 ? -28.641 -10.734 41.344 1 48.38 234 ASP B O 1
ATOM 5164 N N . HIS B 1 235 ? -26.766 -11.453 40.312 1 45.09 235 HIS B N 1
ATOM 5165 C CA . HIS B 1 235 ? -27.109 -12.766 40.875 1 45.09 235 HIS B CA 1
ATOM 5166 C C . HIS B 1 235 ? -26.859 -12.828 42.375 1 45.09 235 HIS B C 1
ATOM 5168 O O . HIS B 1 235 ? -27.25 -13.797 43.031 1 45.09 235 HIS B O 1
ATOM 5174 N N . ASN B 1 236 ? -25.922 -12.047 42.812 1 40.53 236 ASN B N 1
ATOM 5175 C CA . ASN B 1 236 ? -25.578 -12.336 44.219 1 40.53 236 ASN B CA 1
ATOM 5176 C C . ASN B 1 236 ? -26.609 -11.75 45.156 1 40.53 236 ASN B C 1
ATOM 5178 O O . ASN B 1 236 ? -26.5 -11.914 46.375 1 40.53 236 ASN B O 1
ATOM 5182 N N . HIS B 1 237 ? -27.344 -10.727 44.719 1 39.88 237 HIS B N 1
ATOM 5183 C CA . HIS B 1 237 ? -28.078 -10.062 45.781 1 39.88 237 HIS B CA 1
ATOM 5184 C C . HIS B 1 237 ? -29.375 -10.789 46.094 1 39.88 237 HIS B C 1
ATOM 5186 O O . HIS B 1 237 ? -30.266 -10.242 46.75 1 39.88 237 HIS B O 1
ATOM 5192 N N . ASN B 1 238 ? -29.547 -11.977 45.5 1 34.81 238 ASN B N 1
ATOM 5193 C CA . ASN B 1 238 ? -30.922 -12.422 45.688 1 34.81 238 ASN B CA 1
ATOM 5194 C C . ASN B 1 238 ? -31.219 -12.781 47.125 1 34.81 238 ASN B C 1
ATOM 5196 O O . ASN B 1 238 ? -32.312 -13.297 47.438 1 34.81 238 ASN B O 1
ATOM 5200 N N . ASP B 1 239 ? -30.156 -13.031 47.938 1 33.44 239 ASP B N 1
ATOM 5201 C CA . ASP B 1 239 ? -30.703 -13.93 48.969 1 33.44 239 ASP B CA 1
ATOM 5202 C C . ASP B 1 239 ? -31.625 -13.18 49.906 1 33.44 239 ASP B C 1
ATOM 5204 O O . ASP B 1 239 ? -32.156 -13.758 50.875 1 33.44 239 ASP B O 1
ATOM 5208 N N . GLY B 1 240 ? -31.375 -11.836 50.281 1 29.45 240 GLY B N 1
ATOM 5209 C CA . GLY B 1 240 ? -31.859 -11.547 51.625 1 29.45 240 GLY B CA 1
ATOM 5210 C C . GLY B 1 240 ? -33.375 -11.5 51.719 1 29.45 240 GLY B C 1
ATOM 5211 O O . GLY B 1 240 ? -34.062 -11.438 50.719 1 29.45 240 GLY B O 1
ATOM 5212 N N . THR B 1 241 ? -33.906 -11.281 53.031 1 31.94 241 THR B N 1
ATOM 5213 C CA . THR B 1 241 ? -35.125 -11.539 53.844 1 31.94 241 THR B CA 1
ATOM 5214 C C . THR B 1 241 ? -36.281 -10.695 53.344 1 31.94 241 THR B C 1
ATOM 5216 O O . THR B 1 241 ? -36.094 -9.641 52.75 1 31.94 241 THR B O 1
ATOM 5219 N N . GLY B 1 242 ? -37.625 -11.102 53.5 1 29.31 242 GLY B N 1
ATOM 5220 C CA . GLY B 1 242 ? -39.031 -11.047 53.094 1 29.31 242 GLY B CA 1
ATOM 5221 C C . GLY B 1 242 ? -39.656 -9.703 53.406 1 29.31 242 GLY B C 1
ATOM 5222 O O . GLY B 1 242 ? -40.812 -9.461 53 1 29.31 242 GLY B O 1
ATOM 5223 N N . THR B 1 243 ? -39.25 -9.008 54.562 1 27.45 243 THR B N 1
ATOM 5224 C CA . THR B 1 243 ? -40.438 -8.523 55.25 1 27.45 243 THR B CA 1
ATOM 5225 C C . THR B 1 243 ? -41.125 -7.414 54.469 1 27.45 243 THR B C 1
ATOM 5227 O O . THR B 1 243 ? -42.344 -7.449 54.281 1 27.45 243 THR B O 1
ATOM 5230 N N . GLY B 1 244 ? -40.656 -6.148 54.75 1 26.97 244 GLY B N 1
ATOM 5231 C CA . GLY B 1 244 ? -41.562 -5.047 55.094 1 26.97 244 GLY B CA 1
ATOM 5232 C C . GLY B 1 244 ? -42.281 -4.469 53.875 1 26.97 244 GLY B C 1
ATOM 5233 O O . GLY B 1 244 ? -41.938 -4.785 52.75 1 26.97 244 GLY B O 1
ATOM 5234 N N . GLY B 1 245 ? -43.25 -3.428 54.219 1 29.42 245 GLY B N 1
ATOM 5235 C CA . GLY B 1 245 ? -44.375 -2.686 53.625 1 29.42 245 GLY B CA 1
ATOM 5236 C C . GLY B 1 245 ? -43.969 -1.858 52.438 1 29.42 245 GLY B C 1
ATOM 5237 O O . GLY B 1 245 ? -42.969 -1.16 52.438 1 29.42 245 GLY B O 1
ATOM 5238 N N . GLY B 1 246 ? -44.219 -2.359 51.25 1 27.05 246 GLY B N 1
ATOM 5239 C CA . GLY B 1 246 ? -43.781 -1.932 49.938 1 27.05 246 GLY B CA 1
ATOM 5240 C C . GLY B 1 246 ? -44.312 -0.561 49.562 1 27.05 246 GLY B C 1
ATOM 5241 O O . GLY B 1 246 ? -45.406 -0.44 49.031 1 27.05 246 GLY B O 1
ATOM 5242 N N . GLU B 1 247 ? -44.25 0.448 50.688 1 27.8 247 GLU B N 1
ATOM 5243 C CA . GLU B 1 247 ? -44.781 1.714 50.188 1 27.8 247 GLU B CA 1
ATOM 5244 C C . GLU B 1 247 ? -44.156 2.094 48.875 1 27.8 247 GLU B C 1
ATOM 5246 O O . GLU B 1 247 ? -42.938 1.939 48.688 1 27.8 247 GLU B O 1
ATOM 5251 N N . GLU B 1 248 ? -44.969 2.039 47.844 1 28.09 248 GLU B N 1
ATOM 5252 C CA . GLU B 1 248 ? -44.781 2.432 46.469 1 28.09 248 GLU B CA 1
ATOM 5253 C C . GLU B 1 248 ? -44.188 3.83 46.344 1 28.09 248 GLU B C 1
ATOM 5255 O O . GLU B 1 248 ? -44.875 4.828 46.562 1 28.09 248 GLU B O 1
ATOM 5260 N N . VAL B 1 249 ? -43.125 4.176 47.188 1 26.72 249 VAL B N 1
ATOM 5261 C CA . VAL B 1 249 ? -42.656 5.52 46.906 1 26.72 249 VAL B CA 1
ATOM 5262 C C . VAL B 1 249 ? -42.375 5.66 45.406 1 26.72 249 VAL B C 1
ATOM 5264 O O . VAL B 1 249 ? -41.688 4.816 44.812 1 26.72 249 VAL B O 1
ATOM 5267 N N . ALA B 1 250 ? -43.312 6.312 44.688 1 26.69 250 ALA B N 1
ATOM 5268 C CA . ALA B 1 250 ? -43.219 6.891 43.344 1 26.69 250 ALA B CA 1
ATOM 5269 C C . ALA B 1 250 ? -41.844 7.52 43.125 1 26.69 250 ALA B C 1
ATOM 5271 O O . ALA B 1 250 ? -41.5 8.531 43.75 1 26.69 250 ALA B O 1
ATOM 5272 N N . SER B 1 251 ? -40.75 6.68 43.25 1 27.44 251 SER B N 1
ATOM 5273 C CA . SER B 1 251 ? -39.469 7.297 42.969 1 27.44 251 SER B CA 1
ATOM 5274 C C . SER B 1 251 ? -39.5 8.078 41.656 1 27.44 251 SER B C 1
ATOM 5276 O O . SER B 1 251 ? -39.75 7.516 40.594 1 27.44 251 SER B O 1
ATOM 5278 N N . ASP B 1 252 ? -40.094 9.281 41.688 1 25.73 252 ASP B N 1
ATOM 5279 C CA . ASP B 1 252 ? -39.969 10.312 40.656 1 25.73 252 ASP B CA 1
ATOM 5280 C C . ASP B 1 252 ? -38.531 10.406 40.156 1 25.73 252 ASP B C 1
ATOM 5282 O O . ASP B 1 252 ? -37.688 10.984 40.812 1 25.73 252 ASP B O 1
ATOM 5286 N N . GLU B 1 253 ? -37.969 9.281 39.719 1 28.48 253 GLU B N 1
ATOM 5287 C CA . GLU B 1 253 ? -36.688 9.438 39.031 1 28.48 253 GLU B CA 1
ATOM 5288 C C . GLU B 1 253 ? -36.75 10.5 37.938 1 28.48 253 GLU B C 1
ATOM 5290 O O . GLU B 1 253 ? -37.281 10.258 36.844 1 28.48 253 GLU B O 1
ATOM 5295 N N . GLN B 1 254 ? -37.156 11.742 38.312 1 25.89 254 GLN B N 1
ATOM 5296 C CA . GLN B 1 254 ? -36.906 12.82 37.344 1 25.89 254 GLN B CA 1
ATOM 5297 C C . GLN B 1 254 ? -35.531 12.672 36.688 1 25.89 254 GLN B C 1
ATOM 5299 O O . GLN B 1 254 ? -34.5 12.695 37.375 1 25.89 254 GLN B O 1
ATOM 5304 N N . HIS B 1 255 ? -35.469 11.891 35.656 1 29.33 255 HIS B N 1
ATOM 5305 C CA . HIS B 1 255 ? -34.344 11.906 34.75 1 29.33 255 HIS B CA 1
ATOM 5306 C C . HIS B 1 255 ? -33.812 13.328 34.562 1 29.33 255 HIS B C 1
ATOM 5308 O O . HIS B 1 255 ? -34.5 14.18 33.969 1 29.33 255 HIS B O 1
ATOM 5314 N N . ALA B 1 256 ? -33.219 13.953 35.625 1 29.14 256 ALA B N 1
ATOM 5315 C CA . ALA B 1 256 ? -32.5 15.211 35.5 1 29.14 256 ALA B CA 1
ATOM 5316 C C . ALA B 1 256 ? -31.797 15.305 34.156 1 29.14 256 ALA B C 1
ATOM 5318 O O . ALA B 1 256 ? -31.156 14.344 33.688 1 29.14 256 ALA B O 1
ATOM 5319 N N . LYS B 1 257 ? -32.281 16.172 33.344 1 31.83 257 LYS B N 1
ATOM 5320 C CA . LYS B 1 257 ? -31.609 16.641 32.125 1 31.83 257 LYS B CA 1
ATOM 5321 C C . LYS B 1 257 ? -30.109 16.797 32.344 1 31.83 257 LYS B C 1
ATOM 5323 O O . LYS B 1 257 ? -29.672 17.391 33.344 1 31.83 257 LYS B O 1
ATOM 5328 N N . PRO B 1 258 ? -29.328 15.938 31.797 1 31.7 258 PRO B N 1
ATOM 5329 C CA . PRO B 1 258 ? -27.891 16.203 31.969 1 31.7 258 PRO B CA 1
ATOM 5330 C C . PRO B 1 258 ? -27.531 17.672 31.828 1 31.7 258 PRO B C 1
ATOM 5332 O O . PRO B 1 258 ? -27.984 18.328 30.891 1 31.7 258 PRO B O 1
ATOM 5335 N N . SER B 1 259 ? -27.547 18.484 32.906 1 30.36 259 SER B N 1
ATOM 5336 C CA . SER B 1 259 ? -27.016 19.844 32.875 1 30.36 259 SER B CA 1
ATOM 5337 C C . SER B 1 259 ? -25.828 19.984 31.938 1 30.36 259 SER B C 1
ATOM 5339 O O . SER B 1 259 ? -25.047 19.031 31.781 1 30.36 259 SER B O 1
ATOM 5341 N N . LYS B 1 260 ? -25.953 20.922 30.984 1 34.88 260 LYS B N 1
ATOM 5342 C CA . LYS B 1 260 ? -24.891 21.422 30.094 1 34.88 260 LYS B CA 1
ATOM 5343 C C . LYS B 1 260 ? -23.594 21.609 30.875 1 34.88 260 LYS B C 1
ATOM 5345 O O . LYS B 1 260 ? -23.422 22.625 31.562 1 34.88 260 LYS B O 1
ATOM 5350 N N . CYS B 1 261 ? -23.125 20.719 31.703 1 32.12 261 CYS B N 1
ATOM 5351 C CA . CYS B 1 261 ? -21.828 20.922 32.312 1 32.12 261 CYS B CA 1
ATOM 5352 C C . CYS B 1 261 ? -20.844 21.547 31.328 1 32.12 261 CYS B C 1
ATOM 5354 O O . CYS B 1 261 ? -20.562 20.969 30.281 1 32.12 261 CYS B O 1
ATOM 5356 N N . TYR B 1 262 ? -20.906 22.844 31.172 1 35.22 262 TYR B N 1
ATOM 5357 C CA . TYR B 1 262 ? -19.781 23.625 30.656 1 35.22 262 TYR B CA 1
ATOM 5358 C C . TYR B 1 262 ? -18.469 23.094 31.188 1 35.22 262 TYR B C 1
ATOM 5360 O O . TYR B 1 262 ? -18 23.531 32.25 1 35.22 262 TYR B O 1
ATOM 5368 N N . CYS B 1 263 ? -18.281 21.891 31.531 1 36.53 263 CYS B N 1
ATOM 5369 C CA . CYS B 1 263 ? -17.078 21.312 32.125 1 36.53 263 CYS B CA 1
ATOM 5370 C C . CYS B 1 263 ? -15.836 21.797 31.391 1 36.53 263 CYS B C 1
ATOM 5372 O O . CYS B 1 263 ? -15.609 21.438 30.234 1 36.53 263 CYS B O 1
ATOM 5374 N N . ASP B 1 264 ? -15.539 23 31.516 1 41.44 264 ASP B N 1
ATOM 5375 C CA . ASP B 1 264 ? -14.211 23.547 31.266 1 41.44 264 ASP B CA 1
ATOM 5376 C C . ASP B 1 264 ? -13.117 22.609 31.766 1 41.44 264 ASP B C 1
ATOM 5378 O O . ASP B 1 264 ? -12.008 23.047 32.062 1 41.44 264 ASP B O 1
ATOM 5382 N N . ASN B 1 265 ? -13.398 21.438 32.375 1 44.09 265 ASN B N 1
ATOM 5383 C CA . ASN B 1 265 ? -12.547 20.609 33.219 1 44.09 265 ASN B CA 1
ATOM 5384 C C . ASN B 1 265 ? -11.25 20.234 32.531 1 44.09 265 ASN B C 1
ATOM 5386 O O . ASN B 1 265 ? -11.273 19.703 31.406 1 44.09 265 ASN B O 1
ATOM 5390 N N . HIS B 1 266 ? -10.266 20.938 32.875 1 51.25 266 HIS B N 1
ATOM 5391 C CA . HIS B 1 266 ? -8.867 20.578 32.688 1 51.25 266 HIS B CA 1
ATOM 5392 C C . HIS B 1 266 ? -8.641 19.078 32.906 1 51.25 266 HIS B C 1
ATOM 5394 O O . HIS B 1 266 ? -8.359 18.641 34.031 1 51.25 266 HIS B O 1
ATOM 5400 N N . HIS B 1 267 ? -9.273 18.297 32.188 1 58.84 267 HIS B N 1
ATOM 5401 C CA . HIS B 1 267 ? -9.039 16.859 32.312 1 58.84 267 HIS B CA 1
ATOM 5402 C C . HIS B 1 267 ? -7.57 16.516 32.062 1 58.84 267 HIS B C 1
ATOM 5404 O O . HIS B 1 267 ? -6.91 17.141 31.234 1 58.84 267 HIS B O 1
ATOM 5410 N N . PRO B 1 268 ? -7.012 15.773 33 1 65 268 PRO B N 1
ATOM 5411 C CA . PRO B 1 268 ? -5.586 15.43 33.031 1 65 268 PRO B CA 1
ATOM 5412 C C . PRO B 1 268 ? -5.074 14.969 31.656 1 65 268 PRO B C 1
ATOM 5414 O O . PRO B 1 268 ? -3.914 15.219 31.312 1 65 268 PRO B O 1
ATOM 5417 N N . TRP B 1 269 ? -5.957 14.547 30.891 1 65.19 269 TRP B N 1
ATOM 5418 C CA . TRP B 1 269 ? -5.43 14.016 29.641 1 65.19 269 TRP B CA 1
ATOM 5419 C C . TRP B 1 269 ? -5.062 15.148 28.672 1 65.19 269 TRP B C 1
ATOM 5421 O O . TRP B 1 269 ? -4.086 15.047 27.938 1 65.19 269 TRP B O 1
ATOM 5431 N N . LYS B 1 270 ? -5.777 16.234 28.703 1 70.94 270 LYS B N 1
ATOM 5432 C CA . LYS B 1 270 ? -5.418 17.391 27.891 1 70.94 270 LYS B CA 1
ATOM 5433 C C . LYS B 1 270 ? -4.09 17.984 28.344 1 70.94 270 LYS B C 1
ATOM 5435 O O . LYS B 1 270 ? -3.262 18.375 27.516 1 70.94 270 LYS B O 1
ATOM 5440 N N . PHE B 1 271 ? -3.969 17.781 29.531 1 75.56 271 PHE B N 1
ATOM 5441 C CA . PHE B 1 271 ? -2.748 18.312 30.125 1 75.56 271 PHE B CA 1
ATOM 5442 C C . PHE B 1 271 ? -1.544 17.453 29.734 1 75.56 271 PHE B C 1
ATOM 5444 O O . PHE B 1 271 ? -0.442 17.984 29.547 1 75.56 271 PHE B O 1
ATOM 5451 N N . LEU B 1 272 ? -1.86 16.203 29.5 1 75.06 272 LEU B N 1
ATOM 5452 C CA . LEU B 1 272 ? -0.782 15.297 29.109 1 75.06 272 LEU B CA 1
ATOM 5453 C C . LEU B 1 272 ? -0.229 15.664 27.734 1 75.06 272 LEU B C 1
ATOM 5455 O O . LEU B 1 272 ? 0.985 15.633 27.531 1 75.06 272 LEU B O 1
ATOM 5459 N N . PHE B 1 273 ? -1.048 16.031 26.828 1 77.5 273 PHE B N 1
ATOM 5460 C CA . PHE B 1 273 ? -0.57 16.422 25.516 1 77.5 273 PHE B CA 1
ATOM 5461 C C . PHE B 1 273 ? 0.225 17.719 25.594 1 77.5 273 PHE B C 1
ATOM 5463 O O . PHE B 1 273 ? 1.227 17.891 24.891 1 77.5 273 PHE B O 1
ATOM 5470 N N . LEU B 1 274 ? -0.235 18.578 26.422 1 79.31 274 LEU B N 1
ATOM 5471 C CA . LEU B 1 274 ? 0.47 19.844 26.594 1 79.31 274 LEU B CA 1
ATOM 5472 C C . LEU B 1 274 ? 1.857 19.625 27.188 1 79.31 274 LEU B C 1
ATOM 5474 O O . LEU B 1 274 ? 2.846 20.156 26.672 1 79.31 274 LEU B O 1
ATOM 5478 N N . VAL B 1 275 ? 1.881 18.734 28.109 1 82.88 275 VAL B N 1
ATOM 5479 C CA . VAL B 1 275 ? 3.152 18.438 28.766 1 82.88 275 VAL B CA 1
ATOM 5480 C C . VAL B 1 275 ? 4.082 17.719 27.781 1 82.88 275 VAL B C 1
ATOM 5482 O O . VAL B 1 275 ? 5.273 18.031 27.719 1 82.88 275 VAL B O 1
ATOM 5485 N N . THR B 1 276 ? 3.51 16.812 27.031 1 82.62 276 THR B N 1
ATOM 5486 C CA . THR B 1 276 ? 4.324 16.094 26.062 1 82.62 276 THR B CA 1
ATOM 5487 C C . THR B 1 276 ? 4.898 17.031 25.016 1 82.62 276 THR B C 1
ATOM 5489 O O . THR B 1 276 ? 6.074 16.938 24.656 1 82.62 276 THR B O 1
ATOM 5492 N N . GLY B 1 277 ? 4.078 17.953 24.609 1 82.06 277 GLY B N 1
ATOM 5493 C CA . GLY B 1 277 ? 4.555 18.922 23.656 1 82.06 277 GLY B CA 1
ATOM 5494 C C . GLY B 1 277 ? 5.688 19.781 24.188 1 82.06 277 GLY B C 1
ATOM 5495 O O . GLY B 1 277 ? 6.676 20.016 23.484 1 82.06 277 GLY B O 1
ATOM 5496 N N . LEU B 1 278 ? 5.598 20.094 25.406 1 82.12 278 LEU B N 1
ATOM 5497 C CA . LEU B 1 278 ? 6.613 20.922 26.031 1 82.12 278 LEU B CA 1
ATOM 5498 C C . LEU B 1 278 ? 7.898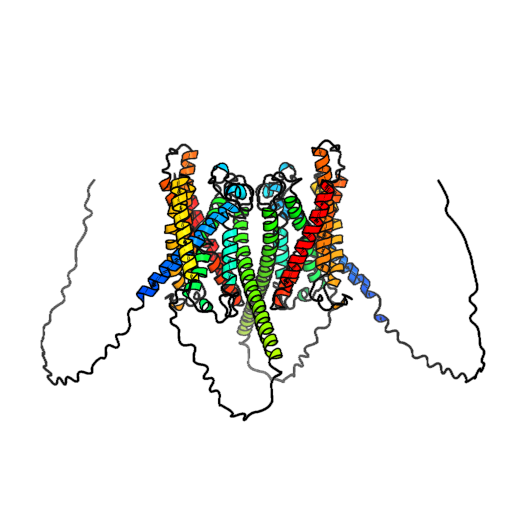 20.125 26.266 1 82.12 278 LEU B C 1
ATOM 5500 O O . LEU B 1 278 ? 9 20.656 26.094 1 82.12 278 LEU B O 1
ATOM 5504 N N . VAL B 1 279 ? 7.727 18.906 26.609 1 85.44 279 VAL B N 1
ATOM 5505 C CA . VAL B 1 279 ? 8.883 18.047 26.844 1 85.44 279 VAL B CA 1
ATOM 5506 C C . VAL B 1 279 ? 9.641 17.828 25.531 1 85.44 279 VAL B C 1
ATOM 5508 O O . VAL B 1 279 ? 10.867 17.875 25.5 1 85.44 279 VAL B O 1
ATOM 5511 N N . VAL B 1 280 ? 8.875 17.578 24.531 1 84.44 280 VAL B N 1
ATOM 5512 C CA . VAL B 1 280 ? 9.492 17.359 23.234 1 84.44 280 VAL B CA 1
ATOM 5513 C C . VAL B 1 280 ? 10.258 18.625 22.812 1 84.44 280 VAL B C 1
ATOM 5515 O O . VAL B 1 280 ? 11.398 18.531 22.328 1 84.44 280 VAL B O 1
ATOM 5518 N N . LEU B 1 281 ? 9.711 19.766 23.047 1 81.5 281 LEU B N 1
ATOM 5519 C CA . LEU B 1 281 ? 10.375 21.031 22.75 1 81.5 281 LEU B CA 1
ATOM 5520 C C . LEU B 1 281 ? 11.664 21.172 23.547 1 81.5 281 LEU B C 1
ATOM 5522 O O . LEU B 1 281 ? 12.711 21.531 23 1 81.5 281 LEU B O 1
ATOM 5526 N N . ALA B 1 282 ? 11.609 20.812 24.781 1 83.19 282 ALA B N 1
ATOM 5527 C CA . ALA B 1 282 ? 12.773 20.906 25.656 1 83.19 282 ALA B CA 1
ATOM 5528 C C . ALA B 1 282 ? 13.867 19.938 25.219 1 83.19 282 ALA B C 1
ATOM 5530 O O . ALA B 1 282 ? 15.055 20.281 25.219 1 83.19 282 ALA B O 1
ATOM 5531 N N . LEU B 1 283 ? 13.469 18.781 24.828 1 84.06 283 LEU B N 1
ATOM 5532 C CA . LEU B 1 283 ? 14.43 17.766 24.406 1 84.06 283 LEU B CA 1
ATOM 5533 C C . LEU B 1 283 ? 15.156 18.203 23.141 1 84.06 283 LEU B C 1
ATOM 5535 O O . LEU B 1 283 ? 16.344 17.953 22.984 1 84.06 283 LEU B O 1
ATOM 5539 N N . PHE B 1 284 ? 14.477 18.875 22.328 1 83.75 284 PHE B N 1
ATOM 5540 C CA . PHE B 1 284 ? 15.117 19.312 21.094 1 83.75 284 PHE B CA 1
ATOM 5541 C C . PHE B 1 284 ? 16.062 20.469 21.359 1 83.75 284 PHE B C 1
ATOM 5543 O O . PHE B 1 284 ? 17.125 20.578 20.719 1 83.75 284 PHE B O 1
ATOM 5550 N N . VAL B 1 285 ? 15.734 21.312 22.297 1 80.88 285 VAL B N 1
ATOM 5551 C CA . VAL B 1 285 ? 16.641 22.406 22.672 1 80.88 285 VAL B CA 1
ATOM 5552 C C . VAL B 1 285 ? 17.906 21.828 23.297 1 80.88 285 VAL B C 1
ATOM 5554 O O . VAL B 1 285 ? 19.016 22.234 22.953 1 80.88 285 VAL B O 1
ATOM 5557 N N . VAL B 1 286 ? 17.703 20.859 24.078 1 81.19 286 VAL B N 1
ATOM 5558 C CA . VAL B 1 286 ? 18.844 20.203 24.719 1 81.19 286 VAL B CA 1
ATOM 5559 C C . VAL B 1 286 ? 19.688 19.484 23.672 1 81.19 286 VAL B C 1
ATOM 5561 O O . VAL B 1 286 ? 20.906 19.547 23.703 1 81.19 286 VAL B O 1
ATOM 5564 N N . GLY B 1 287 ? 18.953 18.812 22.812 1 79.31 287 GLY B N 1
ATOM 5565 C CA . GLY B 1 287 ? 19.672 18.141 21.734 1 79.31 287 GLY B CA 1
ATOM 5566 C C . GLY B 1 287 ? 20.484 19.094 20.875 1 79.31 287 GLY B C 1
ATOM 5567 O O . GLY B 1 287 ? 21.609 18.797 20.5 1 79.31 287 GLY B O 1
ATOM 5568 N N . PHE B 1 288 ? 19.969 20.266 20.609 1 78.62 288 PHE B N 1
ATOM 5569 C CA . PHE B 1 288 ? 20.641 21.266 19.812 1 78.62 288 PHE B CA 1
ATOM 5570 C C . PHE B 1 288 ? 21.891 21.781 20.516 1 78.62 288 PHE B C 1
ATOM 5572 O O . PHE B 1 288 ? 22.938 21.938 19.891 1 78.62 288 PHE B O 1
ATOM 5579 N N . VAL B 1 289 ? 21.828 21.969 21.75 1 79.31 289 VAL B N 1
ATOM 5580 C CA . VAL B 1 289 ? 22.938 22.5 22.516 1 79.31 289 VAL B CA 1
ATOM 5581 C C . VAL B 1 289 ? 24 21.422 22.719 1 79.31 289 VAL B C 1
ATOM 5583 O O . VAL B 1 289 ? 25.203 21.703 22.672 1 79.31 289 VAL B O 1
ATOM 5586 N N . SER B 1 290 ? 23.578 20.172 22.781 1 77.38 290 SER B N 1
ATOM 5587 C CA . SER B 1 290 ? 24.5 19.094 23.125 1 77.38 290 SER B CA 1
ATOM 5588 C C . SER B 1 290 ? 25.172 18.516 21.891 1 77.38 290 SER B C 1
ATOM 5590 O O . SER B 1 290 ? 26.344 18.141 21.938 1 77.38 290 SER B O 1
ATOM 5592 N N . TYR B 1 291 ? 24.5 18.25 20.766 1 72.19 291 TYR B N 1
ATOM 5593 C CA . TYR B 1 291 ? 25.031 17.469 19.656 1 72.19 291 TYR B CA 1
ATOM 5594 C C . TYR B 1 291 ? 25.422 18.359 18.484 1 72.19 291 TYR B C 1
ATOM 5596 O O . TYR B 1 291 ? 26.266 17.984 17.672 1 72.19 291 TYR B O 1
ATOM 5604 N N . ASP B 1 292 ? 25.172 19.609 18.422 1 72.12 292 ASP B N 1
ATOM 5605 C CA . ASP B 1 292 ? 25.469 20.547 17.328 1 72.12 292 ASP B CA 1
ATOM 5606 C C . ASP B 1 292 ? 25.25 19.891 15.977 1 72.12 292 ASP B C 1
ATOM 5608 O O . ASP B 1 292 ? 26.141 19.906 15.117 1 72.12 292 ASP B O 1
ATOM 5612 N N . VAL B 1 293 ? 24.203 19.141 15.82 1 75.56 293 VAL B N 1
ATOM 5613 C CA . VAL B 1 293 ? 23.875 18.469 14.562 1 75.56 293 VAL B CA 1
ATOM 5614 C C . VAL B 1 293 ? 22.766 19.234 13.844 1 75.56 293 VAL B C 1
ATOM 5616 O O . VAL B 1 293 ? 21.891 19.828 14.484 1 75.56 293 VAL B O 1
ATOM 5619 N N . ALA B 1 294 ? 22.844 19.266 12.508 1 78.06 294 ALA B N 1
ATOM 5620 C CA . ALA B 1 294 ? 21.922 20.016 11.633 1 78.06 294 ALA B CA 1
ATOM 5621 C C . ALA B 1 294 ? 20.484 19.578 11.852 1 78.06 294 ALA B C 1
ATOM 5623 O O . ALA B 1 294 ? 19.562 20.391 11.773 1 78.06 294 ALA B O 1
ATOM 5624 N N . PHE B 1 295 ? 20.312 18.359 12.227 1 83.19 295 PHE B N 1
ATOM 5625 C CA . PHE B 1 295 ? 18.969 17.828 12.422 1 83.19 295 PHE B CA 1
ATOM 5626 C C . PHE B 1 295 ? 18.234 18.578 13.539 1 83.19 295 PHE B C 1
ATOM 5628 O O . PHE B 1 295 ? 17.094 19 13.367 1 83.19 295 PHE B O 1
ATOM 5635 N N . TYR B 1 296 ? 18.875 18.766 14.648 1 82.69 296 TYR B N 1
ATOM 5636 C CA . TYR B 1 296 ? 18.234 19.406 15.797 1 82.69 296 TYR B CA 1
ATOM 5637 C C . TYR B 1 296 ? 18 20.891 15.531 1 82.69 296 TYR B C 1
ATOM 5639 O O . TYR B 1 296 ? 17.047 21.469 16.031 1 82.69 296 TYR B O 1
ATOM 5647 N N . GLN B 1 297 ? 18.875 21.484 14.703 1 82.69 297 GLN B N 1
ATOM 5648 C CA . GLN B 1 297 ? 18.656 22.859 14.266 1 82.69 297 GLN B CA 1
ATOM 5649 C C . GLN B 1 297 ? 17.359 22.984 13.469 1 82.69 297 GLN B C 1
ATOM 5651 O O . GLN B 1 297 ? 16.562 23.891 13.703 1 82.69 297 GLN B O 1
ATOM 5656 N N . SER B 1 298 ? 17.188 22.016 12.594 1 86.44 298 SER B N 1
ATOM 5657 C CA . SER B 1 298 ? 15.969 22.016 11.789 1 86.44 298 SER B CA 1
ATOM 5658 C C . SER B 1 298 ? 14.742 21.75 12.656 1 86.44 298 SER B C 1
ATOM 5660 O O . SER B 1 298 ? 13.688 22.344 12.438 1 86.44 298 SER B O 1
ATOM 5662 N N . MET B 1 299 ? 14.914 20.906 13.648 1 88 299 MET B N 1
ATOM 5663 C CA . MET B 1 299 ? 13.773 20.531 14.484 1 88 299 MET B CA 1
ATOM 5664 C C . MET B 1 299 ? 13.32 21.719 15.344 1 88 299 MET B C 1
ATOM 5666 O O . MET B 1 299 ? 12.125 21.891 15.578 1 88 299 MET B O 1
ATOM 5670 N N . ILE B 1 300 ? 14.219 22.531 15.773 1 87.75 300 ILE B N 1
ATOM 5671 C CA . ILE B 1 300 ? 13.875 23.688 16.594 1 87.75 300 ILE B CA 1
ATOM 5672 C C . ILE B 1 300 ? 13.023 24.672 15.789 1 87.75 300 ILE B C 1
ATOM 5674 O O . ILE B 1 300 ? 12.125 25.312 16.344 1 87.75 300 ILE B O 1
ATOM 5678 N N . LEU B 1 301 ? 13.25 24.688 14.555 1 90.12 301 LEU B N 1
ATOM 5679 C CA . LEU B 1 301 ? 12.484 25.578 13.688 1 90.12 301 LEU B CA 1
ATOM 5680 C C . LEU B 1 301 ? 11.148 24.953 13.305 1 90.12 301 LEU B C 1
ATOM 5682 O O . LEU B 1 301 ? 10.156 25.656 13.133 1 90.12 301 LEU B O 1
ATOM 5686 N N . ILE B 1 302 ? 11.102 23.609 13.172 1 91.75 302 ILE B N 1
ATOM 5687 C CA . ILE B 1 302 ? 9.898 22.875 12.797 1 91.75 302 ILE B CA 1
ATOM 5688 C C . ILE B 1 302 ? 8.859 22.984 13.906 1 91.75 302 ILE B C 1
ATOM 5690 O O . ILE B 1 302 ? 7.66 23.125 13.641 1 91.75 302 ILE B O 1
ATOM 5694 N N . ILE B 1 303 ? 9.242 23.047 15.117 1 89.19 303 ILE B N 1
ATOM 5695 C CA . ILE B 1 303 ? 8.375 22.969 16.281 1 89.19 303 ILE B CA 1
ATOM 5696 C C . ILE B 1 303 ? 7.461 24.188 16.312 1 89.19 303 ILE B C 1
ATOM 5698 O O . ILE B 1 303 ? 6.25 24.062 16.516 1 89.19 303 ILE B O 1
ATOM 5702 N N . PRO B 1 304 ? 7.984 25.391 16.109 1 90.44 304 PRO B N 1
ATOM 5703 C CA . PRO B 1 304 ? 7.074 26.531 16.094 1 90.44 304 PRO B CA 1
ATOM 5704 C C . PRO B 1 304 ? 6.281 26.656 14.805 1 90.44 304 PRO B C 1
ATOM 5706 O O . PRO B 1 304 ? 5.207 27.266 14.781 1 90.44 304 PRO B O 1
ATOM 5709 N N . LEU B 1 305 ? 6.715 26.141 13.75 1 95.62 305 LEU B N 1
ATOM 5710 C CA . LEU B 1 305 ? 6.066 26.297 12.453 1 95.62 305 LEU B CA 1
ATOM 5711 C C . LEU B 1 305 ? 4.945 25.281 12.281 1 95.62 305 LEU B C 1
ATOM 5713 O O . LEU B 1 305 ? 3.977 25.531 11.555 1 95.62 305 LEU B O 1
ATOM 5717 N N . ALA B 1 306 ? 5.086 24.141 12.93 1 96.25 306 ALA B N 1
ATOM 5718 C CA . ALA B 1 306 ? 4.062 23.094 12.82 1 96.25 306 ALA B CA 1
ATOM 5719 C C . ALA B 1 306 ? 2.715 23.594 13.336 1 96.25 306 ALA B C 1
ATOM 5721 O O . ALA B 1 306 ? 1.699 23.469 12.648 1 96.25 306 ALA B O 1
ATOM 5722 N N . PRO B 1 307 ? 2.707 24.25 14.516 1 96.06 307 PRO B N 1
ATOM 5723 C CA . PRO B 1 307 ? 1.427 24.766 15 1 96.06 307 PRO B CA 1
ATOM 5724 C C . PRO B 1 307 ? 0.828 25.828 14.07 1 96.06 307 PRO B C 1
ATOM 5726 O O . PRO B 1 307 ? -0.395 25.891 13.914 1 96.06 307 PRO B O 1
ATOM 5729 N N . LEU B 1 308 ? 1.607 26.609 13.461 1 97.31 308 LEU B N 1
ATOM 5730 C CA . LEU B 1 308 ? 1.113 27.625 12.531 1 97.31 308 LEU B CA 1
ATOM 5731 C C . LEU B 1 308 ? 0.406 26.969 11.344 1 97.31 308 LEU B C 1
ATOM 5733 O O . LEU B 1 308 ? -0.625 27.469 10.891 1 97.31 308 LEU B O 1
ATOM 5737 N N . GLY B 1 309 ? 0.973 25.906 10.836 1 98.12 309 GLY B N 1
ATOM 5738 C CA . GLY B 1 309 ? 0.32 25.172 9.766 1 98.12 309 GLY B CA 1
ATOM 5739 C C . GLY B 1 309 ? -1 24.547 10.195 1 98.12 309 GLY B C 1
ATOM 5740 O O . GLY B 1 309 ? -2.002 24.672 9.484 1 98.12 309 GLY B O 1
ATOM 5741 N N . ALA B 1 310 ? -0.981 23.969 11.305 1 97.75 310 ALA B N 1
ATOM 5742 C CA . ALA B 1 310 ? -2.174 23.297 11.812 1 97.75 310 ALA B CA 1
ATOM 5743 C C . ALA B 1 310 ? -3.295 24.297 12.078 1 97.75 310 ALA B C 1
ATOM 5745 O O . ALA B 1 310 ? -4.461 24.016 11.789 1 97.75 310 ALA B O 1
ATOM 5746 N N . LEU B 1 311 ? -2.938 25.422 12.695 1 97.19 311 LEU B N 1
ATOM 5747 C CA . LEU B 1 311 ? -3.922 26.453 13.008 1 97.19 311 LEU B CA 1
ATOM 5748 C C . LEU B 1 311 ? -4.523 27.031 11.727 1 97.19 311 LEU B C 1
ATOM 5750 O O . LEU B 1 311 ? -5.723 27.312 11.672 1 97.19 311 LEU B O 1
ATOM 5754 N N . THR B 1 312 ? -3.721 27.25 10.75 1 97.62 312 THR B N 1
ATOM 5755 C CA . THR B 1 312 ? -4.223 27.719 9.461 1 97.62 312 THR B CA 1
ATOM 5756 C C . THR B 1 312 ? -5.18 26.703 8.852 1 97.62 312 THR B C 1
ATOM 5758 O O . THR B 1 312 ? -6.23 27.078 8.32 1 97.62 312 THR B O 1
ATOM 5761 N N . ARG B 1 313 ? -4.805 25.438 8.891 1 97.19 313 ARG B N 1
ATOM 5762 C CA . ARG B 1 313 ? -5.672 24.375 8.398 1 97.19 313 ARG B CA 1
ATOM 5763 C C . ARG B 1 313 ? -7.008 24.359 9.133 1 97.19 313 ARG B C 1
ATOM 5765 O O . ARG B 1 313 ? -8.062 24.203 8.516 1 97.19 313 ARG B O 1
ATOM 5772 N N . TRP B 1 314 ? -6.934 24.547 10.414 1 95.5 314 TRP B N 1
ATOM 5773 C CA . TRP B 1 314 ? -8.133 24.594 11.242 1 95.5 314 TRP B CA 1
ATOM 5774 C C . TRP B 1 314 ? -9.047 25.734 10.812 1 95.5 314 TRP B C 1
ATOM 5776 O O . TRP B 1 314 ? -10.258 25.562 10.703 1 95.5 314 TRP B O 1
ATOM 5786 N N . LYS B 1 315 ? -8.492 26.875 10.594 1 94.75 315 LYS B N 1
ATOM 5787 C CA . LYS B 1 315 ? -9.266 28.031 10.141 1 94.75 315 LYS B CA 1
ATOM 5788 C C . LYS B 1 315 ? -9.867 27.766 8.758 1 94.75 315 LYS B C 1
ATOM 5790 O O . LYS B 1 315 ? -11.023 28.125 8.5 1 94.75 315 LYS B O 1
ATOM 5795 N N . LEU B 1 316 ? -9.125 27.141 7.871 1 95.25 316 LEU B N 1
ATOM 5796 C CA . LEU B 1 316 ? -9.586 26.844 6.52 1 95.25 316 LEU B CA 1
ATOM 5797 C C . LEU B 1 316 ? -10.695 25.812 6.535 1 95.25 316 LEU B C 1
ATOM 5799 O O . LEU B 1 316 ? -11.531 25.766 5.625 1 95.25 316 LEU B O 1
ATOM 5803 N N . SER B 1 317 ? -10.68 24.953 7.535 1 93.06 317 SER B N 1
ATOM 5804 C CA . SER B 1 317 ? -11.648 23.859 7.613 1 93.06 317 SER B CA 1
ATOM 5805 C C . SER B 1 317 ? -13.078 24.391 7.695 1 93.06 317 SER B C 1
ATOM 5807 O O . SER B 1 317 ? -14.031 23.672 7.402 1 93.06 317 SER B O 1
ATOM 5809 N N . ARG B 1 318 ? -13.25 25.656 8.086 1 89.38 318 ARG B N 1
ATOM 5810 C CA . ARG B 1 318 ? -14.562 26.266 8.156 1 89.38 318 ARG B CA 1
ATOM 5811 C C . ARG B 1 318 ? -15.219 26.328 6.785 1 89.38 318 ARG B C 1
ATOM 5813 O O . ARG B 1 318 ? -16.453 26.344 6.676 1 89.38 318 ARG B O 1
ATOM 5820 N N . PHE B 1 319 ? -14.438 26.281 5.809 1 89.62 319 PHE B N 1
ATOM 5821 C CA . PHE B 1 319 ? -14.945 26.391 4.445 1 89.62 319 PHE B CA 1
ATOM 5822 C C . PHE B 1 319 ? -15.352 25.031 3.893 1 89.62 319 PHE B C 1
ATOM 5824 O O . PHE B 1 319 ? -15.805 24.938 2.752 1 89.62 319 PHE B O 1
ATOM 5831 N N . ASN B 1 320 ? -15.195 24.016 4.605 1 89.5 320 ASN B N 1
ATOM 5832 C CA . ASN B 1 320 ? -15.672 22.703 4.195 1 89.5 320 ASN B CA 1
ATOM 5833 C C . ASN B 1 320 ? -17.188 22.609 4.277 1 89.5 320 ASN B C 1
ATOM 5835 O O . ASN B 1 320 ? -17.797 21.781 3.602 1 89.5 320 ASN B O 1
ATOM 5839 N N . ASN B 1 321 ? -17.75 23.344 5.164 1 76.38 321 ASN B N 1
ATOM 5840 C CA . ASN B 1 321 ? -19.203 23.359 5.328 1 76.38 321 ASN B CA 1
ATOM 5841 C C . ASN B 1 321 ? -19.859 24.406 4.422 1 76.38 321 ASN B C 1
ATOM 5843 O O . ASN B 1 321 ? -19.344 25.516 4.285 1 76.38 321 ASN B O 1
ATOM 5847 N N . SER B 1 322 ? -20.828 23.969 3.701 1 66.94 322 SER B N 1
ATOM 5848 C CA . SER B 1 322 ? -21.516 24.766 2.697 1 66.94 322 SER B CA 1
ATOM 5849 C C . SER B 1 322 ? -22.062 26.062 3.303 1 66.94 322 SER B C 1
ATOM 5851 O O . SER B 1 322 ? -22.125 27.094 2.629 1 66.94 322 SER B O 1
ATOM 5853 N N . ASN B 1 323 ? -22.438 25.906 4.48 1 59.09 323 ASN B N 1
ATOM 5854 C CA . ASN B 1 323 ? -23.094 27.062 5.074 1 59.09 323 ASN B CA 1
ATOM 5855 C C . ASN B 1 323 ? -22.156 28.266 5.137 1 59.09 323 ASN B C 1
ATOM 5857 O O . ASN B 1 323 ? -22.609 29.406 5.094 1 59.09 323 ASN B O 1
ATOM 5861 N N . HIS B 1 324 ? -21.031 28.016 5.172 1 52.94 324 HIS B N 1
ATOM 5862 C CA . HIS B 1 324 ? -20.062 29.109 5.324 1 52.94 324 HIS B CA 1
ATOM 5863 C C . HIS B 1 324 ? -19.547 29.562 3.969 1 52.94 324 HIS B C 1
ATOM 5865 O O . HIS B 1 324 ? -18.828 30.562 3.885 1 52.94 324 HIS B O 1
ATOM 5871 N N . ARG B 1 325 ? -19.953 28.75 2.908 1 56.56 325 ARG B N 1
ATOM 5872 C CA . ARG B 1 325 ? -19.453 29.125 1.587 1 56.56 325 ARG B CA 1
ATOM 5873 C C . ARG B 1 325 ? -20.469 30 0.855 1 56.56 325 ARG B C 1
ATOM 5875 O O . ARG B 1 325 ? -21.656 29.672 0.803 1 56.56 325 ARG B O 1
ATOM 5882 N N . LYS B 1 326 ? -20.312 31.172 0.896 1 52.88 326 LYS B N 1
ATOM 5883 C CA . LYS B 1 326 ? -21.156 32.062 0.091 1 52.88 326 LYS B CA 1
ATOM 5884 C C . LYS B 1 326 ? -21.109 31.672 -1.385 1 52.88 326 LYS B C 1
ATOM 5886 O O . LYS B 1 326 ? -21.266 32.531 -2.26 1 52.88 326 LYS B O 1
ATOM 5891 N N . ILE B 1 327 ? -20.594 30.406 -1.578 1 53.5 327 ILE B N 1
ATOM 5892 C CA . ILE B 1 327 ? -20.469 30.109 -3.002 1 53.5 327 ILE B CA 1
ATOM 5893 C C . ILE B 1 327 ? -21.844 29.812 -3.598 1 53.5 327 ILE B C 1
ATOM 5895 O O . ILE B 1 327 ? -22.625 29.062 -3.02 1 53.5 327 ILE B O 1
ATOM 5899 N N . CYS B 1 328 ? -22.234 30.641 -4.516 1 50.94 328 CYS B N 1
ATOM 5900 C CA . CYS B 1 328 ? -23.484 30.75 -5.254 1 50.94 328 CYS B CA 1
ATOM 5901 C C . CYS B 1 328 ? -23.906 29.406 -5.828 1 50.94 328 CYS B C 1
ATOM 5903 O O . CYS B 1 328 ? -25.094 29.172 -6.086 1 50.94 328 CYS B O 1
ATOM 5905 N N . ASN B 1 329 ? -22.938 28.562 -6.27 1 55.75 329 ASN B N 1
ATOM 5906 C CA . ASN B 1 329 ? -23.406 27.406 -7.043 1 55.75 329 ASN B CA 1
ATOM 5907 C C . ASN B 1 329 ? -23.578 26.172 -6.164 1 55.75 329 ASN B C 1
ATOM 5909 O O . ASN B 1 329 ? -22.594 25.625 -5.668 1 55.75 329 ASN B O 1
ATOM 5913 N N . LYS B 1 330 ? -24.719 25.844 -5.773 1 65.75 330 LYS B N 1
ATOM 5914 C CA . LYS B 1 330 ? -25.219 24.75 -4.957 1 65.75 330 LYS B CA 1
ATOM 5915 C C . LYS B 1 330 ? -24.656 23.406 -5.441 1 65.75 330 LYS B C 1
ATOM 5917 O O . LYS B 1 330 ? -24.578 22.453 -4.672 1 65.75 330 LYS B O 1
ATOM 5922 N N . SER B 1 331 ? -24.047 23.406 -6.664 1 70.5 331 SER B N 1
ATOM 5923 C CA . SER B 1 331 ? -23.625 22.141 -7.246 1 70.5 331 SER B CA 1
ATOM 5924 C C . SER B 1 331 ? -22.328 21.656 -6.602 1 70.5 331 SER B C 1
ATOM 5926 O O . SER B 1 331 ? -22.031 20.453 -6.633 1 70.5 331 SER B O 1
ATOM 5928 N N . PHE B 1 332 ? -21.609 22.516 -5.836 1 77.75 332 PHE B N 1
ATOM 5929 C CA . PHE B 1 332 ? -20.344 22.078 -5.273 1 77.75 332 PHE B CA 1
ATOM 5930 C C . PHE B 1 332 ? -20.391 22.094 -3.75 1 77.75 332 PHE B C 1
ATOM 5932 O O . PHE B 1 332 ? -19.359 22.156 -3.09 1 77.75 332 PHE B O 1
ATOM 5939 N N . ASP B 1 333 ? -21.516 22.047 -3.18 1 82.38 333 ASP B N 1
ATOM 5940 C CA . ASP B 1 333 ? -21.688 22.062 -1.731 1 82.38 333 ASP B CA 1
ATOM 5941 C C . ASP B 1 333 ? -21.078 20.828 -1.083 1 82.38 333 ASP B C 1
ATOM 5943 O O . ASP B 1 333 ? -20.719 20.844 0.098 1 82.38 333 ASP B O 1
ATOM 5947 N N . TRP B 1 334 ? -20.859 19.828 -1.871 1 84.88 334 TRP B N 1
ATOM 5948 C CA . TRP B 1 334 ? -20.344 18.578 -1.327 1 84.88 334 TRP B CA 1
ATOM 5949 C C . TRP B 1 334 ? -18.812 18.625 -1.235 1 84.88 334 TRP B C 1
ATOM 5951 O O . TRP B 1 334 ? -18.203 17.797 -0.543 1 84.88 334 TRP B O 1
ATOM 5961 N N . PHE B 1 335 ? -18.219 19.594 -1.917 1 91.12 335 PHE B N 1
ATOM 5962 C CA . PHE B 1 335 ? -16.766 19.625 -2.07 1 91.12 335 PHE B CA 1
ATOM 5963 C C . PHE B 1 335 ? -16.109 20.328 -0.886 1 91.12 335 PHE B C 1
ATOM 5965 O O . PHE B 1 335 ? -16.438 21.469 -0.581 1 91.12 335 PHE B O 1
ATOM 5972 N N . PRO B 1 336 ? -15.164 19.656 -0.154 1 93.81 336 PRO B N 1
ATOM 5973 C CA . PRO B 1 336 ? -14.461 20.281 0.975 1 93.81 336 PRO B CA 1
ATOM 5974 C C . PRO B 1 336 ? -13.367 21.25 0.531 1 93.81 336 PRO B C 1
ATOM 5976 O O . PRO B 1 336 ? -12.18 20.922 0.617 1 93.81 336 PRO B O 1
ATOM 5979 N N . PHE B 1 337 ? -13.68 22.406 0.289 1 94.06 337 PHE B N 1
ATOM 5980 C CA . PHE B 1 337 ? -12.773 23.406 -0.263 1 94.06 337 PHE B CA 1
ATOM 5981 C C . PHE B 1 337 ? -11.688 23.766 0.74 1 94.06 337 PHE B C 1
ATOM 5983 O O . PHE B 1 337 ? -10.562 24.094 0.353 1 94.06 337 PHE B O 1
ATOM 5990 N N . GLY B 1 338 ? -12.031 23.75 1.986 1 95.62 338 GLY B N 1
ATOM 5991 C CA . GLY B 1 338 ? -11.047 24.078 3.006 1 95.62 338 GLY B CA 1
ATOM 5992 C C . GLY B 1 338 ? -9.859 23.141 3.002 1 95.62 338 GLY B C 1
ATOM 5993 O O . GLY B 1 338 ? -8.711 23.594 2.893 1 95.62 338 GLY B O 1
ATOM 5994 N N . THR B 1 339 ? -10.156 21.859 3.062 1 96.62 339 THR B N 1
ATOM 5995 C CA . THR B 1 339 ? -9.094 20.844 3.072 1 96.62 339 THR B CA 1
ATOM 5996 C C . THR B 1 339 ? -8.359 20.828 1.736 1 96.62 339 THR B C 1
ATOM 5998 O O . THR B 1 339 ? -7.141 20.672 1.697 1 96.62 339 THR B O 1
ATOM 6001 N N . TRP B 1 340 ? -9.094 20.953 0.645 1 97.44 340 TRP B N 1
ATOM 6002 C CA . TRP B 1 340 ? -8.477 20.984 -0.676 1 97.44 340 TRP B CA 1
ATOM 6003 C C . TRP B 1 340 ? -7.477 22.141 -0.773 1 97.44 340 TRP B C 1
ATOM 6005 O O . TRP B 1 340 ? -6.348 21.953 -1.228 1 97.44 340 TRP B O 1
ATOM 6015 N N . THR B 1 341 ? -7.867 23.297 -0.304 1 97.5 341 THR B N 1
ATOM 6016 C CA . THR B 1 341 ? -7 24.469 -0.332 1 97.5 341 THR B CA 1
ATOM 6017 C C . THR B 1 341 ? -5.777 24.25 0.553 1 97.5 341 THR B C 1
ATOM 6019 O O . THR B 1 341 ? -4.652 24.562 0.155 1 97.5 341 THR B O 1
ATOM 6022 N N . ALA B 1 342 ? -5.992 23.75 1.715 1 98.19 342 ALA B N 1
ATOM 6023 C CA . ALA B 1 342 ? -4.891 23.484 2.635 1 98.19 342 ALA B CA 1
ATOM 6024 C C . ALA B 1 342 ? -3.873 22.547 2.012 1 98.19 342 ALA B C 1
ATOM 6026 O O . ALA B 1 342 ? -2.666 22.781 2.074 1 98.19 342 ALA B O 1
ATOM 6027 N N . ASN B 1 343 ? -4.324 21.484 1.358 1 98.5 343 ASN B N 1
ATOM 6028 C CA . ASN B 1 343 ? -3.443 20.484 0.763 1 98.5 343 ASN B CA 1
ATOM 6029 C C . ASN B 1 343 ? -2.709 21.047 -0.455 1 98.5 343 ASN B C 1
ATOM 6031 O O . ASN B 1 343 ? -1.507 20.828 -0.613 1 98.5 343 ASN B O 1
ATOM 6035 N N . VAL B 1 344 ? -3.385 21.766 -1.267 1 98.38 344 VAL B N 1
ATOM 6036 C CA . VAL B 1 344 ? -2.762 22.297 -2.475 1 98.38 344 VAL B CA 1
ATOM 6037 C C . VAL B 1 344 ? -1.755 23.391 -2.1 1 98.38 344 VAL B C 1
ATOM 6039 O O . VAL B 1 344 ? -0.623 23.391 -2.588 1 98.38 344 VAL B O 1
ATOM 6042 N N . VAL B 1 345 ? -2.119 24.266 -1.187 1 98.38 345 VAL B N 1
ATOM 6043 C CA . VAL B 1 345 ? -1.223 25.344 -0.754 1 98.38 345 VAL B CA 1
ATOM 6044 C C . VAL B 1 345 ? -0.04 24.75 0.007 1 98.38 345 VAL B C 1
ATOM 6046 O O . VAL B 1 345 ? 1.097 25.188 -0.147 1 98.38 345 VAL B O 1
ATOM 6049 N N . GLY B 1 346 ? -0.364 23.766 0.853 1 98.5 346 GLY B N 1
ATOM 6050 C CA . GLY B 1 346 ? 0.722 23.078 1.529 1 98.5 346 GLY B CA 1
ATOM 6051 C C . GLY B 1 346 ? 1.696 22.422 0.572 1 98.5 346 GLY B C 1
ATOM 6052 O O . GLY B 1 346 ? 2.912 22.5 0.766 1 98.5 346 GLY B O 1
ATOM 6053 N N . ALA B 1 347 ? 1.173 21.812 -0.471 1 98.56 347 ALA B N 1
ATOM 6054 C CA . ALA B 1 347 ? 2.008 21.172 -1.486 1 98.56 347 ALA B CA 1
ATOM 6055 C C . ALA B 1 347 ? 2.859 22.203 -2.223 1 98.56 347 ALA B C 1
ATOM 6057 O O . ALA B 1 347 ? 4.039 21.969 -2.49 1 98.56 347 ALA B O 1
ATOM 6058 N N . VAL B 1 348 ? 2.291 23.328 -2.514 1 98.19 348 VAL B N 1
ATOM 6059 C CA . VAL B 1 348 ? 2.992 24.391 -3.223 1 98.19 348 VAL B CA 1
ATOM 6060 C C . VAL B 1 348 ? 4.098 24.953 -2.338 1 98.19 348 VAL B C 1
ATOM 6062 O O . VAL B 1 348 ? 5.215 25.203 -2.807 1 98.19 348 VAL B O 1
ATOM 6065 N N . CYS B 1 349 ? 3.775 25.141 -1.119 1 98.19 349 CYS B N 1
ATOM 6066 C CA . CYS B 1 349 ? 4.766 25.625 -0.169 1 98.19 349 CYS B CA 1
ATOM 6067 C C . CYS B 1 349 ? 5.941 24.656 -0.058 1 98.19 349 CYS B C 1
ATOM 6069 O O . CYS B 1 349 ? 7.098 25.078 -0.141 1 98.19 349 CYS B O 1
ATOM 6071 N N . SER B 1 350 ? 5.645 23.453 0.102 1 98.06 350 SER B N 1
ATOM 6072 C CA . SER B 1 350 ? 6.668 22.422 0.265 1 98.06 350 SER B CA 1
ATOM 6073 C C . SER B 1 350 ? 7.531 22.297 -0.986 1 98.06 350 SER B C 1
ATOM 6075 O O . SER B 1 350 ? 8.758 22.281 -0.899 1 98.06 350 SER B O 1
ATOM 6077 N N . ILE B 1 351 ? 6.918 22.25 -2.168 1 98.38 351 ILE B N 1
ATOM 6078 C CA . ILE B 1 351 ? 7.668 22.047 -3.4 1 98.38 351 ILE B CA 1
ATOM 6079 C C . ILE B 1 351 ? 8.484 23.281 -3.729 1 98.38 351 ILE B C 1
ATOM 6081 O O . ILE B 1 351 ? 9.594 23.188 -4.273 1 98.38 351 ILE B O 1
ATOM 6085 N N . ALA B 1 352 ? 7.984 24.484 -3.436 1 98.12 352 ALA B N 1
ATOM 6086 C CA . ALA B 1 352 ? 8.734 25.719 -3.668 1 98.12 352 ALA B CA 1
ATOM 6087 C C . ALA B 1 352 ? 10.016 25.75 -2.846 1 98.12 352 ALA B C 1
ATOM 6089 O O . ALA B 1 352 ? 11.094 26.062 -3.365 1 98.12 352 ALA B O 1
ATOM 6090 N N . CYS B 1 353 ? 9.875 25.438 -1.593 1 97.56 353 CYS B N 1
ATOM 6091 C CA . CYS B 1 353 ? 11.047 25.375 -0.727 1 97.56 353 CYS B CA 1
ATOM 6092 C C . CYS B 1 353 ? 12.031 24.328 -1.207 1 97.56 353 CYS B C 1
ATOM 6094 O O . CYS B 1 353 ? 13.242 24.578 -1.267 1 97.56 353 CYS B O 1
ATOM 6096 N N . THR B 1 354 ? 11.539 23.156 -1.582 1 96.69 354 THR B N 1
ATOM 6097 C CA . THR B 1 354 ? 12.383 22.078 -2.062 1 96.69 354 THR B CA 1
ATOM 6098 C C . THR B 1 354 ? 13.055 22.453 -3.381 1 96.69 354 THR B C 1
ATOM 6100 O O . THR B 1 354 ? 14.219 22.125 -3.607 1 96.69 354 THR B O 1
ATOM 6103 N N . ALA B 1 355 ? 12.328 23.109 -4.191 1 97.31 355 ALA B N 1
ATOM 6104 C CA . ALA B 1 355 ? 12.867 23.531 -5.48 1 97.31 355 ALA B CA 1
ATOM 6105 C C . ALA B 1 355 ? 14.039 24.5 -5.297 1 97.31 355 ALA B C 1
ATOM 6107 O O . ALA B 1 355 ? 15.047 24.391 -5.992 1 97.31 355 ALA B O 1
ATOM 6108 N N . ILE B 1 356 ? 13.906 25.438 -4.395 1 94.81 356 ILE B N 1
ATOM 6109 C CA . ILE B 1 356 ? 14.977 26.391 -4.113 1 94.81 356 ILE B CA 1
ATOM 6110 C C . ILE B 1 356 ? 16.203 25.656 -3.584 1 94.81 356 ILE B C 1
ATOM 6112 O O . ILE B 1 356 ? 17.328 25.906 -4.023 1 94.81 356 ILE B O 1
ATOM 6116 N N . LEU B 1 357 ? 15.969 24.766 -2.689 1 92.62 357 LEU B N 1
ATOM 6117 C CA . LEU B 1 357 ? 17.062 23.984 -2.119 1 92.62 357 LEU B CA 1
ATOM 6118 C C . LEU B 1 357 ? 17.766 23.156 -3.193 1 92.62 357 LEU B C 1
ATOM 6120 O O . LEU B 1 357 ? 18.984 23.109 -3.248 1 92.62 357 LEU B O 1
ATOM 6124 N N . ASP B 1 358 ? 17 22.5 -4.016 1 94.25 358 ASP B N 1
ATOM 6125 C CA . ASP B 1 358 ? 17.547 21.641 -5.062 1 94.25 358 ASP B CA 1
ATOM 6126 C C . ASP B 1 358 ? 18.281 22.469 -6.125 1 94.25 358 ASP B C 1
ATOM 6128 O O . ASP B 1 358 ? 19.281 22.016 -6.688 1 94.25 358 ASP B O 1
ATOM 6132 N N . ARG B 1 359 ? 17.766 23.609 -6.438 1 93.38 359 ARG B N 1
ATOM 6133 C CA . ARG B 1 359 ? 18.453 24.484 -7.379 1 93.38 359 ARG B CA 1
ATOM 6134 C C . ARG B 1 359 ? 19.828 24.891 -6.855 1 93.38 359 ARG B C 1
ATOM 6136 O O . ARG B 1 359 ? 20.797 24.875 -7.598 1 93.38 359 ARG B O 1
ATOM 6143 N N . ARG B 1 360 ? 19.844 25.25 -5.637 1 89.81 360 ARG B N 1
ATOM 6144 C CA . ARG B 1 360 ? 21.125 25.609 -5.02 1 89.81 360 ARG B CA 1
ATOM 6145 C C . ARG B 1 360 ? 22.109 24.438 -5.098 1 89.81 360 ARG B C 1
ATOM 6147 O O . ARG B 1 360 ? 23.281 24.641 -5.422 1 89.81 360 ARG B O 1
ATOM 6154 N N . ARG B 1 361 ? 21.641 23.312 -4.797 1 89.5 361 ARG B N 1
ATOM 6155 C CA . ARG B 1 361 ? 22.484 22.125 -4.875 1 89.5 361 ARG B CA 1
ATOM 6156 C C . ARG B 1 361 ? 22.953 21.875 -6.305 1 89.5 361 ARG B C 1
ATOM 6158 O O . ARG B 1 361 ? 24.094 21.5 -6.535 1 89.5 361 ARG B O 1
ATOM 6165 N N . LYS B 1 362 ? 22.094 22.031 -7.184 1 91.44 362 LYS B N 1
ATOM 6166 C CA . LYS B 1 362 ? 22.406 21.844 -8.602 1 91.44 362 LYS B CA 1
ATOM 6167 C C . LYS B 1 362 ? 23.484 22.812 -9.055 1 91.44 362 LYS B C 1
ATOM 6169 O O . LYS B 1 362 ? 24.438 22.422 -9.734 1 91.44 362 LYS B O 1
ATOM 6174 N N . LEU B 1 363 ? 23.422 24.016 -8.656 1 89.81 363 LEU B N 1
ATOM 6175 C CA . LEU B 1 363 ? 24.391 25.031 -9.039 1 89.81 363 LEU B CA 1
ATOM 6176 C C . LEU B 1 363 ? 25.766 24.734 -8.453 1 89.81 363 LEU B C 1
ATOM 6178 O O . LEU B 1 363 ? 26.781 24.953 -9.102 1 89.81 363 LEU B O 1
ATOM 6182 N N . VAL B 1 364 ? 25.734 24.266 -7.305 1 87.31 364 VAL B N 1
ATOM 6183 C CA . VAL B 1 364 ? 27 23.891 -6.672 1 87.31 364 VAL B CA 1
ATOM 6184 C C . VAL B 1 364 ? 27.625 22.719 -7.422 1 87.31 364 VAL B C 1
ATOM 6186 O O . VAL B 1 364 ? 28.828 22.719 -7.699 1 87.31 364 VAL B O 1
ATOM 6189 N N . LEU B 1 365 ? 26.844 21.703 -7.738 1 87.31 365 LEU B N 1
ATOM 6190 C CA . LEU B 1 365 ? 27.312 20.516 -8.445 1 87.31 365 LEU B CA 1
ATOM 6191 C C . LEU B 1 365 ? 27.844 20.875 -9.828 1 87.31 365 LEU B C 1
ATOM 6193 O O . LEU B 1 365 ? 28.766 20.25 -10.336 1 87.31 365 LEU B O 1
ATOM 6197 N N . GLU B 1 366 ? 27.25 21.922 -10.383 1 89 366 GLU B N 1
ATOM 6198 C CA . GLU B 1 366 ? 27.641 22.375 -11.719 1 89 366 GLU B CA 1
ATOM 6199 C C . GLU B 1 366 ? 28.797 23.359 -11.648 1 89 366 GLU B C 1
ATOM 6201 O O . GLU B 1 366 ? 29.297 23.828 -12.68 1 89 366 GLU B O 1
ATOM 6206 N N . GLY B 1 367 ? 29.234 23.688 -10.406 1 86.56 367 GLY B N 1
ATOM 6207 C CA . GLY B 1 367 ? 30.359 24.609 -10.234 1 86.56 367 GLY B CA 1
ATOM 6208 C C . GLY B 1 367 ? 29.984 26.062 -10.414 1 86.56 367 GLY B C 1
ATOM 6209 O O . GLY B 1 367 ? 30.844 26.922 -10.586 1 86.56 367 GLY B O 1
ATOM 6210 N N . LYS B 1 368 ? 28.781 26.391 -10.422 1 84.81 368 LYS B N 1
ATOM 6211 C CA . LYS B 1 368 ? 28.312 27.75 -10.695 1 84.81 368 LYS B CA 1
ATOM 6212 C C . LYS B 1 368 ? 28.125 28.531 -9.398 1 84.81 368 LYS B C 1
ATOM 6214 O O . LYS B 1 368 ? 27.906 29.75 -9.43 1 84.81 368 LYS B O 1
ATOM 6219 N N . ALA B 1 369 ? 28.016 27.906 -8.336 1 78.5 369 ALA B N 1
ATOM 6220 C CA . ALA B 1 369 ? 27.844 28.562 -7.039 1 78.5 369 ALA B CA 1
ATOM 6221 C C . ALA B 1 369 ? 28.75 27.922 -5.98 1 78.5 369 ALA B C 1
ATOM 6223 O O . ALA B 1 369 ? 29.156 26.766 -6.113 1 78.5 369 ALA B O 1
ATOM 6224 N N . ALA B 1 370 ? 29.281 28.734 -5.098 1 73.88 370 ALA B N 1
ATOM 6225 C CA . ALA B 1 370 ? 30.094 28.234 -3.994 1 73.88 370 ALA B CA 1
ATOM 6226 C C . ALA B 1 370 ? 29.234 27.469 -2.988 1 73.88 370 ALA B C 1
ATOM 6228 O O . ALA B 1 370 ? 28.047 27.781 -2.824 1 73.88 370 ALA B O 1
ATOM 6229 N N . TYR B 1 371 ? 29.641 26.25 -2.498 1 65.69 371 TYR B N 1
ATOM 6230 C CA . TYR B 1 371 ? 28.969 25.422 -1.5 1 65.69 371 TYR B CA 1
ATOM 6231 C C . TYR B 1 371 ? 28.688 26.219 -0.234 1 65.69 371 TYR B C 1
ATOM 6233 O O . TYR B 1 371 ? 27.969 25.766 0.65 1 65.69 371 TYR B O 1
ATOM 6241 N N . ASP B 1 372 ? 29.062 27.562 -0.121 1 59.47 372 ASP B N 1
ATOM 6242 C CA . ASP B 1 372 ? 29 28.297 1.137 1 59.47 372 ASP B CA 1
ATOM 6243 C C . ASP B 1 372 ? 27.547 28.578 1.523 1 59.47 372 ASP B C 1
ATOM 6245 O O . ASP B 1 372 ? 27.172 29.734 1.732 1 59.47 372 ASP B O 1
ATOM 6249 N N . MET B 1 373 ? 26.797 27.562 1.451 1 61.81 373 MET B N 1
ATOM 6250 C CA . MET B 1 373 ? 25.406 27.891 1.767 1 61.81 373 MET B CA 1
ATOM 6251 C C . MET B 1 373 ? 25.188 27.922 3.275 1 61.81 373 MET B C 1
ATOM 6253 O O . MET B 1 373 ? 25.703 27.078 4.004 1 61.81 373 MET B O 1
ATOM 6257 N N . ASP B 1 374 ? 24.688 29.156 3.801 1 71 374 ASP B N 1
ATOM 6258 C CA . ASP B 1 374 ? 24.312 29.375 5.195 1 71 374 ASP B CA 1
ATOM 6259 C C . ASP B 1 374 ? 23.422 28.25 5.711 1 71 374 ASP B C 1
ATOM 6261 O O . ASP B 1 374 ? 22.375 27.953 5.133 1 71 374 ASP B O 1
ATOM 6265 N N . PRO B 1 375 ? 23.984 27.438 6.66 1 75.56 375 PRO B N 1
ATOM 6266 C CA . PRO B 1 375 ? 23.219 26.328 7.242 1 75.56 375 PRO B CA 1
ATOM 6267 C C . PRO B 1 375 ? 21.844 26.75 7.734 1 75.56 375 PRO B C 1
ATOM 6269 O O . PRO B 1 375 ? 20.891 25.969 7.652 1 75.56 375 PRO B O 1
ATOM 6272 N N . TRP B 1 376 ? 21.703 28 8.039 1 82.12 376 TRP B N 1
ATOM 6273 C CA . TRP B 1 376 ? 20.438 28.469 8.586 1 82.12 376 TRP B CA 1
ATOM 6274 C C . TRP B 1 376 ? 19.406 28.672 7.48 1 82.12 376 TRP B C 1
ATOM 6276 O O . TRP B 1 376 ? 18.234 28.375 7.664 1 82.12 376 TRP B O 1
ATOM 6286 N N . SER B 1 377 ? 19.891 29.156 6.367 1 84.5 377 SER B N 1
ATOM 6287 C CA . SER B 1 377 ? 18.969 29.359 5.262 1 84.5 377 SER B CA 1
ATOM 6288 C C . SER B 1 377 ? 18.359 28.047 4.793 1 84.5 377 SER B C 1
ATOM 6290 O O . SER B 1 377 ? 17.156 27.969 4.535 1 84.5 377 SER B O 1
ATOM 6292 N N . ASN B 1 378 ? 19.172 27.016 4.738 1 86.88 378 ASN B N 1
ATOM 6293 C CA . ASN B 1 378 ? 18.688 25.688 4.367 1 86.88 378 ASN B CA 1
ATOM 6294 C C . ASN B 1 378 ? 17.75 25.125 5.434 1 86.88 378 ASN B C 1
ATOM 6296 O O . ASN B 1 378 ? 16.734 24.516 5.105 1 86.88 378 ASN B O 1
ATOM 6300 N N . ALA B 1 379 ? 18.078 25.406 6.641 1 87.25 379 ALA B N 1
ATOM 6301 C CA . ALA B 1 379 ? 17.266 24.906 7.754 1 87.25 379 ALA B CA 1
ATOM 6302 C C . ALA B 1 379 ? 15.883 25.547 7.766 1 87.25 379 ALA B C 1
ATOM 6304 O O . ALA B 1 379 ? 14.883 24.891 8.055 1 87.25 379 ALA B O 1
ATOM 6305 N N . VAL B 1 380 ? 15.875 26.828 7.41 1 91.31 380 VAL B N 1
ATOM 6306 C CA . VAL B 1 380 ? 14.609 27.562 7.406 1 91.31 380 VAL B CA 1
ATOM 6307 C C . VAL B 1 380 ? 13.703 27.016 6.305 1 91.31 380 VAL B C 1
ATOM 6309 O O . VAL B 1 380 ? 12.516 26.781 6.531 1 91.31 380 VAL B O 1
ATOM 6312 N N . LEU B 1 381 ? 14.258 26.812 5.117 1 93 381 LEU B N 1
ATOM 6313 C CA . LEU B 1 381 ? 13.477 26.297 4.004 1 93 381 LEU B CA 1
ATOM 6314 C C . LEU B 1 381 ? 12.953 24.906 4.309 1 93 381 LEU B C 1
ATOM 6316 O O . LEU B 1 381 ? 11.789 24.594 4.031 1 93 381 LEU B O 1
ATOM 6320 N N . PHE B 1 382 ? 13.781 24.125 4.922 1 91.94 382 PHE B N 1
ATOM 6321 C CA . PHE B 1 382 ? 13.375 22.781 5.312 1 91.94 382 PHE B CA 1
ATOM 6322 C C . PHE B 1 382 ? 12.273 22.828 6.367 1 91.94 382 PHE B C 1
ATOM 6324 O O . PHE B 1 382 ? 11.312 22.062 6.305 1 91.94 382 PHE B O 1
ATOM 6331 N N . ALA B 1 383 ? 12.445 23.719 7.281 1 93.75 383 ALA B N 1
ATOM 6332 C CA . ALA B 1 383 ? 11.484 23.844 8.375 1 93.75 383 ALA B CA 1
ATOM 6333 C C . ALA B 1 383 ? 10.141 24.359 7.859 1 93.75 383 ALA B C 1
ATOM 6335 O O . ALA B 1 383 ? 9.086 23.953 8.352 1 93.75 383 ALA B O 1
ATOM 6336 N N . VAL B 1 384 ? 10.156 25.25 6.938 1 96.25 384 VAL B N 1
ATOM 6337 C CA . VAL B 1 384 ? 8.914 25.75 6.355 1 96.25 384 VAL B CA 1
ATOM 6338 C C . VAL B 1 384 ? 8.211 24.641 5.582 1 96.25 384 VAL B C 1
ATOM 6340 O O . VAL B 1 384 ? 7.004 24.453 5.719 1 96.25 384 VAL B O 1
ATOM 6343 N N . ALA B 1 385 ? 8.945 23.875 4.812 1 96.38 385 ALA B N 1
ATOM 6344 C CA . ALA B 1 385 ? 8.383 22.797 4.02 1 96.38 385 ALA B CA 1
ATOM 6345 C C . ALA B 1 385 ? 7.812 21.703 4.922 1 96.38 385 ALA B C 1
ATOM 6347 O O . ALA B 1 385 ? 6.676 21.266 4.73 1 96.38 385 ALA B O 1
ATOM 6348 N N . THR B 1 386 ? 8.531 21.328 5.949 1 94.12 386 THR B N 1
ATOM 6349 C CA . THR B 1 386 ? 8.188 20.172 6.781 1 94.12 386 THR B CA 1
ATOM 6350 C C . THR B 1 386 ? 7.266 20.594 7.922 1 94.12 386 THR B C 1
ATOM 6352 O O . THR B 1 386 ? 6.34 19.859 8.281 1 94.12 386 THR B O 1
ATOM 6355 N N . GLY B 1 387 ? 7.598 21.734 8.508 1 95.94 387 GLY B N 1
ATOM 6356 C CA . GLY B 1 387 ? 6.824 22.188 9.648 1 95.94 387 GLY B CA 1
ATOM 6357 C C . GLY B 1 387 ? 5.527 22.875 9.258 1 95.94 387 GLY B C 1
ATOM 6358 O O . GLY B 1 387 ? 4.441 22.359 9.531 1 95.94 387 GLY B O 1
ATOM 6359 N N . PHE B 1 388 ? 5.637 23.953 8.547 1 97.31 388 PHE B N 1
ATOM 6360 C CA . PHE B 1 388 ? 4.449 24.688 8.148 1 97.31 388 PHE B CA 1
ATOM 6361 C C . PHE B 1 388 ? 3.697 23.969 7.043 1 97.31 388 PHE B C 1
ATOM 6363 O O . PHE B 1 388 ? 2.535 23.594 7.219 1 97.31 388 PHE B O 1
ATOM 6370 N N . GLY B 1 389 ? 4.375 23.672 5.922 1 97.19 389 GLY B N 1
ATOM 6371 C CA . GLY B 1 389 ? 3.734 22.969 4.816 1 97.19 389 GLY B CA 1
ATOM 6372 C C . GLY B 1 389 ? 3.225 21.594 5.191 1 97.19 389 GLY B C 1
ATOM 6373 O O . GLY B 1 389 ? 2.117 21.203 4.805 1 97.19 389 GLY B O 1
ATOM 6374 N N . GLY B 1 390 ? 3.998 20.844 5.926 1 97.19 390 GLY B N 1
ATOM 6375 C CA . GLY B 1 390 ? 3.617 19.516 6.363 1 97.19 390 GLY B CA 1
ATOM 6376 C C . GLY B 1 390 ? 2.395 19.5 7.262 1 97.19 390 GLY B C 1
ATOM 6377 O O . GLY B 1 390 ? 1.539 18.625 7.148 1 97.19 390 GLY B O 1
ATOM 6378 N N . SER B 1 391 ? 2.322 20.469 8.125 1 98 391 SER B N 1
ATOM 6379 C CA . SER B 1 391 ? 1.215 20.484 9.078 1 98 391 SER B CA 1
ATOM 6380 C C . SER B 1 391 ? 0.015 21.234 8.508 1 98 391 SER B C 1
ATOM 6382 O O . SER B 1 391 ? -1.095 21.141 9.031 1 98 391 SER B O 1
ATOM 6384 N N . LEU B 1 392 ? 0.234 22.031 7.527 1 98.25 392 LEU B N 1
ATOM 6385 C CA . LEU B 1 392 ? -0.866 22.656 6.805 1 98.25 392 LEU B CA 1
ATOM 6386 C C . LEU B 1 392 ? -1.631 21.641 5.973 1 98.25 392 LEU B C 1
ATOM 6388 O O . LEU B 1 392 ? -2.852 21.734 5.836 1 98.25 392 LEU B O 1
ATOM 6392 N N . SER B 1 393 ? -0.941 20.734 5.43 1 98.44 393 SER B N 1
ATOM 6393 C CA . SER B 1 393 ? -1.544 19.688 4.617 1 98.44 393 SER B CA 1
ATOM 6394 C C . SER B 1 393 ? -1.841 18.453 5.449 1 98.44 393 SER B C 1
ATOM 6396 O O . SER B 1 393 ? -1.284 18.266 6.535 1 98.44 393 SER B O 1
ATOM 6398 N N . THR B 1 394 ? -2.732 17.641 5.004 1 97.94 394 THR B N 1
ATOM 6399 C CA . THR B 1 394 ? -3.111 16.453 5.77 1 97.94 394 THR B CA 1
ATOM 6400 C C . THR B 1 394 ? -3.68 15.375 4.852 1 97.94 394 THR B C 1
ATOM 6402 O O . THR B 1 394 ? -4.273 15.688 3.814 1 97.94 394 THR B O 1
ATOM 6405 N N . VAL B 1 395 ? -3.465 14.133 5.223 1 98.38 395 VAL B N 1
ATOM 6406 C CA . VAL B 1 395 ? -4.039 12.992 4.516 1 98.38 395 VAL B CA 1
ATOM 6407 C C . VAL B 1 395 ? -5.188 12.398 5.336 1 98.38 395 VAL B C 1
ATOM 6409 O O . VAL B 1 395 ? -6.176 11.93 4.777 1 98.38 395 VAL B O 1
ATOM 6412 N N . SER B 1 396 ? -5.113 12.422 6.613 1 97.62 396 SER B N 1
ATOM 6413 C CA . SER B 1 396 ? -6.098 11.789 7.484 1 97.62 396 SER B CA 1
ATOM 6414 C C . SER B 1 396 ? -7.48 12.406 7.305 1 97.62 396 SER B C 1
ATOM 6416 O O . SER B 1 396 ? -8.469 11.695 7.141 1 97.62 396 SER B O 1
ATOM 6418 N N . SER B 1 397 ? -7.547 13.812 7.293 1 96.19 397 SER B N 1
ATOM 6419 C CA . SER B 1 397 ? -8.828 14.477 7.086 1 96.19 397 SER B CA 1
ATOM 6420 C C . SER B 1 397 ? -9.344 14.258 5.668 1 96.19 397 SER B C 1
ATOM 6422 O O . SER B 1 397 ? -10.547 14.086 5.461 1 96.19 397 SER B O 1
ATOM 6424 N N . MET B 1 398 ? -8.469 14.305 4.738 1 96.94 398 MET B N 1
ATOM 6425 C CA . MET B 1 398 ? -8.859 14.055 3.354 1 96.94 398 MET B CA 1
ATOM 6426 C C . MET B 1 398 ? -9.484 12.672 3.205 1 96.94 398 MET B C 1
ATOM 6428 O O . MET B 1 398 ? -10.531 12.523 2.57 1 96.94 398 MET B O 1
ATOM 6432 N N . VAL B 1 399 ? -8.828 11.695 3.758 1 96.81 399 VAL B N 1
ATOM 6433 C CA . VAL B 1 399 ? -9.297 10.312 3.689 1 96.81 399 VAL B CA 1
ATOM 6434 C C . VAL B 1 399 ? -10.664 10.203 4.367 1 96.81 399 VAL B C 1
ATOM 6436 O O . VAL B 1 399 ? -11.562 9.531 3.852 1 96.81 399 VAL B O 1
ATOM 6439 N N . LYS B 1 400 ? -10.789 10.812 5.535 1 94.88 400 LYS B N 1
ATOM 6440 C CA . LYS B 1 400 ? -12.078 10.805 6.23 1 94.88 400 LYS B CA 1
ATOM 6441 C C . LYS B 1 400 ? -13.18 11.391 5.348 1 94.88 400 LYS B C 1
ATOM 6443 O O . LYS B 1 400 ? -14.281 10.836 5.273 1 94.88 400 LYS B O 1
ATOM 6448 N N . GLU B 1 401 ? -12.898 12.469 4.73 1 94.19 401 GLU B N 1
ATOM 6449 C CA . GLU B 1 401 ? -13.867 13.125 3.861 1 94.19 401 GLU B CA 1
ATOM 6450 C C . GLU B 1 401 ? -14.203 12.258 2.65 1 94.19 401 GLU B C 1
ATOM 6452 O O . GLU B 1 401 ? -15.359 12.18 2.24 1 94.19 401 GLU B O 1
ATOM 6457 N N . ILE B 1 402 ? -13.227 11.617 2.07 1 94.31 402 ILE B N 1
ATOM 6458 C CA . ILE B 1 402 ? -13.422 10.758 0.913 1 94.31 402 ILE B CA 1
ATOM 6459 C C . ILE B 1 402 ? -14.328 9.586 1.29 1 94.31 402 ILE B C 1
ATOM 6461 O O . ILE B 1 402 ? -15.281 9.273 0.57 1 94.31 402 ILE B O 1
ATOM 6465 N N . VAL B 1 403 ? -14.016 8.945 2.389 1 91.25 403 VAL B N 1
ATOM 6466 C CA . VAL B 1 403 ? -14.797 7.797 2.838 1 91.25 403 VAL B CA 1
ATOM 6467 C C . VAL B 1 403 ? -16.219 8.234 3.164 1 91.25 403 VAL B C 1
ATOM 6469 O O . VAL B 1 403 ? -17.188 7.547 2.822 1 91.25 403 VAL B O 1
ATOM 6472 N N . SER B 1 404 ? -16.359 9.422 3.793 1 89.94 404 SER B N 1
ATOM 6473 C CA . SER B 1 404 ? -17.688 9.938 4.125 1 89.94 404 SER B CA 1
ATOM 6474 C C . SER B 1 404 ? -18.5 10.234 2.867 1 89.94 404 SER B C 1
ATOM 6476 O O . SER B 1 404 ? -19.688 9.938 2.812 1 89.94 404 SER B O 1
ATOM 6478 N N . LEU B 1 405 ? -17.875 10.828 1.912 1 89.75 405 LEU B N 1
ATOM 6479 C CA . LEU B 1 405 ? -18.547 11.109 0.645 1 89.75 405 LEU B CA 1
ATOM 6480 C C . LEU B 1 405 ? -18.953 9.812 -0.054 1 89.75 405 LEU B C 1
ATOM 6482 O O . LEU B 1 405 ? -20.016 9.742 -0.664 1 89.75 405 LEU B O 1
ATOM 6486 N N . ALA B 1 406 ? -18.125 8.805 0.01 1 86.69 406 ALA B N 1
ATOM 6487 C CA . ALA B 1 406 ? -18.406 7.52 -0.62 1 86.69 406 ALA B CA 1
ATOM 6488 C C . ALA B 1 406 ? -19.562 6.805 0.074 1 86.69 406 ALA B C 1
ATOM 6490 O O . ALA B 1 406 ? -20.359 6.133 -0.578 1 86.69 406 ALA B O 1
ATOM 6491 N N . GLU B 1 407 ? -19.625 6.969 1.347 1 82.44 407 GLU B N 1
ATOM 6492 C CA . GLU B 1 407 ? -20.688 6.324 2.123 1 82.44 407 GLU B CA 1
ATOM 6493 C C . GLU B 1 407 ? -22.016 7.047 1.949 1 82.44 407 GLU B C 1
ATOM 6495 O O . GLU B 1 407 ? -23.078 6.43 2.027 1 82.44 407 GLU B O 1
ATOM 6500 N N . ALA B 1 408 ? -22.047 8.352 1.84 1 78.81 408 ALA B N 1
ATOM 6501 C CA . ALA B 1 408 ? -23.25 9.172 1.755 1 78.81 408 ALA B CA 1
ATOM 6502 C C . ALA B 1 408 ? -23.953 8.992 0.407 1 78.81 408 ALA B C 1
ATOM 6504 O O . ALA B 1 408 ? -25.172 9.133 0.304 1 78.81 408 ALA B O 1
ATOM 6505 N N . ASN B 1 409 ? -23.141 8.984 -0.634 1 69.81 409 ASN B N 1
ATOM 6506 C CA . ASN B 1 409 ? -23.719 8.945 -1.969 1 69.81 409 ASN B CA 1
ATOM 6507 C C . ASN B 1 409 ? -23.438 7.621 -2.67 1 69.81 409 ASN B C 1
ATOM 6509 O O . ASN B 1 409 ? -22.281 7.203 -2.758 1 69.81 409 ASN B O 1
ATOM 6513 N N . PRO B 1 410 ? -24.531 7.078 -3.205 1 62.88 410 PRO B N 1
ATOM 6514 C CA . PRO B 1 410 ? -24.344 5.789 -3.881 1 62.88 410 PRO B CA 1
ATOM 6515 C C . PRO B 1 410 ? -23.406 5.883 -5.078 1 62.88 410 PRO B C 1
ATOM 6517 O O . PRO B 1 410 ? -22.781 4.887 -5.453 1 62.88 410 PRO B O 1
ATOM 6520 N N . SER B 1 411 ? -23.359 7.012 -5.641 1 65.69 411 SER B N 1
ATOM 6521 C CA . SER B 1 411 ? -22.625 7.023 -6.898 1 65.69 411 SER B CA 1
ATOM 6522 C C . SER B 1 411 ? -21.125 7.043 -6.66 1 65.69 411 SER B C 1
ATOM 6524 O O . SER B 1 411 ? -20.344 6.645 -7.527 1 65.69 411 SER B O 1
ATOM 6526 N N . VAL B 1 412 ? -20.656 7.211 -5.535 1 80.5 412 VAL B N 1
ATOM 6527 C CA . VAL B 1 412 ? -19.25 7.207 -5.125 1 80.5 412 VAL B CA 1
ATOM 6528 C C . VAL B 1 412 ? -18.453 8.133 -6.035 1 80.5 412 VAL B C 1
ATOM 6530 O O . VAL B 1 412 ? -17.266 8.375 -5.793 1 80.5 412 VAL B O 1
ATOM 6533 N N . VAL B 1 413 ? -18.984 8.773 -7.062 1 83 413 VAL B N 1
ATOM 6534 C CA . VAL B 1 413 ? -18.328 9.609 -8.062 1 83 413 VAL B CA 1
ATOM 6535 C C . VAL B 1 413 ? -17.719 10.836 -7.387 1 83 413 VAL B C 1
ATOM 6537 O O . VAL B 1 413 ? -16.609 11.258 -7.727 1 83 413 VAL B O 1
ATOM 6540 N N . ARG B 1 414 ? -18.484 11.344 -6.457 1 88.19 414 ARG B N 1
ATOM 6541 C CA . ARG B 1 414 ? -18.031 12.555 -5.785 1 88.19 414 ARG B CA 1
ATOM 6542 C C . ARG B 1 414 ? -16.75 12.297 -4.98 1 88.19 414 ARG B C 1
ATOM 6544 O O . ARG B 1 414 ? -15.852 13.133 -4.945 1 88.19 414 ARG B O 1
ATOM 6551 N N . ALA B 1 415 ? -16.703 11.172 -4.328 1 92 415 ALA B N 1
ATOM 6552 C CA . ALA B 1 415 ? -15.516 10.805 -3.559 1 92 415 ALA B CA 1
ATOM 6553 C C . ALA B 1 415 ? -14.289 10.711 -4.453 1 92 415 ALA B C 1
ATOM 6555 O O . ALA B 1 415 ? -13.234 11.266 -4.137 1 92 415 ALA B O 1
ATOM 6556 N N . HIS B 1 416 ? -14.422 10.102 -5.574 1 89.44 416 HIS B N 1
ATOM 6557 C CA . HIS B 1 416 ? -13.312 9.922 -6.5 1 89.44 416 HIS B CA 1
ATOM 6558 C C . HIS B 1 416 ? -12.938 11.234 -7.176 1 89.44 416 HIS B C 1
ATOM 6560 O O . HIS B 1 416 ? -11.758 11.508 -7.414 1 89.44 416 HIS B O 1
ATOM 6566 N N . ALA B 1 417 ? -13.93 11.969 -7.539 1 91.38 417 ALA B N 1
ATOM 6567 C CA . ALA B 1 417 ? -13.664 13.273 -8.141 1 91.38 417 ALA B CA 1
ATOM 6568 C C . ALA B 1 417 ? -12.859 14.164 -7.195 1 91.38 417 ALA B C 1
ATOM 6570 O O . ALA B 1 417 ? -11.914 14.836 -7.613 1 91.38 417 ALA B O 1
ATOM 6571 N N . TYR B 1 418 ? -13.281 14.211 -5.934 1 94.44 418 TYR B N 1
ATOM 6572 C CA . TYR B 1 418 ? -12.57 14.977 -4.922 1 94.44 418 TYR B CA 1
ATOM 6573 C C . TYR B 1 418 ? -11.117 14.539 -4.824 1 94.44 418 TYR B C 1
ATOM 6575 O O . TYR B 1 418 ? -10.203 15.367 -4.816 1 94.44 418 TYR B O 1
ATOM 6583 N N . ALA B 1 419 ? -10.891 13.258 -4.793 1 95.06 419 ALA B N 1
ATOM 6584 C CA . ALA B 1 419 ? -9.539 12.711 -4.691 1 95.06 419 ALA B CA 1
ATOM 6585 C C . ALA B 1 419 ? -8.711 13.078 -5.922 1 95.06 419 ALA B C 1
ATOM 6587 O O . ALA B 1 419 ? -7.602 13.609 -5.797 1 95.06 419 ALA B O 1
ATOM 6588 N N . ILE B 1 420 ? -9.211 12.859 -7.117 1 94.56 420 ILE B N 1
ATOM 6589 C CA . ILE B 1 420 ? -8.5 13.086 -8.367 1 94.56 420 ILE B CA 1
ATOM 6590 C C . ILE B 1 420 ? -8.164 14.57 -8.516 1 94.56 420 ILE B C 1
ATOM 6592 O O . ILE B 1 420 ? -7.059 14.93 -8.914 1 94.56 420 ILE B O 1
ATOM 6596 N N . LEU B 1 421 ? -9.102 15.352 -8.172 1 95.81 421 LEU B N 1
ATOM 6597 C CA . LEU B 1 421 ? -8.891 16.781 -8.297 1 95.81 421 LEU B CA 1
ATOM 6598 C C . LEU B 1 421 ? -7.805 17.266 -7.34 1 95.81 421 LEU B C 1
ATOM 6600 O O . LEU B 1 421 ? -7.012 18.141 -7.684 1 95.81 421 LEU B O 1
ATOM 6604 N N . THR B 1 422 ? -7.824 16.766 -6.133 1 97.62 422 THR B N 1
ATOM 6605 C CA . THR B 1 422 ? -6.797 17.125 -5.164 1 97.62 422 THR B CA 1
ATOM 6606 C C . THR B 1 422 ? -5.414 16.719 -5.664 1 97.62 422 THR B C 1
ATOM 6608 O O . THR B 1 422 ? -4.488 17.531 -5.68 1 97.62 422 THR B O 1
ATOM 6611 N N . PHE B 1 423 ? -5.273 15.461 -6.184 1 97.44 423 PHE B N 1
ATOM 6612 C CA . PHE B 1 423 ? -3.992 14.953 -6.66 1 97.44 423 PHE B CA 1
ATOM 6613 C C . PHE B 1 423 ? -3.551 15.688 -7.918 1 97.44 423 PHE B C 1
ATOM 6615 O O . PHE B 1 423 ? -2.393 16.094 -8.023 1 97.44 423 PHE B O 1
ATOM 6622 N N . ALA B 1 424 ? -4.41 15.82 -8.859 1 97.38 424 ALA B N 1
ATOM 6623 C CA . ALA B 1 424 ? -4.078 16.422 -10.148 1 97.38 424 ALA B CA 1
ATOM 6624 C C . ALA B 1 424 ? -3.641 17.875 -9.984 1 97.38 424 ALA B C 1
ATOM 6626 O O . ALA B 1 424 ? -2.635 18.297 -10.555 1 97.38 424 ALA B O 1
ATOM 6627 N N . SER B 1 425 ? -4.375 18.625 -9.18 1 98.06 425 SER B N 1
ATOM 6628 C CA . SER B 1 425 ? -4.039 20.031 -8.977 1 98.06 425 SER B CA 1
ATOM 6629 C C . SER B 1 425 ? -2.693 20.188 -8.281 1 98.06 425 SER B C 1
ATOM 6631 O O . SER B 1 425 ? -1.835 20.938 -8.734 1 98.06 425 SER B O 1
ATOM 6633 N N . ALA B 1 426 ? -2.525 19.469 -7.199 1 98.44 426 ALA B N 1
ATOM 6634 C CA . ALA B 1 426 ? -1.275 19.562 -6.449 1 98.44 426 ALA B CA 1
ATOM 6635 C C . ALA B 1 426 ? -0.091 19.109 -7.297 1 98.44 426 ALA B C 1
ATOM 6637 O O . ALA B 1 426 ? 0.955 19.766 -7.316 1 98.44 426 ALA B O 1
ATOM 6638 N N . MET B 1 427 ? -0.25 17.984 -8 1 98.25 427 MET B N 1
ATOM 6639 C CA . MET B 1 427 ? 0.818 17.422 -8.82 1 98.25 427 MET B CA 1
ATOM 6640 C C . MET B 1 427 ? 1.194 18.375 -9.953 1 98.25 427 MET B C 1
ATOM 6642 O O . MET B 1 427 ? 2.373 18.688 -10.148 1 98.25 427 MET B O 1
ATOM 6646 N N . LEU B 1 428 ? 0.264 18.859 -10.727 1 98.25 428 LEU B N 1
ATOM 6647 C CA . LEU B 1 428 ? 0.518 19.688 -11.906 1 98.25 428 LEU B CA 1
ATOM 6648 C C . LEU B 1 428 ? 1.14 21.016 -11.516 1 98.25 428 LEU B C 1
ATOM 6650 O O . LEU B 1 428 ? 2.131 21.453 -12.109 1 98.25 428 LEU B O 1
ATOM 6654 N N . ILE B 1 429 ? 0.584 21.672 -10.508 1 98.56 429 ILE B N 1
ATOM 6655 C CA . ILE B 1 429 ? 1.115 22.969 -10.07 1 98.56 429 ILE B CA 1
ATOM 6656 C C . ILE B 1 429 ? 2.533 22.781 -9.531 1 98.56 429 ILE B C 1
ATOM 6658 O O . ILE B 1 429 ? 3.43 23.562 -9.844 1 98.56 429 ILE B O 1
ATOM 6662 N N . SER B 1 430 ? 2.693 21.734 -8.727 1 98.69 430 SER B N 1
ATOM 6663 C CA . SER B 1 430 ? 4.008 21.484 -8.148 1 98.69 430 SER B CA 1
ATOM 6664 C C . SER B 1 430 ? 5.031 21.156 -9.227 1 98.69 430 SER B C 1
ATOM 6666 O O . SER B 1 430 ? 6.191 21.562 -9.133 1 98.69 430 SER B O 1
ATOM 6668 N N . LEU B 1 431 ? 4.625 20.375 -10.219 1 98.12 431 LEU B N 1
ATOM 6669 C CA . LEU B 1 431 ? 5.527 20.016 -11.312 1 98.12 431 LEU B CA 1
ATOM 6670 C C . LEU B 1 431 ? 5.977 21.266 -12.07 1 98.12 431 LEU B C 1
ATOM 6672 O O . LEU B 1 431 ? 7.148 21.391 -12.43 1 98.12 431 LEU B O 1
ATOM 6676 N N . ILE B 1 432 ? 5.117 22.172 -12.328 1 98 432 ILE B N 1
ATOM 6677 C CA . ILE B 1 432 ? 5.418 23.406 -13.047 1 98 432 ILE B CA 1
ATOM 6678 C C . ILE B 1 432 ? 6.402 24.25 -12.227 1 98 432 ILE B C 1
ATOM 6680 O O . ILE B 1 432 ? 7.426 24.703 -12.75 1 98 432 ILE B O 1
ATOM 6684 N N . ILE B 1 433 ? 6.133 24.406 -10.961 1 98.12 433 ILE B N 1
ATOM 6685 C CA . ILE B 1 433 ? 6.977 25.219 -10.086 1 98.12 433 ILE B CA 1
ATOM 6686 C C . ILE B 1 433 ? 8.375 24.609 -10 1 98.12 433 ILE B C 1
ATOM 6688 O O . ILE B 1 433 ? 9.375 25.312 -10.148 1 98.12 433 ILE B O 1
ATOM 6692 N N . TYR B 1 434 ? 8.43 23.328 -9.766 1 98.06 434 TYR B N 1
ATOM 6693 C CA . TYR B 1 434 ? 9.703 22.656 -9.594 1 98.06 434 TYR B CA 1
ATOM 6694 C C . TYR B 1 434 ? 10.523 22.703 -10.883 1 98.06 434 TYR B C 1
ATOM 6696 O O . TYR B 1 434 ? 11.711 23.031 -10.859 1 98.06 434 TYR B O 1
ATOM 6704 N N . SER B 1 435 ? 9.875 22.406 -12.023 1 97.06 435 SER B N 1
ATOM 6705 C CA . SER B 1 435 ? 10.57 22.344 -13.305 1 97.06 435 SER B CA 1
ATOM 6706 C C . SER B 1 435 ? 11.078 23.703 -13.734 1 97.06 435 SER B C 1
ATOM 6708 O O . SER B 1 435 ? 12.203 23.828 -14.227 1 97.06 435 SER B O 1
ATOM 6710 N N . ILE B 1 436 ? 10.312 24.719 -13.516 1 96.38 436 ILE B N 1
ATOM 6711 C CA . ILE B 1 436 ? 10.703 26.062 -13.906 1 96.38 436 ILE B CA 1
ATOM 6712 C C . ILE B 1 436 ? 11.852 26.547 -13.023 1 96.38 436 ILE B C 1
ATOM 6714 O O . ILE B 1 436 ? 12.828 27.109 -13.516 1 96.38 436 ILE B O 1
ATOM 6718 N N . THR B 1 437 ? 11.75 26.328 -11.742 1 96.19 437 THR B N 1
ATOM 6719 C CA . THR B 1 437 ? 12.766 26.797 -10.805 1 96.19 437 THR B CA 1
ATOM 6720 C C . THR B 1 437 ? 14.109 26.141 -11.086 1 96.19 437 THR B C 1
ATOM 6722 O O . THR B 1 437 ? 15.156 26.797 -11.016 1 96.19 437 THR B O 1
ATOM 6725 N N . LEU B 1 438 ? 14.148 24.859 -11.43 1 94.88 438 LEU B N 1
ATOM 6726 C CA . LEU B 1 438 ? 15.398 24.141 -11.648 1 94.88 438 LEU B CA 1
ATOM 6727 C C . LEU B 1 438 ? 16 24.5 -13 1 94.88 438 LEU B C 1
ATOM 6729 O O . LEU B 1 438 ? 17.219 24.391 -13.188 1 94.88 438 LEU B O 1
ATOM 6733 N N . ARG B 1 439 ? 15.25 24.922 -13.945 1 92.5 439 ARG B N 1
ATOM 6734 C CA . ARG B 1 439 ? 15.742 25.156 -15.297 1 92.5 439 ARG B CA 1
ATOM 6735 C C . ARG B 1 439 ? 15.859 26.641 -15.578 1 92.5 439 ARG B C 1
ATOM 6737 O O . ARG B 1 439 ? 16.219 27.047 -16.688 1 92.5 439 ARG B O 1
ATOM 6744 N N . MET B 1 440 ? 15.547 27.391 -14.578 1 85.12 440 MET B N 1
ATOM 6745 C CA . MET B 1 440 ? 15.789 28.828 -14.719 1 85.12 440 MET B CA 1
ATOM 6746 C C . MET B 1 440 ? 17.281 29.125 -14.766 1 85.12 440 MET B C 1
ATOM 6748 O O . MET B 1 440 ? 18.078 28.469 -14.086 1 85.12 440 MET B O 1
ATOM 6752 N N . GLU B 1 441 ? 17.844 29.703 -15.93 1 68 441 GLU B N 1
ATOM 6753 C CA . GLU B 1 441 ? 19.25 30.078 -16.125 1 68 441 GLU B CA 1
ATOM 6754 C C . GLU B 1 441 ? 19.703 31.078 -15.07 1 68 441 GLU B C 1
ATOM 6756 O O . GLU B 1 441 ? 18.922 31.906 -14.602 1 68 441 GLU B O 1
#

pLDDT: mean 76.04, std 26.05, range [14.55, 98.69]

Foldseek 3Di:
DDDDPDDDDDDDDDDDDDDDDDDDDDDDDCPCPPPPPPCVVCCPPPPPVVVVVLLLLLLLLLLQLLVVQVVQLQQQAVCCVPVVQDQPDPRNVRSVPHHHEDLLAEPDDDNLRPRRLVLLLVLLLVLLQQPAPVLFRHLQDDPPDPCRPDPSNSCNSNLRRSLSSFFLQSLLLSLLCQQCQPNHPVRRDNVSSVSSLVCSQPNSLVSSVVSNVVSVVSNVVVVVVVVVVVVVVVVPPPDDDDDDDPPPPPPCPVPPDPPPCPCPPPPVVSVVSSVVSVVVLVVLVVVCVPRVRLVSLLSNLLSVQQSVLSVQLVVLQVQQALVVDPDPDPVCRLARVSQLVLNLVLNQLLLLLVLVVSLVVVCVVVVNDPPPDDSNSNSNSSSCNSRNSGSSHRDSVLSVSLVVCCVVDVVSVVSVVNSCVSSVSSNVSSSVSNVCSNPPD/DDDDDDDDDDDDDDDDDDDDDDDDDDDDDCPCPPPPPPCPVVVDDPPPVVVVVLLLLLLLLLLQLLVVQVVQLQQQAVCCVPVVQDDPDPRNVRSVPHHHEDLLAEPDDDNLRPRRLVLLLVLLLVLLQQPAPPLFRHLQDDPPDPVRPDPSNSCSSNLRRSLNSFFLQSLLLSLLCQQCQPNHPVRRDNVSSVSSLVCSQPNSLVSSVVSNVVSVVSNVVVVVVVVVVVVVVVVPVPPDDDDDDPPPPPPCPVVPDPPPPPCPPPPVVSVVSSVVSVVVLVVLVVVCVPRVRLVSVLSNLLSNQQSVLSVQLVVLQVQQALVVDPPPDPPCRLARVSQLVLNLVLNQLLLLLVLVVSLVVVCVVVVNDPPPDDSNSNSNSSSCNSRNSGSSHHDSVLSVSLVVCCVVDVVSVVSVVNSCVSSVSSNVSSSVSNVCSNPPD

Radius of gyration: 37.03 Å; Cα contacts (8 Å, |Δi|>4): 1306; chains: 2; bounding box: 94×154×92 Å

Sequence (882 aa):
MNSNKPLSPTGSFPIETNPNHHALDESQDAGNSQEAVVNNNNSKTKKPQSTLIHIIYLSAAAIVGATLRVYLGRLLGGDCEDFMEAPQDFLTPLSKHICVTSNGRSLQTGGALFRDLPANLLGSFVMGLVSSSSGIRIPWLPNNHILQQDDLFHLMISTGFCGSLTTFASWNTQMVVMMDGTMTELGSQIVVALFGYLVGFMLPISAFSYGKQVAVLLHTWKEDRTNDSSNQNDHNHNDGTGTGGGEEVASDEQHAKPSKCYCDNHHPWKFLFLVTGLVVLALFVVGFVSYDVAFYQSMILIIPLAPLGALTRWKLSRFNNSNHRKICNKSFDWFPFGTWTANVVGAVCSIACTAILDRRRKLVLEGKAAYDMDPWSNAVLFAVATGFGGSLSTVSSMVKEIVSLAEANPSVVRAHAYAILTFASAMLISLIIYSITLRMEMNSNKPLSPTGSFPIETNPNHHALDESQDAGNSQEAVVNNNNSKTKKPQSTLIHIIYLSAAAIVGATLRVYLGRLLGGDCEDFMEAPQDFLTPLSKHICVTSNGRSLQTGGALFRDLPANLLGSFVMGLVSSSSGIRIPWLPNNHILQQDDLFHLMISTGFCGSLTTFASWNTQMVVMMDGTMTELGSQIVVALFGYLVGFMLPISAFSYGKQVAVLLHTWKEDRTNDSSNQNDHNHNDGTGTGGGEEVASDEQHAKPSKCYCDNHHPWKFLFLVTGLVVLALFVVGFVSYDVAFYQSMILIIPLAPLGALTRWKLSRFNNSNHRKICNKSFDWFPFGTWTANVVGAVCSIACTAILDRRRKLVLEGKAAYDMDPWSNAVLFAVATGFGGSLSTVSSMVKEIVSLAEANPSVVRAHAYAILTFASAMLISLIIYSITLRME

InterPro domains:
  IPR003691 Fluoride-specific ion channel FluC [PF02537] (58-199)
  IPR003691 Fluoride-specific ion channel FluC [PF02537] (301-430)
  IPR003691 Fluoride-specific ion channel FluC [PTHR28259] (31-437)

Nearest PDB structures (foldseek):
  6kkl-assembly1_A  TM=2.029E-01  e=5.255E-01  Escherichia coli K-12
  9cpc-assembly1_3E  TM=1.346E-01  e=3.956E+00  Sus scrofa
  6kkl-assembly1_A  TM=1.949E-01  e=5.956E-01  Escherichia coli K-12
  9cpc-assembly1_3E  TM=1.446E-01  e=3.207E+00  Sus scrofa
  9cpb-assembly1_6F  TM=1.411E-01  e=6.867E+00  Bos taurus

Secondary structure (DSSP, 8-state):
-----------------------------------------------HHHHHHHHHHHHHHHHHHHHHHHHHHIIIIIHHHTGGGS--SSSHHHHTT------SSSS---TTS-TTHHHHHHHHHHHHHHS-SSS-S-TTS-TT-GGGG-HHHHHIIIIIIIHHH--SHHHHHHHHHHHH-TT-TT---HHHHHHHHHHHHHHHHHHHHHHHHHHHHHHHHHHHHHHHHHHHHHGGGGG----S-----------------------HHHHHHHHHHHHHHHHHHHHHHHH--HHHHHHHHHHHHHHHHHHHHHHHGGGGSGGG---S-GGGTTS-HHHHHHHHHHHHHHHHHHHHHHHHHHHHHTTSS-S---HHHHHHHHHIIIIIIHHHS-SHHHHHHHHHHHHH-TT-HHHHHHHHHHHHHHHHHHHHHHHHHHH--/------------------------------------------S-S-HHHHHHHHHHHHHHHHHHHHHHHHHHHIIIIIHHHTGGGS--SSSHHHHTT------SSSS---TTS-TTHHHHHHHHHHHHHHS-SSS-S-TTS-TT-GGGG-HHHHHIIIIIIIHHH--SHHHHHHHHHHHH-TT-TT---HHHHHHHHHHHHHHHHHHHHHHHHHHHHHHHHHHHHHHHHHHHHHSGGGG----S-----------------------HHHHHHHHHHHHHHHHHHHHHHHH--HHHHHHHHHHHHHHHHHHHHHHHGGGGSGGG---S-GGGTTS-HHHHHHHHHHHHHHHHHHHHHHHHHHHHHTTSS-S---HHHHHHHHHIIIIIIHHHS-SHHHHHHHHHHHHH-TT-HHHHHHHHHHHHHHHHHHHHHHHHHHH--

Organism: NCBI:txid2856